Protein AF-A0A3M6TPP3-F1 (afdb_monomer_lite)

Organism: Pocillopora damicornis (NCBI:txid46731)

Sequence (1133 aa):
MTWYPLHDSYGNPEYRTCDVGHQQPNTWLRSNLISVPNKVKKVNITIEYRTVNCTTFRRTNFCREYFDFYVHQSTTLSAPDPLQSKATYEKIAEITLPTLGINAKRHFGFQVKGKFIVLAFHNRGSCSNIHSVTVSYLVCPEITVVSGLVSLPRSVAPVTNSVPVQGGCVTNAIYNKGILSLECKSDGVWNISSLKGRCTCREDTENSGGECKDCPSDKFNDQNGFNCTVIPSAPKIVQVIFINHSALELKWQPPATTGDQTQVFYDVECRKRCEGENDNKCEDISCGSDVIFIPKRDGLNMTCVTAGNLSPFVKYTVKIHARNRVSDLAKRKYGIEANFGEITVGTNGPAHWRDQHRLPLHGPSNRRRNAHHKKMTKLRDSRVVVNEDVAMSSVAERQKVDDFRLDRDQITTVKVLGSGNFSQVSKAVYKPLNSEVAVKSLKGNASKRDLEDMLTELDLMKILKPHPHVVELIGCCIEKDPLLIVLEYLPYGDLLGYLRKSRGIEDAYNTGERRPSSALTEKDLLSFAWMIADGMNYLSTMEIVHRDLAARNVLVGDSKVCKITDFGLARGLKGDIHIRKKQARLPAKWMPPESLFHGKSSTKSDIWSYGIVMWEVFTIGESPYPGVKPKEIAGLLRTGYRMPKPSYISQELYSIMSNCWEEQPEKRPSFQWLCSAVKRLLDDHKTYVNLEVYDGKDYINFDMMMDEEAGPMDHLWSNFLPILILVAGLASSDQEVLIEKPECDSCSWNWTILQTAEPGYTGWYEKGSPPEYLACINNFNVSTSRPNSWLRSDKITVNEAKRLDVTVRYFIADCSSMGKKGENKCVNAIDLYVKQSNQDIIDKSNYPNPLSHTTSYEKIAELGHPTKVKTSKTVPVVIKGKFLFLAFHNNGACSILYSVKVSYNFCPEKTLGNNLLVLPRTAAPANVLEISRVEGRCKENAVQLVSSLHAYCDSRGSWNKTSFEGRCICKEDMENTDGRCQACPNGKYNDEKGFNCTSLPSAPRNTTVAFVNQSVVEITWLLPAETGDHTLVSYDVECLIRKVCINSACLYEPCGDDVAYRPKKQGLEMTHVTLEGLSSKVNYTLRIYARNRVSEVAKRRYGVEGKFEAISVRMKESAAPSMKALKTEENVN

InterPro domains:
  IPR000719 Protein kinase domain [PS50011] (411-688)
  IPR001090 Ephrin, ligand binding domain [PF01404] (14-140)
  IPR001090 Ephrin, ligand binding domain [PF01404] (749-907)
  IPR001090 Ephrin, ligand binding domain [PS51550] (1-145)
  IPR001090 Ephrin, ligand binding domain [PS51550] (702-912)
  IPR001090 Ephrin, ligand binding domain [SM00615] (735-907)
  IPR001245 Serine-threonine/tyrosine-protein kinase, catalytic domain [PF07714] (412-675)
  IPR001245 Serine-threonine/tyrosine-protein kinase, catalytic domain [PR00109] (487-500)
  IPR001245 Serine-threonine/tyrosine-protein kinase, catalytic domain [PR00109] (538-556)
  IPR001245 Serine-threonine/tyrosine-protein kinase, catalytic domain [PR00109] (586-596)
  IPR001245 Serine-threonine/tyrosine-protein kinase, catalytic domain [PR00109] (605-627)
  IPR001245 Serine-threonine/tyrosine-protein kinase, catalytic domain [PR00109] (649-671)
  IPR002049 Laminin-type EGF domain [cd00055] (953-998)
  IPR003961 Fibronectin type III [PF00041] (233-327)
  IPR003961 Fibronectin type III [PF00041] (1002-1095)
  IPR003961 Fibronectin type III [PS50853] (234-350)
  IPR003961 Fibronectin type III [PS50853] (1003-1118)
  IPR003961 Fibronectin type III [SM00060] (232-329)
  IPR003961 Fibronectin type III [SM00060] (1001-1097)
  IPR003961 Fibronectin type III [cd00063] (232-325)

pLDDT: mean 75.78, std 18.48, range [21.31, 98.38]

Secondary structure (DSSP, 8-state):
---EEEE-TTS-EEEEEE--SSS---EEEEPPPEE--TT--EEEEEEEEEE--GGGSSS-TT--SEEEEEEEEESSS----TTT-GGGSEEEEEEEPPGGG--EEEEEEEE--SSEEEEEEEESS-EEEEEEEEEE--EEPPEEETTTTEEE--EEPPSSSEEEEE-EEPTTEEEEES--EEEEETTS-EEGGG---EEEEPTTEEEETTEEEEPPTT-B--SSSS--BPPP---EEEEEEEEETTEEEEEEEPPS---SS---EEEEEEEE----S-TTS-PPEEPPTTSEEES-SSSB-SSEEEEESPPTT-EEEEEEEEE-TTHHHIIIII-PPPPEEEEEEE---S------------PPP-----------------------------GGGGGGSSTTB--GGGEEEEEEEEE-SSEEEEEEEEGGGTEEEEEEEE-TT--HHHHHHHHHHHHHHTTPPPBTTB--EEEEE-SSSSPEEEEE--TTEEHHHHHHHTTT---SS-B-SSPPSSPPPHHHHHHHHHHHHHHHHHHHHTTEE-S---GGGEEE-GGG-EEE--GGG-EE-SSS-EE--S-----TTT--HHHHHH-EE-HHHHHHHHHHHHHHHHTTSPPSSTT--TTTHHHHHHTT--PPPPTTB-HHHHHHHHHTT-SSGGGS--HHHHHHHHHHHHHSSS-SB-TTS--TTSS--GGGG--S--------------------------EEEEEEE-S-TT----PEEEE---TTB--SEEETTTTEEEE-BS-TTT--S---EEEEPPPEE--S-SEEEEEEEEEE--GGGG-TTTTTT--SEEEEEEEEESS----GGGS--TTT-GGGSEEEEEEES--SS-EEEEEEEE--SSEEEEEEEESS--EEEEEEEEEEEEEPPEEEGGGTEEEPPEEPPSSTT--EEEE-EEPTTEEE-SS--EEEE-TTSPEESS-----EEEPTTEEEETTEEEEPPTTEE--SSSPPPEEPPPPPEEEEEEE-SSSEEEEEEE--S--SSSSPPEEEEEEEEEEEEETTEEEEEEPPTTSEEES-SSSBSSSEEEEE-PPTT-EEEEEEEEE-TTHHHHHHHH--PPPEEEEEEEPPPPPPP------------

Foldseek 3Di:
DAWDWDADPVRAIKIWDADQDPDWDWHKDKDAKAFDDPQFFKKKKKWKKFWDDPVVDDDGPFAFQWKWKWKAAAQDNDDDDCVVCVVRIHTQDIGGHDDPRDTDMDMGMDTHPYRIMMIMITDGHIGMMIRDMDMDFAWQDFDQPLLFQWTFHTGGADCAAWDKGATDHAPQWDWDDDGRIWTQHNRNHTPVVPGGGGIWGDWQWARPQSHTHGHDPQWTDPRPRDGTWHFFAAWAWDDWADPDLFKIKTFTHGGPGHIDQFQKFKAKWKWWWDDDDPVPDTDTHTDDPQWDKVPDRGGHSHRMIMTGRHDAFTKMKMKIFIGGPCQVVCCPPVVDHTHIDMDIDHRYDDDDDDDDDDDDDDDDDDDDDDDDDDDDDDDDDDDDDDDDDDDDDDPPVVVLPPQQADDPVQKAFDAWQDDDPFKTWTWIARNVVRAIKIKIWTDPPHDPVLVVLVVQLVVVQSPDDDDQAAKHFNHWHDPDPGTITITHDAQQAFQLCQLCLLVVHDADARGGPDHDPDRDDPLLLLQQLLSNLVQLLSCVVQQKFQQDDARSQWGAHPVRRIHGHDSSVMDHDPDFKDFDDDDDDHPQLLFAQCCVPGVIDGSLRVLSSSLQRSVCSLLRNADRPAPDDSVCSNVCVVVVDDDDDDPQFAPLSVVLSVLSRDNDSVSRDHSVVSSVSSVVVSPDPDDRGDVVPDPNVVGDRPVRPDDDDDDDDDDDDDDDDDDDDDDDDDPAQDKFWQDWDAQAQPDDQPWDKDWDDFPQWDAWDWDDGVTKTWTAGRDLPGGPFFTKIKTKHDKGFDDQAQKKKKKWKKAFADQVVVDDSSVVHADQKKWKKKAADADDDPDPVPPDDCVVPVVRIHTQDIGGDHDPDTDMDITMDGHPYRIMMMMMIDRHIGMMTRIMIMIFGWADWDQDLLQQKTWHIGGAHSDQPDKDKGAIDHHPQWDKDPWGQIWIAGRSNDIDPVPGGTGIAGDWQWHRDRRDTDGHDPQWTGDNPRDGTWHDFAAWADKDWDDPDLFKIKIFTHGTPGHRDPDQKFKAKWKWWFDDDDPNDTDTDTDDPQWDKPPDRTRHSHRMIMIGRHDAQIKIKMWMFIGDSCQVVCCVPVVDHGHTDIDIDHGHDDDDDDDDDDDDDDDDD

Structure (mmCIF, N/CA/C/O backbone):
data_AF-A0A3M6TPP3-F1
#
_entry.id   AF-A0A3M6TPP3-F1
#
loop_
_atom_site.group_PDB
_atom_site.id
_atom_site.type_symbol
_atom_site.label_atom_id
_atom_site.label_alt_id
_atom_site.label_comp_id
_atom_site.label_asym_id
_atom_site.label_entity_id
_atom_site.label_seq_id
_atom_site.pdbx_PDB_ins_code
_atom_site.Cartn_x
_atom_site.Cartn_y
_atom_site.Cartn_z
_atom_site.occupancy
_atom_site.B_iso_or_equiv
_atom_site.auth_seq_id
_atom_site.auth_comp_id
_atom_site.auth_asym_id
_atom_site.auth_atom_id
_atom_site.pdbx_PDB_model_num
ATOM 1 N N . MET A 1 1 ? 51.187 8.480 -22.368 1.00 49.66 1 MET A N 1
ATOM 2 C CA . MET A 1 1 ? 51.161 8.013 -20.964 1.00 49.66 1 MET A CA 1
ATOM 3 C C . MET A 1 1 ? 50.130 6.906 -20.813 1.00 49.66 1 MET A C 1
ATOM 5 O O . MET A 1 1 ? 49.006 7.058 -21.279 1.00 49.66 1 MET A O 1
ATOM 9 N N . THR A 1 2 ? 50.497 5.795 -20.174 1.00 71.62 2 THR A N 1
ATOM 10 C CA . THR A 1 2 ? 49.553 4.735 -19.776 1.00 71.62 2 THR A CA 1
ATOM 11 C C . THR A 1 2 ? 48.584 5.230 -18.699 1.00 71.62 2 THR A C 1
ATOM 13 O O . THR A 1 2 ? 48.719 6.345 -18.198 1.00 71.62 2 THR A O 1
ATOM 16 N N . TRP A 1 3 ? 47.605 4.406 -18.323 1.00 82.00 3 TRP A N 1
ATOM 17 C CA . TRP A 1 3 ? 46.917 4.596 -17.045 1.00 82.00 3 TRP A CA 1
ATOM 18 C C . TRP A 1 3 ? 47.933 4.515 -15.901 1.00 82.00 3 TRP A C 1
ATOM 20 O O . TRP A 1 3 ? 48.828 3.667 -15.939 1.00 82.00 3 TRP A O 1
ATOM 30 N N . TYR A 1 4 ? 47.798 5.384 -14.902 1.00 83.44 4 TYR A N 1
ATOM 31 C CA . TYR A 1 4 ? 48.661 5.404 -13.724 1.00 83.44 4 TYR A CA 1
ATOM 32 C C . TYR A 1 4 ? 47.833 5.608 -12.446 1.00 83.44 4 TYR A C 1
ATOM 34 O O . TYR A 1 4 ? 46.821 6.317 -12.484 1.00 83.44 4 TYR A O 1
ATOM 42 N N . PRO A 1 5 ? 48.221 4.964 -11.330 1.00 85.56 5 PRO A N 1
ATOM 43 C CA . PRO A 1 5 ? 47.557 5.154 -10.052 1.00 85.56 5 PRO A CA 1
ATOM 44 C C . PRO A 1 5 ? 47.925 6.516 -9.453 1.00 85.56 5 PRO A C 1
ATOM 46 O O . PRO A 1 5 ? 49.063 6.977 -9.553 1.00 85.56 5 PRO A O 1
ATOM 49 N N . LEU A 1 6 ? 46.954 7.133 -8.796 1.00 84.69 6 LEU A N 1
ATOM 50 C CA . LEU A 1 6 ? 47.089 8.320 -7.960 1.00 84.69 6 LEU A CA 1
ATOM 51 C C . LEU A 1 6 ? 46.306 8.103 -6.663 1.00 84.69 6 LEU A C 1
ATOM 53 O O . LEU A 1 6 ? 45.594 7.111 -6.519 1.00 84.69 6 LEU A O 1
ATOM 57 N N . HIS A 1 7 ? 46.425 9.047 -5.735 1.00 81.88 7 HIS A N 1
ATOM 58 C CA . HIS A 1 7 ? 45.514 9.158 -4.603 1.00 81.88 7 HIS A CA 1
ATOM 59 C C . HIS A 1 7 ? 44.794 10.507 -4.670 1.00 81.88 7 HIS A C 1
ATOM 61 O O . HIS A 1 7 ? 45.389 11.503 -5.092 1.00 81.88 7 HIS A O 1
ATOM 67 N N . ASP A 1 8 ? 43.520 10.531 -4.283 1.00 73.69 8 ASP A N 1
ATOM 68 C CA . ASP A 1 8 ? 42.758 11.771 -4.137 1.00 73.69 8 ASP A CA 1
ATOM 69 C C . ASP A 1 8 ? 43.202 12.573 -2.892 1.00 73.69 8 ASP A C 1
ATOM 71 O O . ASP A 1 8 ? 44.081 12.165 -2.129 1.00 73.69 8 ASP A O 1
ATOM 75 N N . SER A 1 9 ? 42.574 13.729 -2.658 1.00 69.69 9 SER A N 1
ATOM 76 C CA . SER A 1 9 ? 42.847 14.593 -1.497 1.00 69.69 9 SER A CA 1
ATOM 77 C C . SER A 1 9 ? 42.539 13.962 -0.131 1.00 69.69 9 SER A C 1
ATOM 79 O O . SER A 1 9 ? 42.870 14.555 0.892 1.00 69.69 9 SER A O 1
ATOM 81 N N . TYR A 1 10 ? 41.898 12.792 -0.104 1.00 70.00 10 TYR A N 1
ATOM 82 C CA . TYR A 1 10 ? 41.531 12.038 1.094 1.00 70.00 10 TYR A CA 1
ATOM 83 C C . TYR A 1 10 ? 42.320 10.723 1.224 1.00 70.00 10 TYR A C 1
ATOM 85 O O . TYR A 1 10 ? 42.099 9.970 2.171 1.00 70.00 10 TYR A O 1
ATOM 93 N N . GLY A 1 11 ? 43.253 10.446 0.305 1.00 73.00 11 GLY A N 1
ATOM 94 C CA . GLY A 1 11 ? 44.069 9.233 0.301 1.00 73.00 11 GLY A CA 1
ATOM 95 C C . GLY A 1 11 ? 43.408 8.011 -0.349 1.00 73.00 11 GLY A C 1
ATOM 96 O O . GLY A 1 11 ? 43.928 6.907 -0.198 1.00 73.00 11 GLY A O 1
ATOM 97 N N . ASN A 1 12 ? 42.297 8.164 -1.078 1.00 75.06 12 ASN A N 1
ATOM 98 C CA . ASN A 1 12 ? 41.676 7.054 -1.809 1.00 75.06 12 ASN A CA 1
ATOM 99 C C . ASN A 1 12 ? 42.408 6.801 -3.138 1.00 75.06 12 ASN A C 1
ATOM 101 O O . ASN A 1 12 ? 42.694 7.765 -3.850 1.00 75.06 12 ASN A O 1
ATOM 105 N N . PRO A 1 13 ? 42.682 5.540 -3.520 1.00 80.06 13 PRO A N 1
ATOM 106 C CA . PRO A 1 13 ? 43.352 5.226 -4.777 1.00 80.06 13 PRO A CA 1
ATOM 107 C C . PRO A 1 13 ? 42.430 5.443 -5.987 1.00 80.06 13 PRO A C 1
ATOM 109 O O . PRO A 1 13 ? 41.339 4.880 -6.058 1.00 80.06 13 PRO A O 1
ATOM 112 N N . GLU A 1 14 ? 42.904 6.195 -6.977 1.00 86.50 14 GLU A N 1
ATOM 113 C CA . GLU A 1 14 ? 42.225 6.450 -8.253 1.00 86.50 14 GLU A CA 1
ATOM 114 C C . GLU A 1 14 ? 43.137 6.114 -9.446 1.00 86.50 14 GLU A C 1
ATOM 116 O O . GLU A 1 14 ? 44.362 6.081 -9.320 1.00 86.50 14 GLU A O 1
ATOM 121 N N . TYR A 1 15 ? 42.557 5.869 -10.623 1.00 89.81 15 TYR A N 1
ATOM 122 C CA . TYR A 1 15 ? 43.312 5.616 -11.856 1.00 89.81 15 TYR A CA 1
ATOM 123 C C . TYR A 1 15 ? 43.081 6.718 -12.879 1.00 89.81 15 TYR A C 1
ATOM 125 O O . TYR A 1 15 ? 41.963 6.896 -13.368 1.00 89.81 15 TYR A O 1
ATOM 133 N N . ARG A 1 16 ? 44.159 7.398 -13.275 1.00 87.62 16 ARG A N 1
ATOM 134 C CA . ARG A 1 16 ? 44.111 8.511 -14.225 1.00 87.62 16 ARG A CA 1
ATOM 135 C C . ARG A 1 16 ? 44.793 8.165 -15.543 1.00 87.62 16 ARG A C 1
ATOM 137 O O . ARG A 1 16 ? 45.776 7.428 -15.594 1.00 87.62 16 ARG A O 1
ATOM 144 N N . THR A 1 17 ? 44.278 8.731 -16.624 1.00 87.25 17 THR A N 1
ATOM 145 C CA . THR A 1 17 ? 44.910 8.757 -17.944 1.00 87.25 17 THR A CA 1
ATOM 146 C C . THR A 1 17 ? 44.613 10.103 -18.600 1.00 87.25 17 THR A C 1
ATOM 148 O O . THR A 1 17 ? 43.524 10.647 -18.434 1.00 87.25 17 THR A O 1
ATOM 151 N N . CYS A 1 18 ? 45.590 10.686 -19.289 1.00 81.81 18 CYS A N 1
ATOM 152 C CA . CYS A 1 18 ? 45.431 11.956 -19.997 1.00 81.81 18 CYS A CA 1
ATOM 153 C C . CYS A 1 18 ? 46.464 12.029 -21.122 1.00 81.81 18 CYS A C 1
ATOM 155 O O . CYS A 1 18 ? 47.473 12.723 -21.030 1.00 81.81 18 CYS A O 1
ATOM 157 N N . ASP A 1 19 ? 46.244 11.221 -22.158 1.00 74.44 19 ASP A N 1
ATOM 158 C CA . ASP A 1 19 ? 47.082 11.202 -23.353 1.00 74.44 19 ASP A CA 1
ATOM 159 C C . ASP A 1 19 ? 46.279 11.770 -24.524 1.00 74.44 19 ASP A C 1
ATOM 161 O O . ASP A 1 19 ? 45.335 11.146 -24.999 1.00 74.44 19 ASP A O 1
ATOM 165 N N . VAL A 1 20 ? 46.615 12.992 -24.933 1.00 71.19 20 VAL A N 1
ATOM 166 C CA . VAL A 1 20 ? 45.932 13.748 -26.000 1.00 71.19 20 VAL A CA 1
ATOM 167 C C . VAL A 1 20 ? 46.926 14.222 -27.074 1.00 71.19 20 VAL A C 1
ATOM 169 O O . VAL A 1 20 ? 46.686 15.213 -27.757 1.00 71.19 20 VAL A O 1
ATOM 172 N N . GLY A 1 21 ? 48.075 13.546 -27.193 1.00 66.75 21 GLY A N 1
ATOM 173 C CA . GLY A 1 21 ? 49.220 13.984 -27.999 1.00 66.75 21 GLY A CA 1
ATOM 174 C C . GLY A 1 21 ? 49.069 13.875 -29.527 1.00 66.75 21 GLY A C 1
ATOM 175 O O . GLY A 1 21 ? 47.978 13.780 -30.086 1.00 66.75 21 GLY A O 1
ATOM 176 N N . HIS A 1 22 ? 50.211 13.895 -30.224 1.00 63.53 22 HIS A N 1
ATOM 177 C CA . HIS A 1 22 ? 50.300 13.900 -31.695 1.00 63.53 22 HIS A CA 1
ATOM 178 C C . HIS A 1 22 ? 50.110 12.531 -32.377 1.00 63.53 22 HIS A C 1
ATOM 180 O O . HIS A 1 22 ? 50.109 12.467 -33.604 1.00 63.53 22 HIS A O 1
ATOM 186 N N . GLN A 1 23 ? 49.958 11.446 -31.619 1.00 73.12 23 GLN A N 1
ATOM 187 C CA . GLN A 1 23 ? 49.694 10.097 -32.130 1.00 73.12 23 GLN A CA 1
ATOM 188 C C . GLN A 1 23 ? 48.478 9.511 -31.413 1.00 73.12 23 GLN A C 1
ATOM 190 O O . GLN A 1 23 ? 48.198 9.891 -30.279 1.00 73.12 23 GLN A O 1
ATOM 195 N N . GLN A 1 24 ? 47.763 8.585 -32.057 1.00 79.69 24 GLN A N 1
ATOM 196 C CA . GLN A 1 24 ? 46.584 7.955 -31.464 1.00 79.69 24 GLN A CA 1
ATOM 197 C C . GLN A 1 24 ? 46.975 7.059 -30.271 1.00 79.69 24 GLN A C 1
ATOM 199 O O . GLN A 1 24 ? 47.663 6.056 -30.477 1.00 79.69 24 GLN A O 1
ATOM 204 N N . PRO A 1 25 ? 46.508 7.346 -29.041 1.00 80.50 25 PRO A N 1
ATOM 205 C CA . PRO A 1 25 ? 46.792 6.497 -27.890 1.00 80.50 25 PRO A CA 1
ATOM 206 C C . PRO A 1 25 ? 46.117 5.125 -28.005 1.00 80.50 25 PRO A C 1
ATOM 208 O O . PRO A 1 25 ? 45.036 4.979 -28.578 1.00 80.50 25 PRO A O 1
ATOM 211 N N . ASN A 1 26 ? 46.746 4.112 -27.413 1.00 86.00 26 ASN A N 1
ATOM 212 C CA . ASN A 1 26 ? 46.220 2.751 -27.317 1.00 86.00 26 ASN A CA 1
ATOM 213 C C . ASN A 1 26 ? 46.565 2.168 -25.939 1.00 86.00 26 ASN A C 1
ATOM 215 O O . ASN A 1 26 ? 47.403 1.275 -25.824 1.00 86.00 26 ASN A O 1
ATOM 219 N N . THR A 1 27 ? 45.979 2.722 -24.875 1.00 87.12 27 THR A N 1
ATOM 220 C CA . THR A 1 27 ? 46.357 2.378 -23.495 1.00 87.12 27 THR A CA 1
ATOM 221 C C . THR A 1 27 ? 45.242 1.621 -22.785 1.00 87.12 27 THR A C 1
ATOM 223 O O . THR A 1 27 ? 44.068 1.985 -22.850 1.00 87.12 27 THR A O 1
ATOM 226 N N . TRP A 1 28 ? 45.612 0.536 -22.108 1.00 89.94 28 TRP A N 1
ATOM 227 C CA . TRP A 1 28 ? 44.679 -0.361 -21.433 1.00 89.94 28 TRP A CA 1
ATOM 228 C C . TRP A 1 28 ? 44.942 -0.383 -19.929 1.00 89.94 28 TRP A C 1
ATOM 230 O O . TRP A 1 28 ? 46.092 -0.428 -19.497 1.00 89.94 28 TRP A O 1
ATOM 240 N N . LEU A 1 29 ? 43.871 -0.379 -19.141 1.00 91.06 29 LEU A N 1
ATOM 241 C CA . LEU A 1 29 ? 43.870 -0.713 -17.717 1.00 91.06 29 LEU A CA 1
ATOM 242 C C . LEU A 1 29 ? 43.047 -1.986 -17.554 1.00 91.06 29 LEU A C 1
ATOM 244 O O . LEU A 1 29 ? 41.942 -2.051 -18.084 1.00 91.06 29 LEU A O 1
ATOM 248 N N . ARG A 1 30 ? 43.551 -2.990 -16.834 1.00 91.06 30 ARG A N 1
ATOM 249 C CA . ARG A 1 30 ? 42.807 -4.229 -16.561 1.00 91.06 30 ARG A CA 1
ATOM 250 C C . ARG A 1 30 ? 42.801 -4.567 -15.079 1.00 91.06 30 ARG A C 1
ATOM 252 O O . ARG A 1 30 ? 43.765 -4.274 -14.378 1.00 91.06 30 ARG A O 1
ATOM 259 N N . SER A 1 31 ? 41.739 -5.221 -14.621 1.00 90.75 31 SER A N 1
ATOM 260 C CA . SER A 1 31 ? 41.686 -5.786 -13.277 1.00 90.75 31 SER A CA 1
ATOM 261 C C . SER A 1 31 ? 42.575 -7.030 -13.148 1.00 90.75 31 SER A C 1
ATOM 263 O O . SER A 1 31 ? 43.032 -7.634 -14.128 1.00 90.75 31 SER A O 1
ATOM 265 N N . ASN A 1 32 ? 42.764 -7.457 -11.903 1.00 89.00 32 ASN A N 1
ATOM 266 C CA . ASN A 1 32 ? 43.058 -8.846 -11.580 1.00 89.00 32 ASN A CA 1
ATOM 267 C C . ASN A 1 32 ? 41.874 -9.765 -11.956 1.00 89.00 32 ASN A C 1
ATOM 269 O O . ASN A 1 32 ? 40.794 -9.311 -12.345 1.00 89.00 32 ASN A O 1
ATOM 273 N N . LEU A 1 33 ? 42.091 -11.075 -11.848 1.00 89.69 33 LEU A N 1
ATOM 274 C CA . LEU A 1 33 ? 41.071 -12.090 -12.095 1.00 89.69 33 LEU A CA 1
ATOM 275 C C . LEU A 1 33 ? 40.014 -12.063 -10.974 1.00 89.69 33 LEU A C 1
ATOM 277 O O . LEU A 1 33 ? 40.344 -12.278 -9.808 1.00 89.69 33 LEU A O 1
ATOM 281 N N . ILE A 1 34 ? 38.748 -11.820 -11.314 1.00 91.44 34 ILE A N 1
ATOM 282 C CA . ILE A 1 34 ? 37.637 -11.753 -10.354 1.00 91.44 34 ILE A CA 1
ATOM 283 C C . ILE A 1 34 ? 36.844 -13.062 -10.421 1.00 91.44 34 ILE A C 1
ATOM 285 O O . ILE A 1 34 ? 36.319 -13.428 -11.471 1.00 91.44 34 ILE A O 1
ATOM 289 N N . SER A 1 35 ? 36.753 -13.770 -9.295 1.00 90.69 35 SER A N 1
ATOM 290 C CA . SER A 1 35 ? 35.990 -15.020 -9.171 1.00 90.69 35 SER A CA 1
ATOM 291 C C . SER A 1 35 ? 34.496 -14.739 -9.004 1.00 90.69 35 SER A C 1
ATOM 293 O O . SER A 1 35 ? 34.105 -13.981 -8.115 1.00 90.69 35 SER A O 1
ATOM 295 N N . VAL A 1 36 ? 33.656 -15.368 -9.828 1.00 89.12 36 VAL A N 1
ATOM 296 C CA . VAL A 1 36 ? 32.193 -15.262 -9.756 1.00 89.12 36 VAL A CA 1
ATOM 297 C C . VAL A 1 36 ? 31.611 -16.580 -9.217 1.00 89.12 36 VAL A C 1
ATOM 299 O O . VAL A 1 36 ? 31.935 -17.647 -9.742 1.00 89.12 36 VAL A O 1
ATOM 302 N N . PRO A 1 37 ? 30.749 -16.564 -8.178 1.00 87.19 37 PRO A N 1
ATOM 303 C CA . PRO A 1 37 ? 30.164 -17.793 -7.639 1.00 87.19 37 PRO A CA 1
ATOM 304 C C . PRO A 1 37 ? 29.304 -18.529 -8.677 1.00 87.19 37 PRO A C 1
ATOM 306 O O . PRO A 1 37 ? 28.481 -17.908 -9.339 1.00 87.19 37 PRO A O 1
ATOM 309 N N . ASN A 1 38 ? 29.394 -19.863 -8.755 1.00 82.75 38 ASN A N 1
ATOM 310 C CA . ASN A 1 38 ? 28.720 -20.685 -9.784 1.00 82.75 38 ASN A CA 1
ATOM 311 C C . ASN A 1 38 ? 27.193 -20.454 -9.928 1.00 82.75 38 ASN A C 1
ATOM 313 O O . ASN A 1 38 ? 26.628 -20.690 -11.002 1.00 82.75 38 ASN A O 1
ATOM 317 N N . LYS A 1 39 ? 26.522 -20.031 -8.843 1.00 81.56 39 LYS A N 1
ATOM 318 C CA . LYS A 1 39 ? 25.080 -19.715 -8.802 1.00 81.56 39 LYS A CA 1
ATOM 319 C C . LYS A 1 39 ? 24.741 -18.334 -9.392 1.00 81.56 39 LYS A C 1
ATOM 321 O O . LYS A 1 39 ? 23.590 -18.097 -9.736 1.00 81.56 39 LYS A O 1
ATOM 326 N N . VAL A 1 40 ? 25.716 -17.433 -9.519 1.00 85.38 40 VAL A N 1
ATOM 327 C CA . VAL A 1 40 ? 25.549 -16.085 -10.077 1.00 85.38 40 VAL A CA 1
ATOM 328 C C . VAL A 1 40 ? 25.615 -16.153 -11.597 1.00 85.38 40 VAL A C 1
ATOM 330 O O . VAL A 1 40 ? 26.614 -16.568 -12.177 1.00 85.38 40 VAL A O 1
ATOM 333 N N . LYS A 1 41 ? 24.525 -15.739 -12.246 1.00 85.50 41 LYS A N 1
ATOM 334 C CA . LYS A 1 41 ? 24.378 -15.735 -13.712 1.00 85.50 41 LYS A CA 1
ATOM 335 C C . LYS A 1 41 ? 24.339 -14.330 -14.323 1.00 85.50 41 LYS A C 1
ATOM 337 O O . LYS A 1 41 ? 24.381 -14.192 -15.542 1.00 85.50 41 LYS A O 1
ATOM 342 N N . LYS A 1 42 ? 24.291 -13.290 -13.488 1.00 86.88 42 LYS A N 1
ATOM 343 C CA . LYS A 1 42 ? 24.308 -11.877 -13.877 1.00 86.88 42 LYS A CA 1
ATOM 344 C C . LYS A 1 42 ? 25.145 -11.089 -12.874 1.00 86.88 42 LYS A C 1
ATOM 346 O O . LYS A 1 42 ? 24.972 -11.262 -11.669 1.00 86.88 42 LYS A O 1
ATOM 351 N N . VAL A 1 43 ? 26.032 -10.236 -13.375 1.00 89.06 43 VAL A N 1
ATOM 352 C CA . VAL A 1 43 ? 26.875 -9.340 -12.572 1.00 89.06 43 VAL A CA 1
ATOM 353 C C . VAL A 1 43 ? 26.623 -7.906 -13.016 1.00 89.06 43 VAL A C 1
ATOM 355 O O . VAL A 1 43 ? 26.492 -7.629 -14.209 1.00 89.06 43 VAL A O 1
ATOM 358 N N . ASN A 1 44 ? 26.560 -7.009 -12.037 1.00 89.75 44 ASN A N 1
ATOM 359 C CA . ASN A 1 44 ? 26.443 -5.574 -12.217 1.00 89.75 44 ASN A CA 1
ATOM 360 C C . ASN A 1 44 ? 27.798 -4.919 -11.911 1.00 89.75 44 ASN A C 1
ATOM 362 O O . ASN A 1 44 ? 28.444 -5.229 -10.910 1.00 89.75 44 ASN A O 1
ATOM 366 N N . ILE A 1 45 ? 28.214 -3.992 -12.766 1.00 91.44 45 ILE A N 1
ATOM 367 C CA . ILE A 1 45 ? 29.426 -3.189 -12.621 1.00 91.44 45 ILE A CA 1
ATOM 368 C C . ILE A 1 45 ? 29.004 -1.736 -12.468 1.00 91.44 45 ILE A C 1
ATOM 370 O O . ILE A 1 45 ? 28.242 -1.216 -13.280 1.00 91.44 45 ILE A O 1
ATOM 374 N N . THR A 1 46 ? 29.503 -1.075 -11.433 1.00 90.38 46 THR A N 1
ATOM 375 C CA . THR A 1 46 ? 29.315 0.360 -11.220 1.00 90.38 46 THR A CA 1
ATOM 376 C C . THR A 1 46 ? 30.659 1.048 -11.354 1.00 90.38 46 THR A C 1
ATOM 378 O O . THR A 1 46 ? 31.599 0.654 -10.674 1.00 90.38 46 THR A O 1
ATOM 381 N N . ILE A 1 47 ? 30.753 2.046 -12.228 1.00 90.75 47 ILE A N 1
ATOM 382 C CA . ILE A 1 47 ? 31.978 2.814 -12.470 1.00 90.75 47 ILE A CA 1
ATOM 383 C C . ILE A 1 47 ? 31.704 4.270 -12.117 1.00 90.75 47 ILE A C 1
ATOM 385 O O . ILE A 1 47 ? 30.773 4.880 -12.648 1.00 90.75 47 ILE A O 1
ATOM 389 N N . GLU A 1 48 ? 32.522 4.809 -11.224 1.00 90.50 48 GLU A N 1
ATOM 390 C CA . GLU A 1 48 ? 32.551 6.217 -10.858 1.00 90.50 48 GLU A CA 1
ATOM 391 C C . GLU A 1 48 ? 33.779 6.873 -11.482 1.00 90.50 48 GLU A C 1
ATOM 393 O O . GLU A 1 48 ? 34.910 6.428 -11.273 1.00 90.50 48 GLU A O 1
ATOM 398 N N . TYR A 1 49 ? 33.560 7.909 -12.284 1.00 90.19 49 TYR A N 1
ATOM 399 C CA . TYR A 1 49 ? 34.603 8.516 -13.100 1.00 90.19 49 TYR A CA 1
ATOM 400 C C . TYR A 1 49 ? 34.353 10.004 -13.346 1.00 90.19 49 TYR A C 1
ATOM 402 O O . TYR A 1 49 ? 33.235 10.505 -13.244 1.00 90.19 49 TYR A O 1
ATOM 410 N N . ARG A 1 50 ? 35.409 10.707 -13.746 1.00 86.31 50 ARG A N 1
ATOM 411 C CA . ARG A 1 50 ? 35.366 12.049 -14.334 1.00 86.31 50 ARG A CA 1
ATOM 412 C C . ARG A 1 50 ? 36.076 12.001 -15.684 1.00 86.31 50 ARG A C 1
ATOM 414 O O . ARG A 1 50 ? 37.035 11.255 -15.859 1.00 86.31 50 ARG A O 1
ATOM 421 N N . THR A 1 51 ? 35.617 12.770 -16.664 1.00 86.00 51 THR A N 1
ATOM 422 C CA . THR A 1 51 ? 36.317 12.961 -17.947 1.00 86.00 51 THR A CA 1
ATOM 423 C C . THR A 1 51 ? 36.308 14.443 -18.296 1.00 86.00 51 THR A C 1
ATOM 425 O O . THR A 1 51 ? 35.336 15.134 -17.995 1.00 86.00 51 THR A O 1
ATOM 428 N N . VAL A 1 52 ? 37.409 14.934 -18.860 1.00 83.12 52 VAL A N 1
ATOM 429 C CA . VAL A 1 52 ? 37.589 16.338 -19.256 1.00 83.12 52 VAL A CA 1
ATOM 430 C C . VAL A 1 52 ? 37.125 16.526 -20.702 1.00 83.12 52 VAL A C 1
ATOM 432 O O . VAL A 1 52 ? 37.343 15.658 -21.546 1.00 83.12 52 VAL A O 1
ATOM 435 N N . ASN A 1 53 ? 36.482 17.659 -20.979 1.00 81.75 53 ASN A N 1
ATOM 436 C CA . ASN A 1 53 ? 36.010 18.025 -22.312 1.00 81.75 53 ASN A CA 1
ATOM 437 C C . ASN A 1 53 ? 37.195 18.359 -23.246 1.00 81.75 53 ASN A C 1
ATOM 439 O O . ASN A 1 53 ? 38.180 18.968 -22.828 1.00 81.75 53 ASN A O 1
ATOM 443 N N . CYS A 1 54 ? 37.110 17.997 -24.524 1.00 80.69 54 CYS A N 1
ATOM 444 C CA . CYS A 1 54 ? 38.204 18.194 -25.473 1.00 80.69 54 CYS A CA 1
ATOM 445 C C . CYS A 1 54 ? 38.457 19.669 -25.828 1.00 80.69 54 CYS A C 1
ATOM 447 O O . CYS A 1 54 ? 39.575 20.012 -26.207 1.00 80.69 54 CYS A O 1
ATOM 449 N N . THR A 1 55 ? 37.474 20.560 -25.647 1.00 80.00 55 THR A N 1
ATOM 450 C CA . THR A 1 55 ? 37.646 22.016 -25.846 1.00 80.00 55 THR A CA 1
ATOM 451 C C . THR A 1 55 ? 38.660 22.645 -24.885 1.00 80.00 55 THR A C 1
ATOM 453 O O . THR A 1 55 ? 39.170 23.729 -25.158 1.00 80.00 55 THR A O 1
ATOM 456 N N . THR A 1 56 ? 39.002 21.966 -23.782 1.00 76.31 56 THR A N 1
ATOM 457 C CA . THR A 1 56 ? 40.007 22.431 -22.814 1.00 76.31 56 THR A CA 1
ATOM 458 C C . THR A 1 56 ? 41.444 22.352 -23.362 1.00 76.31 56 THR A C 1
ATOM 460 O O . THR A 1 56 ? 42.341 22.996 -22.818 1.00 76.31 56 THR A O 1
ATOM 463 N N . PHE A 1 57 ? 41.687 21.612 -24.453 1.00 77.06 57 PHE A N 1
ATOM 464 C CA . PHE A 1 57 ? 43.023 21.398 -25.022 1.00 77.06 57 PHE A CA 1
ATOM 465 C C . PHE A 1 57 ? 43.237 22.188 -26.324 1.00 77.06 57 PHE A C 1
ATOM 467 O O . PHE A 1 57 ? 42.424 22.153 -27.248 1.00 77.06 57 PHE A O 1
ATOM 474 N N . ARG A 1 58 ? 44.377 22.884 -26.445 1.00 64.81 58 ARG A N 1
ATOM 475 C CA . ARG A 1 58 ? 44.760 23.591 -27.681 1.00 64.81 58 ARG A CA 1
ATOM 476 C C . ARG A 1 58 ? 45.502 22.640 -28.633 1.00 64.81 58 ARG A C 1
ATOM 478 O O . ARG A 1 58 ? 46.605 22.212 -28.319 1.00 64.81 58 ARG A O 1
ATOM 485 N N . ARG A 1 59 ? 44.924 22.391 -29.820 1.00 59.03 59 ARG A N 1
ATOM 486 C CA . ARG A 1 59 ? 45.470 21.578 -30.940 1.00 59.03 59 ARG A CA 1
ATOM 487 C C . ARG A 1 59 ? 45.815 20.116 -30.595 1.00 59.03 59 ARG A C 1
ATOM 489 O O . ARG A 1 59 ? 46.980 19.736 -30.555 1.00 59.03 59 ARG A O 1
ATOM 496 N N . THR A 1 60 ? 44.794 19.268 -30.473 1.00 62.06 60 THR A N 1
ATOM 497 C CA . THR A 1 60 ? 44.958 17.819 -30.233 1.00 62.06 60 THR A CA 1
ATOM 498 C C . THR A 1 60 ? 44.050 16.985 -31.149 1.00 62.06 60 THR A C 1
ATOM 500 O O . THR A 1 60 ? 42.875 16.777 -30.843 1.00 62.06 60 THR A O 1
ATOM 503 N N . ASN A 1 61 ? 44.583 16.473 -32.267 1.00 69.25 61 ASN A N 1
ATOM 504 C CA . ASN A 1 61 ? 43.808 15.719 -33.277 1.00 69.25 61 ASN A CA 1
ATOM 505 C C . ASN A 1 61 ? 43.219 14.391 -32.756 1.00 69.25 61 ASN A C 1
ATOM 507 O O . ASN A 1 61 ? 42.288 13.845 -33.350 1.00 69.25 61 ASN A O 1
ATOM 511 N N . PHE A 1 62 ? 43.761 13.870 -31.654 1.00 78.25 62 PHE A N 1
ATOM 512 C CA . PHE A 1 62 ? 43.405 12.567 -31.094 1.00 78.25 62 PHE A CA 1
ATOM 513 C C . PHE A 1 62 ? 42.613 12.646 -29.785 1.00 78.25 62 PHE A C 1
ATOM 515 O O . PHE A 1 62 ? 42.341 11.603 -29.204 1.00 78.25 62 PHE A O 1
ATOM 522 N N . CYS A 1 63 ? 42.185 13.834 -29.338 1.00 84.12 63 CYS A N 1
ATOM 523 C CA . CYS A 1 63 ? 41.347 13.935 -28.141 1.00 84.12 63 CYS A CA 1
ATOM 524 C C . CYS A 1 63 ? 39.996 13.215 -28.331 1.00 84.12 63 CYS A C 1
ATOM 526 O O . CYS A 1 63 ? 39.391 13.248 -29.412 1.00 84.12 63 CYS A O 1
ATOM 528 N N . ARG A 1 64 ? 39.532 12.537 -27.277 1.00 86.25 64 ARG A N 1
ATOM 529 C CA . ARG A 1 64 ? 38.249 11.830 -27.203 1.00 86.25 64 ARG A CA 1
ATOM 530 C C . ARG A 1 64 ? 37.573 12.109 -25.870 1.00 86.25 64 ARG A C 1
ATOM 532 O O . ARG A 1 64 ? 38.193 12.025 -24.821 1.00 86.25 64 ARG A O 1
ATOM 539 N N . GLU A 1 65 ? 36.272 12.354 -25.896 1.00 86.56 65 GLU A N 1
ATOM 540 C CA . GLU A 1 65 ? 35.480 12.580 -24.679 1.00 86.56 65 GLU A CA 1
ATOM 541 C C . GLU A 1 65 ? 34.889 11.275 -24.118 1.00 86.56 65 GLU A C 1
ATOM 543 O O . GLU A 1 65 ? 33.854 11.281 -23.456 1.00 86.56 65 GLU A O 1
ATOM 548 N N . TYR A 1 66 ? 35.517 10.137 -24.430 1.00 87.00 66 TYR A N 1
ATOM 549 C CA . TYR A 1 66 ? 35.065 8.811 -24.030 1.00 87.00 66 TYR A CA 1
ATOM 550 C C . TYR A 1 66 ? 36.216 7.805 -23.921 1.00 87.00 66 TYR A C 1
ATOM 552 O O . TYR A 1 66 ? 37.238 7.936 -24.598 1.00 87.00 66 TYR A O 1
ATOM 560 N N . PHE A 1 67 ? 36.001 6.753 -23.133 1.00 90.50 67 PHE A N 1
ATOM 561 C CA . PHE A 1 67 ? 36.833 5.545 -23.107 1.00 90.50 67 PHE A CA 1
ATOM 562 C C . PHE A 1 67 ? 35.956 4.291 -23.216 1.00 90.50 67 PHE A C 1
ATOM 564 O O . PHE A 1 67 ? 34.791 4.296 -22.821 1.00 90.50 67 PHE A O 1
ATOM 571 N N . ASP A 1 68 ? 36.493 3.206 -23.770 1.00 92.12 68 ASP A N 1
ATOM 572 C CA . ASP A 1 68 ? 35.743 1.957 -23.929 1.00 92.12 68 ASP A CA 1
ATOM 573 C C . ASP A 1 68 ? 35.848 1.097 -22.658 1.00 92.12 68 ASP A C 1
ATOM 575 O O . ASP A 1 68 ? 36.924 0.979 -22.064 1.00 92.12 68 ASP A O 1
ATOM 579 N N . PHE A 1 69 ? 34.761 0.416 -22.293 1.00 94.00 69 PHE A N 1
ATOM 580 C CA . PHE A 1 69 ? 34.732 -0.599 -21.238 1.00 94.00 69 PHE A CA 1
ATOM 581 C C . PHE A 1 69 ? 34.488 -1.994 -21.831 1.00 94.00 69 PHE A C 1
ATOM 583 O O . PHE A 1 69 ? 33.543 -2.210 -22.595 1.00 94.00 69 PHE A O 1
ATOM 590 N N . TYR A 1 70 ? 35.346 -2.939 -21.456 1.00 93.69 70 TYR A N 1
ATOM 591 C CA . TYR A 1 70 ? 35.411 -4.311 -21.943 1.00 93.69 70 TYR A CA 1
ATOM 592 C C . TYR A 1 70 ? 35.389 -5.321 -20.788 1.00 93.69 70 TYR A C 1
ATOM 594 O O . TYR A 1 70 ? 35.867 -5.042 -19.686 1.00 93.69 70 TYR A O 1
ATOM 602 N N . VAL A 1 71 ? 34.911 -6.535 -21.068 1.00 93.50 71 VAL A N 1
ATOM 603 C CA . VAL A 1 71 ? 34.972 -7.679 -20.148 1.00 93.50 71 VAL A CA 1
ATOM 604 C C . VAL A 1 71 ? 35.479 -8.919 -20.880 1.00 93.50 71 VAL A C 1
ATOM 606 O O . VAL A 1 71 ? 34.972 -9.276 -21.940 1.00 93.50 71 VAL A O 1
ATOM 609 N N . HIS A 1 72 ? 36.448 -9.613 -20.287 1.00 91.62 72 HIS A N 1
ATOM 610 C CA . HIS A 1 72 ? 36.801 -10.985 -20.653 1.00 91.62 72 HIS A CA 1
ATOM 611 C C . HIS A 1 72 ? 36.182 -11.962 -19.646 1.00 91.62 72 HIS A C 1
ATOM 613 O O . HIS A 1 72 ? 36.120 -11.665 -18.451 1.00 91.62 72 HIS A O 1
ATOM 619 N N . GLN A 1 73 ? 35.727 -13.124 -20.119 1.00 91.31 73 GLN A N 1
ATOM 620 C CA . GLN A 1 73 ? 35.138 -14.179 -19.291 1.00 91.31 73 GLN A CA 1
ATOM 621 C C . GLN A 1 73 ? 35.834 -15.514 -19.573 1.00 91.31 73 GLN A C 1
ATOM 623 O O . GLN A 1 73 ? 35.976 -15.895 -20.733 1.00 91.31 73 GLN A O 1
ATOM 628 N N . SER A 1 74 ? 36.226 -16.240 -18.523 1.00 85.75 74 SER A N 1
ATOM 629 C CA . SER A 1 74 ? 36.940 -17.518 -18.637 1.00 85.75 74 SER A CA 1
ATOM 630 C C . SER A 1 74 ? 36.446 -18.555 -17.626 1.00 85.75 74 SER A C 1
ATOM 632 O O . SER A 1 74 ? 35.935 -18.227 -16.554 1.00 85.75 74 SER A O 1
ATOM 634 N N . THR A 1 75 ? 36.599 -19.836 -17.954 1.00 83.31 75 THR A N 1
ATOM 635 C CA . THR A 1 75 ? 36.430 -20.967 -17.024 1.00 83.31 75 THR A CA 1
ATOM 636 C C . THR A 1 75 ? 37.741 -21.361 -16.334 1.00 83.31 75 THR A C 1
ATOM 638 O O . THR A 1 75 ? 37.708 -22.019 -15.295 1.00 83.31 75 THR A O 1
ATOM 641 N N . THR A 1 76 ? 38.886 -20.924 -16.869 1.00 80.75 76 THR A N 1
ATOM 642 C CA . THR A 1 76 ? 40.240 -21.171 -16.350 1.00 80.75 76 THR A CA 1
ATOM 643 C C . THR A 1 76 ? 40.807 -19.921 -15.670 1.00 80.75 76 THR A C 1
ATOM 645 O O . THR A 1 76 ? 40.287 -18.820 -15.838 1.00 80.75 76 THR A O 1
ATOM 648 N N . LEU A 1 77 ? 41.919 -20.063 -14.939 1.00 80.56 77 LEU A N 1
ATOM 649 C CA . LEU A 1 77 ? 42.629 -18.952 -14.280 1.00 80.56 77 LEU A CA 1
ATOM 650 C C . LEU A 1 77 ? 43.383 -18.010 -15.255 1.00 80.56 77 LEU A C 1
ATOM 652 O O . LEU A 1 77 ? 44.253 -17.252 -14.836 1.00 80.56 77 LEU A O 1
ATOM 656 N N . SER A 1 78 ? 43.077 -18.061 -16.555 1.00 78.06 78 SER A N 1
ATOM 657 C CA . SER A 1 78 ? 43.729 -17.238 -17.578 1.00 78.06 78 SER A CA 1
ATOM 658 C C . SER A 1 78 ? 43.189 -15.804 -17.589 1.00 78.06 78 SER A C 1
ATOM 660 O O . SER A 1 78 ? 41.978 -15.588 -17.640 1.00 78.06 78 SER A O 1
ATOM 662 N N . ALA A 1 79 ? 44.100 -14.829 -17.585 1.00 80.44 79 ALA A N 1
ATOM 663 C CA . ALA A 1 79 ? 43.823 -13.402 -17.748 1.00 80.44 79 ALA A CA 1
ATOM 664 C C . ALA A 1 79 ? 44.667 -12.857 -18.922 1.00 80.44 79 ALA A C 1
ATOM 666 O O . ALA A 1 79 ? 45.753 -12.320 -18.687 1.00 80.44 79 ALA A O 1
ATOM 667 N N . PRO A 1 80 ? 44.225 -13.043 -20.181 1.00 84.06 80 PRO A N 1
ATOM 668 C CA . PRO A 1 80 ? 45.014 -12.704 -21.364 1.00 84.06 80 PRO A CA 1
ATOM 669 C C . PRO A 1 80 ? 45.266 -11.195 -21.479 1.00 84.06 80 PRO A C 1
ATOM 671 O O . PRO A 1 80 ? 44.408 -10.385 -21.126 1.00 84.06 80 PRO A O 1
ATOM 674 N N . ASP A 1 81 ? 46.427 -10.807 -22.008 1.00 84.19 81 ASP A N 1
ATOM 675 C CA . ASP A 1 81 ? 46.767 -9.399 -22.241 1.00 84.19 81 ASP A CA 1
ATOM 676 C C . ASP A 1 81 ? 45.879 -8.803 -23.358 1.00 84.19 81 ASP A C 1
ATOM 678 O O . ASP A 1 81 ? 45.901 -9.319 -24.482 1.00 84.19 81 ASP A O 1
ATOM 682 N N . PRO A 1 82 ? 45.101 -7.730 -23.105 1.00 84.75 82 PRO A N 1
ATOM 683 C CA . PRO A 1 82 ? 44.263 -7.104 -24.126 1.00 84.75 82 PRO A CA 1
ATOM 684 C C . PRO A 1 82 ? 45.048 -6.478 -25.293 1.00 84.75 82 PRO A C 1
ATOM 686 O O . PRO A 1 82 ? 44.458 -6.276 -26.355 1.00 84.75 82 PRO A O 1
ATOM 689 N N . LEU A 1 83 ? 46.351 -6.198 -25.150 1.00 83.25 83 LEU A N 1
ATOM 690 C CA . LEU A 1 83 ? 47.197 -5.735 -26.260 1.00 83.25 83 LEU A CA 1
ATOM 691 C C . LEU A 1 83 ? 47.521 -6.854 -27.260 1.00 83.25 83 LEU A C 1
ATOM 693 O O . LEU A 1 83 ? 47.624 -6.584 -28.453 1.00 83.25 83 LEU A O 1
ATOM 697 N N . GLN A 1 84 ? 47.655 -8.098 -26.788 1.00 82.12 84 GLN A N 1
ATOM 698 C CA . GLN A 1 84 ? 47.998 -9.261 -27.620 1.00 82.12 84 GLN A CA 1
ATOM 699 C C . GLN A 1 84 ? 46.756 -10.048 -28.068 1.00 82.12 84 GLN A C 1
ATOM 701 O O . GLN A 1 84 ? 46.723 -10.597 -29.164 1.00 82.12 84 GLN A O 1
ATOM 706 N N . SER A 1 85 ? 45.712 -10.068 -27.235 1.00 81.81 85 SER A N 1
ATOM 707 C CA . SER A 1 85 ? 44.554 -10.964 -27.361 1.00 81.81 85 SER A CA 1
ATOM 708 C C . SER A 1 85 ? 43.219 -10.214 -27.350 1.00 81.81 85 SER A C 1
ATOM 710 O O . SER A 1 85 ? 42.230 -10.703 -26.809 1.00 81.81 85 SER A O 1
ATOM 712 N N . LYS A 1 86 ? 43.154 -9.022 -27.958 1.00 74.88 86 LYS A N 1
ATOM 713 C CA . LYS A 1 86 ? 41.965 -8.142 -27.949 1.00 74.88 86 LYS A CA 1
ATOM 714 C C . LYS A 1 86 ? 40.644 -8.841 -28.314 1.00 74.88 86 LYS A C 1
ATOM 716 O O . LYS A 1 86 ? 39.606 -8.495 -27.760 1.00 74.88 86 LYS A O 1
ATOM 721 N N . ALA A 1 87 ? 40.672 -9.825 -29.216 1.00 76.81 87 ALA A N 1
ATOM 722 C CA . ALA A 1 87 ? 39.485 -10.571 -29.647 1.00 76.81 87 ALA A CA 1
ATOM 723 C C . ALA A 1 87 ? 38.797 -11.379 -28.524 1.00 76.81 87 ALA A C 1
ATOM 725 O O . ALA A 1 87 ? 37.643 -11.766 -28.680 1.00 76.81 87 ALA A O 1
ATOM 726 N N . THR A 1 88 ? 39.468 -11.623 -27.391 1.00 84.88 88 THR A N 1
ATOM 727 C CA . THR A 1 88 ? 38.886 -12.339 -26.243 1.00 84.88 88 THR A CA 1
ATOM 728 C C . THR A 1 88 ? 38.095 -11.431 -25.291 1.00 84.88 88 THR A C 1
ATOM 730 O O . THR A 1 88 ? 37.468 -11.937 -24.358 1.00 84.88 88 THR A O 1
ATOM 733 N N . TYR A 1 89 ? 38.105 -10.111 -25.511 1.00 88.12 89 TYR A N 1
ATOM 734 C CA . TYR A 1 89 ? 37.424 -9.109 -24.689 1.00 88.12 89 TYR A CA 1
ATOM 735 C C . TYR A 1 89 ? 36.153 -8.580 -25.387 1.00 88.12 89 TYR A C 1
ATOM 737 O O . TYR A 1 89 ? 36.213 -7.985 -26.463 1.00 88.12 89 TYR A O 1
ATOM 745 N N . GLU A 1 90 ? 34.994 -8.744 -24.747 1.00 89.94 90 GLU A N 1
ATOM 746 C CA . GLU A 1 90 ? 33.680 -8.270 -25.211 1.00 89.94 90 GLU A CA 1
ATOM 747 C C . GLU A 1 90 ? 33.517 -6.774 -24.856 1.00 89.94 90 GLU A C 1
ATOM 749 O O . GLU A 1 90 ? 33.653 -6.414 -23.685 1.00 89.94 90 GLU A O 1
ATOM 754 N N . LYS A 1 91 ? 33.264 -5.877 -25.832 1.00 91.25 91 LYS A N 1
ATOM 755 C CA . LYS A 1 91 ? 32.991 -4.446 -25.545 1.00 91.25 91 LYS A CA 1
ATOM 756 C C . LYS A 1 91 ? 31.602 -4.335 -24.920 1.00 91.25 91 LYS A C 1
ATOM 758 O O . LYS A 1 91 ? 30.613 -4.616 -25.587 1.00 91.25 91 LYS A O 1
ATOM 763 N N . ILE A 1 92 ? 31.537 -3.895 -23.667 1.00 91.62 92 ILE A N 1
ATOM 764 C CA . ILE A 1 92 ? 30.283 -3.716 -22.927 1.00 91.62 92 ILE A CA 1
ATOM 765 C C . ILE A 1 92 ? 29.696 -2.325 -23.168 1.00 91.62 92 ILE A C 1
ATOM 767 O O . ILE A 1 92 ? 28.487 -2.190 -23.330 1.00 91.62 92 ILE A O 1
ATOM 771 N N . ALA A 1 93 ? 30.534 -1.284 -23.178 1.00 90.06 93 ALA A N 1
ATOM 772 C CA . ALA A 1 93 ? 30.069 0.092 -23.324 1.00 90.06 93 ALA A CA 1
ATOM 773 C C . ALA A 1 93 ? 31.139 1.035 -23.884 1.00 90.06 93 ALA A C 1
ATOM 775 O O . ALA A 1 93 ? 32.339 0.761 -23.839 1.00 90.06 93 ALA A O 1
ATOM 776 N N . GLU A 1 94 ? 30.677 2.183 -24.367 1.00 90.06 94 GLU A N 1
ATOM 777 C CA . GLU A 1 94 ? 31.481 3.381 -24.589 1.00 90.06 94 GLU A CA 1
ATOM 778 C C . GLU A 1 94 ? 31.089 4.398 -23.512 1.00 90.06 94 GLU A C 1
ATOM 780 O O . GLU A 1 94 ? 29.923 4.778 -23.401 1.00 90.06 94 GLU A O 1
ATOM 785 N N . ILE A 1 95 ? 32.033 4.763 -22.646 1.00 86.75 95 ILE A N 1
ATOM 786 C CA . ILE A 1 95 ? 31.787 5.599 -21.470 1.00 86.75 95 ILE A CA 1
ATOM 787 C C . ILE A 1 95 ? 32.103 7.045 -21.839 1.00 86.75 95 ILE A C 1
ATOM 789 O O . ILE A 1 95 ? 33.262 7.451 -21.851 1.00 86.75 95 ILE A O 1
ATOM 793 N N . THR A 1 96 ? 31.057 7.797 -22.178 1.00 84.38 96 THR A N 1
ATOM 794 C CA . THR A 1 96 ? 31.125 9.185 -22.656 1.00 84.38 96 THR A CA 1
ATOM 795 C C . THR A 1 96 ? 31.200 10.219 -21.529 1.00 84.38 96 THR A C 1
ATOM 797 O O . THR A 1 96 ? 30.992 9.909 -20.349 1.00 84.38 96 THR A O 1
ATOM 800 N N . LEU A 1 97 ? 31.485 11.469 -21.904 1.00 74.81 97 LEU A N 1
ATOM 801 C CA . LEU A 1 97 ? 31.539 12.630 -21.021 1.00 74.81 97 LEU A CA 1
ATOM 802 C C . LEU A 1 97 ? 30.284 12.747 -20.132 1.00 74.81 97 LEU A C 1
ATOM 804 O O . LEU A 1 97 ? 29.158 12.620 -20.623 1.00 74.81 97 LEU A O 1
ATOM 808 N N . PRO A 1 98 ? 30.446 13.051 -18.834 1.00 62.94 98 PRO A N 1
ATOM 809 C CA . PRO A 1 98 ? 29.350 13.523 -18.000 1.00 62.94 98 PRO A CA 1
ATOM 810 C C . PRO A 1 98 ? 28.778 14.838 -18.532 1.00 62.94 98 PRO A C 1
ATOM 812 O O . PRO A 1 98 ? 29.531 15.771 -18.824 1.00 62.94 98 PRO A O 1
ATOM 815 N N . THR A 1 99 ? 27.453 14.979 -18.556 1.00 54.28 99 THR A N 1
ATOM 816 C CA . THR A 1 99 ? 26.835 16.307 -18.632 1.00 54.28 99 THR A CA 1
ATOM 817 C C . THR A 1 99 ? 27.385 17.167 -17.486 1.00 54.28 99 THR A C 1
ATOM 819 O O . THR A 1 99 ? 27.365 16.744 -16.332 1.00 54.28 99 THR A O 1
ATOM 822 N N . LEU A 1 100 ? 27.898 18.359 -17.817 1.00 51.03 100 LEU A N 1
ATOM 823 C CA . LEU A 1 100 ? 28.493 19.350 -16.898 1.00 51.03 100 LEU A CA 1
ATOM 824 C C . LEU A 1 100 ? 29.873 19.011 -16.281 1.00 51.03 100 LEU A C 1
ATOM 826 O O . LEU A 1 100 ? 30.346 19.767 -15.439 1.00 51.03 100 LEU A O 1
ATOM 830 N N . GLY A 1 101 ? 30.568 17.939 -16.692 1.00 54.12 101 GLY A N 1
ATOM 831 C CA . GLY A 1 101 ? 31.969 17.690 -16.275 1.00 54.12 101 GLY A CA 1
ATOM 832 C C . GLY A 1 101 ? 32.183 17.341 -14.788 1.00 54.12 101 GLY A C 1
ATOM 833 O O . GLY A 1 101 ? 33.313 17.356 -14.295 1.00 54.12 101 GLY A O 1
ATOM 834 N N . ILE A 1 102 ? 31.101 17.018 -14.077 1.00 69.81 102 ILE A N 1
ATOM 835 C CA . ILE A 1 102 ? 31.084 16.578 -12.673 1.00 69.81 102 ILE A CA 1
ATOM 836 C C . ILE A 1 102 ? 31.466 15.082 -12.594 1.00 69.81 102 ILE A C 1
ATOM 838 O O . ILE A 1 102 ? 31.467 14.375 -13.604 1.00 69.81 102 ILE A O 1
ATOM 842 N N . ASN A 1 103 ? 31.802 14.579 -11.401 1.00 77.75 103 ASN A N 1
ATOM 843 C CA . ASN A 1 103 ? 31.945 13.139 -11.159 1.00 77.75 103 ASN A CA 1
ATOM 844 C C . ASN A 1 103 ? 30.634 12.418 -11.522 1.00 77.75 103 ASN A C 1
ATOM 846 O O . ASN A 1 103 ? 29.561 12.802 -11.059 1.00 77.75 103 ASN A O 1
ATOM 850 N N . ALA A 1 104 ? 30.720 11.369 -12.334 1.00 79.25 104 ALA A N 1
ATOM 851 C CA . ALA A 1 104 ? 29.579 10.607 -12.817 1.00 79.25 104 ALA A CA 1
ATOM 852 C C . ALA A 1 104 ? 29.658 9.145 -12.401 1.00 79.25 104 ALA A C 1
ATOM 854 O O . ALA A 1 104 ? 30.731 8.547 -12.341 1.00 79.25 104 ALA A O 1
ATOM 855 N N . LYS A 1 105 ? 28.482 8.553 -12.197 1.00 87.31 105 LYS A N 1
ATOM 856 C CA . LYS A 1 105 ? 28.304 7.144 -11.862 1.00 87.31 105 LYS A CA 1
ATOM 857 C C . LYS A 1 105 ? 27.519 6.464 -12.978 1.00 87.31 105 LYS A C 1
ATOM 859 O O . LYS A 1 105 ? 26.452 6.936 -13.371 1.00 87.31 105 LYS A O 1
ATOM 864 N N . ARG A 1 106 ? 28.056 5.374 -13.525 1.00 85.44 106 ARG A N 1
ATOM 865 C CA . ARG A 1 106 ? 27.404 4.561 -14.563 1.00 85.44 106 ARG A CA 1
ATOM 866 C C . ARG A 1 106 ? 27.284 3.121 -14.093 1.00 85.44 106 ARG A C 1
ATOM 868 O O . ARG A 1 106 ? 28.191 2.597 -13.450 1.00 85.44 106 ARG A O 1
ATOM 875 N N . HIS A 1 107 ? 26.163 2.498 -14.435 1.00 87.31 107 HIS A N 1
ATOM 876 C CA . HIS A 1 107 ? 25.848 1.120 -14.086 1.00 87.31 107 HIS A CA 1
ATOM 877 C C . HIS A 1 107 ? 25.717 0.287 -15.360 1.00 87.31 107 HIS A C 1
ATOM 879 O O . HIS A 1 107 ? 25.017 0.676 -16.293 1.00 87.31 107 HIS A O 1
ATOM 885 N N . PHE A 1 108 ? 26.368 -0.868 -15.373 1.00 88.81 108 PHE A N 1
ATOM 886 C CA . PHE A 1 108 ? 26.353 -1.840 -16.459 1.00 88.81 108 PHE A CA 1
ATOM 887 C C . PHE A 1 108 ? 25.981 -3.203 -15.882 1.00 88.81 108 PHE A C 1
ATOM 889 O O . PHE A 1 108 ? 26.317 -3.495 -14.737 1.00 88.81 108 PHE A O 1
ATOM 896 N N . GLY A 1 109 ? 25.310 -4.054 -16.652 1.00 85.88 109 GLY A N 1
ATOM 897 C CA . GLY A 1 109 ? 24.974 -5.408 -16.221 1.00 85.88 109 GLY A CA 1
ATOM 898 C C . GLY A 1 109 ? 25.097 -6.382 -17.380 1.00 85.88 109 GLY A C 1
ATOM 899 O O . GLY A 1 109 ? 24.602 -6.096 -18.467 1.00 85.88 109 GLY A O 1
ATOM 900 N N . PHE A 1 110 ? 25.746 -7.522 -17.157 1.00 87.25 110 PHE A N 1
ATOM 901 C CA . PHE A 1 110 ? 25.957 -8.537 -18.192 1.00 87.25 110 PHE A CA 1
ATOM 902 C C . PHE A 1 110 ? 25.765 -9.957 -17.647 1.00 87.25 110 PHE A C 1
ATOM 904 O O . PHE A 1 110 ? 25.814 -10.201 -16.437 1.00 87.25 110 PHE A O 1
ATOM 911 N N . GLN A 1 111 ? 25.510 -10.900 -18.557 1.00 87.94 111 GLN A N 1
ATOM 912 C CA . GLN A 1 111 ? 25.347 -12.315 -18.228 1.00 87.94 111 GLN A CA 1
ATOM 913 C C . GLN A 1 111 ? 26.701 -13.019 -18.103 1.00 87.94 111 GLN A C 1
ATOM 915 O O . GLN A 1 111 ? 27.607 -12.828 -18.920 1.00 87.94 111 GLN A O 1
ATOM 920 N N . VAL A 1 112 ? 26.813 -13.860 -17.079 1.00 87.69 112 VAL A N 1
ATOM 921 C CA . VAL A 1 112 ? 28.041 -14.573 -16.726 1.00 87.69 112 VAL A CA 1
ATOM 922 C C . VAL A 1 112 ? 28.083 -15.920 -17.450 1.00 87.69 112 VAL A C 1
ATOM 924 O O . VAL A 1 112 ? 27.293 -16.820 -17.161 1.00 87.69 112 VAL A O 1
ATOM 927 N N . LYS A 1 113 ? 29.024 -16.038 -18.390 1.00 84.75 113 LYS A N 1
ATOM 928 C CA . LYS A 1 113 ? 29.315 -17.221 -19.217 1.00 84.75 113 LYS A CA 1
ATOM 929 C C . LYS A 1 113 ? 30.460 -18.070 -18.628 1.00 84.75 113 LYS A C 1
ATOM 931 O O . LYS A 1 113 ? 30.505 -19.273 -18.864 1.00 84.75 113 LYS A O 1
ATOM 936 N N . GLY A 1 114 ? 31.378 -17.454 -17.872 1.00 81.00 114 GLY A N 1
ATOM 937 C CA . GLY A 1 114 ? 32.555 -18.097 -17.258 1.00 81.00 114 GLY A CA 1
ATOM 938 C C . GLY A 1 114 ? 32.512 -18.169 -15.723 1.00 81.00 114 GLY A C 1
ATOM 939 O O . GLY A 1 114 ? 31.571 -17.700 -15.093 1.00 81.00 114 GLY A O 1
ATOM 940 N N . LYS A 1 115 ? 33.553 -18.740 -15.105 1.00 86.19 115 LYS A N 1
ATOM 941 C CA . LYS A 1 115 ? 33.762 -18.729 -13.639 1.00 86.19 115 LYS A CA 1
ATOM 942 C C . LYS A 1 115 ? 34.528 -17.485 -13.174 1.00 86.19 115 LYS A C 1
ATOM 944 O O . LYS A 1 115 ? 34.398 -17.055 -12.031 1.00 86.19 115 LYS A O 1
ATOM 949 N N . PHE A 1 116 ? 35.328 -16.915 -14.065 1.00 90.50 116 PHE A N 1
ATOM 950 C CA . PHE A 1 116 ? 36.192 -15.777 -13.811 1.00 90.50 116 PHE A CA 1
ATOM 951 C C . PHE A 1 116 ? 35.905 -14.664 -14.814 1.00 90.50 116 PHE A C 1
ATOM 953 O O . PHE A 1 116 ? 35.657 -14.937 -15.991 1.00 90.50 116 PHE A O 1
ATOM 960 N N . ILE A 1 117 ? 35.967 -13.416 -14.353 1.00 92.69 117 ILE A N 1
ATOM 961 C CA . ILE A 1 117 ? 35.860 -12.223 -15.196 1.00 92.69 117 ILE A CA 1
ATOM 962 C C . ILE A 1 117 ? 37.095 -11.333 -15.024 1.00 92.69 117 ILE A C 1
ATOM 964 O O . ILE A 1 117 ? 37.686 -11.270 -13.945 1.00 92.69 117 ILE A O 1
ATOM 968 N N . VAL A 1 118 ? 37.470 -10.629 -16.089 1.00 92.81 118 VAL A N 1
ATOM 969 C CA . VAL A 1 118 ? 38.488 -9.570 -16.073 1.00 92.81 118 VAL A CA 1
ATOM 970 C C . VAL A 1 118 ? 37.862 -8.323 -16.678 1.00 92.81 118 VAL A C 1
ATOM 972 O O . VAL A 1 118 ? 37.338 -8.368 -17.791 1.00 92.81 118 VAL A O 1
ATOM 975 N N . LEU A 1 119 ? 37.905 -7.217 -15.941 1.00 93.94 119 LEU A N 1
ATOM 976 C CA . LEU A 1 119 ? 37.454 -5.909 -16.410 1.00 93.94 119 LEU A CA 1
ATOM 977 C C . LEU A 1 119 ? 38.606 -5.225 -17.141 1.00 93.94 119 LEU A C 1
ATOM 979 O O . LEU A 1 119 ? 39.738 -5.273 -16.659 1.00 93.94 119 LEU A O 1
ATOM 983 N N . ALA A 1 120 ? 38.335 -4.568 -18.266 1.00 93.06 120 ALA A N 1
ATOM 984 C CA . ALA A 1 120 ? 39.342 -3.811 -18.997 1.00 93.06 120 ALA A CA 1
ATOM 985 C C . ALA A 1 120 ? 38.794 -2.482 -19.536 1.00 93.06 120 ALA A C 1
ATOM 987 O O . ALA A 1 120 ? 37.663 -2.399 -20.007 1.00 93.06 120 ALA A O 1
ATOM 988 N N . PHE A 1 121 ? 39.617 -1.439 -19.483 1.00 93.06 121 PHE A N 1
ATOM 989 C CA . PHE A 1 121 ? 39.302 -0.083 -19.924 1.00 93.06 121 PHE A CA 1
ATOM 990 C C . PHE A 1 121 ? 40.297 0.326 -21.006 1.00 93.06 121 PHE A C 1
ATOM 992 O O . PHE A 1 121 ? 41.502 0.361 -20.750 1.00 93.06 121 PHE A O 1
ATOM 999 N N . HIS A 1 122 ? 39.809 0.627 -22.209 1.00 91.56 122 HIS A N 1
ATOM 1000 C CA . HIS A 1 122 ? 40.644 1.035 -23.340 1.00 91.56 122 HIS A CA 1
ATOM 1001 C C . HIS A 1 122 ? 40.502 2.534 -23.573 1.00 91.56 122 HIS A C 1
ATOM 1003 O O . HIS A 1 122 ? 39.430 3.020 -23.936 1.00 91.56 122 HIS A O 1
ATOM 1009 N N . ASN A 1 123 ? 41.598 3.263 -23.383 1.00 88.44 123 ASN A N 1
ATOM 1010 C CA . ASN A 1 123 ? 41.683 4.674 -23.710 1.00 88.44 123 ASN A CA 1
ATOM 1011 C C . ASN A 1 123 ? 42.319 4.870 -25.101 1.00 88.44 123 ASN A C 1
ATOM 1013 O O . ASN A 1 123 ? 43.363 4.291 -25.417 1.00 88.44 123 ASN A O 1
ATOM 1017 N N . ARG A 1 124 ? 41.677 5.715 -25.919 1.00 87.19 124 ARG A N 1
ATOM 1018 C CA . ARG A 1 124 ? 42.118 6.114 -27.267 1.00 87.19 124 ARG A CA 1
ATOM 1019 C C . ARG A 1 124 ? 42.302 7.625 -27.440 1.00 87.19 124 ARG A C 1
ATOM 1021 O O . ARG A 1 124 ? 42.318 8.089 -28.579 1.00 87.19 124 ARG A O 1
ATOM 1028 N N . GLY A 1 125 ? 42.377 8.383 -26.343 1.00 85.44 125 GLY A N 1
ATOM 1029 C CA . GLY A 1 125 ? 42.519 9.841 -26.393 1.00 85.44 125 GLY A CA 1
ATOM 1030 C C . GLY A 1 125 ? 41.758 10.645 -25.340 1.00 85.44 125 GLY A C 1
ATOM 1031 O O . GLY A 1 125 ? 41.636 11.856 -25.496 1.00 85.44 125 GLY A O 1
ATOM 1032 N N . SER A 1 126 ? 41.184 10.017 -24.316 1.00 87.19 126 SER A N 1
ATOM 1033 C CA . SER A 1 126 ? 40.498 10.717 -23.236 1.00 87.19 126 SER A CA 1
ATOM 1034 C C . SER A 1 126 ? 41.431 11.127 -22.109 1.00 87.19 126 SER A C 1
ATOM 1036 O O . SER A 1 126 ? 42.421 10.459 -21.788 1.00 87.19 126 SER A O 1
ATOM 1038 N N . CYS A 1 127 ? 41.067 12.247 -21.490 1.00 87.56 127 CYS A N 1
ATOM 1039 C CA . CYS A 1 127 ? 41.586 12.668 -20.204 1.00 87.56 127 CYS A CA 1
ATOM 1040 C C . CYS A 1 127 ? 40.545 12.300 -19.140 1.00 87.56 127 CYS A C 1
ATOM 1042 O O . CYS A 1 127 ? 39.575 13.028 -18.918 1.00 87.56 127 CYS A O 1
ATOM 1044 N N . SER A 1 128 ? 40.708 11.115 -18.554 1.00 88.31 128 SER A N 1
ATOM 1045 C CA . SER A 1 128 ? 39.725 10.459 -17.690 1.00 88.31 128 SER A CA 1
ATOM 1046 C C . SER A 1 128 ? 40.354 9.995 -16.381 1.00 88.31 128 SER A C 1
ATOM 1048 O O . SER A 1 128 ? 41.526 9.623 -16.318 1.00 88.31 128 SER A O 1
ATOM 1050 N N . ASN A 1 129 ? 39.541 9.998 -15.334 1.00 89.06 129 ASN A N 1
ATOM 1051 C CA . ASN A 1 129 ? 39.899 9.570 -13.994 1.00 89.06 129 ASN A CA 1
ATOM 1052 C C . ASN A 1 129 ? 38.823 8.610 -13.484 1.00 89.06 129 ASN A C 1
ATOM 1054 O O . ASN A 1 129 ? 37.646 8.963 -13.523 1.00 89.06 129 ASN A O 1
ATOM 1058 N N . ILE A 1 130 ? 39.203 7.414 -13.044 1.00 91.06 130 ILE A N 1
ATOM 1059 C CA . ILE A 1 130 ? 38.300 6.413 -12.467 1.00 91.06 130 ILE A CA 1
ATOM 1060 C C . ILE A 1 130 ? 38.534 6.405 -10.956 1.00 91.06 130 ILE A C 1
ATOM 1062 O O . ILE A 1 130 ? 39.611 6.025 -10.499 1.00 91.06 130 ILE A O 1
ATOM 1066 N N . HIS A 1 131 ? 37.518 6.825 -10.204 1.00 88.62 131 HIS A N 1
ATOM 1067 C CA . HIS A 1 131 ? 37.552 6.925 -8.744 1.00 88.62 131 HIS A CA 1
ATOM 1068 C C . HIS A 1 131 ? 37.168 5.605 -8.071 1.00 88.62 131 HIS A C 1
ATOM 1070 O O . HIS A 1 131 ? 37.781 5.209 -7.087 1.00 88.62 131 HIS A O 1
ATOM 1076 N N . SER A 1 132 ? 36.158 4.899 -8.593 1.00 89.00 132 SER A N 1
ATOM 1077 C CA . SER A 1 132 ? 35.741 3.610 -8.034 1.00 89.00 132 SER A CA 1
ATOM 1078 C C . SER A 1 132 ? 35.163 2.672 -9.098 1.00 89.00 132 SER A C 1
ATOM 1080 O O . SER A 1 132 ? 34.522 3.099 -10.061 1.00 89.00 132 SER A O 1
ATOM 1082 N N . VAL A 1 133 ? 35.402 1.367 -8.928 1.00 90.19 133 VAL A N 1
ATOM 1083 C CA . VAL A 1 133 ? 34.779 0.300 -9.726 1.00 90.19 133 VAL A CA 1
ATOM 1084 C C . VAL A 1 133 ? 34.227 -0.749 -8.767 1.00 90.19 133 VAL A C 1
ATOM 1086 O O . VAL A 1 133 ? 34.981 -1.466 -8.115 1.00 90.19 133 VAL A O 1
ATOM 1089 N N . THR A 1 134 ? 32.904 -0.842 -8.662 1.00 90.19 134 THR A N 1
ATOM 1090 C CA . THR A 1 134 ? 32.218 -1.821 -7.808 1.00 90.19 134 THR A CA 1
ATOM 1091 C C . THR A 1 134 ? 31.663 -2.961 -8.650 1.00 90.19 134 THR A C 1
ATOM 1093 O O . THR A 1 134 ? 30.884 -2.728 -9.574 1.00 90.19 134 THR A O 1
ATOM 1096 N N . VAL A 1 135 ? 32.010 -4.196 -8.290 1.00 90.38 135 VAL A N 1
ATOM 1097 C CA . VAL A 1 135 ? 31.426 -5.420 -8.854 1.00 90.38 135 VAL A CA 1
ATOM 1098 C C . VAL A 1 135 ? 30.417 -5.975 -7.857 1.00 90.38 135 VAL A C 1
ATOM 1100 O O . VAL A 1 135 ? 30.768 -6.238 -6.709 1.00 90.38 135 VAL A O 1
ATOM 1103 N N . SER A 1 136 ? 29.167 -6.154 -8.273 1.00 89.19 136 SER A N 1
ATOM 1104 C CA . SER A 1 136 ? 28.100 -6.675 -7.418 1.00 89.19 136 SER A CA 1
ATOM 1105 C C . SER A 1 136 ? 27.179 -7.636 -8.168 1.00 89.19 136 SER A C 1
ATOM 1107 O O . SER A 1 136 ? 27.164 -7.706 -9.395 1.00 89.19 136 SER A O 1
ATOM 1109 N N . TYR A 1 137 ? 26.400 -8.411 -7.423 1.00 89.62 137 TYR A N 1
ATOM 1110 C CA . TYR A 1 137 ? 25.317 -9.233 -7.952 1.00 89.62 137 TYR A CA 1
ATOM 1111 C C . TYR A 1 137 ? 24.126 -9.139 -7.002 1.00 89.62 137 TYR A C 1
ATOM 1113 O O . TYR A 1 137 ? 24.294 -8.899 -5.805 1.00 89.62 137 TYR A O 1
ATOM 1121 N N . LEU A 1 138 ? 22.922 -9.297 -7.545 1.00 85.81 138 LEU A N 1
ATOM 1122 C CA . LEU A 1 138 ? 21.696 -9.192 -6.764 1.00 85.81 138 LEU A CA 1
ATOM 1123 C C . LEU A 1 138 ? 21.401 -10.518 -6.058 1.00 85.81 138 LEU A C 1
ATOM 1125 O O . LEU A 1 138 ? 21.599 -11.609 -6.601 1.00 85.81 138 LEU A O 1
ATOM 1129 N N . VAL A 1 139 ? 20.928 -10.401 -4.825 1.00 87.56 139 VAL A N 1
ATOM 1130 C CA . VAL A 1 139 ? 20.467 -11.507 -3.991 1.00 87.56 139 VAL A CA 1
ATOM 1131 C C . VAL A 1 139 ? 19.140 -11.102 -3.380 1.00 87.56 139 VAL A C 1
ATOM 1133 O O . VAL A 1 139 ? 18.995 -9.962 -2.946 1.00 87.56 139 VAL A O 1
ATOM 1136 N N . CYS A 1 140 ? 18.208 -12.041 -3.295 1.00 84.12 140 CYS A N 1
ATOM 1137 C CA . CYS A 1 140 ? 17.122 -11.918 -2.345 1.00 84.12 140 CYS A CA 1
ATOM 1138 C C . CYS A 1 140 ? 17.711 -12.158 -0.941 1.00 84.12 140 CYS A C 1
ATOM 1140 O O . CYS A 1 140 ? 18.382 -13.180 -0.733 1.00 84.12 140 CYS A O 1
ATOM 1142 N N . PRO A 1 141 ? 17.570 -11.202 -0.002 1.00 84.50 141 PRO A N 1
ATOM 1143 C CA . PRO A 1 141 ? 18.197 -11.286 1.315 1.00 84.50 141 PRO A CA 1
ATOM 1144 C C . PRO A 1 141 ? 17.648 -12.470 2.114 1.00 84.50 141 PRO A C 1
ATOM 1146 O O . PRO A 1 141 ? 16.567 -12.974 1.823 1.00 84.50 141 PRO A O 1
ATOM 1149 N N . GLU A 1 142 ? 18.374 -12.912 3.137 1.00 86.94 142 GLU A N 1
ATOM 1150 C CA . GLU A 1 142 ? 17.772 -13.791 4.142 1.00 86.94 142 GLU A CA 1
ATOM 1151 C C . GLU A 1 142 ? 16.683 -13.004 4.873 1.00 86.94 142 GLU A C 1
ATOM 1153 O O . GLU A 1 142 ? 16.936 -11.887 5.331 1.00 86.94 142 GLU A O 1
ATOM 1158 N N . ILE A 1 143 ? 15.465 -13.544 4.917 1.00 82.12 143 ILE A N 1
ATOM 1159 C CA . ILE A 1 143 ? 14.332 -12.894 5.581 1.00 82.12 143 ILE A CA 1
ATOM 1160 C C . ILE A 1 143 ? 13.545 -13.891 6.413 1.00 82.12 143 ILE A C 1
ATOM 1162 O O . ILE A 1 143 ? 13.370 -15.047 6.031 1.00 82.12 143 ILE A O 1
ATOM 1166 N N . THR A 1 144 ? 12.975 -13.383 7.498 1.00 81.00 144 THR A N 1
ATOM 1167 C CA . THR A 1 144 ? 11.917 -14.059 8.239 1.00 81.00 144 THR A CA 1
ATOM 1168 C C . THR A 1 144 ? 10.609 -13.322 7.988 1.00 81.00 144 THR A C 1
ATOM 1170 O O . THR A 1 144 ? 10.475 -12.145 8.325 1.00 81.00 144 THR A O 1
ATOM 1173 N N . VAL A 1 145 ? 9.625 -13.999 7.397 1.00 76.06 145 VAL A N 1
ATOM 1174 C CA . VAL A 1 145 ? 8.283 -13.440 7.200 1.00 76.06 145 VAL A CA 1
ATOM 1175 C C . VAL A 1 145 ? 7.555 -13.469 8.541 1.00 76.06 145 VAL A C 1
ATOM 1177 O O . VAL A 1 145 ? 6.988 -14.490 8.926 1.00 76.06 145 VAL A O 1
ATOM 1180 N N . VAL A 1 146 ? 7.586 -12.345 9.260 1.00 72.19 146 VAL A N 1
ATOM 1181 C CA . VAL A 1 146 ? 7.127 -12.216 10.657 1.00 72.19 146 VAL A CA 1
ATOM 1182 C C . VAL A 1 146 ? 5.714 -12.766 10.884 1.00 72.19 146 VAL A C 1
ATOM 1184 O O . VAL A 1 146 ? 5.498 -13.515 11.830 1.00 72.19 146 VAL A O 1
ATOM 1187 N N . SER A 1 147 ? 4.756 -12.461 10.005 1.00 64.75 147 SER A N 1
ATOM 1188 C CA . SER A 1 147 ? 3.355 -12.915 10.105 1.00 64.75 147 SER A CA 1
ATOM 1189 C C . SER A 1 147 ? 3.138 -14.403 9.779 1.00 64.75 147 SER A C 1
ATOM 1191 O O . SER A 1 147 ? 2.099 -14.978 10.131 1.00 64.75 147 SER A O 1
ATOM 1193 N N . GLY A 1 148 ? 4.109 -15.017 9.095 1.00 70.00 148 GLY A N 1
ATOM 1194 C CA . GLY A 1 148 ? 4.104 -16.418 8.679 1.00 70.00 148 GLY A CA 1
ATOM 1195 C C . GLY A 1 148 ? 5.037 -17.322 9.488 1.00 70.00 148 GLY A C 1
ATOM 1196 O O . GLY A 1 148 ? 4.906 -18.536 9.370 1.00 70.00 148 GLY A O 1
ATOM 1197 N N . LEU A 1 149 ? 5.960 -16.764 10.285 1.00 81.62 149 LEU A N 1
ATOM 1198 C CA . LEU A 1 149 ? 7.015 -17.495 11.008 1.00 81.62 149 LEU A CA 1
ATOM 1199 C C . LEU A 1 149 ? 7.873 -18.395 10.088 1.00 81.62 149 LEU A C 1
ATOM 1201 O O . LEU A 1 149 ? 8.332 -19.468 10.484 1.00 81.62 149 LEU A O 1
ATOM 1205 N N . VAL A 1 150 ? 8.088 -17.939 8.847 1.00 86.12 150 VAL A N 1
ATOM 1206 C CA . VAL A 1 150 ? 8.869 -18.635 7.811 1.00 86.12 150 VAL A CA 1
ATOM 1207 C C . VAL A 1 150 ? 10.205 -17.930 7.614 1.00 86.12 150 VAL A C 1
ATOM 1209 O O . VAL A 1 150 ? 10.216 -16.758 7.243 1.00 86.12 150 VAL A O 1
ATOM 1212 N N . SER A 1 151 ? 11.313 -18.641 7.814 1.00 89.06 151 SER A N 1
ATOM 1213 C CA . SER A 1 151 ? 12.650 -18.199 7.407 1.00 89.06 151 SER A CA 1
ATOM 1214 C C . SER A 1 151 ? 12.948 -18.657 5.980 1.00 89.06 151 SER A C 1
ATOM 1216 O O . SER A 1 151 ? 12.672 -19.805 5.615 1.00 89.06 151 SER A O 1
ATOM 1218 N N . LEU A 1 152 ? 13.512 -17.761 5.169 1.00 88.44 152 LEU A N 1
ATOM 1219 C CA . LEU A 1 152 ? 13.981 -18.040 3.816 1.00 88.44 152 LEU A CA 1
ATOM 1220 C C . LEU A 1 152 ? 15.472 -17.719 3.676 1.00 88.44 152 LEU A C 1
ATOM 1222 O O . LEU A 1 152 ? 15.886 -16.606 4.009 1.00 88.44 152 LEU A O 1
ATOM 1226 N N . PRO A 1 153 ? 16.273 -18.642 3.114 1.00 88.56 153 PRO A N 1
ATOM 1227 C CA . PRO A 1 153 ? 17.711 -18.459 2.989 1.00 88.56 153 PRO A CA 1
ATOM 1228 C C . PRO A 1 153 ? 18.061 -17.394 1.945 1.00 88.56 153 PRO A C 1
ATOM 1230 O O . PRO A 1 153 ? 17.422 -17.286 0.890 1.00 88.56 153 PRO A O 1
ATOM 1233 N N . ARG A 1 154 ? 19.160 -16.668 2.191 1.00 87.06 154 ARG A N 1
ATOM 1234 C CA . ARG A 1 154 ? 19.760 -15.742 1.219 1.00 87.06 154 ARG A CA 1
ATOM 1235 C C . ARG A 1 154 ? 19.984 -16.442 -0.123 1.00 87.06 154 ARG A C 1
ATOM 1237 O O . ARG A 1 154 ? 20.755 -17.398 -0.219 1.00 87.06 154 ARG A O 1
ATOM 1244 N N . SER A 1 155 ? 19.345 -15.931 -1.169 1.00 88.62 155 SER A N 1
ATOM 1245 C CA . SER A 1 155 ? 19.244 -16.600 -2.469 1.00 88.62 155 SER A CA 1
ATOM 1246 C C . SER A 1 155 ? 19.708 -15.695 -3.603 1.00 88.62 155 SER A C 1
ATOM 1248 O O . SER A 1 155 ? 19.488 -14.490 -3.577 1.00 88.62 155 SER A O 1
ATOM 1250 N N . VAL A 1 156 ? 20.384 -16.253 -4.608 1.00 88.69 156 VAL A N 1
ATOM 1251 C CA . VAL A 1 156 ? 20.880 -15.470 -5.753 1.00 88.69 156 VAL A CA 1
ATOM 1252 C C . VAL A 1 156 ? 19.721 -15.133 -6.690 1.00 88.69 156 VAL A C 1
ATOM 1254 O O . VAL A 1 156 ? 18.942 -16.019 -7.033 1.00 88.69 156 VAL A O 1
ATOM 1257 N N . ALA A 1 157 ? 19.619 -13.869 -7.109 1.00 85.12 157 ALA A N 1
ATOM 1258 C CA . ALA A 1 157 ? 18.550 -13.428 -7.999 1.00 85.12 157 ALA A CA 1
ATOM 1259 C C . ALA A 1 157 ? 18.676 -14.075 -9.400 1.00 85.12 157 ALA A C 1
ATOM 1261 O O . ALA A 1 157 ? 19.789 -14.158 -9.937 1.00 85.12 157 ALA A O 1
ATOM 1262 N N . PRO A 1 158 ? 17.567 -14.530 -10.016 1.00 82.31 158 PRO A N 1
ATOM 1263 C CA . PRO A 1 158 ? 17.580 -15.102 -11.362 1.00 82.31 158 PRO A CA 1
ATOM 1264 C C . PRO A 1 158 ? 17.889 -14.055 -12.446 1.00 82.31 158 PRO A C 1
ATOM 1266 O O . PRO A 1 158 ? 17.790 -12.850 -12.231 1.00 82.31 158 PRO A O 1
ATOM 1269 N N . VAL A 1 159 ? 18.256 -14.513 -13.649 1.00 76.06 159 VAL A N 1
ATOM 1270 C CA . VAL A 1 159 ? 18.594 -13.622 -14.782 1.00 76.06 159 VAL A CA 1
ATOM 1271 C C . VAL A 1 159 ? 17.362 -12.892 -15.326 1.00 76.06 159 VAL A C 1
ATOM 1273 O O . VAL A 1 159 ? 17.451 -11.721 -15.694 1.00 76.06 159 VAL A O 1
ATOM 1276 N N . THR A 1 160 ? 16.229 -13.593 -15.361 1.00 69.88 160 THR A N 1
ATOM 1277 C CA . THR A 1 160 ? 14.914 -13.148 -15.840 1.00 69.88 160 THR A CA 1
ATOM 1278 C C . THR A 1 160 ? 13.824 -13.834 -15.015 1.00 69.88 160 THR A C 1
ATOM 1280 O O . THR A 1 160 ? 14.032 -14.957 -14.553 1.00 69.88 160 THR A O 1
ATOM 1283 N N . ASN A 1 161 ? 12.656 -13.197 -14.894 1.00 74.12 161 ASN A N 1
ATOM 1284 C CA . ASN A 1 161 ? 11.487 -13.673 -14.138 1.00 74.12 161 ASN A CA 1
ATOM 1285 C C . ASN A 1 161 ? 11.759 -13.826 -12.624 1.00 74.12 161 ASN A C 1
ATOM 1287 O O . ASN A 1 161 ? 12.636 -13.165 -12.060 1.00 74.12 161 ASN A O 1
ATOM 1291 N N . SER A 1 162 ? 10.963 -14.658 -11.953 1.00 77.56 162 SER A N 1
ATOM 1292 C CA . SER A 1 162 ? 11.103 -15.024 -10.546 1.00 77.56 162 SER A CA 1
ATOM 1293 C C . SER A 1 162 ? 11.300 -16.541 -10.405 1.00 77.56 162 SER A C 1
ATOM 1295 O O . SER A 1 162 ? 10.919 -17.310 -11.289 1.00 77.56 162 SER A O 1
ATOM 1297 N N . VAL A 1 163 ? 11.949 -16.980 -9.323 1.00 83.12 163 VAL A N 1
ATOM 1298 C CA . VAL A 1 163 ? 12.201 -18.402 -9.026 1.00 83.12 163 VAL A CA 1
ATOM 1299 C C . VAL A 1 163 ? 11.712 -18.718 -7.612 1.00 83.12 163 VAL A C 1
ATOM 1301 O O . VAL A 1 163 ? 12.106 -18.005 -6.685 1.00 83.12 163 VAL A O 1
ATOM 1304 N N . PRO A 1 164 ? 10.886 -19.761 -7.404 1.00 87.50 164 PRO A N 1
ATOM 1305 C CA . PRO A 1 164 ? 10.458 -20.163 -6.071 1.00 87.50 164 PRO A CA 1
ATOM 1306 C C . PRO A 1 164 ? 11.643 -20.700 -5.262 1.00 87.50 164 PRO A C 1
ATOM 1308 O O . PRO A 1 164 ? 12.359 -21.602 -5.695 1.00 87.50 164 PRO A O 1
ATOM 1311 N N . VAL A 1 165 ? 11.826 -20.158 -4.063 1.00 86.62 165 VAL A N 1
ATOM 1312 C CA . VAL A 1 165 ? 12.770 -20.638 -3.054 1.00 86.62 165 VAL A CA 1
ATOM 1313 C C . VAL A 1 165 ? 11.971 -21.185 -1.883 1.00 86.62 165 VAL A C 1
ATOM 1315 O O . VAL A 1 165 ? 11.072 -20.524 -1.361 1.00 86.62 165 VAL A O 1
ATOM 1318 N N . GLN A 1 166 ? 12.311 -22.400 -1.468 1.00 89.50 166 GLN A N 1
ATOM 1319 C CA . GLN A 1 166 ? 11.726 -23.043 -0.303 1.00 89.50 166 GLN A CA 1
ATOM 1320 C C . GLN A 1 166 ? 12.361 -22.496 0.984 1.00 89.50 166 GLN A C 1
ATOM 1322 O O . GLN A 1 166 ? 13.585 -22.448 1.115 1.00 89.50 166 GLN A O 1
ATOM 1327 N N . GLY A 1 167 ? 11.512 -22.081 1.918 1.00 87.38 167 GLY A N 1
ATOM 1328 C CA . GLY A 1 167 ? 11.860 -21.741 3.291 1.00 87.38 167 GLY A CA 1
ATOM 1329 C C . GLY A 1 167 ? 11.455 -22.840 4.274 1.00 87.38 167 GLY A C 1
ATOM 1330 O O . GLY A 1 167 ? 10.943 -23.895 3.894 1.00 87.38 167 GLY A O 1
ATOM 1331 N N . GLY A 1 168 ? 11.663 -22.568 5.558 1.00 87.81 168 GLY A N 1
ATOM 1332 C CA . GLY A 1 168 ? 11.266 -23.437 6.664 1.00 87.81 168 GLY A CA 1
ATOM 1333 C C . GLY A 1 168 ? 10.670 -22.640 7.820 1.00 87.81 168 GLY A C 1
ATOM 1334 O O . GLY A 1 168 ? 10.765 -21.414 7.856 1.00 87.81 168 GLY A O 1
ATOM 1335 N N . CYS A 1 169 ? 10.050 -23.328 8.776 1.00 88.94 169 CYS A N 1
ATOM 1336 C CA . CYS A 1 169 ? 9.626 -22.686 10.017 1.00 88.94 169 CYS A CA 1
ATOM 1337 C C . CYS A 1 169 ? 10.843 -22.214 10.823 1.00 88.94 169 CYS A C 1
ATOM 1339 O O . CYS A 1 169 ? 11.871 -22.892 10.851 1.00 88.94 169 CYS A O 1
ATOM 1341 N N . VAL A 1 170 ? 10.719 -21.069 11.494 1.00 86.94 170 VAL A N 1
ATOM 1342 C CA . VAL A 1 170 ? 11.735 -20.610 12.454 1.00 86.94 170 VAL A CA 1
ATOM 1343 C C . VAL A 1 170 ? 11.858 -21.561 13.648 1.00 86.94 170 VAL A C 1
ATOM 1345 O O . VAL A 1 170 ? 10.953 -22.348 13.935 1.00 86.94 170 VAL A O 1
ATOM 1348 N N . THR A 1 171 ? 12.970 -21.476 14.378 1.00 84.19 171 THR A N 1
ATOM 1349 C CA . THR A 1 171 ? 13.177 -22.232 15.622 1.00 84.19 171 THR A CA 1
ATOM 1350 C C . THR A 1 171 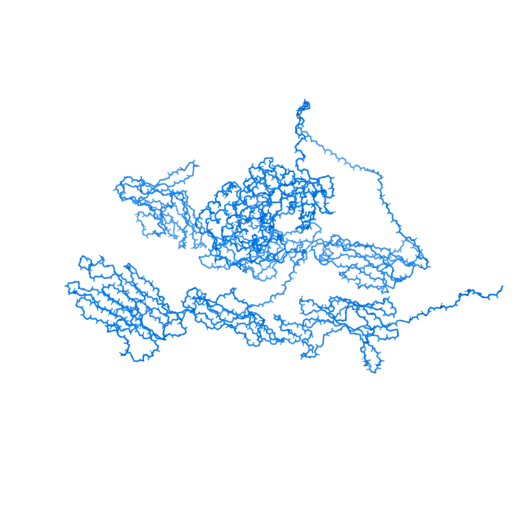? 12.009 -22.019 16.590 1.00 84.19 171 THR A C 1
ATOM 1352 O O . THR A 1 171 ? 11.494 -20.909 16.716 1.00 84.19 171 THR A O 1
ATOM 1355 N N . ASN A 1 172 ? 11.579 -23.094 17.256 1.00 84.00 172 ASN A N 1
ATOM 1356 C CA . ASN A 1 172 ? 10.399 -23.149 18.132 1.00 84.00 172 ASN A CA 1
ATOM 1357 C C . ASN A 1 172 ? 9.043 -22.837 17.465 1.00 84.00 172 ASN A C 1
ATOM 1359 O O . ASN A 1 172 ? 8.025 -22.827 18.156 1.00 84.00 172 ASN A O 1
ATOM 1363 N N . ALA A 1 173 ? 8.985 -22.693 16.137 1.00 85.31 173 ALA A N 1
ATOM 1364 C CA . ALA A 1 173 ? 7.741 -22.795 15.382 1.00 85.31 173 ALA A CA 1
ATOM 1365 C C . ALA A 1 173 ? 7.513 -24.226 14.861 1.00 85.31 173 ALA A C 1
ATOM 1367 O O . ALA A 1 173 ? 8.446 -24.995 14.617 1.00 85.31 173 ALA A O 1
ATOM 1368 N N . ILE A 1 174 ? 6.246 -24.580 14.681 1.00 85.88 174 ILE A N 1
ATOM 1369 C CA . ILE A 1 174 ? 5.773 -25.799 14.026 1.00 85.88 174 ILE A CA 1
ATOM 1370 C C . ILE A 1 174 ? 5.025 -25.439 12.744 1.00 85.88 174 ILE A C 1
ATOM 1372 O O . ILE A 1 174 ? 4.429 -24.367 12.626 1.00 85.88 174 ILE A O 1
ATOM 1376 N N . TYR A 1 175 ? 5.069 -26.339 11.765 1.00 86.12 175 TYR A N 1
ATOM 1377 C CA . TYR A 1 175 ? 4.300 -26.193 10.535 1.00 86.12 175 TYR A CA 1
ATOM 1378 C C . TYR A 1 175 ? 2.800 -26.247 10.842 1.00 86.12 175 TYR A C 1
ATOM 1380 O O . TYR A 1 175 ? 2.348 -27.159 11.530 1.00 86.12 175 TYR A O 1
ATOM 1388 N N . ASN A 1 176 ? 2.040 -25.284 10.314 1.00 79.06 176 ASN A N 1
ATOM 1389 C CA . ASN A 1 176 ? 0.588 -25.233 10.470 1.00 79.06 176 ASN A CA 1
ATOM 1390 C C . ASN A 1 176 ? -0.104 -25.636 9.157 1.00 79.06 176 ASN A C 1
ATOM 1392 O O . ASN A 1 176 ? -0.790 -26.654 9.111 1.00 79.06 176 ASN A O 1
ATOM 1396 N N . LYS A 1 177 ? 0.105 -24.877 8.069 1.00 76.38 177 LYS A N 1
ATOM 1397 C CA . LYS A 1 177 ? -0.521 -25.161 6.764 1.00 76.38 177 LYS A CA 1
ATOM 1398 C C . LYS A 1 177 ? 0.169 -24.468 5.586 1.00 76.38 177 LYS A C 1
ATOM 1400 O O . LYS A 1 177 ? 0.761 -23.405 5.759 1.00 76.38 177 LYS A O 1
ATOM 1405 N N . GLY A 1 178 ? -0.038 -25.002 4.379 1.00 78.25 178 GLY A N 1
ATOM 1406 C CA . GLY A 1 178 ? 0.304 -24.380 3.094 1.00 78.25 178 GLY A CA 1
ATOM 1407 C C . GLY A 1 178 ? 1.756 -24.564 2.629 1.00 78.25 178 GLY A C 1
ATOM 1408 O O . GLY A 1 178 ? 2.531 -25.282 3.241 1.00 78.25 178 GLY A O 1
ATOM 1409 N N . ILE A 1 179 ? 2.149 -23.925 1.523 1.00 79.56 179 ILE A N 1
ATOM 1410 C CA . ILE A 1 179 ? 3.512 -24.071 0.971 1.00 79.56 179 ILE A CA 1
ATOM 1411 C C . ILE A 1 179 ? 4.417 -22.951 1.498 1.00 79.56 179 ILE A C 1
ATOM 1413 O O . ILE A 1 179 ? 4.147 -21.769 1.274 1.00 79.56 179 ILE A O 1
ATOM 1417 N N . LEU A 1 180 ? 5.508 -23.326 2.173 1.00 84.81 180 LEU A N 1
ATOM 1418 C CA . LEU A 1 180 ? 6.510 -22.407 2.727 1.00 84.81 180 LEU A CA 1
ATOM 1419 C C . LEU A 1 180 ? 7.537 -21.978 1.661 1.00 84.81 180 LEU A C 1
ATOM 1421 O O . LEU A 1 180 ? 8.723 -22.273 1.776 1.00 84.81 180 LEU A O 1
ATOM 1425 N N . SER A 1 181 ? 7.100 -21.316 0.591 1.00 85.25 181 SER A N 1
ATOM 1426 C CA . SER A 1 181 ? 7.996 -20.820 -0.465 1.00 85.25 181 SER A CA 1
ATOM 1427 C C . SER A 1 181 ? 7.657 -19.395 -0.882 1.00 85.25 181 SER A C 1
ATOM 1429 O O . SER A 1 181 ? 6.479 -19.054 -0.969 1.00 85.25 181 SER A O 1
ATOM 1431 N N . LEU A 1 182 ? 8.679 -18.605 -1.215 1.00 85.25 182 LEU A N 1
ATOM 1432 C CA . LEU A 1 182 ? 8.534 -17.304 -1.874 1.00 85.25 182 LEU A CA 1
ATOM 1433 C C . LEU A 1 182 ? 9.254 -17.299 -3.212 1.00 85.25 182 LEU A C 1
ATOM 1435 O O . LEU A 1 182 ? 10.303 -17.920 -3.365 1.00 85.25 182 LEU A O 1
ATOM 1439 N N . GLU A 1 183 ? 8.760 -16.512 -4.157 1.00 86.94 183 GLU A N 1
ATOM 1440 C CA . GLU A 1 183 ? 9.507 -16.242 -5.379 1.00 86.94 183 GLU A CA 1
ATOM 1441 C C . GLU A 1 183 ? 10.571 -15.153 -5.159 1.00 86.94 183 GLU A C 1
ATOM 1443 O O . GLU A 1 183 ? 10.259 -14.025 -4.771 1.00 86.94 183 GLU A O 1
ATOM 1448 N N . CYS A 1 184 ? 11.829 -15.472 -5.456 1.00 84.38 184 CYS A N 1
ATOM 1449 C CA . CYS A 1 184 ? 12.917 -14.506 -5.575 1.00 84.38 184 CYS A CA 1
ATOM 1450 C C . CYS A 1 184 ? 12.926 -13.925 -6.998 1.00 84.38 184 CYS A C 1
ATOM 1452 O O . CYS A 1 184 ? 13.084 -14.670 -7.968 1.00 84.38 184 CYS A O 1
ATOM 1454 N N . LYS A 1 185 ? 12.730 -12.610 -7.142 1.00 83.94 185 LYS A N 1
ATOM 1455 C CA . LYS A 1 185 ? 12.698 -11.910 -8.438 1.00 83.94 185 LYS A CA 1
ATOM 1456 C C . LYS A 1 185 ? 14.103 -11.543 -8.933 1.00 83.94 185 LYS A C 1
ATOM 1458 O O . LYS A 1 185 ? 15.043 -11.410 -8.151 1.00 83.94 185 LYS A O 1
ATOM 1463 N N . SER A 1 186 ? 14.247 -11.321 -10.242 1.00 80.19 186 SER A N 1
ATOM 1464 C CA . SER A 1 186 ? 15.516 -10.938 -10.893 1.00 80.19 186 SER A CA 1
ATOM 1465 C C . SER A 1 186 ? 16.104 -9.578 -10.470 1.00 80.19 186 SER A C 1
ATOM 1467 O O . SER A 1 186 ? 17.241 -9.261 -10.822 1.00 80.19 186 SER A O 1
ATOM 1469 N N . ASP A 1 187 ? 15.343 -8.764 -9.737 1.00 79.88 187 ASP A N 1
ATOM 1470 C CA . ASP A 1 187 ? 15.771 -7.504 -9.111 1.00 79.88 187 ASP A CA 1
ATOM 1471 C C . ASP A 1 187 ? 16.312 -7.691 -7.674 1.00 79.88 187 ASP A C 1
ATOM 1473 O O . ASP A 1 187 ? 16.790 -6.733 -7.070 1.00 79.88 187 ASP A O 1
ATOM 1477 N N . GLY A 1 188 ? 16.294 -8.918 -7.134 1.00 78.38 188 GLY A N 1
ATOM 1478 C CA . GLY A 1 188 ? 16.692 -9.214 -5.755 1.00 78.38 188 GLY A CA 1
ATOM 1479 C C . GLY A 1 188 ? 15.584 -8.998 -4.719 1.00 78.38 188 GLY A C 1
ATOM 1480 O O . GLY A 1 188 ? 15.865 -9.017 -3.522 1.00 78.38 188 GLY A O 1
ATOM 1481 N N . VAL A 1 189 ? 14.330 -8.803 -5.139 1.00 81.75 189 VAL A N 1
ATOM 1482 C CA . VAL A 1 189 ? 13.193 -8.596 -4.233 1.00 81.75 189 VAL A CA 1
ATOM 1483 C C . VAL A 1 189 ? 12.377 -9.883 -4.072 1.00 81.75 189 VAL A C 1
ATOM 1485 O O . VAL A 1 189 ? 12.078 -10.593 -5.033 1.00 81.75 189 VAL A O 1
ATOM 1488 N N . TRP A 1 190 ? 11.967 -10.183 -2.839 1.00 78.62 190 TRP A N 1
ATOM 1489 C CA . TRP A 1 190 ? 11.025 -11.266 -2.561 1.00 78.62 190 TRP A CA 1
ATOM 1490 C C . TRP A 1 190 ? 9.597 -10.884 -2.956 1.00 78.62 190 TRP A C 1
ATOM 1492 O O . TRP A 1 190 ? 9.084 -9.836 -2.562 1.00 78.62 190 TRP A O 1
ATOM 1502 N N . ASN A 1 191 ? 8.906 -11.764 -3.677 1.00 81.06 191 ASN A N 1
ATOM 1503 C CA . ASN A 1 191 ? 7.483 -11.624 -3.959 1.00 81.06 191 ASN A CA 1
ATOM 1504 C C . ASN A 1 191 ? 6.642 -12.054 -2.742 1.00 81.06 191 ASN A C 1
ATOM 1506 O O . ASN A 1 191 ? 6.088 -13.148 -2.745 1.00 81.06 191 ASN A O 1
ATOM 1510 N N . ILE A 1 192 ? 6.570 -11.243 -1.680 1.00 67.75 192 ILE A N 1
ATOM 1511 C CA . ILE A 1 192 ? 5.964 -11.644 -0.388 1.00 67.75 192 ILE A CA 1
ATOM 1512 C C . ILE A 1 192 ? 4.515 -12.162 -0.538 1.00 67.75 192 ILE A C 1
ATOM 1514 O O . ILE A 1 192 ? 4.131 -13.104 0.153 1.00 67.75 192 ILE A O 1
ATOM 1518 N N . SER A 1 193 ? 3.740 -11.642 -1.498 1.00 68.88 193 SER A N 1
ATOM 1519 C CA . SER A 1 193 ? 2.371 -12.107 -1.797 1.00 68.88 193 SER A CA 1
ATOM 1520 C C . SER A 1 193 ? 2.281 -13.543 -2.341 1.00 68.88 193 SER A C 1
ATOM 1522 O O . SER A 1 193 ? 1.186 -14.099 -2.415 1.00 68.88 193 SER A O 1
ATOM 1524 N N . SER A 1 194 ? 3.408 -14.166 -2.701 1.00 72.06 194 SER A N 1
ATOM 1525 C CA . SER A 1 194 ? 3.472 -15.575 -3.114 1.00 72.06 194 SER A CA 1
ATOM 1526 C C . SER A 1 194 ? 3.479 -16.573 -1.947 1.00 72.06 194 SER A C 1
ATOM 1528 O O . SER A 1 194 ? 3.286 -17.765 -2.194 1.00 72.06 194 SER A O 1
ATOM 1530 N N . LEU A 1 195 ? 3.648 -16.129 -0.689 1.00 72.56 195 LEU A N 1
ATOM 1531 C CA . LEU A 1 195 ? 3.653 -17.041 0.460 1.00 72.56 195 LEU A CA 1
ATOM 1532 C C . LEU A 1 195 ? 2.251 -17.604 0.710 1.00 72.56 195 LEU A C 1
ATOM 1534 O O . LEU A 1 195 ? 1.356 -16.902 1.177 1.00 72.56 195 LEU A O 1
ATOM 1538 N N . LYS A 1 196 ? 2.077 -18.902 0.454 1.00 75.94 196 LYS A N 1
ATOM 1539 C CA . LYS A 1 196 ? 0.802 -19.611 0.646 1.00 75.94 196 LYS A CA 1
ATOM 1540 C C . LYS A 1 196 ? 0.774 -20.494 1.895 1.00 75.94 196 LYS A C 1
ATOM 1542 O O . LYS A 1 196 ? -0.123 -21.324 2.011 1.00 75.94 196 LYS A O 1
ATOM 1547 N N . GLY A 1 197 ? 1.731 -20.348 2.813 1.00 73.38 197 GLY A N 1
ATOM 1548 C CA . GLY A 1 197 ? 1.811 -21.147 4.037 1.00 73.38 197 GLY A CA 1
ATOM 1549 C C . GLY A 1 197 ? 2.279 -20.376 5.270 1.00 73.38 197 GLY A C 1
ATOM 1550 O O . GLY A 1 197 ? 2.870 -19.305 5.159 1.00 73.38 197 GLY A O 1
ATOM 1551 N N . ARG A 1 198 ? 1.987 -20.924 6.455 1.00 82.25 198 ARG A N 1
ATOM 1552 C CA . ARG A 1 198 ? 2.370 -20.358 7.757 1.00 82.25 198 ARG A CA 1
ATOM 1553 C C . ARG A 1 198 ? 2.821 -21.440 8.738 1.00 82.25 198 ARG A C 1
ATOM 1555 O O . ARG A 1 198 ? 2.354 -22.580 8.687 1.00 82.25 198 ARG A O 1
ATOM 1562 N N . CYS A 1 199 ? 3.653 -21.026 9.678 1.00 84.44 199 CYS A N 1
ATOM 1563 C CA . CYS A 1 199 ? 4.018 -21.748 10.886 1.00 84.44 199 CYS A CA 1
ATOM 1564 C C . CYS A 1 199 ? 3.387 -21.061 12.113 1.00 84.44 199 CYS A C 1
ATOM 1566 O O . CYS A 1 199 ? 2.966 -19.903 12.039 1.00 84.44 199 CYS A O 1
ATOM 1568 N N . THR A 1 200 ? 3.312 -21.763 13.240 1.00 84.94 200 THR A N 1
ATOM 1569 C CA . THR A 1 200 ? 2.840 -21.240 14.536 1.00 84.94 200 THR A CA 1
ATOM 1570 C C . THR A 1 200 ? 3.846 -21.558 15.631 1.00 84.94 200 THR A C 1
ATOM 1572 O O . THR A 1 200 ? 4.513 -22.586 15.572 1.00 84.94 200 THR A O 1
ATOM 1575 N N . CYS A 1 201 ? 3.980 -20.681 16.624 1.00 84.62 201 CYS A N 1
ATOM 1576 C CA . CYS A 1 201 ? 4.836 -20.940 17.779 1.00 84.62 201 CYS A CA 1
ATOM 1577 C C . CYS A 1 201 ? 4.305 -22.113 18.622 1.00 84.62 201 CYS A C 1
ATOM 1579 O O . CYS A 1 201 ? 3.099 -22.368 18.655 1.00 84.62 201 CYS A O 1
ATOM 1581 N N . ARG A 1 202 ? 5.221 -22.842 19.269 1.00 86.50 202 ARG A N 1
ATOM 1582 C CA . ARG A 1 202 ? 4.911 -23.932 20.207 1.00 86.50 202 ARG A CA 1
ATOM 1583 C C . ARG A 1 202 ? 4.262 -23.407 21.491 1.00 86.50 202 ARG A C 1
ATOM 1585 O O . ARG A 1 202 ? 4.196 -22.203 21.734 1.00 86.50 202 ARG A O 1
ATOM 1592 N N . GLU A 1 203 ? 3.790 -24.340 22.310 1.00 86.25 203 GLU A N 1
ATOM 1593 C CA . GLU A 1 203 ? 3.184 -24.068 23.613 1.00 86.25 203 GLU A CA 1
ATOM 1594 C C . GLU A 1 203 ? 4.100 -23.196 24.467 1.00 86.25 203 GLU A C 1
ATOM 1596 O O . GLU A 1 203 ? 5.310 -23.418 24.492 1.00 86.25 203 GLU A O 1
ATOM 1601 N N . ASP A 1 204 ? 3.513 -22.206 25.133 1.00 85.50 204 ASP A N 1
ATOM 1602 C CA . ASP A 1 204 ? 4.220 -21.225 25.959 1.00 85.50 204 ASP A CA 1
ATOM 1603 C C . ASP A 1 204 ? 5.369 -20.491 25.241 1.00 85.50 204 ASP A C 1
ATOM 1605 O O . ASP A 1 204 ? 6.309 -20.024 25.878 1.00 85.50 204 ASP A O 1
ATOM 1609 N N . THR A 1 205 ? 5.267 -20.327 23.914 1.00 84.12 205 THR A N 1
ATOM 1610 C CA . THR A 1 205 ? 6.130 -19.432 23.128 1.00 84.12 205 THR A CA 1
ATOM 1611 C C . THR A 1 205 ? 5.303 -18.458 22.275 1.00 84.12 205 THR A C 1
ATOM 1613 O O . THR A 1 205 ? 4.257 -18.826 21.738 1.00 84.12 205 THR A O 1
ATOM 1616 N N . GLU A 1 206 ? 5.746 -17.206 22.126 1.00 82.94 206 GLU A N 1
ATOM 1617 C CA . GLU A 1 206 ? 5.107 -16.175 21.289 1.00 82.94 206 GLU A CA 1
ATOM 1618 C C . GLU A 1 206 ? 6.000 -15.653 20.164 1.00 82.94 206 GLU A C 1
ATOM 1620 O O . GLU A 1 206 ? 7.229 -15.682 20.237 1.00 82.94 206 GLU A O 1
ATOM 1625 N N . ASN A 1 207 ? 5.352 -15.120 19.124 1.00 79.25 207 ASN A N 1
ATOM 1626 C CA . ASN A 1 207 ? 6.007 -14.463 18.001 1.00 79.25 207 ASN A CA 1
ATOM 1627 C C . ASN A 1 207 ? 6.553 -13.088 18.415 1.00 79.25 207 ASN A C 1
ATOM 1629 O O . ASN A 1 207 ? 5.849 -12.076 18.405 1.00 79.25 207 ASN A O 1
ATOM 1633 N N . SER A 1 208 ? 7.841 -13.048 18.733 1.00 76.69 208 SER A N 1
ATOM 1634 C CA . SER A 1 208 ? 8.575 -11.847 19.112 1.00 76.69 208 SER A CA 1
ATOM 1635 C C . SER A 1 208 ? 9.369 -11.307 17.917 1.00 76.69 208 SER A C 1
ATOM 1637 O O . SER A 1 208 ? 10.591 -11.435 17.836 1.00 76.69 208 SER A O 1
ATOM 1639 N N . GLY A 1 209 ? 8.655 -10.719 16.950 1.00 66.88 209 GLY A N 1
ATOM 1640 C CA . GLY A 1 209 ? 9.259 -10.077 15.775 1.00 66.88 209 GLY A CA 1
ATOM 1641 C C . GLY A 1 209 ? 9.802 -11.049 14.721 1.00 66.88 209 GLY A C 1
ATOM 1642 O O . GLY A 1 209 ? 10.755 -10.715 14.024 1.00 66.88 209 GLY A O 1
ATOM 1643 N N . GLY A 1 210 ? 9.200 -12.235 14.602 1.00 68.81 210 GLY A N 1
ATOM 1644 C CA . GLY A 1 210 ? 9.591 -13.295 13.670 1.00 68.81 210 GLY A CA 1
ATOM 1645 C C . GLY A 1 210 ? 10.273 -14.491 14.335 1.00 68.81 210 GLY A C 1
ATOM 1646 O O . GLY A 1 210 ? 10.457 -15.509 13.682 1.00 68.81 210 GLY A O 1
ATOM 1647 N N . GLU A 1 211 ? 10.604 -14.411 15.622 1.00 81.44 211 GLU A N 1
ATOM 1648 C CA . GLU A 1 211 ? 11.188 -15.508 16.403 1.00 81.44 211 GLU A CA 1
ATOM 1649 C C . GLU A 1 211 ? 10.176 -16.015 17.437 1.00 81.44 211 GLU A C 1
ATOM 1651 O O . GLU A 1 211 ? 9.516 -15.203 18.084 1.00 81.44 211 GLU A O 1
ATOM 1656 N N . CYS A 1 212 ? 10.073 -17.333 17.638 1.00 84.12 212 CYS A N 1
ATOM 1657 C CA . CYS A 1 212 ? 9.272 -17.896 18.728 1.00 84.12 212 CYS A CA 1
ATOM 1658 C C . CYS A 1 212 ? 10.098 -17.941 20.018 1.00 84.12 212 CYS A C 1
ATOM 1660 O O . CYS A 1 212 ? 11.064 -18.703 20.115 1.00 84.12 212 CYS A O 1
ATOM 1662 N N . LYS A 1 213 ? 9.725 -17.110 20.995 1.00 86.56 213 LYS A N 1
ATOM 1663 C CA . LYS A 1 213 ? 10.399 -16.977 22.299 1.00 86.56 213 LYS A CA 1
ATOM 1664 C C . LYS A 1 213 ? 9.473 -17.391 23.425 1.00 86.56 213 LYS A C 1
ATOM 1666 O O . LYS A 1 213 ? 8.271 -17.177 23.311 1.00 86.56 213 LYS A O 1
ATOM 1671 N N . ASP A 1 214 ? 10.037 -17.943 24.491 1.00 86.62 214 ASP A N 1
ATOM 1672 C CA . ASP A 1 214 ? 9.282 -18.374 25.669 1.00 86.62 214 ASP A CA 1
ATOM 1673 C C . ASP A 1 214 ? 8.447 -17.225 26.255 1.00 86.62 214 ASP A C 1
ATOM 1675 O O . ASP A 1 214 ? 8.866 -16.061 26.244 1.00 86.62 214 ASP A O 1
ATOM 1679 N N . CYS A 1 215 ? 7.253 -17.550 26.751 1.00 84.25 215 CYS A N 1
ATOM 1680 C CA . CYS A 1 215 ? 6.363 -16.576 27.360 1.00 84.25 215 CYS A CA 1
ATOM 1681 C C . CYS A 1 215 ? 7.042 -15.875 28.550 1.00 84.25 215 CYS A C 1
ATOM 1683 O O . CYS A 1 215 ? 7.687 -16.530 29.373 1.00 84.25 215 CYS A O 1
ATOM 1685 N N . PRO A 1 216 ? 6.856 -14.549 28.705 1.00 82.12 216 PRO A N 1
ATOM 1686 C CA . PRO A 1 216 ? 7.201 -13.862 29.945 1.00 82.12 216 PRO A CA 1
ATOM 1687 C C . PRO A 1 216 ? 6.488 -14.489 31.151 1.00 82.12 216 PRO A C 1
ATOM 1689 O O . PRO A 1 216 ? 5.389 -15.023 31.002 1.00 82.12 216 PRO A O 1
ATOM 1692 N N . SER A 1 217 ? 7.076 -14.362 32.345 1.00 79.62 217 SER A N 1
ATOM 1693 C CA . SER A 1 217 ? 6.490 -14.851 33.600 1.00 79.62 217 SER A CA 1
ATOM 1694 C C . SER A 1 217 ? 5.011 -14.474 33.752 1.00 79.62 217 SER A C 1
ATOM 1696 O O . SER A 1 217 ? 4.603 -13.365 33.398 1.00 79.62 217 SER A O 1
ATOM 1698 N N . ASP A 1 218 ? 4.228 -15.416 34.284 1.00 79.00 218 ASP A N 1
ATOM 1699 C CA . ASP A 1 218 ? 2.776 -15.329 34.497 1.00 79.00 218 ASP A CA 1
ATOM 1700 C C . ASP A 1 218 ? 1.930 -15.152 33.217 1.00 79.00 218 ASP A C 1
ATOM 1702 O O . ASP A 1 218 ? 0.748 -14.800 33.282 1.00 79.00 218 ASP A O 1
ATOM 1706 N N . LYS A 1 219 ? 2.512 -15.442 32.044 1.00 85.69 219 LYS A N 1
ATOM 1707 C CA . LYS A 1 219 ? 1.806 -15.547 30.762 1.00 85.69 219 LYS A CA 1
ATOM 1708 C C . LYS A 1 219 ? 1.944 -16.934 30.145 1.00 85.69 219 LYS A C 1
ATOM 1710 O O . LYS A 1 219 ? 2.944 -17.616 30.333 1.00 85.69 219 LYS A O 1
ATOM 1715 N N . PHE A 1 220 ? 0.955 -17.289 29.334 1.00 83.94 220 PHE A N 1
ATOM 1716 C CA . PHE A 1 220 ? 0.786 -18.623 28.760 1.00 83.94 220 PHE A CA 1
ATOM 1717 C C . PHE A 1 220 ? 0.432 -18.529 27.272 1.00 83.94 220 PHE A C 1
ATOM 1719 O O . PHE A 1 220 ? -0.121 -17.511 26.834 1.00 83.94 220 PHE A O 1
ATOM 1726 N N . ASN A 1 221 ? 0.702 -19.586 26.497 1.00 85.12 221 ASN A N 1
ATOM 1727 C CA . ASN A 1 221 ? 0.230 -19.673 25.110 1.00 85.12 221 ASN A CA 1
ATOM 1728 C C . ASN A 1 221 ? -0.191 -21.091 24.697 1.00 85.12 221 ASN A C 1
ATOM 1730 O O . ASN A 1 221 ? 0.588 -22.038 24.761 1.00 85.12 221 ASN A O 1
ATOM 1734 N N . ASP A 1 222 ? -1.415 -21.204 24.189 1.00 78.62 222 ASP A N 1
ATOM 1735 C CA . ASP A 1 222 ? -2.146 -22.435 23.860 1.00 78.62 222 ASP A CA 1
ATOM 1736 C C . ASP A 1 222 ? -1.955 -22.910 22.405 1.00 78.62 222 ASP A C 1
ATOM 1738 O O . ASP A 1 222 ? -2.817 -23.584 21.850 1.00 78.62 222 ASP A O 1
ATOM 1742 N N . GLN A 1 223 ? -0.831 -22.553 21.771 1.00 72.69 223 GLN A N 1
ATOM 1743 C CA . GLN A 1 223 ? -0.479 -22.867 20.370 1.00 72.69 223 GLN A CA 1
ATOM 1744 C C . GLN A 1 223 ? -1.422 -22.314 19.286 1.00 72.69 223 GLN A C 1
ATOM 1746 O O . GLN A 1 223 ? -1.139 -22.477 18.097 1.00 72.69 223 GLN A O 1
ATOM 1751 N N . ASN A 1 224 ? -2.476 -21.572 19.639 1.00 67.31 224 ASN A N 1
ATOM 1752 C CA . ASN A 1 224 ? -3.486 -21.093 18.686 1.00 67.31 224 ASN A CA 1
ATOM 1753 C C . ASN A 1 224 ? -3.014 -19.950 17.753 1.00 67.31 224 ASN A C 1
ATOM 1755 O O . ASN A 1 224 ? -3.812 -19.360 17.030 1.00 67.31 224 ASN A O 1
ATOM 1759 N N . GLY A 1 225 ? -1.714 -19.630 17.733 1.00 63.06 225 GLY A N 1
ATOM 1760 C CA . GLY A 1 225 ? -1.121 -18.607 16.859 1.00 63.06 225 GLY A CA 1
ATOM 1761 C C . GLY A 1 225 ? -1.251 -17.162 17.361 1.00 63.06 225 GLY A C 1
ATOM 1762 O O . GLY A 1 225 ? -0.847 -16.241 16.652 1.00 63.06 225 GLY A O 1
ATOM 1763 N N . PHE A 1 226 ? -1.778 -16.972 18.572 1.00 67.62 226 PHE A N 1
ATOM 1764 C CA . PHE A 1 226 ? -1.835 -15.693 19.284 1.00 67.62 226 PHE A CA 1
ATOM 1765 C C . PHE A 1 226 ? -0.564 -15.460 20.128 1.00 67.62 226 PHE A C 1
ATOM 1767 O O . PHE A 1 226 ? 0.308 -16.327 20.217 1.00 67.62 226 PHE A O 1
ATOM 1774 N N . ASN A 1 227 ? -0.448 -14.280 20.742 1.00 78.75 227 ASN A N 1
ATOM 1775 C CA . ASN A 1 227 ? 0.659 -13.931 21.644 1.00 78.75 227 ASN A CA 1
ATOM 1776 C C . ASN A 1 227 ? 0.455 -14.528 23.052 1.00 78.75 227 ASN A C 1
ATOM 1778 O O . ASN A 1 227 ? -0.619 -15.042 23.363 1.00 78.75 227 ASN A O 1
ATOM 1782 N N . CYS A 1 228 ? 1.455 -14.435 23.929 1.00 83.38 228 CYS A N 1
ATOM 1783 C CA . CYS A 1 228 ? 1.324 -14.878 25.314 1.00 83.38 228 CYS A CA 1
ATOM 1784 C C . CYS A 1 228 ? 0.406 -13.934 26.105 1.00 83.38 228 CYS A C 1
ATOM 1786 O O . CYS A 1 228 ? 0.575 -12.708 26.094 1.00 83.38 228 CYS A O 1
ATOM 1788 N N . THR A 1 229 ? -0.541 -14.509 26.845 1.00 84.94 229 THR A N 1
ATOM 1789 C CA . THR A 1 229 ? -1.559 -13.766 27.601 1.00 84.94 229 THR A CA 1
ATOM 1790 C C . THR A 1 229 ? -1.630 -14.229 29.054 1.00 84.94 229 THR A C 1
ATOM 1792 O O . THR A 1 229 ? -1.175 -15.321 29.388 1.00 84.94 229 THR A O 1
ATOM 1795 N N . VAL A 1 230 ? -2.160 -13.375 29.929 1.00 87.75 230 VAL A N 1
ATOM 1796 C CA . VAL A 1 230 ? -2.348 -13.677 31.358 1.00 87.75 230 VAL A CA 1
ATOM 1797 C C . VAL A 1 230 ? -3.702 -14.352 31.587 1.00 87.75 230 VAL A C 1
ATOM 1799 O O . VAL A 1 230 ? -4.633 -14.172 30.798 1.00 87.75 230 VAL A O 1
ATOM 1802 N N . ILE A 1 231 ? -3.847 -15.085 32.691 1.00 87.56 231 ILE A N 1
ATOM 1803 C CA . ILE A 1 231 ? -5.178 -15.468 33.190 1.00 87.56 231 ILE A CA 1
ATOM 1804 C C . ILE A 1 231 ? -5.952 -14.218 33.663 1.00 87.56 231 ILE A C 1
ATOM 1806 O O . ILE A 1 231 ? -5.319 -13.243 34.086 1.00 87.56 231 ILE A O 1
ATOM 1810 N N . PRO A 1 232 ? -7.298 -14.198 33.615 1.00 89.31 232 PRO A N 1
ATOM 1811 C CA . PRO A 1 232 ? -8.062 -13.029 34.041 1.00 89.31 232 PRO A CA 1
ATOM 1812 C C . PRO A 1 232 ? -7.908 -12.768 35.544 1.00 89.31 232 PRO A C 1
ATOM 1814 O O . PRO A 1 232 ? -7.740 -13.703 36.329 1.00 89.31 232 PRO A O 1
ATOM 1817 N N . SER A 1 233 ? -7.998 -11.506 35.969 1.00 89.44 233 SER A N 1
ATOM 1818 C CA . SER A 1 233 ? -8.111 -11.164 37.394 1.00 89.44 233 SER A CA 1
ATOM 1819 C C . SER A 1 233 ? -9.485 -11.567 37.947 1.00 89.44 233 SER A C 1
ATOM 1821 O O . SER A 1 233 ? -10.378 -11.951 37.197 1.00 89.44 233 SER A O 1
ATOM 1823 N N . ALA A 1 234 ? -9.704 -11.425 39.255 1.00 86.69 234 ALA A N 1
ATOM 1824 C CA . ALA A 1 234 ? -11.043 -11.592 39.820 1.00 86.69 234 ALA A CA 1
ATOM 1825 C C . ALA A 1 234 ? -12.035 -10.555 39.232 1.00 86.69 234 ALA A C 1
ATOM 1827 O O . ALA A 1 234 ? -11.645 -9.393 39.032 1.00 86.69 234 ALA A O 1
ATOM 1828 N N . PRO A 1 235 ? -13.301 -10.934 38.959 1.00 87.12 235 PRO A N 1
ATOM 1829 C CA . PRO A 1 235 ? -14.371 -9.987 38.659 1.00 87.12 235 PRO A CA 1
ATOM 1830 C C . PRO A 1 235 ? -14.726 -9.160 39.900 1.00 87.12 235 PRO A C 1
ATOM 1832 O O . PRO A 1 235 ? -14.637 -9.633 41.035 1.00 87.12 235 PRO A O 1
ATOM 1835 N N . LYS A 1 236 ? -15.161 -7.913 39.694 1.00 81.94 236 LYS A N 1
ATOM 1836 C CA . LYS A 1 236 ? -15.592 -7.034 40.790 1.00 81.94 236 LYS A CA 1
ATOM 1837 C C . LYS A 1 236 ? -17.096 -7.161 40.979 1.00 81.94 236 LYS A C 1
ATOM 1839 O O . LYS A 1 236 ? -17.851 -6.678 40.142 1.00 81.94 236 LYS A O 1
ATOM 1844 N N . ILE A 1 237 ? -17.538 -7.789 42.062 1.00 72.12 237 ILE A N 1
ATOM 1845 C CA . ILE A 1 237 ? -18.964 -7.850 42.407 1.00 72.12 237 ILE A CA 1
ATOM 1846 C C . ILE A 1 237 ? -19.415 -6.441 42.809 1.00 72.12 237 ILE A C 1
ATOM 1848 O O . ILE A 1 237 ? -18.783 -5.811 43.654 1.00 72.12 237 ILE A O 1
ATOM 1852 N N . VAL A 1 238 ? -20.462 -5.929 42.157 1.00 61.38 238 VAL A N 1
ATOM 1853 C CA . VAL A 1 238 ? -20.928 -4.540 42.322 1.00 61.38 238 VAL A CA 1
ATOM 1854 C C . VAL A 1 238 ? -22.238 -4.482 43.091 1.00 61.38 238 VAL A C 1
ATOM 1856 O O . VAL A 1 238 ? -22.423 -3.581 43.905 1.00 61.38 238 VAL A O 1
ATOM 1859 N N . GLN A 1 239 ? -23.150 -5.422 42.840 1.00 74.00 239 GLN A N 1
ATOM 1860 C CA . GLN A 1 239 ? -24.497 -5.352 43.389 1.00 74.00 239 GLN A CA 1
ATOM 1861 C C . GLN A 1 239 ? -25.084 -6.740 43.646 1.00 74.00 239 GLN A C 1
ATOM 1863 O O . GLN A 1 239 ? -24.946 -7.655 42.833 1.00 74.00 239 GLN A O 1
ATOM 1868 N N . VAL A 1 240 ? -25.787 -6.854 44.771 1.00 77.69 240 VAL A N 1
ATOM 1869 C CA . VAL A 1 240 ? -26.732 -7.933 45.062 1.00 77.69 240 VAL A CA 1
ATOM 1870 C C . VAL A 1 240 ? -28.104 -7.289 45.172 1.00 77.69 240 VAL A C 1
ATOM 1872 O O . VAL A 1 240 ? -28.283 -6.373 45.974 1.00 77.69 240 VAL A O 1
ATOM 1875 N N . ILE A 1 241 ? -29.060 -7.742 44.368 1.00 71.19 241 ILE A N 1
ATOM 1876 C CA . ILE A 1 241 ? -30.442 -7.261 44.403 1.00 71.19 241 ILE A CA 1
ATOM 1877 C C . ILE A 1 241 ? -31.319 -8.427 44.848 1.00 71.19 241 ILE A C 1
ATOM 1879 O O . ILE A 1 241 ? -31.447 -9.418 44.135 1.00 71.19 241 ILE A O 1
ATOM 1883 N N . PHE A 1 242 ? -31.929 -8.331 46.027 1.00 67.69 242 PHE A N 1
ATOM 1884 C CA . PHE A 1 242 ? -32.930 -9.311 46.446 1.00 67.69 242 PHE A CA 1
ATOM 1885 C C . PHE A 1 242 ? -34.203 -9.107 45.620 1.00 67.69 242 PHE A C 1
ATOM 1887 O O . PHE A 1 242 ? -34.853 -8.070 45.728 1.00 67.69 242 PHE A O 1
ATOM 1894 N N . ILE A 1 243 ? -34.550 -10.099 44.800 1.00 64.12 243 ILE A N 1
ATOM 1895 C CA . ILE A 1 243 ? -35.793 -10.114 44.018 1.00 64.12 243 ILE A CA 1
ATOM 1896 C C . ILE A 1 243 ? -36.957 -10.485 44.946 1.00 64.12 243 ILE A C 1
ATOM 1898 O O . ILE A 1 243 ? -38.038 -9.908 44.866 1.00 64.12 243 ILE A O 1
ATOM 1902 N N . ASN A 1 244 ? -36.734 -11.454 45.839 1.00 65.31 244 ASN A N 1
ATOM 1903 C CA . ASN A 1 244 ? -37.643 -11.841 46.918 1.00 65.31 244 ASN A CA 1
ATOM 1904 C C . ASN A 1 244 ? -36.879 -12.654 47.992 1.00 65.31 244 ASN A C 1
ATOM 1906 O O . ASN A 1 244 ? -35.662 -12.808 47.921 1.00 65.31 244 ASN A O 1
ATOM 1910 N N . HIS A 1 245 ? -37.585 -13.200 48.988 1.00 64.25 245 HIS A N 1
ATOM 1911 C CA . HIS A 1 245 ? -36.984 -13.969 50.092 1.00 64.25 245 HIS A CA 1
ATOM 1912 C C . HIS A 1 245 ? -36.290 -15.288 49.682 1.00 64.25 245 HIS A C 1
ATOM 1914 O O . HIS A 1 245 ? -35.586 -15.869 50.505 1.00 64.25 245 HIS A O 1
ATOM 1920 N N . SER A 1 246 ? -36.473 -15.762 48.444 1.00 69.75 246 SER A N 1
ATOM 1921 C CA . SER A 1 246 ? -35.873 -16.991 47.901 1.00 69.75 246 SER A CA 1
ATOM 1922 C C . SER A 1 246 ? -35.135 -16.792 46.568 1.00 69.75 246 SER A C 1
ATOM 1924 O O . SER A 1 246 ? -34.735 -17.774 45.939 1.00 69.75 246 SER A O 1
ATOM 1926 N N . ALA A 1 247 ? -34.932 -15.549 46.117 1.00 71.19 247 ALA A N 1
ATOM 1927 C CA . ALA A 1 247 ? -34.222 -15.248 44.876 1.00 71.19 247 ALA A CA 1
ATOM 1928 C C . ALA A 1 247 ? -33.483 -13.904 44.927 1.00 71.19 247 ALA A C 1
ATOM 1930 O O . ALA A 1 247 ? -34.022 -12.893 45.385 1.00 71.19 247 ALA A O 1
ATOM 1931 N N . LEU A 1 248 ? -32.262 -13.886 44.397 1.00 76.88 248 LEU A N 1
ATOM 1932 C CA . LEU A 1 248 ? -31.404 -12.708 44.305 1.00 76.88 248 LEU A CA 1
ATOM 1933 C C . LEU A 1 248 ? -30.687 -12.647 42.955 1.00 76.88 248 LEU A C 1
ATOM 1935 O O . LEU A 1 248 ? -30.330 -13.667 42.373 1.00 76.88 248 LEU A O 1
ATOM 1939 N N . GLU A 1 249 ? -30.464 -11.435 42.473 1.00 78.31 249 GLU A N 1
ATOM 1940 C CA . GLU A 1 249 ? -29.674 -11.131 41.288 1.00 78.31 249 GLU A CA 1
ATOM 1941 C C . GLU A 1 249 ? -28.272 -10.685 41.719 1.00 78.31 249 GLU A C 1
ATOM 1943 O O . GLU A 1 249 ? -28.117 -9.789 42.555 1.00 78.31 249 GLU A O 1
ATOM 1948 N N . LEU A 1 250 ? -27.245 -11.312 41.152 1.00 82.00 250 LEU A N 1
ATOM 1949 C CA . LEU A 1 250 ? -25.844 -10.946 41.317 1.00 82.00 250 LEU A CA 1
ATOM 1950 C C . LEU A 1 250 ? -25.384 -10.201 40.068 1.00 82.00 250 LEU A C 1
ATOM 1952 O O . LEU A 1 250 ? -25.420 -10.762 38.974 1.00 82.00 250 LEU A O 1
ATOM 1956 N N . LYS A 1 251 ? -24.898 -8.969 40.235 1.00 76.19 251 LYS A N 1
ATOM 1957 C CA . LYS A 1 251 ? -24.305 -8.156 39.165 1.00 76.19 251 LYS A CA 1
ATOM 1958 C C . LYS A 1 251 ? -22.852 -7.827 39.489 1.00 76.19 251 LYS A C 1
ATOM 1960 O O . LYS A 1 251 ? -22.529 -7.304 40.561 1.00 76.19 251 LYS A O 1
ATOM 1965 N N . TRP A 1 252 ? -21.967 -8.119 38.544 1.00 86.50 252 TRP A N 1
ATOM 1966 C CA . TRP A 1 252 ? -20.541 -7.813 38.621 1.00 86.50 252 TRP A CA 1
ATOM 1967 C C . TRP A 1 252 ? -20.082 -6.969 37.431 1.00 86.50 252 TRP A C 1
ATOM 1969 O O . TRP A 1 252 ? -20.783 -6.803 36.434 1.00 86.50 252 TRP A O 1
ATOM 1979 N N . GLN A 1 253 ? -18.886 -6.409 37.557 1.00 81.50 253 GLN A N 1
ATOM 1980 C CA . GLN A 1 253 ? -18.121 -5.841 36.459 1.00 81.50 253 GLN A CA 1
ATOM 1981 C C . GLN A 1 253 ? -17.101 -6.865 35.950 1.00 81.50 253 GLN A C 1
ATOM 1983 O O . GLN A 1 253 ? -16.615 -7.690 36.739 1.00 81.50 253 GLN A O 1
ATOM 1988 N N . PRO A 1 254 ? -16.725 -6.788 34.659 1.00 81.31 254 PRO A N 1
ATOM 1989 C CA . PRO A 1 254 ? -15.613 -7.556 34.121 1.00 81.31 254 PRO A CA 1
ATOM 1990 C C . PRO A 1 254 ? -14.324 -7.374 34.939 1.00 81.31 254 PRO A C 1
ATOM 1992 O O . PRO A 1 254 ? -14.129 -6.335 35.582 1.00 81.31 254 PRO A O 1
ATOM 1995 N N . PRO A 1 255 ? -13.424 -8.369 34.930 1.00 83.75 255 PRO A N 1
ATOM 1996 C CA . PRO A 1 255 ? -12.161 -8.278 35.641 1.00 83.75 255 PRO A CA 1
ATOM 1997 C C . PRO A 1 255 ? -11.286 -7.167 35.051 1.00 83.75 255 PRO A C 1
ATOM 1999 O O . PRO A 1 255 ? -11.245 -6.965 33.839 1.00 83.75 255 PRO A O 1
ATOM 2002 N N . ALA A 1 256 ? -10.562 -6.453 35.918 1.00 81.06 256 ALA A N 1
ATOM 2003 C CA . ALA A 1 256 ? -9.713 -5.327 35.516 1.00 81.06 256 ALA A CA 1
ATOM 2004 C C . ALA A 1 256 ? -8.585 -5.740 34.552 1.00 81.06 256 ALA A C 1
ATOM 2006 O O . ALA A 1 256 ? -8.139 -4.928 33.743 1.00 81.06 256 ALA A O 1
ATOM 2007 N N . THR A 1 257 ? -8.161 -7.003 34.620 1.00 79.00 257 THR A N 1
ATOM 2008 C CA . THR A 1 257 ? -7.256 -7.627 33.655 1.00 79.00 257 THR A CA 1
ATOM 2009 C C . THR A 1 257 ? -7.972 -8.817 33.022 1.00 79.00 257 THR A C 1
ATOM 2011 O O . THR A 1 257 ? -8.255 -9.794 33.709 1.00 79.00 257 THR A O 1
ATOM 2014 N N . THR A 1 258 ? -8.264 -8.753 31.723 1.00 74.81 258 THR A N 1
ATOM 2015 C CA . THR A 1 258 ? -8.909 -9.842 30.957 1.00 74.81 258 THR A CA 1
ATOM 2016 C C . THR A 1 258 ? -7.904 -10.732 30.215 1.00 74.81 258 THR A C 1
ATOM 2018 O O . THR A 1 258 ? -8.193 -11.893 29.925 1.00 74.81 258 THR A O 1
ATOM 2021 N N . GLY A 1 259 ? -6.723 -10.185 29.909 1.00 72.44 259 GLY A N 1
ATOM 2022 C CA . GLY A 1 259 ? -5.754 -10.765 28.984 1.00 72.44 259 GLY A CA 1
ATOM 2023 C C . GLY A 1 259 ? -5.646 -9.933 27.705 1.00 72.44 259 GLY A C 1
ATOM 2024 O O . GLY A 1 259 ? -5.448 -8.720 27.752 1.00 72.44 259 GLY A O 1
ATOM 2025 N N . ASP A 1 260 ? -5.765 -10.594 26.560 1.00 54.59 260 ASP A N 1
ATOM 2026 C CA . ASP A 1 260 ? -5.442 -10.111 25.213 1.00 54.59 260 ASP A CA 1
ATOM 2027 C C . ASP A 1 260 ? -6.689 -9.944 24.330 1.00 54.59 260 ASP A C 1
ATOM 2029 O O . ASP A 1 260 ? -6.697 -10.324 23.164 1.00 54.59 260 ASP A O 1
ATOM 2033 N N . GLN A 1 261 ? -7.746 -9.353 24.895 1.00 50.22 261 GLN A N 1
ATOM 2034 C CA . GLN A 1 261 ? -9.040 -9.107 24.228 1.00 50.22 261 GLN A CA 1
ATOM 2035 C C . GLN A 1 261 ? -9.851 -10.372 23.884 1.00 50.22 261 GLN A C 1
ATOM 2037 O O . GLN A 1 261 ? -10.850 -10.296 23.173 1.00 50.22 261 GLN A O 1
ATOM 2042 N N . THR A 1 262 ? -9.469 -11.530 24.425 1.00 51.22 262 THR A N 1
ATOM 2043 C CA . THR A 1 262 ? -10.285 -12.749 24.371 1.00 51.22 262 THR A CA 1
ATOM 2044 C C . THR A 1 262 ? -11.557 -12.603 25.209 1.00 51.22 262 THR A C 1
ATOM 2046 O O . THR A 1 262 ? -11.558 -11.945 26.253 1.00 51.22 262 THR A O 1
ATOM 2049 N N . GLN A 1 263 ? -12.654 -13.221 24.759 1.00 60.31 263 GLN A N 1
ATOM 2050 C CA . GLN A 1 263 ? -13.921 -13.224 25.491 1.00 60.31 263 GLN A CA 1
ATOM 2051 C C . GLN A 1 263 ? -13.729 -13.913 26.850 1.00 60.31 263 GLN A C 1
ATOM 2053 O O . GLN A 1 263 ? -13.418 -15.103 26.911 1.00 60.31 263 GLN A O 1
ATOM 2058 N N . VAL A 1 264 ? -13.895 -13.154 27.936 1.00 76.12 264 VAL A N 1
ATOM 2059 C CA . VAL A 1 264 ? -13.870 -13.699 29.297 1.00 76.12 264 VAL A CA 1
ATOM 2060 C C . VAL A 1 264 ? -15.208 -14.364 29.576 1.00 76.12 264 VAL A C 1
ATOM 2062 O O . VAL A 1 264 ? -16.256 -13.738 29.415 1.00 76.12 264 VAL A O 1
ATOM 2065 N N . PHE A 1 265 ? -15.155 -15.617 30.011 1.00 86.56 265 PHE A N 1
ATOM 2066 C CA . PHE A 1 265 ? -16.312 -16.389 30.447 1.00 86.56 265 PHE A CA 1
ATOM 2067 C C . PHE A 1 265 ? -16.278 -16.589 31.964 1.00 86.56 265 PHE A C 1
ATOM 2069 O O . PHE A 1 265 ? -15.199 -16.665 32.560 1.00 86.56 265 PHE A O 1
ATOM 2076 N N . TYR A 1 266 ? -17.455 -16.643 32.589 1.00 85.62 266 TYR A N 1
ATOM 2077 C CA . TYR A 1 266 ? -17.593 -16.780 34.038 1.00 85.62 266 TYR A CA 1
ATOM 2078 C C . TYR A 1 266 ? -18.220 -18.115 34.432 1.00 85.62 266 TYR A C 1
ATOM 2080 O O . TYR A 1 266 ? -19.245 -18.510 33.876 1.00 85.62 266 TYR A O 1
ATOM 2088 N N . ASP A 1 267 ? -17.631 -18.752 35.443 1.00 87.44 267 ASP A N 1
ATOM 2089 C CA . ASP A 1 267 ? -18.185 -19.935 36.101 1.00 87.44 267 ASP A CA 1
ATOM 2090 C C . ASP A 1 267 ? -18.543 -19.585 37.549 1.00 87.44 267 ASP A C 1
ATOM 2092 O O . ASP A 1 267 ? -17.725 -19.020 38.279 1.00 87.44 267 ASP A O 1
ATOM 2096 N N . VAL A 1 268 ? -19.761 -19.919 37.971 1.00 86.81 268 VAL A N 1
ATOM 2097 C CA . VAL A 1 268 ? -20.327 -19.541 39.269 1.00 86.81 268 VAL A CA 1
ATOM 2098 C C . VAL A 1 268 ? -20.453 -20.772 40.165 1.00 86.81 268 VAL A C 1
ATOM 2100 O O . VAL A 1 268 ? -21.314 -21.632 39.973 1.00 86.81 268 VAL A O 1
ATOM 2103 N N . GLU A 1 269 ? -19.589 -20.848 41.174 1.00 88.12 269 GLU A N 1
ATOM 2104 C CA . GLU A 1 269 ? -19.651 -21.830 42.254 1.00 88.12 269 GLU A CA 1
ATOM 2105 C C . GLU A 1 269 ? -20.544 -21.296 43.387 1.00 88.12 269 GLU A C 1
ATOM 2107 O O . GLU A 1 269 ? -20.488 -20.123 43.747 1.00 88.12 269 GLU A O 1
ATOM 2112 N N . CYS A 1 270 ? -21.363 -22.166 43.978 1.00 86.00 270 CYS A N 1
ATOM 2113 C CA . CYS A 1 270 ? -22.247 -21.838 45.094 1.00 86.00 270 CYS A CA 1
ATOM 2114 C C . CYS A 1 270 ? -22.041 -22.853 46.217 1.00 86.00 270 CYS A C 1
ATOM 2116 O O . CYS A 1 270 ? -22.061 -24.064 45.969 1.00 86.00 270 CYS A O 1
ATOM 2118 N N . ARG A 1 271 ? -21.894 -22.363 47.449 1.00 83.75 271 ARG A N 1
ATOM 2119 C CA . ARG A 1 271 ? -21.842 -23.158 48.679 1.00 83.75 271 ARG A CA 1
ATOM 2120 C C . ARG A 1 271 ? -22.817 -22.621 49.728 1.00 83.75 271 ARG A C 1
ATOM 2122 O O . ARG A 1 271 ? -23.156 -21.440 49.722 1.00 83.75 271 ARG A O 1
ATOM 2129 N N . LYS A 1 272 ? -23.246 -23.485 50.643 1.00 81.81 272 LYS A N 1
ATOM 2130 C CA . LYS A 1 272 ? -24.028 -23.159 51.840 1.00 81.81 272 LYS A CA 1
ATOM 2131 C C . LYS A 1 272 ? -23.311 -23.690 53.080 1.00 81.81 272 LYS A C 1
ATOM 2133 O O . LYS A 1 272 ? -22.720 -24.771 53.044 1.00 81.81 272 LYS A O 1
ATOM 2138 N N . ARG A 1 273 ? -23.376 -22.939 54.179 1.00 70.69 273 ARG A N 1
ATOM 2139 C CA . ARG A 1 273 ? -22.810 -23.376 55.462 1.00 70.69 273 ARG A CA 1
ATOM 2140 C C . ARG A 1 273 ? -23.610 -24.565 56.009 1.00 70.69 273 ARG A C 1
ATOM 2142 O O . ARG A 1 273 ? -24.820 -24.636 55.799 1.00 70.69 273 ARG A O 1
ATOM 2149 N N . CYS A 1 274 ? -22.945 -25.494 56.691 1.00 63.06 274 CYS A N 1
ATOM 2150 C CA . CYS A 1 274 ? -23.612 -26.613 57.357 1.00 63.06 274 CYS A CA 1
ATOM 2151 C C . CYS A 1 274 ? -24.609 -26.166 58.435 1.00 63.06 274 CYS A C 1
ATOM 2153 O O . CYS A 1 274 ? -24.369 -25.183 59.135 1.00 63.06 274 CYS A O 1
ATOM 2155 N N . GLU A 1 275 ? -25.620 -27.000 58.674 1.00 56.09 275 GLU A N 1
ATOM 2156 C CA . GLU A 1 275 ? -26.424 -26.998 59.899 1.00 56.09 275 GLU A CA 1
ATOM 2157 C C . GLU A 1 275 ? -26.027 -28.226 60.739 1.00 56.09 275 GLU A C 1
ATOM 2159 O O . GLU A 1 275 ? -26.234 -29.363 60.317 1.00 56.09 275 GLU A O 1
ATOM 2164 N N . GLY A 1 276 ? -25.402 -28.011 61.902 1.00 53.72 276 GLY A N 1
ATOM 2165 C CA . GLY A 1 276 ? -24.988 -29.083 62.817 1.00 53.72 276 GLY A CA 1
ATOM 2166 C C . GLY A 1 276 ? -24.200 -28.565 64.027 1.00 53.72 276 GLY A C 1
ATOM 2167 O O . GLY A 1 276 ? -23.311 -27.733 63.878 1.00 53.72 276 GLY A O 1
ATOM 2168 N N . GLU A 1 277 ? -24.508 -29.065 65.227 1.00 48.41 277 GLU A N 1
ATOM 2169 C CA . GLU A 1 277 ? -24.076 -28.502 66.527 1.00 48.41 277 GLU A CA 1
ATOM 2170 C C . GLU A 1 277 ? -22.589 -28.715 66.915 1.00 48.41 277 GLU A C 1
ATOM 2172 O O . GLU A 1 277 ? -22.229 -28.567 68.079 1.00 48.41 277 GLU A O 1
ATOM 2177 N N . ASN A 1 278 ? -21.694 -29.048 65.977 1.00 49.97 278 ASN A N 1
ATOM 2178 C CA . ASN A 1 278 ? -20.265 -29.264 66.257 1.00 49.97 278 ASN A CA 1
ATOM 2179 C C . ASN A 1 278 ? -19.370 -28.360 65.390 1.00 49.97 278 ASN A C 1
ATOM 2181 O O . ASN A 1 278 ? -18.823 -28.776 64.367 1.00 49.97 278 ASN A O 1
ATOM 2185 N N . ASP A 1 279 ? -19.177 -27.122 65.853 1.00 49.91 279 ASP A N 1
ATOM 2186 C CA . ASP A 1 279 ? -18.583 -25.973 65.133 1.00 49.91 279 ASP A CA 1
ATOM 2187 C C . ASP A 1 279 ? -17.063 -26.085 64.822 1.00 49.91 279 ASP A C 1
ATOM 2189 O O . ASP A 1 279 ? -16.415 -25.102 64.481 1.00 49.91 279 ASP A O 1
ATOM 2193 N N . ASN A 1 280 ? -16.471 -27.286 64.926 1.00 53.44 280 ASN A N 1
ATOM 2194 C CA . ASN A 1 280 ? -15.039 -27.555 64.690 1.00 53.44 280 ASN A CA 1
ATOM 2195 C C . ASN A 1 280 ? -14.745 -28.539 63.535 1.00 53.44 280 ASN A C 1
ATOM 2197 O O . ASN A 1 280 ? -13.578 -28.828 63.265 1.00 53.44 280 ASN A O 1
ATOM 2201 N N . LYS A 1 281 ? -15.765 -29.065 62.841 1.00 49.56 281 LYS A N 1
ATOM 2202 C CA . LYS A 1 281 ? -15.601 -29.869 61.611 1.00 49.56 281 LYS A CA 1
ATOM 2203 C C . LYS A 1 281 ? -16.764 -29.658 60.639 1.00 49.56 281 LYS A C 1
ATOM 2205 O O . LYS A 1 281 ? -17.547 -30.574 60.402 1.00 49.56 281 LYS A O 1
ATOM 2210 N N . CYS A 1 282 ? -16.857 -28.469 60.045 1.00 53.47 282 CYS A N 1
ATOM 2211 C CA . CYS A 1 282 ? -17.720 -28.293 58.883 1.00 53.47 282 CYS A CA 1
ATOM 2212 C C . CYS A 1 282 ? -17.052 -27.537 57.739 1.00 53.47 282 CYS A C 1
ATOM 2214 O O . CYS A 1 282 ? -16.641 -26.389 57.879 1.00 53.47 282 CYS A O 1
ATOM 2216 N N . GLU A 1 283 ? -16.965 -28.225 56.604 1.00 56.66 283 GLU A N 1
ATOM 2217 C CA . GLU A 1 283 ? -16.609 -27.665 55.307 1.00 56.66 283 GLU A CA 1
ATOM 2218 C C . GLU A 1 283 ? -17.895 -27.199 54.613 1.00 56.66 283 GLU A C 1
ATOM 2220 O O . GLU A 1 283 ? -18.915 -27.888 54.667 1.00 56.66 283 GLU A O 1
ATOM 2225 N N . ASP A 1 284 ? -17.866 -26.032 53.964 1.00 63.81 284 ASP A N 1
ATOM 2226 C CA . ASP A 1 284 ? -19.047 -25.495 53.283 1.00 63.81 284 ASP A CA 1
ATOM 2227 C C . ASP A 1 284 ? -19.505 -26.428 52.149 1.00 63.81 284 ASP A C 1
ATOM 2229 O O . ASP A 1 284 ? -18.765 -26.690 51.193 1.00 63.81 284 ASP A O 1
ATOM 2233 N N . ILE A 1 285 ? -20.752 -26.893 52.245 1.00 72.88 285 ILE A N 1
ATOM 2234 C CA . ILE A 1 285 ? -21.360 -27.858 51.326 1.00 72.88 285 ILE A CA 1
ATOM 2235 C C . ILE A 1 285 ? -21.730 -27.128 50.032 1.00 72.88 285 ILE A C 1
ATOM 2237 O O . ILE A 1 285 ? -22.274 -26.024 50.073 1.00 72.88 285 ILE A O 1
ATOM 2241 N N . SER A 1 286 ? -21.489 -27.731 48.867 1.00 73.25 286 SER A N 1
ATOM 2242 C CA . SER A 1 286 ? -21.978 -27.178 47.600 1.00 73.25 286 SER A CA 1
ATOM 2243 C C . SER A 1 286 ? -23.503 -26.991 47.626 1.00 73.25 286 SER A C 1
ATOM 2245 O O . SER A 1 286 ? -24.245 -27.776 48.221 1.00 73.25 286 SER A O 1
ATOM 2247 N N . CYS A 1 287 ? -23.995 -25.926 46.991 1.00 77.69 287 CYS A N 1
ATOM 2248 C CA . CYS A 1 287 ? -25.433 -25.717 46.854 1.00 77.69 287 CYS A CA 1
ATOM 2249 C C . CYS A 1 287 ? -26.058 -26.911 46.123 1.00 77.69 287 CYS A C 1
ATOM 2251 O O . CYS A 1 287 ? -25.553 -27.335 45.079 1.00 77.69 287 CYS A O 1
ATOM 2253 N N . GLY A 1 288 ? -27.147 -27.445 46.683 1.00 62.78 288 GLY A N 1
ATOM 2254 C CA . GLY A 1 288 ? -27.879 -28.552 46.074 1.00 62.78 288 GLY A CA 1
ATOM 2255 C C . GLY A 1 288 ? -28.446 -28.169 44.706 1.00 62.78 288 GLY A C 1
ATOM 2256 O O . GLY A 1 288 ? -28.547 -26.987 44.369 1.00 62.78 288 GLY A O 1
ATOM 2257 N N . SER A 1 289 ? -28.867 -29.182 43.945 1.00 61.75 289 SER A N 1
ATOM 2258 C CA . SER A 1 289 ? -29.576 -29.041 42.659 1.00 61.75 289 SER A CA 1
ATOM 2259 C C . SER A 1 289 ? -30.810 -28.136 42.721 1.00 61.75 289 SER A C 1
ATOM 2261 O O . SER A 1 289 ? -31.281 -27.670 41.688 1.00 61.75 289 SER A O 1
ATOM 2263 N N . ASP A 1 290 ? -31.315 -27.896 43.928 1.00 62.09 290 ASP A N 1
ATOM 2264 C CA . ASP A 1 290 ? -32.482 -27.075 44.217 1.00 62.09 290 ASP A CA 1
ATOM 2265 C C . ASP A 1 290 ? -32.224 -25.590 43.931 1.00 62.09 290 ASP A C 1
ATOM 2267 O O . ASP A 1 290 ? -33.162 -24.887 43.571 1.00 62.09 290 ASP A O 1
ATOM 2271 N N . VAL A 1 291 ? -30.978 -25.106 44.044 1.00 72.94 291 VAL A N 1
ATOM 2272 C CA . VAL A 1 291 ? -30.627 -23.704 43.758 1.00 72.94 291 VAL A CA 1
ATOM 2273 C C . VAL A 1 291 ? -30.418 -23.510 42.255 1.00 72.94 291 VAL A C 1
ATOM 2275 O O . VAL A 1 291 ? -29.483 -24.048 41.659 1.00 72.94 291 VAL A O 1
ATOM 2278 N N . ILE A 1 292 ? -31.280 -22.698 41.643 1.00 70.31 292 ILE A N 1
ATOM 2279 C CA . ILE A 1 292 ? -31.344 -22.498 40.191 1.00 70.31 292 ILE A CA 1
ATOM 2280 C C . ILE A 1 292 ? -30.596 -21.218 39.809 1.00 70.31 292 ILE A C 1
ATOM 2282 O O . ILE A 1 292 ? -30.849 -20.162 40.380 1.00 70.31 292 ILE A O 1
ATOM 2286 N N . PHE A 1 293 ? -29.724 -21.299 38.802 1.00 72.50 293 PHE A N 1
ATOM 2287 C CA . PHE A 1 293 ? -29.009 -20.150 38.233 1.00 72.50 293 PHE A CA 1
ATOM 2288 C C . PHE A 1 293 ? -29.534 -19.819 36.833 1.00 72.50 293 PHE A C 1
ATOM 2290 O O . PHE A 1 293 ? -29.621 -20.708 35.982 1.00 72.50 293 PHE A O 1
ATOM 2297 N N . ILE A 1 294 ? -29.875 -18.547 36.603 1.00 56.91 294 ILE A N 1
ATOM 2298 C CA . ILE A 1 294 ? -30.379 -18.019 35.327 1.00 56.91 294 ILE A CA 1
ATOM 2299 C C . ILE A 1 294 ? -29.519 -16.804 34.917 1.00 56.91 294 ILE A C 1
ATOM 2301 O O . ILE A 1 294 ? -29.578 -15.787 35.610 1.00 56.91 294 ILE A O 1
ATOM 2305 N N . PRO A 1 295 ? -28.727 -16.867 33.827 1.00 58.22 295 PRO A N 1
ATOM 2306 C CA . PRO A 1 295 ? -28.489 -18.036 32.975 1.00 58.22 295 PRO A CA 1
ATOM 2307 C C . PRO A 1 295 ? -27.698 -19.140 33.700 1.00 58.22 295 PRO A C 1
ATOM 2309 O O . PRO A 1 295 ? -27.263 -18.971 34.839 1.00 58.22 295 PRO A O 1
ATOM 2312 N N . LYS A 1 296 ? -27.496 -20.286 33.032 1.00 68.56 296 LYS A N 1
ATOM 2313 C CA . LYS A 1 296 ? -26.746 -21.423 33.593 1.00 68.56 296 LYS A CA 1
ATOM 2314 C C . LYS A 1 296 ? -25.375 -20.972 34.121 1.00 68.56 296 LYS A C 1
ATOM 2316 O O . LYS A 1 296 ? -24.621 -20.329 33.406 1.00 68.56 296 LYS A O 1
ATOM 2321 N N . ARG A 1 297 ? -25.040 -21.410 35.337 1.00 74.44 297 ARG A N 1
ATOM 2322 C CA . ARG A 1 297 ? -23.855 -21.004 36.112 1.00 74.44 297 ARG A CA 1
ATOM 2323 C C . ARG A 1 297 ? -22.474 -21.178 35.453 1.00 74.44 297 ARG A C 1
ATOM 2325 O O . ARG A 1 297 ? -21.535 -20.580 35.954 1.00 74.44 297 ARG A O 1
ATOM 2332 N N . ASP A 1 298 ? -22.325 -21.990 34.405 1.00 80.19 298 ASP A N 1
ATOM 2333 C CA . ASP A 1 298 ? -21.027 -22.282 33.768 1.00 80.19 298 ASP A CA 1
ATOM 2334 C C . ASP A 1 298 ? -20.963 -21.653 32.363 1.00 80.19 298 ASP A C 1
ATOM 2336 O O . ASP A 1 298 ? -21.919 -21.783 31.591 1.00 80.19 298 ASP A O 1
ATOM 2340 N N . GLY A 1 299 ? -19.830 -21.049 31.997 1.00 71.31 299 GLY A N 1
ATOM 2341 C CA . GLY A 1 299 ? -19.582 -20.489 30.665 1.00 71.31 299 GLY A CA 1
ATOM 2342 C C . GLY A 1 299 ? -20.341 -19.192 30.355 1.00 71.31 299 GLY A C 1
ATOM 2343 O O . GLY A 1 299 ? -20.612 -18.907 29.188 1.00 71.31 299 GLY A O 1
ATOM 2344 N N . LEU A 1 300 ? -20.707 -18.408 31.374 1.00 74.44 300 LEU A N 1
ATOM 2345 C CA . LEU A 1 300 ? -21.448 -17.154 31.211 1.00 74.44 300 LEU A CA 1
ATOM 2346 C C . LEU A 1 300 ? -20.626 -16.123 30.427 1.00 74.44 300 LEU A C 1
ATOM 2348 O O . LEU A 1 300 ? -19.511 -15.788 30.816 1.00 74.44 300 LEU A O 1
ATOM 2352 N N . ASN A 1 301 ? -21.204 -15.550 29.373 1.00 75.69 301 ASN A N 1
ATOM 2353 C CA . ASN A 1 301 ? -20.616 -14.457 28.587 1.00 75.69 301 ASN A CA 1
ATOM 2354 C C . ASN A 1 301 ? -21.107 -13.057 29.018 1.00 75.69 301 ASN A C 1
ATOM 2356 O O . ASN A 1 301 ? -20.801 -12.063 28.361 1.00 75.69 301 ASN A O 1
ATOM 2360 N N . MET A 1 302 ? -21.875 -12.983 30.108 1.00 74.25 302 MET A N 1
ATOM 2361 C CA . MET A 1 302 ? -22.466 -11.768 30.672 1.00 74.25 302 MET A CA 1
ATOM 2362 C C . MET A 1 302 ? -22.108 -11.631 32.155 1.00 74.25 302 MET A C 1
ATOM 2364 O O . MET A 1 302 ? -21.729 -12.610 32.796 1.00 74.25 302 MET A O 1
ATOM 2368 N N . THR A 1 303 ? -22.240 -10.425 32.712 1.00 80.25 303 THR A N 1
ATOM 2369 C CA . THR A 1 303 ? -21.831 -10.124 34.096 1.00 80.25 303 THR A CA 1
ATOM 2370 C C . THR A 1 303 ? -22.997 -10.034 35.085 1.00 80.25 303 THR A C 1
ATOM 2372 O O . THR A 1 303 ? -22.993 -9.225 36.017 1.00 80.25 303 THR A O 1
ATOM 2375 N N . CYS A 1 304 ? -24.016 -10.863 34.858 1.00 77.31 304 CYS A N 1
ATOM 2376 C CA . CYS A 1 304 ? -25.200 -10.977 35.696 1.00 77.31 304 CYS A CA 1
ATOM 2377 C C . CYS A 1 304 ? -25.648 -12.441 35.798 1.00 77.31 304 CYS A C 1
ATOM 2379 O O . CYS A 1 304 ? -25.606 -13.166 34.803 1.00 77.31 304 CYS A O 1
ATOM 2381 N N . VAL A 1 305 ? -26.109 -12.866 36.977 1.00 80.50 305 VAL A N 1
ATOM 2382 C CA . VAL A 1 305 ? -26.837 -14.131 37.162 1.00 80.50 305 VAL A CA 1
ATOM 2383 C C . VAL A 1 305 ? -27.863 -13.998 38.284 1.00 80.50 305 VAL A C 1
ATOM 2385 O O . VAL A 1 305 ? -27.570 -13.453 39.347 1.00 80.50 305 VAL A O 1
ATOM 2388 N N . THR A 1 306 ? -29.057 -14.536 38.073 1.00 77.31 306 THR A N 1
ATOM 2389 C CA . THR A 1 306 ? -30.083 -14.686 39.106 1.00 77.31 306 THR A CA 1
ATOM 2390 C C . THR A 1 306 ? -29.955 -16.057 39.756 1.00 77.31 306 THR A C 1
ATOM 2392 O O . THR A 1 306 ? -30.042 -17.072 39.068 1.00 77.31 306 THR A O 1
ATOM 2395 N N . ALA A 1 307 ? -29.774 -16.089 41.075 1.00 80.00 307 ALA A N 1
ATOM 2396 C CA . ALA A 1 307 ? -29.827 -17.289 41.902 1.00 80.00 307 ALA A CA 1
ATOM 2397 C C . ALA A 1 307 ? -31.204 -17.375 42.582 1.00 80.00 307 ALA A C 1
ATOM 2399 O O . ALA A 1 307 ? -31.571 -16.495 43.362 1.00 80.00 307 ALA A O 1
ATOM 2400 N N . GLY A 1 308 ? -31.976 -18.416 42.276 1.00 74.75 308 GLY A N 1
ATOM 2401 C CA . GLY A 1 308 ? -33.334 -18.637 42.773 1.00 74.75 308 GLY A CA 1
ATOM 2402 C C . GLY A 1 308 ? -33.504 -19.957 43.525 1.00 74.75 308 GLY A C 1
ATOM 2403 O O . GLY A 1 308 ? -32.649 -20.840 43.463 1.00 74.75 308 GLY A O 1
ATOM 2404 N N . ASN A 1 309 ? -34.644 -20.085 44.209 1.00 76.50 309 ASN A N 1
ATOM 2405 C CA . ASN A 1 309 ? -34.984 -21.203 45.098 1.00 76.50 309 ASN A CA 1
ATOM 2406 C C . ASN A 1 309 ? -33.981 -21.381 46.261 1.00 76.50 309 ASN A C 1
ATOM 2408 O O . ASN A 1 309 ? -33.600 -22.485 46.643 1.00 76.50 309 ASN A O 1
ATOM 2412 N N . LEU A 1 310 ? -33.552 -20.251 46.824 1.00 78.69 310 LEU A N 1
ATOM 2413 C CA . LEU A 1 310 ? -32.734 -20.176 48.029 1.00 78.69 310 LEU A CA 1
ATOM 2414 C C . LEU A 1 310 ? -33.610 -20.390 49.269 1.00 78.69 310 LEU A C 1
ATOM 2416 O O . LEU A 1 310 ? -34.670 -19.776 49.407 1.00 78.69 310 LEU A O 1
ATOM 2420 N N . SER A 1 311 ? -33.156 -21.236 50.190 1.00 78.19 311 SER A N 1
ATOM 2421 C CA . SER A 1 311 ? -33.810 -21.468 51.476 1.00 78.19 311 SER A CA 1
ATOM 2422 C C . SER A 1 311 ? -33.773 -20.191 52.334 1.00 78.19 311 SER A C 1
ATOM 2424 O O . SER A 1 311 ? -32.710 -19.569 52.440 1.00 78.19 311 SER A O 1
ATOM 2426 N N . PRO A 1 312 ? -34.889 -19.784 52.967 1.00 70.25 312 PRO A N 1
ATOM 2427 C CA . PRO A 1 312 ? -34.899 -18.689 53.938 1.00 70.25 312 PRO A CA 1
ATOM 2428 C C . PRO A 1 312 ? -33.969 -18.960 55.129 1.00 70.25 312 PRO A C 1
ATOM 2430 O O . PRO A 1 312 ? -33.778 -20.108 55.515 1.00 70.25 312 PRO A O 1
ATOM 2433 N N . PHE A 1 313 ? -33.429 -17.898 55.727 1.00 72.06 313 PHE A N 1
ATOM 2434 C CA . PHE A 1 313 ? -32.508 -17.891 56.874 1.00 72.06 313 PHE A CA 1
ATOM 2435 C C . PHE A 1 313 ? -31.135 -18.561 56.661 1.00 72.06 313 PHE A C 1
ATOM 2437 O O . PHE A 1 313 ? -30.304 -18.552 57.570 1.00 72.06 313 PHE A O 1
ATOM 2444 N N . VAL A 1 314 ? -30.838 -19.062 55.458 1.00 76.38 314 VAL A N 1
ATOM 2445 C CA . VAL A 1 314 ? -29.556 -19.700 55.121 1.00 76.38 314 VAL A CA 1
ATOM 2446 C C . VAL A 1 314 ? -28.550 -18.674 54.584 1.00 76.38 314 VAL A C 1
ATOM 2448 O O . VAL A 1 314 ? -28.894 -17.733 53.864 1.00 76.38 314 VAL A O 1
ATOM 2451 N N . LYS A 1 315 ? -27.269 -18.864 54.930 1.00 79.12 315 LYS A N 1
ATOM 2452 C CA . LYS A 1 315 ? -26.142 -18.117 54.352 1.00 79.12 315 LYS A CA 1
ATOM 2453 C C . LYS A 1 315 ? -25.530 -18.896 53.190 1.00 79.12 315 LYS A C 1
ATOM 2455 O O . LYS A 1 315 ? -25.060 -20.021 53.371 1.00 79.12 315 LYS A O 1
ATOM 2460 N N . TYR A 1 316 ? -25.498 -18.257 52.028 1.00 82.62 316 TYR A N 1
ATOM 2461 C CA . TYR A 1 316 ? -24.902 -18.769 50.801 1.00 82.62 316 TYR A CA 1
ATOM 2462 C C . TYR A 1 316 ? -23.630 -17.994 50.477 1.00 82.62 316 TYR A C 1
ATOM 2464 O O . TYR A 1 316 ? -23.628 -16.766 50.527 1.00 82.62 316 TYR A O 1
ATOM 2472 N N . THR A 1 317 ? -22.569 -18.699 50.104 1.00 85.19 317 THR A N 1
ATOM 2473 C CA . THR A 1 317 ? -21.329 -18.118 49.586 1.00 85.19 317 THR A CA 1
ATOM 2474 C C . THR A 1 317 ? -21.233 -18.447 48.104 1.00 85.19 317 THR A C 1
ATOM 2476 O O . THR A 1 317 ? -21.276 -19.616 47.718 1.00 85.19 317 THR A O 1
ATOM 2479 N N . VAL A 1 318 ? -21.129 -17.418 47.268 1.00 86.56 318 VAL A N 1
ATOM 2480 C CA . VAL A 1 318 ? -21.061 -17.539 45.810 1.00 86.56 318 VAL A CA 1
ATOM 2481 C C . VAL A 1 318 ? -19.715 -17.012 45.329 1.00 86.56 318 VAL A C 1
ATOM 2483 O O . VAL A 1 318 ? -19.330 -15.890 45.662 1.00 86.56 318 VAL A O 1
ATOM 2486 N N . LYS A 1 319 ? -19.009 -17.821 44.536 1.00 88.56 319 LYS A N 1
ATOM 2487 C CA . LYS A 1 319 ? -17.741 -17.472 43.890 1.00 88.56 319 LYS A CA 1
ATOM 2488 C C . LYS A 1 319 ? -17.936 -17.412 42.385 1.00 88.56 319 LYS A C 1
ATOM 2490 O O . LYS A 1 319 ? -18.491 -18.329 41.793 1.00 88.56 319 LYS A O 1
ATOM 2495 N N . ILE A 1 320 ? -17.461 -16.343 41.762 1.00 88.94 320 ILE A N 1
ATOM 2496 C CA . ILE A 1 320 ? -17.568 -16.108 40.321 1.00 88.94 320 ILE A CA 1
ATOM 2497 C C . ILE A 1 320 ? -16.148 -16.113 39.759 1.00 88.94 320 ILE A C 1
ATOM 2499 O O . ILE A 1 320 ? -15.420 -15.133 39.917 1.00 88.94 320 ILE A O 1
ATOM 2503 N N . HIS A 1 321 ? -15.742 -17.220 39.140 1.00 90.12 321 HIS A N 1
ATOM 2504 C CA . HIS A 1 321 ? -14.437 -17.378 38.498 1.00 90.12 321 HIS A CA 1
ATOM 2505 C C . HIS A 1 321 ? -14.441 -16.714 37.123 1.00 90.12 321 HIS A C 1
ATOM 2507 O O . HIS A 1 321 ? -15.366 -16.940 36.351 1.00 90.12 321 HIS A O 1
ATOM 2513 N N . ALA A 1 322 ? -13.398 -15.957 36.784 1.00 88.69 322 ALA A N 1
ATOM 2514 C CA . ALA A 1 322 ? -13.194 -15.423 35.438 1.00 88.69 322 ALA A CA 1
ATOM 2515 C C . ALA A 1 322 ? -12.157 -16.258 34.671 1.00 88.69 322 ALA A C 1
ATOM 2517 O O . ALA A 1 322 ? -11.056 -16.500 35.168 1.00 88.69 322 ALA A O 1
ATOM 2518 N N . ARG A 1 323 ? -12.498 -16.687 33.452 1.00 87.31 323 ARG A N 1
ATOM 2519 C CA . ARG A 1 323 ? -11.681 -17.570 32.604 1.00 87.31 323 ARG A CA 1
ATOM 2520 C C . ARG A 1 323 ? -11.524 -17.033 31.181 1.00 87.31 323 ARG A C 1
ATOM 2522 O O . ARG A 1 323 ? -12.335 -16.249 30.702 1.00 87.31 323 ARG A O 1
ATOM 2529 N N . ASN A 1 324 ? -10.454 -17.460 30.517 1.00 86.75 324 ASN A N 1
ATOM 2530 C CA . ASN A 1 324 ? -10.121 -17.160 29.121 1.00 86.75 324 ASN A CA 1
ATOM 2531 C C . ASN A 1 324 ? -9.414 -18.364 28.458 1.00 86.75 324 ASN A C 1
ATOM 2533 O O . ASN A 1 324 ? -9.200 -19.390 29.107 1.00 86.75 324 ASN A O 1
ATOM 2537 N N . ARG A 1 325 ? -9.003 -18.234 27.184 1.00 84.69 325 ARG A N 1
ATOM 2538 C CA . ARG A 1 325 ? -8.415 -19.334 26.381 1.00 84.69 325 ARG A CA 1
ATOM 2539 C C . ARG A 1 325 ? -7.239 -20.071 27.046 1.00 84.69 325 ARG A C 1
ATOM 2541 O O . ARG A 1 325 ? -7.110 -21.279 26.888 1.00 84.69 325 ARG A O 1
ATOM 2548 N N . VAL A 1 326 ? -6.409 -19.375 27.832 1.00 85.62 326 VAL A N 1
ATOM 2549 C CA . VAL A 1 326 ? -5.237 -19.985 28.489 1.00 85.62 326 VAL A CA 1
ATOM 2550 C C . VAL A 1 326 ? -5.518 -20.527 29.886 1.00 85.62 326 VAL A C 1
ATOM 2552 O O . VAL A 1 326 ? -4.651 -21.178 30.463 1.00 85.62 326 VAL A O 1
ATOM 2555 N N . SER A 1 327 ? -6.712 -20.309 30.441 1.00 87.50 327 SER A N 1
ATOM 2556 C CA . SER A 1 327 ? -7.044 -20.751 31.803 1.00 87.50 327 SER A CA 1
ATOM 2557 C C . SER A 1 327 ? -6.966 -22.281 31.952 1.00 87.50 327 SER A C 1
ATOM 2559 O O . SER A 1 327 ? -6.454 -22.777 32.954 1.00 87.50 327 SER A O 1
ATOM 2561 N N . ASP A 1 328 ? -7.358 -23.040 30.922 1.00 85.56 328 ASP A N 1
ATOM 2562 C CA . ASP A 1 328 ? -7.255 -24.509 30.917 1.00 85.56 328 ASP A CA 1
ATOM 2563 C C . ASP A 1 328 ? -5.828 -25.025 30.659 1.00 85.56 328 ASP A C 1
ATOM 2565 O O . ASP A 1 328 ? -5.498 -26.157 31.026 1.00 85.56 328 ASP A O 1
ATOM 2569 N N . LEU A 1 329 ? -4.960 -24.224 30.030 1.00 86.06 329 LEU A N 1
ATOM 2570 C CA . LEU A 1 329 ? -3.529 -24.525 29.910 1.00 86.06 329 LEU A CA 1
ATOM 2571 C C . LEU A 1 329 ? -2.822 -24.270 31.247 1.00 86.06 329 LEU A C 1
ATOM 2573 O O . LEU A 1 329 ? -2.137 -25.157 31.752 1.00 86.06 329 LEU A O 1
ATOM 2577 N N . ALA A 1 330 ? -3.059 -23.103 31.852 1.00 85.75 330 ALA A N 1
ATOM 2578 C CA . ALA A 1 330 ? -2.538 -22.725 33.163 1.00 85.75 330 ALA A CA 1
ATOM 2579 C C . ALA A 1 330 ? -2.920 -23.760 34.238 1.00 85.75 330 ALA A C 1
ATOM 2581 O O . ALA A 1 330 ? -2.054 -24.225 34.983 1.00 85.75 330 ALA A O 1
ATOM 2582 N N . LYS A 1 331 ? -4.179 -24.225 34.240 1.00 86.94 331 LYS A N 1
ATOM 2583 C CA . LYS A 1 331 ? -4.638 -25.284 35.147 1.00 86.94 331 LYS A CA 1
ATOM 2584 C C . LYS A 1 331 ? -3.972 -26.637 34.880 1.00 86.94 331 LYS A C 1
ATOM 2586 O O . LYS A 1 331 ? -3.504 -27.266 35.823 1.00 86.94 331 LYS A O 1
ATOM 2591 N N . ARG A 1 332 ? -3.904 -27.101 33.624 1.00 88.94 332 ARG A N 1
ATOM 2592 C CA . ARG A 1 332 ? -3.365 -28.442 33.302 1.00 88.94 332 ARG A CA 1
ATOM 2593 C C . ARG A 1 332 ? -1.844 -28.552 33.409 1.00 88.94 332 ARG A C 1
ATOM 2595 O O . ARG A 1 332 ? -1.357 -29.614 33.779 1.00 88.94 332 ARG A O 1
ATOM 2602 N N . LYS A 1 333 ? -1.104 -27.497 33.058 1.00 83.75 333 LYS A N 1
ATOM 2603 C CA . LYS A 1 333 ? 0.364 -27.523 32.936 1.00 83.75 333 LYS A CA 1
ATOM 2604 C C . LYS A 1 333 ? 1.088 -26.931 34.145 1.00 83.75 333 LYS A C 1
ATOM 2606 O O . LYS A 1 333 ? 2.174 -27.392 34.479 1.00 83.75 333 LYS A O 1
ATOM 2611 N N . TYR A 1 334 ? 0.474 -25.952 34.810 1.00 84.38 334 TYR A N 1
ATOM 2612 C CA . TYR A 1 334 ? 1.070 -25.219 35.933 1.00 84.38 334 TYR A CA 1
ATOM 2613 C C . TYR A 1 334 ? 0.270 -25.339 37.243 1.00 84.38 334 TYR A C 1
ATOM 2615 O O . TYR A 1 334 ? 0.727 -24.858 38.275 1.00 84.38 334 TYR A O 1
ATOM 2623 N N . GLY A 1 335 ? -0.909 -25.976 37.229 1.00 84.00 335 GLY A N 1
ATOM 2624 C CA . GLY A 1 335 ? -1.769 -26.124 38.410 1.00 84.00 335 GLY A CA 1
ATOM 2625 C C . GLY A 1 335 ? -2.453 -24.829 38.867 1.00 84.00 335 GLY A C 1
ATOM 2626 O O . GLY A 1 335 ? -2.982 -24.780 39.974 1.00 84.00 335 GLY A O 1
ATOM 2627 N N . ILE A 1 336 ? -2.438 -23.775 38.045 1.00 86.44 336 ILE A N 1
ATOM 2628 C CA . ILE A 1 336 ? -2.939 -22.446 38.417 1.00 86.44 336 ILE A CA 1
ATOM 2629 C C . ILE A 1 336 ? -4.445 -22.368 38.140 1.00 86.44 336 ILE A C 1
ATOM 2631 O O . ILE A 1 336 ? -4.889 -22.581 37.011 1.00 86.44 336 ILE A O 1
ATOM 2635 N N . GLU A 1 337 ? -5.238 -22.057 39.166 1.00 86.56 337 GLU A N 1
ATOM 2636 C CA . GLU A 1 337 ? -6.692 -21.920 39.048 1.00 86.56 337 GLU A CA 1
ATOM 2637 C C . GLU A 1 337 ? -7.147 -20.510 38.637 1.00 86.56 337 GLU A C 1
ATOM 2639 O O . GLU A 1 337 ? -6.411 -19.527 38.716 1.00 86.56 337 GLU A O 1
ATOM 2644 N N . ALA A 1 338 ? -8.400 -20.416 38.189 1.00 86.12 338 ALA A N 1
ATOM 2645 C CA . ALA A 1 338 ? -9.021 -19.172 37.754 1.00 86.12 338 ALA A CA 1
ATOM 2646 C C . ALA A 1 338 ? -9.396 -18.268 38.941 1.00 86.12 338 ALA A C 1
ATOM 2648 O O . ALA A 1 338 ? -10.107 -18.701 39.855 1.00 86.12 338 ALA A O 1
ATOM 2649 N N . ASN A 1 339 ? -8.981 -16.999 38.889 1.00 89.31 339 ASN A N 1
ATOM 2650 C CA . ASN A 1 339 ? -9.301 -15.999 39.908 1.00 89.31 339 ASN A CA 1
ATOM 2651 C C . ASN A 1 339 ? -10.816 -15.785 40.033 1.00 89.31 339 ASN A C 1
ATOM 2653 O O . ASN A 1 339 ? -11.522 -15.715 39.025 1.00 89.31 339 ASN A O 1
ATOM 2657 N N . PHE A 1 340 ? -11.303 -15.614 41.264 1.00 90.44 340 PHE A N 1
ATOM 2658 C CA . PHE A 1 340 ? -12.726 -15.439 41.551 1.00 90.44 340 PHE A CA 1
ATOM 2659 C C . PHE A 1 340 ? -13.022 -14.220 42.424 1.00 90.44 340 PHE A C 1
ATOM 2661 O O . PHE A 1 340 ? -12.219 -13.828 43.268 1.00 90.44 340 PHE A O 1
ATOM 2668 N N . GLY A 1 341 ? -14.200 -13.632 42.217 1.00 84.94 341 GLY A N 1
ATOM 2669 C CA . GLY A 1 341 ? -14.833 -12.730 43.177 1.00 84.94 341 GLY A CA 1
ATOM 2670 C C . GLY A 1 341 ? -15.751 -13.545 44.082 1.00 84.94 341 GLY A C 1
ATOM 2671 O O . GLY A 1 341 ? -16.459 -14.417 43.586 1.00 84.94 341 GLY A O 1
ATOM 2672 N N . GLU A 1 342 ? -15.739 -13.287 45.387 1.00 87.62 342 GLU A N 1
ATOM 2673 C CA . GLU A 1 342 ? -16.548 -14.007 46.378 1.00 87.62 342 GLU A CA 1
ATOM 2674 C C . GLU A 1 342 ? -17.531 -13.060 47.070 1.00 87.62 342 GLU A C 1
ATOM 2676 O O . GLU A 1 342 ? -17.194 -11.914 47.374 1.00 87.62 342 GLU A O 1
ATOM 2681 N N . ILE A 1 343 ? -18.745 -13.545 47.334 1.00 82.75 343 ILE A N 1
ATOM 2682 C CA . ILE A 1 343 ? -19.728 -12.847 48.160 1.00 82.75 343 ILE A CA 1
ATOM 2683 C C . ILE A 1 343 ? -20.519 -13.829 49.022 1.00 82.75 343 ILE A C 1
ATOM 2685 O O . ILE A 1 343 ? -20.909 -14.900 48.559 1.00 82.75 343 ILE A O 1
ATOM 2689 N N . THR A 1 344 ? -20.798 -13.443 50.266 1.00 82.38 344 THR A N 1
ATOM 2690 C CA . THR A 1 344 ? -21.689 -14.188 51.162 1.00 82.38 344 THR A CA 1
ATOM 2691 C C . THR A 1 344 ? -22.980 -13.404 51.370 1.00 82.38 344 THR A C 1
ATOM 2693 O O . THR A 1 344 ? -22.955 -12.240 51.765 1.00 82.38 344 THR A O 1
ATOM 2696 N N . VAL A 1 345 ? -24.115 -14.052 51.115 1.00 78.81 345 VAL A N 1
ATOM 2697 C CA . VAL A 1 345 ? -25.466 -13.480 51.160 1.00 78.81 345 VAL A CA 1
ATOM 2698 C C . VAL A 1 345 ? -26.348 -14.287 52.112 1.00 78.81 345 VAL A C 1
ATOM 2700 O O . VAL A 1 345 ? -26.312 -15.515 52.112 1.00 78.81 345 VAL A O 1
ATOM 2703 N N . GLY A 1 346 ? -27.122 -13.600 52.954 1.00 74.38 346 GLY A N 1
ATOM 2704 C CA . GLY A 1 346 ? -28.077 -14.216 53.881 1.00 74.38 346 GLY A CA 1
ATOM 2705 C C . GLY A 1 346 ? -29.514 -13.865 53.508 1.00 74.38 346 GLY A C 1
ATOM 2706 O O . GLY A 1 346 ? -29.816 -12.700 53.251 1.00 74.38 346 GLY A O 1
ATOM 2707 N N . THR A 1 347 ? -30.399 -14.858 53.474 1.00 70.56 347 THR A N 1
ATOM 2708 C CA . THR A 1 347 ? -31.827 -14.686 53.167 1.00 70.56 347 THR A CA 1
ATOM 2709 C C . THR A 1 347 ? -32.612 -14.314 54.433 1.00 70.56 347 THR A C 1
ATOM 2711 O O . THR A 1 347 ? -33.083 -15.174 55.172 1.00 70.56 347 THR A O 1
ATOM 2714 N N . ASN A 1 348 ? -32.765 -13.020 54.723 1.00 56.97 348 ASN A N 1
ATOM 2715 C CA . ASN A 1 348 ? -33.449 -12.571 55.945 1.00 56.97 348 ASN A CA 1
ATOM 2716 C C . ASN A 1 348 ? -34.992 -12.658 55.846 1.00 56.97 348 ASN A C 1
ATOM 2718 O O . ASN A 1 348 ? -35.595 -12.374 54.805 1.00 56.97 348 ASN A O 1
ATOM 2722 N N . GLY A 1 349 ? -35.626 -13.037 56.963 1.00 47.97 349 GLY A N 1
ATOM 2723 C CA . GLY A 1 349 ? -37.084 -13.105 57.127 1.00 47.97 349 GLY A CA 1
ATOM 2724 C C . GLY A 1 349 ? -37.782 -11.737 57.249 1.00 47.97 349 GLY A C 1
ATOM 2725 O O . GLY A 1 349 ? -37.125 -10.696 57.235 1.00 47.97 349 GLY A O 1
ATOM 2726 N N . PRO A 1 350 ? -39.125 -11.715 57.345 1.00 40.59 350 PRO A N 1
ATOM 2727 C CA . PRO A 1 350 ? -39.913 -10.505 57.121 1.00 40.59 350 PRO A CA 1
ATOM 2728 C C . PRO A 1 350 ? -39.965 -9.560 58.335 1.00 40.59 350 PRO A C 1
ATOM 2730 O O . PRO A 1 350 ? -40.703 -9.803 59.287 1.00 40.59 350 PRO A O 1
ATOM 2733 N N . ALA A 1 351 ? -39.267 -8.424 58.251 1.00 31.12 351 ALA A N 1
ATOM 2734 C CA . ALA A 1 351 ? -39.548 -7.232 59.056 1.00 31.12 351 ALA A CA 1
ATOM 2735 C C . ALA A 1 351 ? -39.102 -5.942 58.333 1.00 31.12 351 ALA A C 1
ATOM 2737 O O . ALA A 1 351 ? -37.951 -5.821 57.935 1.00 31.12 351 ALA A O 1
ATOM 2738 N N . HIS A 1 352 ? -40.036 -4.994 58.185 1.00 31.12 352 HIS A N 1
ATOM 2739 C CA . HIS A 1 352 ? -39.859 -3.559 57.891 1.00 31.12 352 HIS A CA 1
ATOM 2740 C C . HIS A 1 352 ? -38.650 -3.083 57.051 1.00 31.12 352 HIS A C 1
ATOM 2742 O O . HIS A 1 352 ? -37.584 -2.778 57.579 1.00 31.12 352 HIS A O 1
ATOM 2748 N N . TRP A 1 353 ? -38.901 -2.776 55.773 1.00 29.06 353 TRP A N 1
ATOM 2749 C CA . TRP A 1 353 ? -38.027 -1.907 54.975 1.00 29.06 353 TRP A CA 1
ATOM 2750 C C . TRP A 1 353 ? -38.435 -0.428 55.104 1.00 29.06 353 TRP A C 1
ATOM 2752 O O . TRP A 1 353 ? -39.228 0.088 54.317 1.00 29.06 353 TRP A O 1
ATOM 2762 N N . ARG A 1 354 ? -37.858 0.270 56.088 1.00 31.33 354 ARG A N 1
ATOM 2763 C CA . ARG A 1 354 ? -37.601 1.719 56.014 1.00 31.33 354 ARG A CA 1
ATOM 2764 C C . ARG A 1 354 ? -36.151 1.988 56.400 1.00 31.33 354 ARG A C 1
ATOM 2766 O O . ARG A 1 354 ? -35.675 1.453 57.392 1.00 31.33 354 ARG A O 1
ATOM 2773 N N . ASP A 1 355 ? -35.508 2.834 55.605 1.00 35.81 355 ASP A N 1
ATOM 2774 C CA . ASP A 1 355 ? -34.294 3.595 55.906 1.00 35.81 355 ASP A CA 1
ATOM 2775 C C . ASP A 1 355 ? -33.172 2.898 56.690 1.00 35.81 355 ASP A C 1
ATOM 2777 O O . ASP A 1 355 ? -33.023 3.084 57.899 1.00 35.81 355 ASP A O 1
ATOM 2781 N N . GLN A 1 356 ? -32.260 2.262 55.948 1.00 30.25 356 GLN A N 1
ATOM 2782 C CA . GLN A 1 356 ? -30.819 2.498 56.104 1.00 30.25 356 GLN A CA 1
ATOM 2783 C C . GLN A 1 356 ? -30.024 1.868 54.954 1.00 30.25 356 GLN A C 1
ATOM 2785 O O . GLN A 1 356 ? -30.204 0.701 54.638 1.00 30.25 356 GLN A O 1
ATOM 2790 N N . HIS A 1 357 ? -29.133 2.649 54.335 1.00 29.81 357 HIS A N 1
ATOM 2791 C CA . HIS A 1 357 ? -27.683 2.421 54.417 1.00 29.81 357 HIS A CA 1
ATOM 2792 C C . HIS A 1 357 ? -26.908 3.534 53.685 1.00 29.81 357 HIS A C 1
ATOM 2794 O O . HIS A 1 357 ? -26.483 3.410 52.540 1.00 29.81 357 HIS A O 1
ATOM 2800 N N . ARG A 1 358 ? -26.620 4.607 54.435 1.00 29.38 358 ARG A N 1
ATOM 2801 C CA . ARG A 1 358 ? -25.214 5.022 54.575 1.00 29.38 358 ARG A CA 1
ATOM 2802 C C . ARG A 1 358 ? -24.444 3.893 55.269 1.00 29.38 358 ARG A C 1
ATOM 2804 O O . ARG A 1 358 ? -25.048 3.203 56.086 1.00 29.38 358 ARG A O 1
ATOM 2811 N N . LEU A 1 359 ? -23.139 3.803 55.004 1.00 26.66 359 LEU A N 1
ATOM 2812 C CA . LEU A 1 359 ? -22.002 3.396 55.865 1.00 26.66 359 LEU A CA 1
ATOM 2813 C C . LEU A 1 359 ? -20.812 3.044 54.918 1.00 26.66 359 LEU A C 1
ATOM 2815 O O . LEU A 1 359 ? -21.011 2.991 53.706 1.00 26.66 359 LEU A O 1
ATOM 2819 N N . PRO A 1 360 ? -19.563 2.885 55.393 1.00 33.97 360 PRO A N 1
ATOM 2820 C CA . PRO A 1 360 ? -18.774 3.954 56.005 1.00 33.97 360 PRO A CA 1
ATOM 2821 C C . PRO A 1 360 ? -17.361 4.094 55.395 1.00 33.97 360 PRO A C 1
ATOM 2823 O O . PRO A 1 360 ? -16.811 3.173 54.796 1.00 33.97 360 PRO A O 1
ATOM 2826 N N . LEU A 1 361 ? -16.707 5.230 55.649 1.00 27.47 361 LEU A N 1
ATOM 2827 C CA . LEU A 1 361 ? -15.259 5.362 55.464 1.00 27.47 361 LEU A CA 1
ATOM 2828 C C . LEU A 1 361 ? -14.520 4.727 56.653 1.00 27.47 361 LEU A C 1
ATOM 2830 O O . LEU A 1 361 ? -14.552 5.273 57.753 1.00 27.47 361 LEU A O 1
ATOM 2834 N N . HIS A 1 362 ? -13.787 3.638 56.417 1.00 30.03 362 HIS A N 1
ATOM 2835 C CA . HIS A 1 362 ? -12.742 3.164 57.328 1.00 30.03 362 HIS A CA 1
ATOM 2836 C C . HIS A 1 362 ? -11.439 2.915 56.567 1.00 30.03 362 HIS A C 1
ATOM 2838 O O . HIS A 1 362 ? -11.292 1.928 55.852 1.00 30.03 362 HIS A O 1
ATOM 2844 N N . GLY A 1 363 ? -10.469 3.811 56.756 1.00 28.62 363 GLY A N 1
ATOM 2845 C CA . GLY A 1 363 ? -9.063 3.513 56.496 1.00 28.62 363 GLY A CA 1
ATOM 2846 C C . GLY A 1 363 ? -8.395 2.941 57.756 1.00 28.62 363 GLY A C 1
ATOM 2847 O O . GLY A 1 363 ? -8.797 3.305 58.864 1.00 28.62 363 GLY A O 1
ATOM 2848 N N . PRO A 1 364 ? -7.359 2.095 57.630 1.00 30.44 364 PRO A N 1
ATOM 2849 C CA . PRO A 1 364 ? -6.523 1.698 58.754 1.00 30.44 364 PRO A CA 1
ATOM 2850 C C . PRO A 1 364 ? -5.301 2.619 58.880 1.00 30.44 364 PRO A C 1
ATOM 2852 O O . PRO A 1 364 ? -4.566 2.852 57.920 1.00 30.44 364 PRO A O 1
ATOM 2855 N N . SER A 1 365 ? -5.051 3.119 60.090 1.00 24.25 365 SER A N 1
ATOM 2856 C CA . SER A 1 365 ? -3.804 3.806 60.429 1.00 24.25 365 SER A CA 1
ATOM 2857 C C . SER A 1 365 ? -2.774 2.828 61.012 1.00 24.25 365 SER A C 1
ATOM 2859 O O . SER A 1 365 ? -3.105 1.812 61.617 1.00 24.25 365 SER A O 1
ATOM 2861 N N . ASN A 1 366 ? -1.495 3.140 60.791 1.00 26.56 366 ASN A N 1
ATOM 2862 C CA . ASN A 1 366 ? -0.327 2.385 61.256 1.00 26.56 366 ASN A CA 1
ATOM 2863 C C . ASN A 1 366 ? -0.401 1.913 62.723 1.00 26.56 366 ASN A C 1
ATOM 2865 O O . ASN A 1 366 ? -0.750 2.716 63.588 1.00 26.56 366 ASN A O 1
ATOM 2869 N N . ARG A 1 367 ? 0.238 0.765 63.032 1.00 26.02 367 ARG A N 1
ATOM 2870 C CA . ARG A 1 367 ? 1.457 0.764 63.883 1.00 26.02 367 ARG A CA 1
ATOM 2871 C C . ARG A 1 367 ? 2.221 -0.577 63.983 1.00 26.02 367 ARG A C 1
ATOM 2873 O O . ARG A 1 367 ? 1.719 -1.559 64.503 1.00 26.02 367 ARG A O 1
ATOM 2880 N N . ARG A 1 368 ? 3.535 -0.441 63.740 1.00 24.83 368 ARG A N 1
ATOM 2881 C CA . ARG A 1 368 ? 4.687 -1.007 64.491 1.00 24.83 368 ARG A CA 1
ATOM 2882 C C . ARG A 1 368 ? 5.231 -2.423 64.192 1.00 24.83 368 ARG A C 1
ATOM 2884 O O . ARG A 1 368 ? 4.826 -3.402 64.794 1.00 24.83 368 ARG A O 1
ATOM 2891 N N . ARG A 1 369 ? 6.427 -2.348 63.582 1.00 24.58 369 ARG A N 1
ATOM 2892 C CA . ARG A 1 369 ? 7.752 -2.772 64.107 1.00 24.58 369 ARG A CA 1
ATOM 2893 C C . ARG A 1 369 ? 8.310 -4.138 63.680 1.00 24.58 369 ARG A C 1
ATOM 2895 O O . ARG A 1 369 ? 8.011 -5.159 64.269 1.00 24.58 369 ARG A O 1
ATOM 2902 N N . ASN A 1 370 ? 9.311 -4.019 62.801 1.00 24.12 370 ASN A N 1
ATOM 2903 C CA . ASN A 1 370 ? 10.701 -4.464 62.988 1.00 24.12 370 ASN A CA 1
ATOM 2904 C C . ASN A 1 370 ? 10.955 -5.914 63.445 1.00 24.12 370 ASN A C 1
ATOM 2906 O O . ASN A 1 370 ? 10.729 -6.225 64.608 1.00 24.12 370 ASN A O 1
ATOM 2910 N N . ALA A 1 371 ? 11.800 -6.626 62.690 1.00 25.39 371 ALA A N 1
ATOM 2911 C CA . ALA A 1 371 ? 13.249 -6.529 62.923 1.00 25.39 371 ALA A CA 1
ATOM 2912 C C . ALA A 1 371 ? 14.114 -7.172 61.817 1.00 25.39 371 ALA A C 1
ATOM 2914 O O . ALA A 1 371 ? 13.851 -8.292 61.415 1.00 25.39 371 ALA A O 1
ATOM 2915 N N . HIS A 1 372 ? 15.226 -6.491 61.490 1.00 25.33 372 HIS A N 1
ATOM 2916 C CA . HIS A 1 372 ? 16.529 -7.068 61.100 1.00 25.33 372 HIS A CA 1
ATOM 2917 C C . HIS A 1 372 ? 16.649 -7.905 59.790 1.00 25.33 372 HIS A C 1
ATOM 2919 O O . HIS A 1 372 ? 15.705 -8.515 59.332 1.00 25.33 372 HIS A O 1
ATOM 2925 N N . HIS A 1 373 ? 17.800 -7.948 59.098 1.00 26.28 373 HIS A N 1
ATOM 2926 C CA . HIS A 1 373 ? 19.179 -7.627 59.505 1.00 26.28 373 HIS A CA 1
ATOM 2927 C C . HIS A 1 373 ? 20.051 -7.136 58.312 1.00 26.28 373 HIS A C 1
ATOM 2929 O O . HIS A 1 373 ? 19.894 -7.645 57.217 1.00 26.28 373 HIS A O 1
ATOM 2935 N N . LYS A 1 374 ? 20.978 -6.190 58.583 1.00 24.06 374 LYS A N 1
ATOM 2936 C CA . LYS A 1 374 ? 22.365 -5.989 58.049 1.00 24.06 374 LYS A CA 1
ATOM 2937 C C . LYS A 1 374 ? 22.742 -6.268 56.560 1.00 24.06 374 LYS A C 1
ATOM 2939 O O . LYS A 1 374 ? 22.313 -7.249 55.989 1.00 24.06 374 LYS A O 1
ATOM 2944 N N . LYS A 1 375 ? 23.734 -5.594 55.937 1.00 22.42 375 LYS A N 1
ATOM 2945 C CA . LYS A 1 375 ? 24.488 -4.323 56.168 1.00 22.42 375 LYS A CA 1
ATOM 2946 C C . LYS A 1 375 ? 25.475 -4.108 54.984 1.00 22.42 375 LYS A C 1
ATOM 2948 O O . LYS A 1 375 ? 25.836 -5.071 54.327 1.00 22.42 375 LYS A O 1
ATOM 2953 N N . MET A 1 376 ? 26.029 -2.890 54.891 1.00 22.42 376 MET A N 1
ATOM 2954 C CA . MET A 1 376 ? 27.210 -2.429 54.113 1.00 22.42 376 MET A CA 1
ATOM 2955 C C . MET A 1 376 ? 26.904 -1.941 52.678 1.00 22.42 376 MET A C 1
ATOM 2957 O O . MET A 1 376 ? 26.278 -2.667 51.926 1.00 22.42 376 MET A O 1
ATOM 2961 N N . THR A 1 377 ? 27.146 -0.684 52.250 1.00 23.00 377 THR A N 1
ATOM 2962 C CA . THR A 1 377 ? 28.289 0.277 52.385 1.00 23.00 377 THR A CA 1
ATOM 2963 C C . THR A 1 377 ? 29.538 -0.186 51.621 1.00 23.00 377 THR A C 1
ATOM 2965 O O . THR A 1 377 ? 29.864 -1.356 51.734 1.00 23.00 377 THR A O 1
ATOM 2968 N N . LYS A 1 378 ? 30.340 0.633 50.915 1.00 23.09 378 LYS A N 1
ATOM 2969 C CA . LYS A 1 378 ? 30.573 2.107 50.849 1.00 23.09 378 LYS A CA 1
ATOM 2970 C C . LYS A 1 378 ? 31.483 2.350 49.590 1.00 23.09 378 LYS A C 1
ATOM 2972 O O . LYS A 1 378 ? 32.038 1.368 49.122 1.00 23.09 378 LYS A O 1
ATOM 2977 N N . LEU A 1 379 ? 31.702 3.512 48.946 1.00 22.72 379 LEU A N 1
ATOM 2978 C CA . LEU A 1 379 ? 32.369 4.767 49.371 1.00 22.72 379 LEU A CA 1
ATOM 2979 C C . LEU A 1 379 ? 32.524 5.714 48.132 1.00 22.72 379 LEU A C 1
ATOM 2981 O O . LEU A 1 379 ? 32.861 5.199 47.077 1.00 22.72 379 LEU A O 1
ATOM 2985 N N . ARG A 1 380 ? 32.332 7.042 48.321 1.00 23.33 380 ARG A N 1
ATOM 2986 C CA . ARG A 1 380 ? 33.183 8.226 47.941 1.00 23.33 380 ARG A CA 1
ATOM 2987 C C . ARG A 1 380 ? 33.850 8.369 46.550 1.00 23.33 380 ARG A C 1
ATOM 2989 O O . ARG A 1 380 ? 34.159 7.382 45.910 1.00 23.33 380 ARG A O 1
ATOM 2996 N N . ASP A 1 381 ? 34.232 9.564 46.071 1.00 24.14 381 ASP A N 1
ATOM 2997 C CA . ASP A 1 381 ? 34.029 11.000 46.434 1.00 24.14 381 ASP A CA 1
ATOM 2998 C C . ASP A 1 381 ? 34.217 11.812 45.116 1.00 24.14 381 ASP A C 1
ATOM 3000 O O . ASP A 1 381 ? 34.865 11.318 44.196 1.00 24.14 381 ASP A O 1
ATOM 3004 N N . SER A 1 382 ? 33.740 13.046 44.918 1.00 22.64 382 SER A N 1
ATOM 3005 C CA . SER A 1 382 ? 34.396 14.271 45.429 1.00 22.64 382 SER A CA 1
ATOM 3006 C C . SER A 1 382 ? 33.542 15.532 45.180 1.00 22.64 382 SER A C 1
ATOM 3008 O O . SER A 1 382 ? 32.720 15.562 44.267 1.00 22.64 382 SER A O 1
ATOM 3010 N N . ARG A 1 383 ? 33.758 16.590 45.977 1.00 21.52 383 ARG A N 1
ATOM 3011 C CA . ARG A 1 383 ? 33.027 17.882 45.966 1.00 21.52 383 ARG A CA 1
ATOM 3012 C C . ARG A 1 383 ? 33.846 19.011 45.323 1.00 21.52 383 ARG A C 1
ATOM 3014 O O . ARG A 1 383 ? 35.052 19.003 45.538 1.00 21.52 383 ARG A O 1
ATOM 3021 N N . VAL A 1 384 ? 33.195 20.062 44.789 1.00 21.72 384 VAL A N 1
ATOM 3022 C CA . VAL A 1 384 ? 33.684 21.469 44.852 1.00 21.72 384 VAL A CA 1
ATOM 3023 C C . VAL A 1 384 ? 32.505 22.482 44.893 1.00 21.72 384 VAL A C 1
ATOM 3025 O O . VAL A 1 384 ? 31.791 22.642 43.912 1.00 21.72 384 VAL A O 1
ATOM 3028 N N . VAL A 1 385 ? 32.242 23.056 46.080 1.00 21.66 385 VAL A N 1
ATOM 3029 C CA . VAL A 1 385 ? 32.249 24.506 46.459 1.00 21.66 385 VAL A CA 1
ATOM 3030 C C . VAL A 1 385 ? 32.166 25.570 45.326 1.00 21.66 385 VAL A C 1
ATOM 3032 O O . VAL A 1 385 ? 32.851 25.415 44.329 1.00 21.66 385 VAL A O 1
ATOM 3035 N N . VAL A 1 386 ? 31.533 26.757 45.434 1.00 21.31 386 VAL A N 1
ATOM 3036 C CA . VAL A 1 386 ? 30.388 27.339 46.202 1.00 21.31 386 VAL A CA 1
ATOM 3037 C C . VAL A 1 386 ? 30.202 28.811 45.721 1.00 21.31 386 VAL A C 1
ATOM 3039 O O . VAL A 1 386 ? 31.208 29.384 45.310 1.00 21.31 386 VAL A O 1
ATOM 3042 N N . ASN A 1 387 ? 28.990 29.411 45.754 1.00 21.62 387 ASN A N 1
ATOM 3043 C CA . ASN A 1 387 ? 28.720 30.846 46.087 1.00 21.62 387 ASN A CA 1
ATOM 3044 C C . ASN A 1 387 ? 27.290 31.342 45.742 1.00 21.62 387 ASN A C 1
ATOM 3046 O O . ASN A 1 387 ? 26.932 31.493 44.575 1.00 21.62 387 ASN A O 1
ATOM 3050 N N . GLU A 1 388 ? 26.541 31.702 46.786 1.00 23.39 388 GLU A N 1
ATOM 3051 C CA . GLU A 1 388 ? 25.761 32.956 46.884 1.00 23.39 388 GLU A CA 1
ATOM 3052 C C . GLU A 1 388 ? 26.790 34.076 47.244 1.00 23.39 388 GLU A C 1
ATOM 3054 O O . GLU A 1 388 ? 27.859 33.743 47.753 1.00 23.39 388 GLU A O 1
ATOM 3059 N N . ASP A 1 389 ? 26.684 35.382 46.968 1.00 24.05 389 ASP A N 1
ATOM 3060 C CA . ASP A 1 389 ? 25.588 36.298 46.617 1.00 24.05 389 ASP A CA 1
ATOM 3061 C C . ASP A 1 389 ? 26.073 37.406 45.649 1.00 24.05 389 ASP A C 1
ATOM 3063 O O . ASP A 1 389 ? 27.201 37.875 45.786 1.00 24.05 389 ASP A O 1
ATOM 3067 N N . VAL A 1 390 ? 25.185 37.948 44.796 1.00 26.03 390 VAL A N 1
ATOM 3068 C CA . VAL A 1 390 ? 25.097 39.403 44.504 1.00 26.03 390 VAL A CA 1
ATOM 3069 C C . VAL A 1 390 ? 23.629 39.751 44.228 1.00 26.03 390 VAL A C 1
ATOM 3071 O O . VAL A 1 390 ? 22.988 39.131 43.380 1.00 26.03 390 VAL A O 1
ATOM 3074 N N . ALA A 1 391 ? 23.089 40.757 44.919 1.00 28.20 391 ALA A N 1
ATOM 3075 C CA . ALA A 1 391 ? 21.695 41.175 44.782 1.00 28.20 391 ALA A CA 1
ATOM 3076 C C . ALA A 1 391 ? 21.477 42.307 43.752 1.00 28.20 391 ALA A C 1
ATOM 3078 O O . ALA A 1 391 ? 22.281 43.223 43.626 1.00 28.20 391 ALA A O 1
ATOM 3079 N N . MET A 1 392 ? 20.303 42.272 43.112 1.00 31.38 392 MET A N 1
ATOM 3080 C CA . MET A 1 392 ? 19.561 43.406 42.529 1.00 31.38 392 MET A CA 1
ATOM 3081 C C . MET A 1 392 ? 20.246 44.332 41.498 1.00 31.38 392 MET A C 1
ATOM 3083 O O . MET A 1 392 ? 20.583 45.478 41.778 1.00 31.38 392 MET A O 1
ATOM 3087 N N . SER A 1 393 ? 20.168 43.932 40.227 1.00 24.02 393 SER A N 1
ATOM 3088 C CA . SER A 1 393 ? 19.649 44.795 39.146 1.00 24.02 393 SER A CA 1
ATOM 3089 C C . SER A 1 393 ? 19.024 43.887 38.069 1.00 24.02 393 SER A C 1
ATOM 3091 O O . SER A 1 393 ? 19.510 42.781 37.879 1.00 24.02 393 SER A O 1
ATOM 3093 N N . SER A 1 394 ? 17.930 44.205 37.373 1.00 28.05 394 SER A N 1
ATOM 3094 C CA . SER A 1 394 ? 17.001 45.341 37.460 1.00 28.05 394 SER A CA 1
ATOM 3095 C C . SER A 1 394 ? 15.563 44.861 37.161 1.00 28.05 394 SER A C 1
ATOM 3097 O O . SER A 1 394 ? 15.351 43.731 36.730 1.00 28.05 394 SER A O 1
ATOM 3099 N N . VAL A 1 395 ? 14.556 45.707 37.398 1.00 31.66 395 VAL A N 1
ATOM 3100 C CA . VAL A 1 395 ? 13.117 45.343 37.387 1.00 31.66 395 VAL A CA 1
ATOM 3101 C C . VAL A 1 395 ? 12.569 44.916 36.001 1.00 31.66 395 VAL A C 1
ATOM 3103 O O . VAL A 1 395 ? 11.468 44.375 35.918 1.00 31.66 395 VAL A O 1
ATOM 3106 N N . ALA A 1 396 ? 13.347 45.063 34.924 1.00 28.36 396 ALA A N 1
ATOM 3107 C CA . ALA A 1 396 ? 12.914 44.829 33.543 1.00 28.36 396 ALA A CA 1
ATOM 3108 C C . ALA A 1 396 ? 12.567 43.364 33.188 1.00 28.36 396 ALA A C 1
ATOM 3110 O O . ALA A 1 396 ? 11.706 43.131 32.341 1.00 28.36 396 ALA A O 1
ATOM 3111 N N . GLU A 1 397 ? 13.188 42.356 33.814 1.00 30.09 397 GLU A N 1
ATOM 3112 C CA . GLU A 1 397 ? 12.967 40.950 33.414 1.00 30.09 397 GLU A CA 1
ATOM 3113 C C . GLU A 1 397 ? 11.640 40.355 33.908 1.00 30.09 397 GLU A C 1
ATOM 3115 O O . GLU A 1 397 ? 11.143 39.392 33.326 1.00 30.09 397 GLU A O 1
ATOM 3120 N N . ARG A 1 398 ? 10.999 40.953 34.923 1.00 28.95 398 ARG A N 1
ATOM 3121 C CA . ARG A 1 398 ? 9.647 40.538 35.352 1.00 28.95 398 ARG A CA 1
ATOM 3122 C C . ARG A 1 398 ? 8.535 41.065 34.442 1.00 28.95 398 ARG A C 1
ATOM 3124 O O . ARG A 1 398 ? 7.396 40.641 34.590 1.00 28.95 398 ARG A O 1
ATOM 3131 N N . GLN A 1 399 ? 8.858 41.951 33.501 1.00 29.62 399 GLN A N 1
ATOM 3132 C CA . GLN A 1 399 ? 7.880 42.691 32.701 1.00 29.62 399 GLN A CA 1
ATOM 3133 C C . GLN A 1 399 ? 7.558 42.036 31.343 1.00 29.62 399 GLN A C 1
ATOM 3135 O O . GLN A 1 399 ? 6.727 42.544 30.604 1.00 29.62 399 GLN A O 1
ATOM 3140 N N . LYS A 1 400 ? 8.179 40.890 31.017 1.00 34.03 400 LYS A N 1
ATOM 3141 C CA . LYS A 1 400 ? 7.981 40.142 29.754 1.00 34.03 400 LYS A CA 1
ATOM 3142 C C . LYS A 1 400 ? 7.010 38.954 29.831 1.00 34.03 400 LYS A C 1
ATOM 3144 O O . LYS A 1 400 ? 6.909 38.184 28.881 1.00 34.03 400 LYS A O 1
ATOM 3149 N N . VAL A 1 401 ? 6.324 38.768 30.960 1.00 40.44 401 VAL A N 1
ATOM 3150 C CA . VAL A 1 401 ? 5.409 37.627 31.181 1.00 40.44 401 VAL A CA 1
ATOM 3151 C C . VAL A 1 401 ? 3.935 37.995 30.921 1.00 40.44 401 VAL A C 1
ATOM 3153 O O . VAL A 1 401 ? 3.103 37.096 30.808 1.00 40.44 401 VAL A O 1
ATOM 3156 N N . ASP A 1 402 ? 3.611 39.286 30.772 1.00 49.12 402 ASP A N 1
ATOM 3157 C CA . ASP A 1 402 ? 2.230 39.769 30.593 1.00 49.12 402 ASP A CA 1
ATOM 3158 C C . ASP A 1 402 ? 1.738 39.825 29.132 1.00 49.12 402 ASP A C 1
ATOM 3160 O O . ASP A 1 402 ? 0.543 39.647 28.917 1.00 49.12 402 ASP A O 1
ATOM 3164 N N . ASP A 1 403 ? 2.611 39.989 28.126 1.00 65.88 403 ASP A N 1
ATOM 3165 C CA . ASP A 1 403 ? 2.202 40.260 26.724 1.00 65.88 403 ASP A CA 1
ATOM 3166 C C . ASP A 1 403 ? 1.276 39.196 26.095 1.00 65.88 403 ASP A C 1
ATOM 3168 O O . ASP A 1 403 ? 0.493 39.507 25.202 1.00 65.88 403 ASP A O 1
ATOM 3172 N N . PHE A 1 404 ? 1.341 37.940 26.554 1.00 81.38 404 PHE A N 1
ATOM 3173 C CA . PHE A 1 404 ? 0.529 36.830 26.034 1.00 81.38 404 PHE A CA 1
ATOM 3174 C C . PHE A 1 404 ? -0.671 36.464 26.924 1.00 81.38 404 PHE A C 1
ATOM 3176 O O . PHE A 1 404 ? -1.308 35.432 26.689 1.00 81.38 404 PHE A O 1
ATOM 3183 N N . ARG A 1 405 ? -0.976 37.234 27.977 1.00 84.31 405 ARG A N 1
ATOM 3184 C CA . ARG A 1 405 ? -2.127 36.959 28.851 1.00 84.31 405 ARG A CA 1
ATOM 3185 C C . ARG A 1 405 ? -3.407 37.520 28.247 1.00 84.31 405 ARG A C 1
ATOM 3187 O O . ARG A 1 405 ? -3.498 38.706 27.951 1.00 84.31 405 ARG A O 1
ATOM 3194 N N . LEU A 1 406 ? -4.415 36.663 28.114 1.00 87.00 406 LEU A N 1
ATOM 3195 C CA . LEU A 1 406 ? -5.746 37.038 27.643 1.00 87.00 406 LEU A CA 1
ATOM 3196 C C . LEU A 1 406 ? -6.760 36.877 28.775 1.00 87.00 406 LEU A C 1
ATOM 3198 O O . LEU A 1 406 ? -6.740 35.873 29.494 1.00 87.00 406 LEU A O 1
ATOM 3202 N N . ASP A 1 407 ? -7.684 37.827 28.902 1.00 85.75 407 ASP A N 1
ATOM 3203 C CA . ASP A 1 407 ? -8.840 37.651 29.776 1.00 85.75 407 ASP A CA 1
ATOM 3204 C C . ASP A 1 407 ? -9.778 36.602 29.163 1.00 85.75 407 ASP A C 1
ATOM 3206 O O . ASP A 1 407 ? -10.196 36.685 28.007 1.00 85.75 407 ASP A O 1
ATOM 3210 N N . ARG A 1 408 ? -10.120 35.590 29.957 1.00 85.00 408 ARG A N 1
ATOM 3211 C CA . ARG A 1 408 ? -10.968 34.479 29.529 1.00 85.00 408 ARG A CA 1
ATOM 3212 C C . ARG A 1 408 ? -12.364 34.936 29.111 1.00 85.00 408 ARG A C 1
ATOM 3214 O O . ARG A 1 408 ? -12.942 34.331 28.211 1.00 85.00 408 ARG A O 1
ATOM 3221 N N . ASP A 1 409 ? -12.879 36.015 29.697 1.00 85.81 409 ASP A N 1
ATOM 3222 C CA . ASP A 1 409 ? -14.221 36.521 29.393 1.00 85.81 409 ASP A CA 1
ATOM 3223 C C . ASP A 1 409 ? -14.267 37.248 28.022 1.00 85.81 409 ASP A C 1
ATOM 3225 O O . ASP A 1 409 ? -15.343 37.497 27.460 1.00 85.81 409 ASP A O 1
ATOM 3229 N N . GLN A 1 410 ? -13.099 37.496 27.411 1.00 87.62 410 GLN A N 1
ATOM 3230 C CA . GLN A 1 410 ? -12.934 37.984 26.035 1.00 87.62 410 GLN A CA 1
ATOM 3231 C C . GLN A 1 410 ? -12.984 36.871 24.973 1.00 87.62 410 GLN A C 1
ATOM 3233 O O . GLN A 1 410 ? -13.104 37.175 23.785 1.00 87.62 410 GLN A O 1
ATOM 3238 N N . ILE A 1 411 ? -12.922 35.596 25.369 1.00 90.06 411 ILE A N 1
ATOM 3239 C CA . ILE A 1 411 ? -12.951 34.441 24.463 1.00 90.06 411 ILE A CA 1
ATOM 3240 C C . ILE A 1 411 ? -14.346 33.818 24.495 1.00 90.06 411 ILE A C 1
ATOM 3242 O O . ILE A 1 411 ? -14.899 33.533 25.554 1.00 90.06 411 ILE A O 1
ATOM 3246 N N . THR A 1 412 ? -14.948 33.587 23.331 1.00 89.62 412 THR A N 1
ATOM 3247 C CA . THR A 1 412 ? -16.252 32.914 23.230 1.00 89.62 412 THR A CA 1
ATOM 3248 C C . THR A 1 412 ? -16.148 31.711 22.309 1.00 89.62 412 THR A C 1
ATOM 3250 O O . THR A 1 412 ? -16.017 31.854 21.096 1.00 89.62 412 THR A O 1
ATOM 3253 N N . THR A 1 413 ? -16.176 30.516 22.899 1.00 86.81 413 THR A N 1
ATOM 3254 C CA . THR A 1 413 ? -16.137 29.244 22.170 1.00 86.81 413 THR A CA 1
ATOM 3255 C C . THR A 1 413 ? -17.365 29.100 21.276 1.00 86.81 413 THR A C 1
ATOM 3257 O O . THR A 1 413 ? -18.492 29.218 21.746 1.00 86.81 413 THR A O 1
ATOM 3260 N N . VAL A 1 414 ? -17.134 28.812 19.996 1.00 86.94 414 VAL A N 1
ATOM 3261 C CA . VAL A 1 414 ? -18.169 28.618 18.972 1.00 86.94 414 VAL A CA 1
ATOM 3262 C C . VAL A 1 414 ? -18.482 27.133 18.805 1.00 86.94 414 VAL A C 1
ATOM 3264 O O . VAL A 1 414 ? -19.640 26.734 18.881 1.00 86.94 414 VAL A O 1
ATOM 3267 N N . LYS A 1 415 ? -17.457 26.300 18.579 1.00 83.25 415 LYS A N 1
ATOM 3268 C CA . LYS A 1 415 ? -17.618 24.850 18.380 1.00 83.25 415 LYS A CA 1
ATOM 3269 C C . LYS A 1 415 ? -16.323 24.085 18.633 1.00 83.25 415 LYS A C 1
ATOM 3271 O O . LYS A 1 415 ? -15.240 24.649 18.520 1.00 83.25 415 LYS A O 1
ATOM 3276 N N . VAL A 1 416 ? -16.424 22.783 18.874 1.00 83.50 416 VAL A N 1
ATOM 3277 C CA . VAL A 1 416 ? -15.263 21.879 18.883 1.00 83.50 416 VAL A CA 1
ATOM 3278 C C . VAL A 1 416 ? -14.782 21.647 17.443 1.00 83.50 416 VAL A C 1
ATOM 3280 O O . VAL A 1 416 ? -15.596 21.458 16.542 1.00 83.50 416 VAL A O 1
ATOM 3283 N N . LEU A 1 417 ? -13.465 21.681 17.229 1.00 76.75 417 LEU A N 1
ATOM 3284 C CA . LEU A 1 417 ? -12.797 21.355 15.960 1.00 76.75 417 LEU A CA 1
ATOM 3285 C C . LEU A 1 417 ? -12.166 19.958 15.998 1.00 76.75 417 LEU A C 1
ATOM 3287 O O . LEU A 1 417 ? -12.265 19.212 15.034 1.00 76.75 417 LEU A O 1
ATOM 3291 N N . GLY A 1 418 ? -11.535 19.593 17.116 1.00 69.50 418 GLY A N 1
ATOM 3292 C CA . GLY A 1 418 ? -10.845 18.313 17.273 1.00 69.50 418 GLY A CA 1
ATOM 3293 C C . GLY A 1 418 ? -10.772 17.868 18.731 1.00 69.50 418 GLY A C 1
ATOM 3294 O O . GLY A 1 418 ? -10.830 18.680 19.654 1.00 69.50 418 GLY A O 1
ATOM 3295 N N . SER A 1 419 ? -10.665 16.559 18.953 1.00 67.81 419 SER A N 1
ATOM 3296 C CA . SER A 1 419 ? -10.820 15.937 20.273 1.00 67.81 419 SER A CA 1
ATOM 3297 C C . SER A 1 419 ? -9.746 14.862 20.475 1.00 67.81 419 SER A C 1
ATOM 3299 O O . SER A 1 419 ? -9.951 13.700 20.145 1.00 67.81 419 SER A O 1
ATOM 3301 N N . GLY A 1 420 ? -8.583 15.248 21.003 1.00 63.84 420 GLY A N 1
ATOM 3302 C CA . GLY A 1 420 ? -7.466 14.337 21.279 1.00 63.84 420 GLY A CA 1
ATOM 3303 C C . GLY A 1 420 ? -7.677 13.486 22.538 1.00 63.84 420 GLY A C 1
ATOM 3304 O O . GLY A 1 420 ? -8.686 13.597 23.230 1.00 63.84 420 GLY A O 1
ATOM 3305 N N . ASN A 1 421 ? -6.708 12.636 22.889 1.00 62.25 421 ASN A N 1
ATOM 3306 C CA . ASN A 1 421 ? -6.869 11.685 24.001 1.00 62.25 421 ASN A CA 1
ATOM 3307 C C . ASN A 1 421 ? -7.035 12.371 25.381 1.00 62.25 421 ASN A C 1
ATOM 3309 O O . ASN A 1 421 ? -7.753 11.856 26.233 1.00 62.25 421 ASN A O 1
ATOM 3313 N N . PHE A 1 422 ? -6.408 13.540 25.580 1.00 66.00 422 PHE A N 1
ATOM 3314 C CA . PHE A 1 422 ? -6.437 14.314 26.839 1.00 66.00 422 PHE A CA 1
ATOM 3315 C C . PHE A 1 422 ? -6.707 15.820 26.645 1.00 66.00 422 PHE A C 1
ATOM 3317 O O . PHE A 1 422 ? -6.952 16.538 27.612 1.00 66.00 422 PHE A O 1
ATOM 3324 N N . SER A 1 423 ? -6.695 16.300 25.401 1.00 73.56 423 SER A N 1
ATOM 3325 C CA . SER A 1 423 ? -6.910 17.700 25.025 1.00 73.56 423 SER A CA 1
ATOM 3326 C C . SER A 1 423 ? -8.040 17.837 24.003 1.00 73.56 423 SER A C 1
ATOM 3328 O O . SER A 1 423 ? -8.431 16.874 23.339 1.00 73.56 423 SER A O 1
ATOM 3330 N N . GLN A 1 424 ? -8.586 19.039 23.883 1.00 83.00 424 GLN A N 1
ATOM 3331 C CA . GLN A 1 424 ? -9.608 19.414 22.915 1.00 83.00 424 GLN A CA 1
ATOM 3332 C C . GLN A 1 424 ? -9.187 20.718 22.234 1.00 83.00 424 GLN A C 1
ATOM 3334 O O . GLN A 1 424 ? -8.586 21.581 22.869 1.00 83.00 424 GLN A O 1
ATOM 3339 N N . VAL A 1 425 ? -9.491 20.854 20.944 1.00 86.88 425 VAL A N 1
ATOM 3340 C CA . VAL A 1 425 ? -9.306 22.092 20.182 1.00 86.88 425 VAL A CA 1
ATOM 3341 C C . VAL A 1 425 ? -10.675 22.578 19.734 1.00 86.88 425 VAL A C 1
ATOM 3343 O O . VAL A 1 425 ? -11.443 21.810 19.153 1.00 86.88 425 VAL A O 1
ATOM 3346 N N . SER A 1 426 ? -10.973 23.850 19.978 1.00 87.19 426 SER A N 1
ATOM 3347 C CA . SER A 1 426 ? -12.257 24.475 19.665 1.00 87.19 426 SER A CA 1
ATOM 3348 C C . SER A 1 426 ? -12.065 25.777 18.893 1.00 87.19 426 SER A C 1
ATOM 3350 O O . SER A 1 426 ? -11.146 26.537 19.175 1.00 87.19 426 SER A O 1
ATOM 3352 N N . LYS A 1 427 ? -12.953 26.062 17.940 1.00 89.81 427 LYS A N 1
ATOM 3353 C CA . LYS A 1 427 ? -13.074 27.379 17.310 1.00 89.81 427 LYS A CA 1
ATOM 3354 C C . LYS A 1 427 ? -13.683 28.333 18.331 1.00 89.81 427 LYS A C 1
ATOM 3356 O O . LYS A 1 427 ? -14.684 27.987 18.962 1.00 89.81 427 LYS A O 1
ATOM 3361 N N . ALA A 1 428 ? -13.121 29.522 18.475 1.00 91.12 428 ALA A N 1
ATOM 3362 C CA . ALA A 1 428 ? -13.662 30.591 19.302 1.00 91.12 428 ALA A CA 1
ATOM 3363 C C . ALA A 1 428 ? -13.561 31.939 18.576 1.00 91.12 428 ALA A C 1
ATOM 3365 O O . ALA A 1 428 ? -12.856 32.061 17.577 1.00 91.12 428 ALA A O 1
ATOM 3366 N N . VAL A 1 429 ? -14.255 32.947 19.099 1.00 92.62 429 VAL A N 1
ATOM 3367 C CA . VAL A 1 429 ? -14.060 34.353 18.729 1.00 92.62 429 VAL A CA 1
ATOM 3368 C C . VAL A 1 429 ? -13.333 35.058 19.866 1.00 92.62 429 VAL A C 1
ATOM 3370 O O . VAL A 1 429 ? -13.752 34.959 21.024 1.00 92.62 429 VAL A O 1
ATOM 3373 N N . TYR A 1 430 ? -12.261 35.779 19.540 1.00 91.38 430 TYR A N 1
ATOM 3374 C CA . TYR A 1 430 ? -11.585 36.686 20.464 1.00 91.38 430 TYR A CA 1
ATOM 3375 C C . TYR A 1 430 ? -12.148 38.103 20.281 1.00 91.38 430 TYR A C 1
ATOM 3377 O O . TYR A 1 430 ? -11.875 38.775 19.284 1.00 91.38 430 TYR A O 1
ATOM 3385 N N . LYS A 1 431 ? -12.982 38.546 21.232 1.00 86.94 431 LYS A N 1
ATOM 3386 C CA . LYS A 1 431 ? -13.804 39.768 21.117 1.00 86.94 431 LYS A CA 1
ATOM 3387 C C . LYS A 1 431 ? -13.015 41.048 20.777 1.00 86.94 431 LYS A C 1
ATOM 3389 O O . LYS A 1 431 ? -13.495 41.775 19.913 1.00 86.94 431 LYS A O 1
ATOM 3394 N N . PRO A 1 432 ? -11.839 41.348 21.372 1.00 85.19 432 PRO A N 1
ATOM 3395 C CA . PRO A 1 432 ? -11.130 42.611 21.133 1.00 85.19 432 PRO A CA 1
ATOM 3396 C C . PRO A 1 432 ? -10.638 42.803 19.695 1.00 85.19 432 PRO A C 1
ATOM 3398 O O . PRO A 1 432 ? -10.547 43.936 19.236 1.00 85.19 432 PRO A O 1
ATOM 3401 N N . LEU A 1 433 ? -10.345 41.711 18.981 1.00 79.06 433 LEU A N 1
ATOM 3402 C CA . LEU A 1 433 ? -9.975 41.737 17.558 1.00 79.06 433 LEU A CA 1
ATOM 3403 C C . LEU A 1 433 ? -11.131 41.322 16.633 1.00 79.06 433 LEU A C 1
ATOM 3405 O O . LEU A 1 433 ? -10.976 41.351 15.415 1.00 79.06 433 LEU A O 1
ATOM 3409 N N . ASN A 1 434 ? -12.266 40.898 17.204 1.00 85.06 434 ASN A N 1
ATOM 3410 C CA . ASN A 1 434 ? -13.372 40.229 16.514 1.00 85.06 434 ASN A CA 1
ATOM 3411 C C . ASN A 1 434 ? -12.898 39.113 15.554 1.00 85.06 434 ASN A C 1
ATOM 3413 O O . ASN A 1 434 ? -13.445 38.934 14.465 1.00 85.06 434 ASN A O 1
ATOM 3417 N N . SER A 1 435 ? -11.841 38.392 15.941 1.00 87.06 435 SER A N 1
ATOM 3418 C CA . SER A 1 435 ? -11.152 37.415 15.096 1.00 87.06 435 SER A CA 1
ATOM 3419 C C . SER A 1 435 ? -11.498 35.977 15.478 1.00 87.06 435 SER A C 1
ATOM 3421 O O . SER A 1 435 ? -11.734 35.658 16.647 1.00 87.06 435 SER A O 1
ATOM 3423 N N . GLU A 1 436 ? -11.518 35.094 14.479 1.00 91.94 436 GLU A N 1
ATOM 3424 C CA . GLU A 1 436 ? -11.649 33.654 14.694 1.00 91.94 436 GLU A CA 1
ATOM 3425 C C . GLU A 1 436 ? -10.306 33.072 15.155 1.00 91.94 436 GLU A C 1
ATOM 3427 O O . GLU A 1 436 ? -9.266 33.313 14.540 1.00 91.94 436 GLU A O 1
ATOM 3432 N N . VAL A 1 437 ? -10.329 32.297 16.239 1.00 92.81 437 VAL A N 1
ATOM 3433 C CA . VAL A 1 437 ? -9.140 31.719 16.880 1.00 92.81 437 VAL A CA 1
ATOM 3434 C C . VAL A 1 437 ? -9.354 30.239 17.204 1.00 92.81 437 VAL A C 1
ATOM 3436 O O . VAL A 1 437 ? -10.486 29.782 17.390 1.00 92.81 437 VAL A O 1
ATOM 3439 N N . ALA A 1 438 ? -8.267 29.474 17.281 1.00 92.00 438 ALA A N 1
ATOM 3440 C CA . ALA A 1 438 ? -8.271 28.081 17.712 1.00 92.00 438 ALA A CA 1
ATOM 3441 C C . ALA A 1 438 ? -7.817 27.986 19.176 1.00 92.00 438 ALA A C 1
ATOM 3443 O O . ALA A 1 438 ? -6.728 28.422 19.531 1.00 92.00 438 ALA A O 1
ATOM 3444 N N . VAL A 1 439 ? -8.648 27.405 20.039 1.00 90.56 439 VAL A N 1
ATOM 3445 C CA . VAL A 1 439 ? -8.406 27.303 21.483 1.00 90.56 439 VAL A CA 1
ATOM 3446 C C . VAL A 1 439 ? -8.137 25.850 21.860 1.00 90.56 439 VAL A C 1
ATOM 3448 O O . VAL A 1 439 ? -9.035 25.015 21.750 1.00 90.56 439 VAL A O 1
ATOM 3451 N N . LYS A 1 440 ? -6.915 25.548 22.313 1.00 89.12 440 LYS A N 1
ATOM 3452 C CA . LYS A 1 440 ? -6.501 24.241 22.853 1.00 89.12 440 LYS A CA 1
ATOM 3453 C C . LYS A 1 440 ? -6.700 24.246 24.373 1.00 89.12 440 LYS A C 1
ATOM 3455 O O . LYS A 1 440 ? -6.215 25.149 25.052 1.00 89.12 440 LYS A O 1
ATOM 3460 N N . SER A 1 441 ? -7.406 23.252 24.905 1.00 87.25 441 SER A N 1
ATOM 3461 C CA . SER A 1 441 ? -7.683 23.085 26.340 1.00 87.25 441 SER A CA 1
ATOM 3462 C C . SER A 1 441 ? -7.596 21.616 26.767 1.00 87.25 441 SER A C 1
ATOM 3464 O O . SER A 1 441 ? -7.556 20.711 25.928 1.00 87.25 441 SER A O 1
ATOM 3466 N N . LEU A 1 442 ? -7.526 21.353 28.075 1.00 81.06 442 LEU A N 1
ATOM 3467 C CA . LEU A 1 442 ? -7.552 19.991 28.623 1.00 81.06 442 LEU A CA 1
ATOM 3468 C C . LEU A 1 442 ? -8.982 19.474 28.813 1.00 81.06 442 LEU A C 1
ATOM 3470 O O . LEU A 1 442 ? -9.897 20.223 29.155 1.00 81.06 442 LEU A O 1
ATOM 3474 N N . LYS A 1 443 ? -9.157 18.161 28.641 1.00 77.81 443 LYS A N 1
ATOM 3475 C CA . LYS A 1 443 ? -10.394 17.448 28.988 1.00 77.81 443 LYS A CA 1
ATOM 3476 C C . LYS A 1 443 ? -10.481 17.227 30.502 1.00 77.81 443 LYS A C 1
ATOM 3478 O O . LYS A 1 443 ? -9.464 17.100 31.175 1.00 77.81 443 LYS A O 1
ATOM 3483 N N . GLY A 1 444 ? -11.697 17.089 31.037 1.00 72.31 444 GLY A N 1
ATOM 3484 C CA . GLY A 1 444 ? -11.937 16.918 32.482 1.00 72.31 444 GLY A CA 1
ATOM 3485 C C . GLY A 1 444 ? -11.354 15.644 33.121 1.00 72.31 444 GLY A C 1
ATOM 3486 O O . GLY A 1 444 ? -11.392 15.508 34.338 1.00 72.31 444 GLY A O 1
ATOM 3487 N N . ASN A 1 445 ? -10.815 14.717 32.323 1.00 72.75 445 ASN A N 1
ATOM 3488 C CA . ASN A 1 445 ? -10.109 13.510 32.763 1.00 72.75 445 ASN A CA 1
ATOM 3489 C C . ASN A 1 445 ? -8.575 13.591 32.593 1.00 72.75 445 ASN A C 1
ATOM 3491 O O . ASN A 1 445 ? -7.898 12.575 32.756 1.00 72.75 445 ASN A O 1
ATOM 3495 N N . ALA A 1 446 ? -8.026 14.755 32.227 1.00 70.06 446 ALA A N 1
ATOM 3496 C CA . ALA A 1 446 ? -6.592 14.946 32.035 1.00 70.06 446 ALA A CA 1
ATOM 3497 C C . ALA A 1 446 ? -5.807 14.762 33.344 1.00 70.06 446 ALA A C 1
ATOM 3499 O O . ALA A 1 446 ? -6.242 15.161 34.426 1.00 70.06 446 ALA A O 1
ATOM 3500 N N . SER A 1 447 ? -4.621 14.164 33.250 1.00 76.69 447 SER A N 1
ATOM 3501 C CA . SER A 1 447 ? -3.728 13.997 34.392 1.00 76.69 447 SER A CA 1
ATOM 3502 C C . SER A 1 447 ? -2.884 15.251 34.631 1.00 76.69 447 SER A C 1
ATOM 3504 O O . SER A 1 447 ? -2.650 16.057 33.729 1.00 76.69 447 SER A O 1
ATOM 3506 N N . LYS A 1 448 ? -2.304 15.368 35.834 1.00 75.44 448 LYS A N 1
ATOM 3507 C CA . LYS A 1 448 ? -1.312 16.414 36.145 1.00 75.44 448 LYS A CA 1
ATOM 3508 C C . LYS A 1 448 ? -0.137 16.441 35.150 1.00 75.44 448 LYS A C 1
ATOM 3510 O O . LYS A 1 448 ? 0.455 17.489 34.927 1.00 75.44 448 LYS A O 1
ATOM 3515 N N . ARG A 1 449 ? 0.187 15.305 34.528 1.00 73.50 449 ARG A N 1
ATOM 3516 C CA . ARG A 1 449 ? 1.258 15.219 33.534 1.00 73.50 449 ARG A CA 1
ATOM 3517 C C . ARG A 1 449 ? 0.858 15.806 32.179 1.00 73.50 449 ARG A C 1
ATOM 3519 O O . ARG A 1 449 ? 1.689 16.432 31.539 1.00 73.50 449 ARG A O 1
ATOM 3526 N N . ASP A 1 450 ? -0.399 15.647 31.771 1.00 74.62 450 ASP A N 1
ATOM 3527 C CA . ASP A 1 450 ? -0.908 16.245 30.528 1.00 74.62 450 ASP A CA 1
ATOM 3528 C C . ASP A 1 450 ? -0.934 17.782 30.635 1.00 74.62 450 ASP A C 1
ATOM 3530 O O . ASP A 1 450 ? -0.674 18.486 29.663 1.00 74.62 450 ASP A O 1
ATOM 3534 N N . LEU A 1 451 ? -1.153 18.298 31.851 1.00 79.69 451 LEU A N 1
ATOM 3535 C CA . LEU A 1 451 ? -0.979 19.707 32.207 1.00 79.69 451 LEU A CA 1
ATOM 3536 C C . LEU A 1 451 ? 0.489 20.169 32.129 1.00 79.69 451 LEU A C 1
ATOM 3538 O O . LEU A 1 451 ? 0.763 21.216 31.550 1.00 79.69 451 LEU A O 1
ATOM 3542 N N . GLU A 1 452 ? 1.439 19.393 32.659 1.00 79.19 452 GLU A N 1
ATOM 3543 C CA . GLU A 1 452 ? 2.881 19.690 32.551 1.00 79.19 452 GLU A CA 1
ATOM 3544 C C . GLU A 1 452 ? 3.368 19.695 31.085 1.00 79.19 452 GLU A C 1
ATOM 3546 O O . GLU A 1 452 ? 4.129 20.582 30.687 1.00 79.19 452 GLU A O 1
ATOM 3551 N N . ASP A 1 453 ? 2.904 18.750 30.260 1.00 74.12 453 ASP A N 1
ATOM 3552 C CA . ASP A 1 453 ? 3.223 18.705 28.827 1.00 74.12 453 ASP A CA 1
ATOM 3553 C C . ASP A 1 453 ? 2.562 19.876 28.054 1.00 74.12 453 ASP A C 1
ATOM 3555 O O . ASP A 1 453 ? 3.226 20.486 27.215 1.00 74.12 453 ASP A O 1
ATOM 3559 N N . MET A 1 454 ? 1.324 20.279 28.387 1.00 80.50 454 MET A N 1
ATOM 3560 C CA . MET A 1 454 ? 0.661 21.459 27.796 1.00 80.50 454 MET A CA 1
ATOM 3561 C C . MET A 1 454 ? 1.343 22.788 28.165 1.00 80.50 454 MET A C 1
ATOM 3563 O O . MET A 1 454 ? 1.483 23.667 27.316 1.00 80.50 454 MET A O 1
ATOM 3567 N N . LEU A 1 455 ? 1.799 22.951 29.411 1.00 83.06 455 LEU A N 1
ATOM 3568 C CA . LEU A 1 455 ? 2.562 24.140 29.813 1.00 83.06 455 LEU A CA 1
ATOM 3569 C C . LEU A 1 455 ? 3.933 24.188 29.120 1.00 83.06 455 LEU A C 1
ATOM 3571 O O . LEU A 1 455 ? 4.360 25.254 28.685 1.00 83.06 455 LEU A O 1
ATOM 3575 N N . THR A 1 456 ? 4.577 23.031 28.932 1.00 80.50 456 THR A N 1
ATOM 3576 C CA . THR A 1 456 ? 5.826 22.930 28.154 1.00 80.50 456 THR A CA 1
ATOM 3577 C C . THR A 1 456 ? 5.618 23.343 26.692 1.00 80.50 456 THR A C 1
ATOM 3579 O O . THR A 1 456 ? 6.479 24.004 26.115 1.00 80.50 456 THR A O 1
ATOM 3582 N N . GLU A 1 457 ? 4.483 22.975 26.091 1.00 84.25 457 GLU A N 1
ATOM 3583 C CA . GLU A 1 457 ? 4.099 23.408 24.744 1.00 84.25 457 GLU A CA 1
ATOM 3584 C C . GLU A 1 457 ? 3.914 24.932 24.675 1.00 84.25 457 GLU A C 1
ATOM 3586 O O . GLU A 1 457 ? 4.515 25.588 23.825 1.00 84.25 457 GLU A O 1
ATOM 3591 N N . LEU A 1 458 ? 3.156 25.510 25.613 1.00 86.19 458 LEU A N 1
ATOM 3592 C CA . LEU A 1 458 ? 2.931 26.955 25.702 1.00 86.19 458 LEU A CA 1
ATOM 3593 C C . LEU A 1 458 ? 4.244 27.745 25.844 1.00 86.19 458 LEU A C 1
ATOM 3595 O O . LEU A 1 458 ? 4.434 28.751 25.161 1.00 86.19 458 LEU A O 1
ATOM 3599 N N . ASP A 1 459 ? 5.158 27.300 26.707 1.00 85.31 459 ASP A N 1
ATOM 3600 C CA . ASP A 1 459 ? 6.433 27.990 26.929 1.00 85.31 459 ASP A CA 1
ATOM 3601 C C . ASP A 1 459 ? 7.384 27.888 25.725 1.00 85.31 459 ASP A C 1
ATOM 3603 O O . ASP A 1 459 ? 8.149 28.821 25.474 1.00 85.31 459 ASP A O 1
ATOM 3607 N N . LEU A 1 460 ? 7.295 26.817 24.924 1.00 84.44 460 LEU A N 1
ATOM 3608 C CA . LEU A 1 460 ? 7.969 26.743 23.622 1.00 84.44 460 LEU A CA 1
ATOM 3609 C C . LEU A 1 460 ? 7.348 27.700 22.598 1.00 84.44 460 LEU A C 1
ATOM 3611 O O . LEU A 1 460 ? 8.081 28.316 21.831 1.00 84.44 460 LEU A O 1
ATOM 3615 N N . MET A 1 461 ? 6.025 27.871 22.585 1.00 86.06 461 MET A N 1
ATOM 3616 C CA . MET A 1 461 ? 5.386 28.795 21.642 1.00 86.06 461 MET A CA 1
ATOM 3617 C C . MET A 1 461 ? 5.675 30.269 21.967 1.00 86.06 461 MET A C 1
ATOM 3619 O O . MET A 1 461 ? 5.866 31.055 21.045 1.00 86.06 461 MET A O 1
ATOM 3623 N N . LYS A 1 462 ? 5.819 30.642 23.249 1.00 86.62 462 LYS A N 1
ATOM 3624 C CA . LYS A 1 462 ? 6.203 32.010 23.672 1.00 86.62 462 LYS A CA 1
ATOM 3625 C C . LYS A 1 462 ? 7.588 32.465 23.189 1.00 86.62 462 LYS A C 1
ATOM 3627 O O . LYS A 1 462 ? 7.838 33.666 23.146 1.00 86.62 462 LYS A O 1
ATOM 3632 N N . ILE A 1 463 ? 8.506 31.539 22.883 1.00 86.25 463 ILE A N 1
ATOM 3633 C CA . ILE A 1 463 ? 9.854 31.879 22.380 1.00 86.25 463 ILE A CA 1
ATOM 3634 C C . ILE A 1 463 ? 9.938 31.922 20.847 1.00 86.25 463 ILE A C 1
ATOM 3636 O O . ILE A 1 463 ? 10.947 32.382 20.305 1.00 86.25 463 ILE A O 1
ATOM 3640 N N . LEU A 1 464 ? 8.902 31.454 20.143 1.00 87.06 464 LEU A N 1
ATOM 3641 C CA . LEU A 1 464 ? 8.817 31.558 18.691 1.00 87.06 464 LEU A CA 1
ATOM 3642 C C . LEU A 1 464 ? 8.441 32.988 18.292 1.00 87.06 464 LEU A C 1
ATOM 3644 O O . LEU A 1 464 ? 7.574 33.621 18.888 1.00 87.06 464 LEU A O 1
ATOM 3648 N N . LYS A 1 465 ? 9.094 33.492 17.246 1.00 87.69 465 LYS A N 1
ATOM 3649 C CA . LYS A 1 465 ? 8.680 34.716 16.556 1.00 87.69 465 LYS A CA 1
ATOM 3650 C C . LYS A 1 465 ? 7.656 34.348 15.474 1.00 87.69 465 LYS A C 1
ATOM 3652 O O . LYS A 1 465 ? 7.754 33.245 14.931 1.00 87.69 465 LYS A O 1
ATOM 3657 N N . PRO A 1 466 ? 6.732 35.255 15.110 1.00 90.00 466 PRO A N 1
ATOM 3658 C CA . PRO A 1 466 ? 5.809 35.027 14.002 1.00 90.00 466 PRO A CA 1
ATOM 3659 C C . PRO A 1 466 ? 6.553 34.647 12.715 1.00 90.00 466 PRO A C 1
ATOM 3661 O O . PRO A 1 466 ? 7.536 35.289 12.338 1.00 90.00 466 PRO A O 1
ATOM 3664 N N . HIS A 1 467 ? 6.085 33.593 12.046 1.00 95.19 467 HIS A N 1
ATOM 3665 C CA . HIS A 1 467 ? 6.678 33.059 10.821 1.00 95.19 467 HIS A CA 1
ATOM 3666 C C . HIS A 1 467 ? 5.563 32.618 9.858 1.00 95.19 467 HIS A C 1
ATOM 3668 O O . HIS A 1 467 ? 4.622 31.959 10.301 1.00 95.19 467 HIS A O 1
ATOM 3674 N N . PRO A 1 468 ? 5.635 32.911 8.544 1.00 95.25 468 PRO A N 1
ATOM 3675 C CA . PRO A 1 468 ? 4.539 32.640 7.602 1.00 95.25 468 PRO A CA 1
ATOM 3676 C C . PRO A 1 468 ? 4.127 31.163 7.508 1.00 95.25 468 PRO A C 1
ATOM 3678 O O . PRO A 1 468 ? 2.991 30.880 7.137 1.00 95.25 468 PRO A O 1
ATOM 3681 N N . HIS A 1 469 ? 5.020 30.237 7.871 1.00 97.50 469 HIS A N 1
ATOM 3682 C CA . HIS A 1 469 ? 4.814 28.786 7.764 1.00 97.50 469 HIS A CA 1
ATOM 3683 C C . HIS A 1 469 ? 4.823 28.038 9.115 1.00 97.50 469 HIS A C 1
ATOM 3685 O O . HIS A 1 469 ? 4.990 26.818 9.157 1.00 97.50 469 HIS A O 1
ATOM 3691 N N . VAL A 1 470 ? 4.635 28.745 10.235 1.00 95.81 470 VAL A N 1
ATOM 3692 C CA . VAL A 1 470 ? 4.478 28.154 11.579 1.00 95.81 470 VAL A CA 1
ATOM 3693 C C . VAL A 1 470 ? 3.279 28.798 12.277 1.00 95.81 470 VAL A C 1
ATOM 3695 O O . VAL A 1 470 ? 3.066 29.996 12.120 1.00 95.81 470 VAL A O 1
ATOM 3698 N N . VAL A 1 471 ? 2.481 28.009 13.005 1.00 94.06 471 VAL A N 1
ATOM 3699 C CA . VAL A 1 471 ? 1.281 28.506 13.699 1.00 94.06 471 VAL A CA 1
ATOM 3700 C C . VAL A 1 471 ? 1.647 29.456 14.841 1.00 94.06 471 VAL A C 1
ATOM 3702 O O . VAL A 1 471 ? 2.436 29.119 15.724 1.00 94.06 471 VAL A O 1
ATOM 3705 N N . GLU A 1 472 ? 1.034 30.635 14.824 1.00 92.12 472 GLU A N 1
ATOM 3706 C CA . GLU A 1 472 ? 1.244 31.724 15.772 1.00 92.12 472 GLU A CA 1
ATOM 3707 C C . GLU A 1 472 ? 0.422 31.562 17.064 1.00 92.12 472 GLU A C 1
ATOM 3709 O O . GLU A 1 472 ? -0.754 31.180 17.050 1.00 92.12 472 GLU A O 1
ATOM 3714 N N . LEU A 1 473 ? 1.056 31.886 18.197 1.00 92.50 473 LEU A N 1
ATOM 3715 C CA . LEU A 1 473 ? 0.419 32.013 19.506 1.00 92.50 473 LEU A CA 1
ATOM 3716 C C . LEU A 1 473 ? -0.177 33.418 19.645 1.00 92.50 473 LEU A C 1
ATOM 3718 O O . LEU A 1 473 ? 0.562 34.391 19.747 1.00 92.50 473 LEU A O 1
ATOM 3722 N N . ILE A 1 474 ? -1.504 33.511 19.719 1.00 90.88 474 ILE A N 1
ATOM 3723 C CA . ILE A 1 474 ? -2.215 34.770 19.992 1.00 90.88 474 ILE A CA 1
ATOM 3724 C C . ILE A 1 474 ? -2.183 35.084 21.494 1.00 90.88 474 ILE A C 1
ATOM 3726 O O . ILE A 1 474 ? -2.087 36.242 21.888 1.00 90.88 474 ILE A O 1
ATOM 3730 N N . GLY A 1 475 ? -2.248 34.060 22.349 1.00 90.31 475 GLY A N 1
ATOM 3731 C CA . GLY A 1 475 ? -2.107 34.225 23.795 1.00 90.31 475 GLY A CA 1
ATOM 3732 C C . GLY A 1 475 ? -2.593 33.022 24.598 1.00 90.31 475 GLY A C 1
ATOM 3733 O O . GLY A 1 475 ? -2.765 31.922 24.073 1.00 90.31 475 GLY A O 1
ATOM 3734 N N . CYS A 1 476 ? -2.796 33.208 25.898 1.00 90.50 476 CYS A N 1
ATOM 3735 C CA . CYS A 1 476 ? -3.174 32.143 26.821 1.00 90.50 476 CYS A CA 1
ATOM 3736 C C . CYS A 1 476 ? -3.983 32.652 28.023 1.00 90.50 476 CYS A C 1
ATOM 3738 O O . CYS A 1 476 ? -3.796 33.775 28.495 1.00 90.50 476 CYS A O 1
ATOM 3740 N N . CYS A 1 477 ? -4.848 31.788 28.556 1.00 88.56 477 CYS A N 1
ATOM 3741 C CA . CYS A 1 477 ? -5.559 32.000 29.817 1.00 88.56 477 CYS A CA 1
ATOM 3742 C C . CYS A 1 477 ? -5.090 30.940 30.816 1.00 88.56 477 CYS A C 1
ATOM 3744 O O . CYS A 1 477 ? -5.492 29.778 30.721 1.00 88.56 477 CYS A O 1
ATOM 3746 N N . ILE A 1 478 ? -4.229 31.339 31.755 1.00 81.62 478 ILE A N 1
ATOM 3747 C CA . ILE A 1 478 ? -3.553 30.418 32.688 1.00 81.62 478 ILE A CA 1
ATOM 3748 C C . ILE A 1 478 ? -4.072 30.489 34.134 1.00 81.62 478 ILE A C 1
ATOM 3750 O O . ILE A 1 478 ? -3.630 29.720 34.980 1.00 81.62 478 ILE A O 1
ATOM 3754 N N . GLU A 1 479 ? -4.995 31.409 34.426 1.00 74.69 479 GLU A N 1
ATOM 3755 C CA . GLU A 1 479 ? -5.409 31.762 35.798 1.00 74.69 479 GLU A CA 1
ATOM 3756 C C . GLU A 1 479 ? -6.702 31.073 36.273 1.00 74.69 479 GLU A C 1
ATOM 3758 O O . GLU A 1 479 ? -6.985 31.046 37.468 1.00 74.69 479 GLU A O 1
ATOM 3763 N N . LYS A 1 480 ? -7.505 30.525 35.350 1.00 70.25 480 LYS A N 1
ATOM 3764 C CA . LYS A 1 480 ? -8.803 29.882 35.627 1.00 70.25 480 LYS A CA 1
ATOM 3765 C C . LYS A 1 480 ? -8.897 28.559 34.862 1.00 70.25 480 LYS A C 1
ATOM 3767 O O . LYS A 1 480 ? -8.783 28.576 33.638 1.00 70.25 480 LYS A O 1
ATOM 3772 N N . ASP A 1 481 ? -9.207 27.451 35.536 1.00 67.94 481 ASP A N 1
ATOM 3773 C CA . ASP A 1 481 ? -9.353 26.129 34.901 1.00 67.94 481 ASP A CA 1
ATOM 3774 C C . ASP A 1 481 ? -10.638 25.973 34.052 1.00 67.94 481 ASP A C 1
ATOM 3776 O O . ASP A 1 481 ? -11.691 26.513 34.414 1.00 67.94 481 ASP A O 1
ATOM 3780 N N . PRO A 1 482 ? -10.610 25.232 32.925 1.00 77.56 482 PRO A N 1
ATOM 3781 C CA . PRO A 1 482 ? -9.419 24.697 32.270 1.00 77.56 482 PRO A CA 1
ATOM 3782 C C . PRO A 1 482 ? -8.561 25.794 31.626 1.00 77.56 482 PRO A C 1
ATOM 3784 O O . PRO A 1 482 ? -9.077 26.756 31.054 1.00 77.56 482 PRO A O 1
ATOM 3787 N N . LEU A 1 483 ? -7.248 25.574 31.677 1.00 82.94 483 LEU A N 1
ATOM 3788 C CA . LEU A 1 483 ? -6.222 26.303 30.932 1.00 82.94 483 LEU A CA 1
ATOM 3789 C C . LEU A 1 483 ? -6.525 26.364 29.425 1.00 82.94 483 LEU A C 1
ATOM 3791 O O . LEU A 1 483 ? -6.917 25.357 28.826 1.00 82.94 483 LEU A O 1
ATOM 3795 N N . LEU A 1 484 ? -6.307 27.538 28.820 1.00 88.19 484 LEU A N 1
ATOM 3796 C CA . LEU A 1 484 ? -6.530 27.796 27.393 1.00 88.19 484 LEU A CA 1
ATOM 3797 C C . LEU A 1 484 ? -5.241 28.287 26.717 1.00 88.19 484 LEU A C 1
ATOM 3799 O O . LEU A 1 484 ? -4.645 29.268 27.166 1.00 88.19 484 LEU A O 1
ATOM 3803 N N . ILE A 1 485 ? -4.857 27.664 25.602 1.00 89.81 485 ILE A N 1
ATOM 3804 C CA . ILE A 1 485 ? -3.860 28.183 24.650 1.00 89.81 485 ILE A CA 1
ATOM 3805 C C . ILE A 1 485 ? -4.620 28.661 23.411 1.00 89.81 485 ILE A C 1
ATOM 3807 O O . ILE A 1 485 ? -5.405 27.898 22.848 1.00 89.81 485 ILE A O 1
ATOM 3811 N N . VAL A 1 486 ? -4.406 29.909 22.997 1.00 91.31 486 VAL A N 1
ATOM 3812 C CA . VAL A 1 486 ? -5.125 30.565 21.896 1.00 91.31 486 VAL A CA 1
ATOM 3813 C C . VAL A 1 486 ? -4.179 30.768 20.720 1.00 91.31 486 VAL A C 1
ATOM 3815 O O . VAL A 1 486 ? -3.185 31.484 20.821 1.00 91.31 486 VAL A O 1
ATOM 3818 N N . LEU A 1 487 ? -4.504 30.126 19.605 1.00 92.50 487 LEU A N 1
ATOM 3819 C CA . LEU A 1 487 ? -3.736 30.090 18.366 1.00 92.50 487 LEU A CA 1
ATOM 3820 C C . LEU A 1 487 ? -4.537 30.728 17.229 1.00 92.50 487 LEU A C 1
ATOM 3822 O O . LEU A 1 487 ? -5.766 30.831 17.299 1.00 92.50 487 LEU A O 1
ATOM 3826 N N . GLU A 1 488 ? -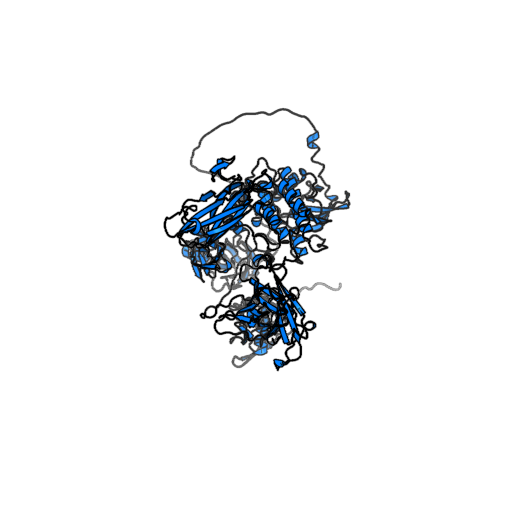3.862 31.107 16.149 1.00 92.81 488 GLU A N 1
ATOM 3827 C CA . GLU A 1 488 ? -4.549 31.475 14.906 1.00 92.81 488 GLU A CA 1
ATOM 3828 C C . GLU A 1 488 ? -5.420 30.327 14.354 1.00 92.81 488 GLU A C 1
ATOM 3830 O O . GLU A 1 488 ? -5.114 29.141 14.508 1.00 92.81 488 GLU A O 1
ATOM 3835 N N . TYR A 1 489 ? -6.536 30.678 13.710 1.00 91.88 489 TYR A N 1
ATOM 3836 C CA . TYR A 1 489 ? -7.444 29.714 13.091 1.00 91.88 489 TYR A CA 1
ATOM 3837 C C . TYR A 1 489 ? -7.163 29.565 11.590 1.00 91.88 489 TYR A C 1
ATOM 3839 O O . TYR A 1 489 ? -7.182 30.545 10.848 1.00 91.88 489 TYR A O 1
ATOM 3847 N N . LEU A 1 490 ? -6.955 28.327 11.128 1.00 92.19 490 LEU A N 1
ATOM 3848 C CA . LEU A 1 490 ? -6.749 28.005 9.713 1.00 92.19 490 LEU A CA 1
ATOM 3849 C C . LEU A 1 490 ? -7.974 27.243 9.154 1.00 92.19 490 LEU A C 1
ATOM 3851 O O . LEU A 1 490 ? -8.270 26.138 9.618 1.00 92.19 490 LEU A O 1
ATOM 3855 N N . PRO A 1 491 ? -8.716 27.806 8.174 1.00 88.50 491 PRO A N 1
ATOM 3856 C CA . PRO A 1 491 ? -10.083 27.370 7.866 1.00 88.50 491 PRO A CA 1
ATOM 3857 C C . PRO A 1 491 ? -10.222 26.066 7.064 1.00 88.50 491 PRO A C 1
ATOM 3859 O O . PRO A 1 491 ? -11.339 25.549 6.971 1.00 88.50 491 PRO A O 1
ATOM 3862 N N . TYR A 1 492 ? -9.146 25.516 6.488 1.00 87.56 492 TYR A N 1
ATOM 3863 C CA . TYR A 1 492 ? -9.207 24.254 5.730 1.00 87.56 492 TYR A CA 1
ATOM 3864 C C . TYR A 1 492 ? -8.849 23.008 6.559 1.00 87.56 492 TYR A C 1
ATOM 3866 O O . TYR A 1 492 ? -9.118 21.890 6.113 1.00 87.56 492 TYR A O 1
ATOM 3874 N N . GLY A 1 493 ? -8.364 23.188 7.794 1.00 89.00 493 GLY A N 1
ATOM 3875 C CA . GLY A 1 493 ? -7.988 22.091 8.689 1.00 89.00 493 GLY A CA 1
ATOM 3876 C C . GLY A 1 493 ? -6.575 21.583 8.418 1.00 89.00 493 GLY A C 1
ATOM 3877 O O . GLY A 1 493 ? -5.712 22.363 8.018 1.00 89.00 493 GLY A O 1
ATOM 3878 N N . ASP A 1 494 ? -6.327 20.296 8.660 1.00 90.19 494 ASP A N 1
ATOM 3879 C CA . ASP A 1 494 ? -5.012 19.691 8.429 1.00 90.19 494 ASP A CA 1
ATOM 3880 C C . ASP A 1 494 ? -4.757 19.316 6.954 1.00 90.19 494 ASP A C 1
ATOM 3882 O O . ASP A 1 494 ? -5.679 19.105 6.160 1.00 90.19 494 ASP A O 1
ATOM 3886 N N . LEU A 1 495 ? -3.479 19.262 6.570 1.00 93.00 495 LEU A N 1
ATOM 3887 C CA . LEU A 1 495 ? -3.039 19.028 5.197 1.00 93.00 495 LEU A CA 1
ATOM 3888 C C . LEU A 1 495 ? -3.341 17.598 4.730 1.00 93.00 495 LEU A C 1
ATOM 3890 O O . LEU A 1 495 ? -3.636 17.410 3.552 1.00 93.00 495 LEU A O 1
ATOM 3894 N N . LEU A 1 496 ? -3.329 16.600 5.620 1.00 90.69 496 LEU A N 1
ATOM 3895 C CA . LEU A 1 496 ? -3.709 15.229 5.263 1.00 90.69 496 LEU A CA 1
ATOM 3896 C C . LEU A 1 496 ? -5.183 15.178 4.826 1.00 90.69 496 LEU A C 1
ATOM 3898 O O . LEU A 1 496 ? -5.483 14.686 3.735 1.00 90.69 496 LEU A O 1
ATOM 3902 N N . GLY A 1 497 ? -6.078 15.772 5.620 1.00 86.50 497 GLY A N 1
ATOM 3903 C CA . GLY A 1 497 ? -7.489 15.942 5.278 1.00 86.50 497 GLY A CA 1
ATOM 3904 C C . GLY A 1 497 ? -7.696 16.802 4.024 1.00 86.50 497 GLY A C 1
ATOM 3905 O O . GLY A 1 497 ? -8.531 16.473 3.182 1.00 86.50 497 GLY A O 1
ATOM 3906 N N . TYR A 1 498 ? -6.911 17.869 3.829 1.00 88.56 498 TYR A N 1
ATOM 3907 C CA . TYR A 1 498 ? -6.970 18.696 2.614 1.00 88.56 498 TYR A CA 1
ATOM 3908 C C . TYR A 1 498 ? -6.616 17.909 1.341 1.00 88.56 498 TYR A C 1
ATOM 3910 O O . TYR A 1 498 ? -7.340 17.979 0.342 1.00 88.56 498 TYR A O 1
ATOM 3918 N N . LEU A 1 499 ? -5.531 17.127 1.377 1.00 89.38 499 LEU A N 1
ATOM 3919 C CA . LEU A 1 499 ? -5.092 16.278 0.266 1.00 89.38 499 LEU A CA 1
ATOM 3920 C C . LEU A 1 499 ? -6.136 15.192 -0.045 1.00 89.38 499 LEU A C 1
ATOM 3922 O O . LEU A 1 499 ? -6.535 15.035 -1.198 1.00 89.38 499 LEU A O 1
ATOM 3926 N N . ARG A 1 500 ? -6.647 14.494 0.977 1.00 86.06 500 ARG A N 1
ATOM 3927 C CA . ARG A 1 500 ? -7.656 13.431 0.813 1.00 86.06 500 ARG A CA 1
ATOM 3928 C C . ARG A 1 500 ? -8.994 13.953 0.286 1.00 86.06 500 ARG A C 1
ATOM 3930 O O . ARG A 1 500 ? -9.500 13.414 -0.699 1.00 86.06 500 ARG A O 1
ATOM 3937 N N . LYS A 1 501 ? -9.508 15.066 0.824 1.00 79.69 501 LYS A N 1
ATOM 3938 C CA . LYS A 1 501 ? -10.692 15.755 0.273 1.00 79.69 501 LYS A CA 1
ATOM 3939 C C . LYS A 1 501 ? -10.503 16.142 -1.195 1.00 79.69 501 LYS A C 1
ATOM 3941 O O . LYS A 1 501 ? -11.445 16.044 -1.975 1.00 79.69 501 LYS A O 1
ATOM 3946 N N . SER A 1 502 ? -9.291 16.536 -1.591 1.00 82.12 502 SER A N 1
ATOM 3947 C CA . SER A 1 502 ? -8.972 16.883 -2.985 1.00 82.12 502 SER A CA 1
ATOM 3948 C C . SER A 1 502 ? -9.002 15.680 -3.945 1.00 82.12 502 SER A C 1
ATOM 3950 O O . SER A 1 502 ? -9.059 15.879 -5.156 1.00 82.12 502 SER A O 1
ATOM 3952 N N . ARG A 1 503 ? -9.014 14.440 -3.427 1.00 74.50 503 ARG A N 1
ATOM 3953 C CA . ARG A 1 503 ? -9.273 13.191 -4.177 1.00 74.50 503 ARG A CA 1
ATOM 3954 C C . ARG A 1 503 ? -10.743 12.752 -4.148 1.00 74.50 503 ARG A C 1
ATOM 3956 O O . ARG A 1 503 ? -11.066 11.711 -4.710 1.00 74.50 503 ARG A O 1
ATOM 3963 N N . GLY A 1 504 ? -11.623 13.496 -3.474 1.00 67.62 504 GLY A N 1
ATOM 3964 C CA . GLY A 1 504 ? -13.010 13.088 -3.230 1.00 67.62 504 GLY A CA 1
ATOM 3965 C C . GLY A 1 504 ? -13.179 12.065 -2.100 1.00 67.62 504 GLY A C 1
ATOM 3966 O O . GLY A 1 504 ? -14.222 11.424 -2.021 1.00 67.62 504 GLY A O 1
ATOM 3967 N N . ILE A 1 505 ? -12.174 11.898 -1.231 1.00 66.38 505 ILE A N 1
ATOM 3968 C CA . ILE A 1 505 ? -12.262 11.039 -0.044 1.00 66.38 505 ILE A CA 1
ATOM 3969 C C . ILE A 1 505 ? -12.852 11.860 1.113 1.00 66.38 505 ILE A C 1
ATOM 3971 O O . ILE A 1 505 ? -12.306 12.906 1.468 1.00 66.38 505 ILE A O 1
ATOM 3975 N N . GLU A 1 506 ? -13.940 11.380 1.716 1.00 58.41 506 GLU A N 1
ATOM 3976 C CA . GLU A 1 506 ? -14.475 11.915 2.974 1.00 58.41 506 GLU A CA 1
ATOM 3977 C C . GLU A 1 506 ? -13.982 11.043 4.139 1.00 58.41 506 GLU A C 1
ATOM 3979 O O . GLU A 1 506 ? -14.405 9.897 4.281 1.00 58.41 506 GLU A O 1
ATOM 3984 N N . ASP A 1 507 ? -13.055 11.568 4.946 1.00 57.81 507 ASP A N 1
ATOM 3985 C CA . ASP A 1 507 ? -12.495 10.896 6.121 1.00 57.81 507 ASP A CA 1
ATOM 3986 C C . ASP A 1 507 ? -12.740 11.678 7.426 1.00 57.81 507 ASP A C 1
ATOM 3988 O O . ASP A 1 507 ? -13.277 12.786 7.426 1.00 57.81 507 ASP A O 1
ATOM 3992 N N . ALA A 1 508 ? -12.381 11.063 8.557 1.00 51.31 508 ALA A N 1
ATOM 3993 C CA . ALA A 1 508 ? -12.616 11.596 9.902 1.00 51.31 508 ALA A CA 1
ATOM 3994 C C . ALA A 1 508 ? -11.479 12.495 10.442 1.00 51.31 508 ALA A C 1
ATOM 3996 O O . ALA A 1 508 ? -11.485 12.845 11.624 1.00 51.31 508 ALA A O 1
ATOM 3997 N N . TYR A 1 509 ? -10.491 12.858 9.612 1.00 53.31 509 TYR A N 1
ATOM 3998 C CA . TYR A 1 509 ? -9.441 13.813 9.998 1.00 53.31 509 TYR A CA 1
ATOM 3999 C C . TYR A 1 509 ? -10.007 15.239 10.079 1.00 53.31 509 TYR A C 1
ATOM 4001 O O . TYR A 1 509 ? -11.177 15.454 9.773 1.00 53.31 509 TYR A O 1
ATOM 4009 N N . ASN A 1 510 ? -9.245 16.218 10.586 1.00 54.38 510 ASN A N 1
ATOM 4010 C CA . ASN A 1 510 ? -9.811 17.479 11.074 1.00 54.38 510 ASN A CA 1
ATOM 4011 C C . ASN A 1 510 ? -10.341 18.335 9.915 1.00 54.38 510 ASN A C 1
ATOM 4013 O O . ASN A 1 510 ? -9.637 19.156 9.319 1.00 54.38 510 ASN A O 1
ATOM 4017 N N . THR A 1 511 ? -11.613 18.120 9.577 1.00 51.59 511 THR A N 1
ATOM 4018 C CA . THR A 1 511 ? -12.252 18.731 8.427 1.00 51.59 511 THR A CA 1
ATOM 4019 C C . THR A 1 511 ? -12.517 20.204 8.710 1.00 51.59 511 THR A C 1
ATOM 4021 O O . THR A 1 511 ? -13.579 20.566 9.222 1.00 51.59 511 THR A O 1
ATOM 4024 N N . GLY A 1 512 ? -11.586 21.071 8.306 1.00 59.44 512 GLY A N 1
ATOM 4025 C CA . GLY A 1 512 ? -11.843 22.507 8.269 1.00 59.44 512 GLY A CA 1
ATOM 4026 C C . GLY A 1 512 ? -13.110 22.829 7.475 1.00 59.44 512 GLY A C 1
ATOM 4027 O O . GLY A 1 512 ? -13.508 22.079 6.574 1.00 59.44 512 GLY A O 1
ATOM 4028 N N . GLU A 1 513 ? -13.752 23.933 7.856 1.00 66.56 513 GLU A N 1
ATOM 4029 C CA . GLU A 1 513 ? -15.067 24.356 7.360 1.00 66.56 513 GLU A CA 1
ATOM 4030 C C . GLU A 1 513 ? -15.072 24.589 5.849 1.00 66.56 513 GLU A C 1
ATOM 4032 O O . GLU A 1 513 ? -16.091 24.378 5.191 1.00 66.56 513 GLU A O 1
ATOM 4037 N N . ARG A 1 514 ? -13.928 24.991 5.285 1.00 73.50 514 ARG A N 1
ATOM 4038 C CA . ARG A 1 514 ? -13.767 25.195 3.846 1.00 73.50 514 ARG A CA 1
ATOM 4039 C C . ARG A 1 514 ? -13.293 23.898 3.179 1.00 73.50 514 ARG A C 1
ATOM 4041 O O . ARG A 1 514 ? -12.330 23.263 3.611 1.00 73.50 514 ARG A O 1
ATOM 4048 N N . ARG A 1 515 ? -13.975 23.491 2.104 1.00 70.94 515 ARG A N 1
ATOM 4049 C CA . ARG A 1 515 ? -13.519 22.413 1.204 1.00 70.94 515 ARG A CA 1
ATOM 4050 C C . ARG A 1 515 ? -12.535 22.985 0.165 1.00 70.94 515 ARG A C 1
ATOM 4052 O O . ARG A 1 515 ? -12.652 24.167 -0.162 1.00 70.94 515 ARG A O 1
ATOM 4059 N N . PRO A 1 516 ? -11.586 22.187 -0.366 1.00 76.44 516 PRO A N 1
ATOM 4060 C CA . PRO A 1 516 ? -10.752 22.603 -1.494 1.00 76.44 516 PRO A CA 1
ATOM 4061 C C . PRO A 1 516 ? -11.623 23.081 -2.666 1.00 76.44 516 PRO A C 1
ATOM 4063 O O . PRO A 1 516 ? -12.548 22.382 -3.073 1.00 76.44 516 PRO A O 1
ATOM 4066 N N . SER A 1 517 ? -11.351 24.278 -3.187 1.00 65.50 517 SER A N 1
ATOM 4067 C CA . SER A 1 517 ? -12.152 24.918 -4.243 1.00 65.50 517 SER A CA 1
ATOM 4068 C C . SER A 1 517 ? -11.711 24.569 -5.669 1.00 65.50 517 SER A C 1
ATOM 4070 O O . SER A 1 517 ? -12.427 24.869 -6.621 1.00 65.50 517 SER A O 1
ATOM 4072 N N . SER A 1 518 ? -10.546 23.939 -5.831 1.00 69.44 518 SER A N 1
ATOM 4073 C CA . SER A 1 518 ? -10.020 23.473 -7.115 1.00 69.44 518 SER A CA 1
ATOM 4074 C C . SER A 1 518 ? -9.355 22.111 -6.954 1.00 69.44 518 SER A C 1
ATOM 4076 O O . SER A 1 518 ? -8.902 21.763 -5.862 1.00 69.44 518 SER A O 1
ATOM 4078 N N . ALA A 1 519 ? -9.202 21.386 -8.063 1.00 76.75 519 ALA A N 1
ATOM 4079 C CA . ALA A 1 519 ? -8.273 20.264 -8.118 1.00 76.75 519 ALA A CA 1
ATOM 4080 C C . ALA A 1 519 ? -6.849 20.722 -7.746 1.00 76.75 519 ALA A C 1
ATOM 4082 O O . ALA A 1 519 ? -6.484 21.889 -7.948 1.00 76.75 519 ALA A O 1
ATOM 4083 N N . LEU A 1 520 ? -6.062 19.802 -7.186 1.00 87.62 520 LEU A N 1
ATOM 4084 C CA . LEU A 1 520 ? -4.646 20.021 -6.907 1.00 87.62 520 LEU A CA 1
ATOM 4085 C C . LEU A 1 520 ? -3.841 20.006 -8.202 1.00 87.62 520 LEU A C 1
ATOM 4087 O O . LEU A 1 520 ? -4.014 19.136 -9.052 1.00 87.62 520 LEU A O 1
ATOM 4091 N N . THR A 1 521 ? -2.926 20.957 -8.315 1.00 90.06 521 THR A N 1
ATOM 4092 C CA . THR A 1 521 ? -1.926 21.026 -9.378 1.00 90.06 521 THR A CA 1
ATOM 4093 C C . THR A 1 521 ? -0.562 20.583 -8.856 1.00 90.06 521 THR A C 1
ATOM 4095 O O . THR A 1 521 ? -0.296 20.619 -7.654 1.00 90.06 521 THR A O 1
ATOM 4098 N N . GLU A 1 522 ? 0.352 20.238 -9.762 1.00 88.62 522 GLU A N 1
ATOM 4099 C CA . GLU A 1 522 ? 1.770 20.038 -9.433 1.00 88.62 522 GLU A CA 1
ATOM 4100 C C . GLU A 1 522 ? 2.342 21.209 -8.611 1.00 88.62 522 GLU A C 1
ATOM 4102 O O . GLU A 1 522 ? 3.047 21.001 -7.620 1.00 88.62 522 GLU A O 1
ATOM 4107 N N . LYS A 1 523 ? 1.995 22.442 -8.999 1.00 90.75 523 LYS A N 1
ATOM 4108 C CA . LYS A 1 523 ? 2.470 23.662 -8.345 1.00 90.75 523 LYS A CA 1
ATOM 4109 C C . LYS A 1 523 ? 1.978 23.773 -6.901 1.00 90.75 523 LYS A C 1
ATOM 4111 O O . LYS A 1 523 ? 2.738 24.225 -6.050 1.00 90.75 523 LYS A O 1
ATOM 4116 N N . ASP A 1 524 ? 0.755 23.327 -6.610 1.00 93.38 524 ASP A N 1
ATOM 4117 C CA . ASP A 1 524 ? 0.246 23.259 -5.235 1.00 93.38 524 ASP A CA 1
ATOM 4118 C C . ASP A 1 524 ? 1.081 22.282 -4.391 1.00 93.38 524 ASP A C 1
ATOM 4120 O O . ASP A 1 524 ? 1.541 22.644 -3.312 1.00 93.38 524 ASP A O 1
ATOM 4124 N N . LEU A 1 525 ? 1.351 21.075 -4.907 1.00 95.38 525 LEU A N 1
ATOM 4125 C CA . LEU A 1 525 ? 2.118 20.043 -4.195 1.00 95.38 525 LEU A CA 1
ATOM 4126 C C . LEU A 1 525 ? 3.573 20.470 -3.929 1.00 95.38 525 LEU A C 1
ATOM 4128 O O . LEU A 1 525 ? 4.079 20.304 -2.817 1.00 95.38 525 LEU A O 1
ATOM 4132 N N . LEU A 1 526 ? 4.238 21.066 -4.926 1.00 94.94 526 LEU A N 1
ATOM 4133 C CA . LEU A 1 526 ? 5.578 21.645 -4.765 1.00 94.94 526 LEU A CA 1
ATOM 4134 C C . LEU A 1 526 ? 5.572 22.818 -3.770 1.00 94.94 526 LEU A C 1
ATOM 4136 O O . LEU A 1 526 ? 6.497 22.936 -2.966 1.00 94.94 526 LEU A O 1
ATOM 4140 N N . SER A 1 527 ? 4.521 23.646 -3.773 1.00 96.31 527 SER A N 1
ATOM 4141 C CA . SER A 1 527 ? 4.359 24.745 -2.814 1.00 96.31 527 SER A CA 1
ATOM 4142 C C . SER A 1 527 ? 4.177 24.231 -1.381 1.00 96.31 527 SER A C 1
ATOM 4144 O O . SER A 1 527 ? 4.840 24.729 -0.474 1.00 96.31 527 SER A O 1
ATOM 4146 N N . PHE A 1 528 ? 3.369 23.186 -1.160 1.00 97.69 528 PHE A N 1
ATOM 4147 C CA . PHE A 1 528 ? 3.218 22.555 0.160 1.00 97.69 528 PHE A CA 1
ATOM 4148 C C . PHE A 1 528 ? 4.556 22.031 0.688 1.00 97.69 528 PHE A C 1
ATOM 4150 O O . PHE A 1 528 ? 4.958 22.363 1.803 1.00 97.69 528 PHE A O 1
ATOM 4157 N N . ALA A 1 529 ? 5.289 21.270 -0.132 1.00 97.69 529 ALA A N 1
ATOM 4158 C CA . ALA A 1 529 ? 6.603 20.753 0.239 1.00 97.69 529 ALA A CA 1
ATOM 4159 C C . ALA A 1 529 ? 7.612 21.876 0.555 1.00 97.69 529 ALA A C 1
ATOM 4161 O O . ALA A 1 529 ? 8.400 21.733 1.495 1.00 97.69 529 ALA A O 1
ATOM 4162 N N . TRP A 1 530 ? 7.576 22.988 -0.190 1.00 98.00 530 TRP A N 1
ATOM 4163 C CA . TRP A 1 530 ? 8.421 24.159 0.053 1.00 98.00 530 TRP A CA 1
ATOM 4164 C C . TRP A 1 530 ? 8.068 24.887 1.360 1.00 98.00 530 TRP A C 1
ATOM 4166 O O . TRP A 1 530 ? 8.954 25.090 2.186 1.00 98.00 530 TRP A O 1
ATOM 4176 N N . MET A 1 531 ? 6.793 25.218 1.593 1.00 98.06 531 MET A N 1
ATOM 4177 C CA . MET A 1 531 ? 6.351 25.928 2.806 1.00 98.06 531 MET A CA 1
ATOM 4178 C C . MET A 1 531 ? 6.681 25.143 4.084 1.00 98.06 531 MET A C 1
ATOM 4180 O O . MET A 1 531 ? 7.146 25.714 5.069 1.00 98.06 531 MET A O 1
ATOM 4184 N N . ILE A 1 532 ? 6.522 23.815 4.059 1.00 98.38 532 ILE A N 1
ATOM 4185 C CA . ILE A 1 532 ? 6.887 22.948 5.190 1.00 98.38 532 ILE A CA 1
ATOM 4186 C C . ILE A 1 532 ? 8.411 22.933 5.403 1.00 98.38 532 ILE A C 1
ATOM 4188 O O . ILE A 1 532 ? 8.868 22.981 6.545 1.00 98.38 532 ILE A O 1
ATOM 4192 N N . ALA A 1 533 ? 9.216 22.905 4.332 1.00 97.94 533 ALA A N 1
ATOM 4193 C CA . ALA A 1 533 ? 10.675 22.993 4.450 1.00 97.94 533 ALA A CA 1
ATOM 4194 C C . ALA A 1 533 ? 11.127 24.334 5.041 1.00 97.94 533 ALA A C 1
ATOM 4196 O O . ALA A 1 533 ? 12.064 24.366 5.835 1.00 97.94 533 ALA A O 1
ATOM 4197 N N . ASP A 1 534 ? 10.458 25.425 4.671 1.00 98.00 534 ASP A N 1
ATOM 4198 C CA . ASP A 1 534 ? 10.741 26.774 5.149 1.00 98.00 534 ASP A CA 1
ATOM 4199 C C . ASP A 1 534 ? 10.386 26.945 6.639 1.00 98.00 534 ASP A C 1
ATOM 4201 O O . ASP A 1 534 ? 11.223 27.371 7.436 1.00 98.00 534 ASP A O 1
ATOM 4205 N N . GLY A 1 535 ? 9.199 26.490 7.060 1.00 96.94 535 GLY A N 1
ATOM 4206 C CA . GLY A 1 535 ? 8.813 26.456 8.475 1.00 96.94 535 GLY A CA 1
ATOM 4207 C C . GLY A 1 535 ? 9.736 25.580 9.334 1.00 96.94 535 GLY A C 1
ATOM 4208 O O . GLY A 1 535 ? 10.147 25.989 10.420 1.00 96.94 535 GLY A O 1
ATOM 4209 N N . MET A 1 536 ? 10.140 24.406 8.837 1.00 97.69 536 MET A N 1
ATOM 4210 C CA . MET A 1 536 ? 11.108 23.550 9.535 1.00 97.69 536 MET A CA 1
ATOM 4211 C C . MET A 1 536 ? 12.532 24.116 9.533 1.00 97.69 536 MET A C 1
ATOM 4213 O O . MET A 1 536 ? 13.274 23.898 10.491 1.00 97.69 536 MET A O 1
ATOM 4217 N N . ASN A 1 537 ? 12.922 24.866 8.499 1.00 97.12 537 ASN A N 1
ATOM 4218 C CA . ASN A 1 537 ? 14.181 25.605 8.489 1.00 97.12 537 ASN A CA 1
ATOM 4219 C C . ASN A 1 537 ? 14.191 26.655 9.606 1.00 97.12 537 ASN A C 1
ATOM 4221 O O . ASN A 1 537 ? 15.143 26.695 10.382 1.00 97.12 537 ASN A O 1
ATOM 4225 N N . TYR A 1 538 ? 13.106 27.421 9.758 1.00 96.25 538 TYR A N 1
ATOM 4226 C CA . TYR A 1 538 ? 12.955 28.362 10.868 1.00 96.25 538 TYR A CA 1
ATOM 4227 C C . TYR A 1 538 ? 13.071 27.668 12.238 1.00 96.25 538 TYR A C 1
ATOM 4229 O O . TYR A 1 538 ? 13.930 28.047 13.038 1.00 96.25 538 TYR A O 1
ATOM 4237 N N . LEU A 1 539 ? 12.311 26.594 12.487 1.00 93.69 539 LEU A N 1
ATOM 4238 C CA . LEU A 1 539 ? 12.401 25.828 13.743 1.00 93.69 539 LEU A CA 1
ATOM 4239 C C . LEU A 1 539 ? 13.816 25.277 13.999 1.00 93.69 539 LEU A C 1
ATOM 4241 O O . LEU A 1 539 ? 14.315 25.358 15.122 1.00 93.69 539 LEU A O 1
ATOM 4245 N N . SER A 1 540 ? 14.502 24.805 12.954 1.00 92.75 540 SER A N 1
ATOM 4246 C CA . SER A 1 540 ? 15.893 24.350 13.044 1.00 92.75 540 SER A CA 1
ATOM 4247 C C . SER A 1 540 ? 16.873 25.480 13.379 1.00 92.75 540 SER A C 1
ATOM 4249 O O . SER A 1 540 ? 17.853 25.213 14.069 1.00 92.75 540 SER A O 1
ATOM 4251 N N . THR A 1 541 ? 16.644 26.717 12.917 1.00 91.31 541 THR A N 1
ATOM 4252 C CA . THR A 1 541 ? 17.465 27.886 13.307 1.00 91.31 541 THR A CA 1
ATOM 4253 C C . THR A 1 541 ? 17.185 28.375 14.727 1.00 91.31 541 THR A C 1
ATOM 4255 O O . THR A 1 541 ? 18.047 29.002 15.332 1.00 91.31 541 THR A O 1
ATOM 4258 N N . MET A 1 542 ? 16.013 28.047 15.277 1.00 88.31 542 MET A N 1
ATOM 4259 C CA . MET A 1 542 ? 15.649 28.276 16.680 1.00 88.31 542 MET A CA 1
ATOM 4260 C C . MET A 1 542 ? 16.084 27.120 17.607 1.00 88.31 542 MET A C 1
ATOM 4262 O O . MET A 1 542 ? 15.686 27.090 18.768 1.00 88.31 542 MET A O 1
ATOM 4266 N N . GLU A 1 543 ? 16.864 26.154 17.101 1.00 86.88 543 GLU A N 1
ATOM 4267 C CA . GLU A 1 543 ? 17.336 24.956 17.822 1.00 86.88 543 GLU A CA 1
ATOM 4268 C C . GLU A 1 543 ? 16.207 24.082 18.417 1.00 86.88 543 GLU A C 1
ATOM 4270 O O . GLU A 1 543 ? 16.379 23.387 19.425 1.00 86.88 543 GLU A O 1
ATOM 4275 N N . ILE A 1 544 ? 15.035 24.087 17.771 1.00 88.25 544 ILE A N 1
ATOM 4276 C CA . ILE A 1 544 ? 13.856 23.311 18.168 1.00 88.25 544 ILE A CA 1
ATOM 4277 C C . ILE A 1 544 ? 13.738 22.059 17.295 1.00 88.25 544 ILE A C 1
ATOM 4279 O O . ILE A 1 544 ? 13.781 22.127 16.068 1.00 88.25 544 ILE A O 1
ATOM 4283 N N . VAL A 1 545 ? 13.541 20.907 17.942 1.00 89.56 545 VAL A N 1
ATOM 4284 C CA . VAL A 1 545 ? 13.233 19.631 17.277 1.00 89.56 545 VAL A CA 1
ATOM 4285 C C . VAL A 1 545 ? 11.758 19.314 17.506 1.00 89.56 545 VAL A C 1
ATOM 4287 O O . VAL A 1 545 ? 11.321 19.228 18.656 1.00 89.56 545 VAL A O 1
ATOM 4290 N N . HIS A 1 546 ? 11.000 19.131 16.427 1.00 91.19 546 HIS A N 1
ATOM 4291 C CA . HIS A 1 546 ? 9.546 18.953 16.421 1.00 91.19 546 HIS A CA 1
ATOM 4292 C C . HIS A 1 546 ? 9.121 17.547 16.857 1.00 91.19 546 HIS A C 1
ATOM 4294 O O . HIS A 1 546 ? 8.194 17.406 17.656 1.00 91.19 546 HIS A O 1
ATOM 4300 N N . ARG A 1 547 ? 9.810 16.503 16.373 1.00 87.81 547 ARG A N 1
ATOM 4301 C CA . ARG A 1 547 ? 9.663 15.089 16.784 1.00 87.81 547 ARG A CA 1
ATOM 4302 C C . ARG A 1 547 ? 8.328 14.409 16.434 1.00 87.81 547 ARG A C 1
ATOM 4304 O O . ARG A 1 547 ? 8.200 13.212 16.692 1.00 87.81 547 ARG A O 1
ATOM 4311 N N . ASP A 1 548 ? 7.382 15.125 15.826 1.00 89.31 548 ASP A N 1
ATOM 4312 C CA . ASP A 1 548 ? 6.157 14.575 15.224 1.00 89.31 548 ASP A CA 1
ATOM 4313 C C . ASP A 1 548 ? 5.714 15.366 13.979 1.00 89.31 548 ASP A C 1
ATOM 4315 O O . ASP A 1 548 ? 4.557 15.754 13.829 1.00 89.31 548 ASP A O 1
ATOM 4319 N N . LEU A 1 549 ? 6.658 15.646 13.079 1.00 95.12 549 LEU A N 1
ATOM 4320 C CA . LEU A 1 549 ? 6.345 16.252 11.788 1.00 95.12 549 LEU A CA 1
ATOM 4321 C C . LEU A 1 549 ? 5.654 15.218 10.877 1.00 95.12 549 LEU A C 1
ATOM 4323 O O . LEU A 1 549 ? 6.272 14.237 10.461 1.00 95.12 549 LEU A O 1
ATOM 4327 N N . ALA A 1 550 ? 4.380 15.457 10.568 1.00 94.94 550 ALA A N 1
ATOM 4328 C CA . ALA A 1 550 ? 3.516 14.619 9.733 1.00 94.94 550 ALA A CA 1
ATOM 4329 C C . ALA A 1 550 ? 2.484 15.499 9.004 1.00 94.94 550 ALA A C 1
ATOM 4331 O O . ALA A 1 550 ? 2.166 16.579 9.502 1.00 94.94 550 ALA A O 1
ATOM 4332 N N . ALA A 1 551 ? 1.893 15.050 7.888 1.00 94.12 551 ALA A N 1
ATOM 4333 C CA . ALA A 1 551 ? 0.906 15.858 7.152 1.00 94.12 551 ALA A CA 1
ATOM 4334 C C . ALA A 1 551 ? -0.324 16.267 8.000 1.00 94.12 551 ALA A C 1
ATOM 4336 O O . ALA A 1 551 ? -0.849 17.365 7.841 1.00 94.12 551 ALA A O 1
ATOM 4337 N N . ARG A 1 552 ? -0.735 15.434 8.967 1.00 91.44 552 ARG A N 1
ATOM 4338 C CA . ARG A 1 552 ? -1.800 15.751 9.947 1.00 91.44 552 ARG A CA 1
ATOM 4339 C C . ARG A 1 552 ? -1.456 16.887 10.935 1.00 91.44 552 ARG A C 1
ATOM 4341 O O . ARG A 1 552 ? -2.355 17.436 11.557 1.00 91.44 552 ARG A O 1
ATOM 4348 N N . ASN A 1 553 ? -0.170 17.223 11.082 1.00 92.94 553 ASN A N 1
ATOM 4349 C CA . ASN A 1 553 ? 0.351 18.272 11.974 1.00 92.94 553 ASN A CA 1
ATOM 4350 C C . ASN A 1 553 ? 0.792 19.526 11.182 1.00 92.94 553 ASN A C 1
ATOM 4352 O O . ASN A 1 553 ? 1.542 20.370 11.672 1.00 92.94 553 ASN A O 1
ATOM 4356 N N . VAL A 1 554 ? 0.313 19.663 9.943 1.00 95.69 554 VAL A N 1
ATOM 4357 C CA . VAL A 1 554 ? 0.424 20.873 9.121 1.00 95.69 554 VAL A CA 1
ATOM 4358 C C . VAL A 1 554 ? -0.993 21.353 8.831 1.00 95.69 554 VAL A C 1
ATOM 4360 O O . VAL A 1 554 ? -1.813 20.573 8.361 1.00 95.69 554 VAL A O 1
ATOM 4363 N N . LEU A 1 555 ? -1.299 22.616 9.116 1.00 93.94 555 LEU A N 1
ATOM 4364 C CA . LEU A 1 555 ? -2.605 23.228 8.868 1.00 93.94 555 LEU A CA 1
ATOM 4365 C C . LEU A 1 555 ? -2.604 24.032 7.563 1.00 93.94 555 LEU A C 1
ATOM 4367 O O . LEU A 1 555 ? -1.585 24.617 7.194 1.00 93.94 555 LEU A O 1
ATOM 4371 N N . VAL A 1 556 ? -3.755 24.087 6.890 1.00 93.88 556 VAL A N 1
ATOM 4372 C CA . VAL A 1 556 ? -3.944 24.780 5.607 1.00 93.88 556 VAL A CA 1
ATOM 4373 C C . VAL A 1 556 ? -4.843 26.007 5.780 1.00 93.88 556 VAL A C 1
ATOM 4375 O O . VAL A 1 556 ? -5.989 25.929 6.233 1.00 93.88 556 VAL A O 1
ATOM 4378 N N . GLY A 1 557 ? -4.293 27.163 5.420 1.00 91.00 557 GLY A N 1
ATOM 4379 C CA . GLY A 1 557 ? -4.910 28.478 5.524 1.00 91.00 557 GLY A CA 1
ATOM 4380 C C . GLY A 1 557 ? -5.501 28.970 4.206 1.00 91.00 557 GLY A C 1
ATOM 4381 O O . GLY A 1 557 ? -5.518 28.265 3.193 1.00 91.00 557 GLY A O 1
ATOM 4382 N N . ASP A 1 558 ? -5.967 30.217 4.209 1.00 88.94 558 ASP A N 1
ATOM 4383 C CA . ASP A 1 558 ? -6.369 30.886 2.973 1.00 88.94 558 ASP A CA 1
ATOM 4384 C C . ASP A 1 558 ? -5.199 31.023 1.989 1.00 88.94 558 ASP A C 1
ATOM 4386 O O . ASP A 1 558 ? -4.025 30.976 2.358 1.00 88.94 558 ASP A O 1
ATOM 4390 N N . SER A 1 559 ? -5.529 31.071 0.695 1.00 88.19 559 SER A N 1
ATOM 4391 C CA . SER A 1 559 ? -4.562 30.944 -0.409 1.00 88.19 559 SER A CA 1
ATOM 4392 C C . SER A 1 559 ? -3.697 29.668 -0.356 1.00 88.19 559 SER A C 1
ATOM 4394 O O . SER A 1 559 ? -2.621 29.625 -0.947 1.00 88.19 559 SER A O 1
ATOM 4396 N N . LYS A 1 560 ? -4.185 28.614 0.319 1.00 91.25 560 LYS A N 1
ATOM 4397 C CA . LYS A 1 560 ? -3.523 27.311 0.522 1.00 91.25 560 LYS A CA 1
ATOM 4398 C C . LYS A 1 560 ? -2.201 27.370 1.316 1.00 91.25 560 LYS A C 1
ATOM 4400 O O . LYS A 1 560 ? -1.405 26.435 1.237 1.00 91.25 560 LYS A O 1
ATOM 4405 N N . VAL A 1 561 ? -1.956 28.437 2.084 1.00 94.62 561 VAL A N 1
ATOM 4406 C CA . VAL A 1 561 ? -0.732 28.589 2.899 1.00 94.62 561 VAL A CA 1
ATOM 4407 C C . VAL A 1 561 ? -0.643 27.473 3.945 1.00 94.62 561 VAL A C 1
ATOM 4409 O O . VAL A 1 561 ? -1.609 27.224 4.659 1.00 94.62 561 VAL A O 1
ATOM 4412 N N . CYS A 1 562 ? 0.507 26.804 4.052 1.00 96.69 562 CYS A N 1
ATOM 4413 C CA . CYS A 1 562 ? 0.729 25.728 5.023 1.00 96.69 562 CYS A CA 1
ATOM 4414 C C . CYS A 1 562 ? 1.469 26.239 6.267 1.00 96.69 562 CYS A C 1
ATOM 4416 O O . CYS A 1 562 ? 2.527 26.852 6.134 1.00 96.69 562 CYS A O 1
ATOM 4418 N N . LYS A 1 563 ? 0.958 25.932 7.467 1.00 96.69 563 LYS A N 1
ATOM 4419 C CA . LYS A 1 563 ? 1.597 26.259 8.754 1.00 96.69 563 LYS A CA 1
ATOM 4420 C C . LYS A 1 563 ? 1.768 25.031 9.648 1.00 96.69 563 LYS A C 1
ATOM 4422 O O . LYS A 1 563 ? 0.829 24.270 9.854 1.00 96.69 563 LYS A O 1
ATOM 4427 N N . ILE A 1 564 ? 2.965 24.846 10.197 1.00 96.50 564 ILE A N 1
ATOM 4428 C CA . ILE A 1 564 ? 3.319 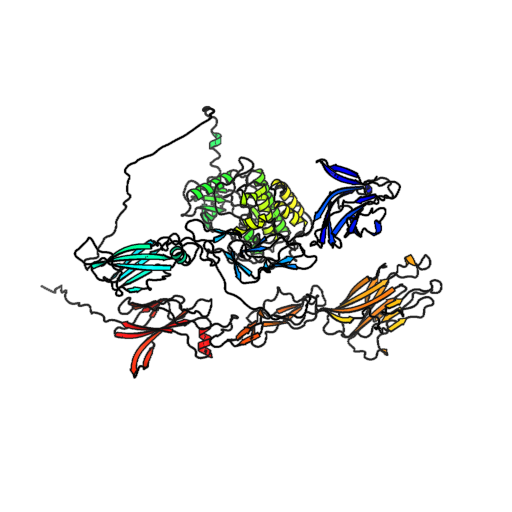23.720 11.082 1.00 96.50 564 ILE A CA 1
ATOM 4429 C C . ILE A 1 564 ? 2.733 23.929 12.490 1.00 96.50 564 ILE A C 1
ATOM 4431 O O . ILE A 1 564 ? 2.765 25.052 12.997 1.00 96.50 564 ILE A O 1
ATOM 4435 N N . THR A 1 565 ? 2.211 22.865 13.116 1.00 90.88 565 THR A N 1
ATOM 4436 C CA . THR A 1 565 ? 1.538 22.902 14.429 1.00 90.88 565 THR A CA 1
ATOM 4437 C C . THR A 1 565 ? 1.828 21.670 15.311 1.00 90.88 565 THR A C 1
ATOM 4439 O O . THR A 1 565 ? 2.563 20.770 14.924 1.00 90.88 565 THR A O 1
ATOM 4442 N N . ASP A 1 566 ? 1.207 21.630 16.495 1.00 82.56 566 ASP A N 1
ATOM 4443 C CA . ASP A 1 566 ? 1.292 20.594 17.542 1.00 82.56 566 ASP A CA 1
ATOM 4444 C C . ASP A 1 566 ? 2.703 20.376 18.122 1.00 82.56 566 ASP A C 1
ATOM 4446 O O . ASP A 1 566 ? 3.401 19.387 17.882 1.00 82.56 566 ASP A O 1
ATOM 4450 N N . PHE A 1 567 ? 3.114 21.323 18.968 1.00 79.88 567 PHE A N 1
ATOM 4451 C CA . PHE A 1 567 ? 4.429 21.342 19.611 1.00 79.88 567 PHE A CA 1
ATOM 4452 C C . PHE A 1 567 ? 4.503 20.486 20.889 1.00 79.88 567 PHE A C 1
ATOM 4454 O O . PHE A 1 567 ? 5.532 20.482 21.563 1.00 79.88 567 PHE A O 1
ATOM 4461 N N . GLY A 1 568 ? 3.465 19.708 21.226 1.00 67.81 568 GLY A N 1
ATOM 4462 C CA . GLY A 1 568 ? 3.404 18.920 22.469 1.00 67.81 568 GLY A CA 1
ATOM 4463 C C . GLY A 1 568 ? 4.576 17.941 22.665 1.00 67.81 568 GLY A C 1
ATOM 4464 O O . GLY A 1 568 ? 5.042 17.720 23.789 1.00 67.81 568 GLY A O 1
ATOM 4465 N N . LEU A 1 569 ? 5.128 17.399 21.570 1.00 63.22 569 LEU A N 1
ATOM 4466 C CA . LEU A 1 569 ? 6.338 16.565 21.587 1.00 63.22 569 LEU A CA 1
ATOM 4467 C C . LEU A 1 569 ? 7.635 17.330 21.283 1.00 63.22 569 LEU A C 1
ATOM 4469 O O . LEU A 1 569 ? 8.716 16.776 21.514 1.00 63.22 569 LEU A O 1
ATOM 4473 N N . ALA A 1 570 ? 7.555 18.579 20.823 1.00 72.06 570 ALA A N 1
ATOM 4474 C CA . ALA A 1 570 ? 8.716 19.388 20.481 1.00 72.06 570 ALA A CA 1
ATOM 4475 C C . ALA A 1 570 ? 9.526 19.754 21.731 1.00 72.06 570 ALA A C 1
ATOM 4477 O O . ALA A 1 570 ? 8.979 19.838 22.832 1.00 72.06 570 ALA A O 1
ATOM 4478 N N . ARG A 1 571 ? 10.842 19.936 21.593 1.00 71.75 571 ARG A N 1
ATOM 4479 C CA . ARG A 1 571 ? 11.736 20.381 22.679 1.00 71.75 571 ARG A CA 1
ATOM 4480 C C . ARG A 1 571 ? 12.907 21.180 22.091 1.00 71.75 571 ARG A C 1
ATOM 4482 O O . ARG A 1 571 ? 13.418 20.820 21.032 1.00 71.75 571 ARG A O 1
ATOM 4489 N N . GLY A 1 572 ? 13.348 22.223 22.797 1.00 65.12 572 GLY A N 1
ATOM 4490 C CA . GLY A 1 572 ? 14.588 22.941 22.480 1.00 65.12 572 GLY A CA 1
ATOM 4491 C C . GLY A 1 572 ? 15.831 22.130 22.865 1.00 65.12 572 GLY A C 1
ATOM 4492 O O . GLY A 1 572 ? 15.823 21.405 23.869 1.00 65.12 572 GLY A O 1
ATOM 4493 N N . LEU A 1 573 ? 16.895 22.240 22.072 1.00 57.28 573 LEU A N 1
ATOM 4494 C CA . LEU A 1 573 ? 18.166 21.565 22.321 1.00 57.28 573 LEU A CA 1
ATOM 4495 C C . LEU A 1 573 ? 18.979 22.301 23.399 1.00 57.28 573 LEU A C 1
ATOM 4497 O O . LEU A 1 573 ? 19.336 23.462 23.257 1.00 57.28 573 LEU A O 1
ATOM 4501 N N . LYS A 1 574 ? 19.336 21.594 24.476 1.00 49.84 574 LYS A N 1
ATOM 4502 C CA . LYS A 1 574 ? 20.478 21.953 25.333 1.00 49.84 574 LYS A CA 1
ATOM 4503 C C . LYS A 1 574 ? 21.598 20.954 25.038 1.00 49.84 574 LYS A C 1
ATOM 4505 O O . LYS A 1 574 ? 21.787 19.996 25.785 1.00 49.84 574 LYS A O 1
ATOM 4510 N N . GLY A 1 575 ? 22.266 21.165 23.901 1.00 49.00 575 GLY A N 1
ATOM 4511 C CA . GLY A 1 575 ? 23.214 20.235 23.272 1.00 49.00 575 GLY A CA 1
ATOM 4512 C C . GLY A 1 575 ? 22.577 19.351 22.188 1.00 49.00 575 GLY A C 1
ATOM 4513 O O . GLY A 1 575 ? 21.382 19.066 22.235 1.00 49.00 575 GLY A O 1
ATOM 4514 N N . ASP A 1 576 ? 23.394 18.900 21.231 1.00 44.81 576 ASP A N 1
ATOM 4515 C CA . ASP A 1 576 ? 22.991 18.395 19.899 1.00 44.81 576 ASP A CA 1
ATOM 4516 C C . ASP A 1 576 ? 22.033 17.186 19.857 1.00 44.81 576 ASP A C 1
ATOM 4518 O O . ASP A 1 576 ? 21.426 16.905 18.820 1.00 44.81 576 ASP A O 1
ATOM 4522 N N . ILE A 1 577 ? 21.918 16.413 20.944 1.00 53.31 577 ILE A N 1
ATOM 4523 C CA . ILE A 1 577 ? 21.185 15.137 20.959 1.00 53.31 577 ILE A CA 1
ATOM 4524 C C . ILE A 1 577 ? 20.327 15.010 22.220 1.00 53.31 577 ILE A C 1
ATOM 4526 O O . ILE A 1 577 ? 20.835 14.845 23.329 1.00 53.31 577 ILE A O 1
ATOM 4530 N N . HIS A 1 578 ? 19.006 14.944 22.042 1.00 54.78 578 HIS A N 1
ATOM 4531 C CA . HIS A 1 578 ? 18.088 14.564 23.114 1.00 54.78 578 HIS A CA 1
ATOM 4532 C C . HIS A 1 578 ? 17.946 13.033 23.209 1.00 54.78 578 HIS A C 1
ATOM 4534 O O . HIS A 1 578 ? 17.684 12.380 22.199 1.00 54.78 578 HIS A O 1
ATOM 4540 N N . ILE A 1 579 ? 18.059 12.462 24.418 1.00 55.72 579 ILE A N 1
ATOM 4541 C CA . ILE A 1 579 ? 17.886 11.019 24.691 1.00 55.72 579 ILE A CA 1
ATOM 4542 C C . ILE A 1 579 ? 16.646 10.787 25.566 1.00 55.72 579 ILE A C 1
ATOM 4544 O O . ILE A 1 579 ? 16.574 11.233 26.715 1.00 55.72 579 ILE A O 1
ATOM 4548 N N . ARG A 1 580 ? 15.673 10.038 25.040 1.00 55.06 580 ARG A N 1
ATOM 4549 C CA . ARG A 1 580 ? 14.398 9.749 25.713 1.00 55.06 580 ARG A CA 1
ATOM 4550 C C . ARG A 1 580 ? 14.525 8.684 26.816 1.00 55.06 580 ARG A C 1
ATOM 4552 O O . ARG A 1 580 ? 15.092 7.623 26.591 1.00 55.06 580 ARG A O 1
ATOM 4559 N N . LYS A 1 581 ? 13.898 8.919 27.981 1.00 43.53 581 LYS A N 1
ATOM 4560 C CA . LYS A 1 581 ? 13.973 8.023 29.164 1.00 43.53 581 LYS A CA 1
ATOM 4561 C C . LYS A 1 581 ? 12.745 7.129 29.458 1.00 43.53 581 LYS A C 1
ATOM 4563 O O . LYS A 1 581 ? 12.859 6.266 30.320 1.00 43.53 581 LYS A O 1
ATOM 4568 N N . LYS A 1 582 ? 11.575 7.310 28.815 1.00 44.66 582 LYS A N 1
ATOM 4569 C CA . LYS A 1 582 ? 10.345 6.499 29.056 1.00 44.66 582 LYS A CA 1
ATOM 4570 C C . LYS A 1 582 ? 9.433 6.364 27.824 1.00 44.66 582 LYS A C 1
ATOM 4572 O O . LYS A 1 582 ? 9.387 7.274 26.995 1.00 44.66 582 LYS A O 1
ATOM 4577 N N . GLN A 1 583 ? 8.667 5.269 27.755 1.00 41.69 583 GLN A N 1
ATOM 4578 C CA . GLN A 1 583 ? 7.651 4.984 26.726 1.00 41.69 583 GLN A CA 1
ATOM 4579 C C . GLN A 1 583 ? 6.452 5.956 26.773 1.00 41.69 583 GLN A C 1
ATOM 4581 O O . GLN A 1 583 ? 5.981 6.328 27.845 1.00 41.69 583 GLN A O 1
ATOM 4586 N N . ALA A 1 584 ? 5.949 6.327 25.595 1.00 48.19 584 ALA A N 1
ATOM 4587 C CA . ALA A 1 584 ? 4.583 6.800 25.333 1.00 48.19 584 ALA A CA 1
ATOM 4588 C C . ALA A 1 584 ? 4.235 6.427 23.876 1.00 48.19 584 ALA A C 1
ATOM 4590 O O . ALA A 1 584 ? 5.116 5.935 23.162 1.00 48.19 584 ALA A O 1
ATOM 4591 N N . ARG A 1 585 ? 2.995 6.673 23.423 1.00 56.66 585 ARG A N 1
ATOM 4592 C CA . ARG A 1 585 ? 2.623 6.527 22.001 1.00 56.66 585 ARG A CA 1
ATOM 4593 C C . ARG A 1 585 ? 3.585 7.340 21.112 1.00 56.66 585 ARG A C 1
ATOM 4595 O O . ARG A 1 585 ? 4.117 8.366 21.537 1.00 56.66 585 ARG A O 1
ATOM 4602 N N . LEU A 1 586 ? 3.875 6.813 19.924 1.00 70.50 586 LEU A N 1
ATOM 4603 C CA . LEU A 1 586 ? 4.925 7.296 19.024 1.00 70.50 586 LEU A CA 1
ATOM 4604 C C . LEU A 1 586 ? 4.444 7.260 17.565 1.00 70.50 586 LEU A C 1
ATOM 4606 O O . LEU A 1 586 ? 3.842 6.253 17.179 1.00 70.50 586 LEU A O 1
ATOM 4610 N N . PRO A 1 587 ? 4.765 8.274 16.740 1.00 85.81 587 PRO A N 1
ATOM 4611 C CA . PRO A 1 587 ? 4.459 8.306 15.309 1.00 85.81 587 PRO A CA 1
ATOM 4612 C C . PRO A 1 587 ? 5.413 7.395 14.516 1.00 85.81 587 PRO A C 1
ATOM 4614 O O . PRO A 1 587 ? 6.164 7.845 13.658 1.00 85.81 587 PRO A O 1
ATOM 4617 N N . ALA A 1 588 ? 5.419 6.093 14.813 1.00 86.62 588 ALA A N 1
ATOM 4618 C CA . ALA A 1 588 ? 6.486 5.176 14.395 1.00 86.62 588 ALA A CA 1
ATOM 4619 C C . ALA A 1 588 ? 6.740 5.121 12.873 1.00 86.62 588 ALA A C 1
ATOM 4621 O O . ALA A 1 588 ? 7.878 4.901 12.475 1.00 86.62 588 ALA A O 1
ATOM 4622 N N . LYS A 1 589 ? 5.720 5.372 12.034 1.00 92.38 589 LYS A N 1
ATOM 4623 C CA . LYS A 1 589 ? 5.847 5.472 10.565 1.00 92.38 589 LYS A CA 1
ATOM 4624 C C . LYS A 1 589 ? 6.671 6.685 10.091 1.00 92.38 589 LYS A C 1
ATOM 4626 O O . LYS A 1 589 ? 7.280 6.609 9.030 1.00 92.38 589 LYS A O 1
ATOM 4631 N N . TRP A 1 590 ? 6.720 7.773 10.860 1.00 94.88 590 TRP A N 1
ATOM 4632 C CA . TRP A 1 590 ? 7.467 8.996 10.527 1.00 94.88 590 TRP A CA 1
ATOM 4633 C C . TRP A 1 590 ? 8.865 9.036 11.155 1.00 94.88 590 TRP A C 1
ATOM 4635 O O . TRP A 1 590 ? 9.690 9.850 10.761 1.00 94.88 590 TRP A O 1
ATOM 4645 N N . MET A 1 591 ? 9.157 8.159 12.119 1.00 90.94 591 MET A N 1
ATOM 4646 C CA . MET A 1 591 ? 10.407 8.201 12.876 1.00 90.94 591 MET A CA 1
ATOM 4647 C C . MET A 1 591 ? 11.590 7.543 12.147 1.00 90.94 591 MET A C 1
ATOM 4649 O O . MET A 1 591 ? 11.423 6.487 11.531 1.00 90.94 591 MET A O 1
ATOM 4653 N N . PRO A 1 592 ? 12.811 8.085 12.300 1.00 92.69 592 PRO A N 1
ATOM 4654 C CA . PRO A 1 592 ? 14.028 7.459 11.801 1.00 92.69 592 PRO A CA 1
ATOM 4655 C C . PRO A 1 592 ? 14.549 6.329 12.714 1.00 92.69 592 PRO A C 1
ATOM 4657 O O . PRO A 1 592 ? 14.194 6.263 13.901 1.00 92.69 592 PRO A O 1
ATOM 4660 N N . PRO A 1 593 ? 15.466 5.480 12.202 1.00 87.88 593 PRO A N 1
ATOM 4661 C CA . PRO A 1 593 ? 16.133 4.415 12.952 1.00 87.88 593 PRO A CA 1
ATOM 4662 C C . PRO A 1 593 ? 16.697 4.849 14.312 1.00 87.88 593 PRO A C 1
ATOM 4664 O O . PRO A 1 593 ? 16.437 4.189 15.320 1.00 87.88 593 PRO A O 1
ATOM 4667 N N . GLU A 1 594 ? 17.418 5.974 14.396 1.00 88.81 594 GLU A N 1
ATOM 4668 C CA . GLU A 1 594 ? 18.045 6.401 15.654 1.00 88.81 594 GLU A CA 1
ATOM 4669 C C . GLU A 1 594 ? 17.029 6.806 16.737 1.00 88.81 594 GLU A C 1
ATOM 4671 O O . GLU A 1 594 ? 17.268 6.591 17.932 1.00 88.81 594 GLU A O 1
ATOM 4676 N N . SER A 1 595 ? 15.863 7.318 16.333 1.00 88.62 595 SER A N 1
ATOM 4677 C CA . SER A 1 595 ? 14.768 7.644 17.250 1.00 88.62 595 SER A CA 1
ATOM 4678 C C . SER A 1 595 ? 13.989 6.405 17.683 1.00 88.62 595 SER A C 1
ATOM 4680 O O . SER A 1 595 ? 13.585 6.327 18.844 1.00 88.62 595 SER A O 1
ATOM 4682 N N . LEU A 1 596 ? 13.806 5.426 16.788 1.00 84.31 596 LEU A N 1
ATOM 4683 C CA . LEU A 1 596 ? 13.114 4.166 17.082 1.00 84.31 596 LEU A CA 1
ATOM 4684 C C . LEU A 1 596 ? 13.938 3.233 17.981 1.00 84.31 596 LEU A C 1
ATOM 4686 O O . LEU A 1 596 ? 13.394 2.665 18.926 1.00 84.31 596 LEU A O 1
ATOM 4690 N N . PHE A 1 597 ? 15.237 3.069 17.709 1.00 80.00 597 PHE A N 1
ATOM 4691 C CA . PHE A 1 597 ? 16.085 2.098 18.415 1.00 80.00 597 PHE A CA 1
ATOM 4692 C C . PHE A 1 597 ? 16.812 2.668 19.634 1.00 80.00 597 PHE A C 1
ATOM 4694 O O . PHE A 1 597 ? 17.054 1.941 20.595 1.00 80.00 597 PHE A O 1
ATOM 4701 N N . HIS A 1 598 ? 17.187 3.950 19.601 1.00 76.31 598 HIS A N 1
ATOM 4702 C CA . HIS A 1 598 ? 18.042 4.558 20.628 1.00 76.31 598 HIS A CA 1
ATOM 4703 C C . HIS A 1 598 ? 17.381 5.737 21.348 1.00 76.31 598 HIS A C 1
ATOM 4705 O O . HIS A 1 598 ? 17.995 6.332 22.233 1.00 76.31 598 HIS A O 1
ATOM 4711 N N . GLY A 1 599 ? 16.146 6.096 20.978 1.00 77.31 599 GLY A N 1
ATOM 4712 C CA . GLY A 1 599 ? 15.431 7.229 21.563 1.00 77.31 599 GLY A CA 1
ATOM 4713 C C . GLY A 1 599 ? 16.133 8.575 21.352 1.00 77.31 599 GLY A C 1
ATOM 4714 O O . GLY A 1 599 ? 15.866 9.502 22.119 1.00 77.31 599 GLY A O 1
ATOM 4715 N N . LYS A 1 600 ? 17.035 8.662 20.361 1.00 82.94 600 LYS A N 1
ATOM 4716 C CA . LYS A 1 600 ? 17.781 9.872 19.998 1.00 82.94 600 LYS A CA 1
ATOM 4717 C C . LYS A 1 600 ? 16.963 10.718 19.028 1.00 82.94 600 LYS A C 1
ATOM 4719 O O . LYS A 1 600 ? 16.426 10.179 18.065 1.00 82.94 600 LYS A O 1
ATOM 4724 N N . SER A 1 601 ? 16.885 12.024 19.252 1.00 83.06 601 SER A N 1
ATOM 4725 C CA . SER A 1 601 ? 16.264 12.959 18.304 1.00 83.06 601 SER A CA 1
ATOM 4726 C C . SER A 1 601 ? 17.069 14.249 18.184 1.00 83.06 601 SER A C 1
ATOM 4728 O O . SER A 1 601 ? 17.430 14.833 19.209 1.00 83.06 601 SER A O 1
ATOM 4730 N N . SER A 1 602 ? 17.297 14.686 16.947 1.00 89.19 602 SER A N 1
ATOM 4731 C CA . SER A 1 602 ? 17.913 15.965 16.563 1.00 89.19 602 SER A CA 1
ATOM 4732 C C . SER A 1 602 ? 17.204 16.542 15.327 1.00 89.19 602 SER A C 1
ATOM 4734 O O . SER A 1 602 ? 16.292 15.915 14.785 1.00 89.19 602 SER A O 1
ATOM 4736 N N . THR A 1 603 ? 17.636 17.700 14.822 1.00 91.62 603 THR A N 1
ATOM 4737 C CA . THR A 1 603 ? 17.118 18.283 13.564 1.00 91.62 603 THR A CA 1
ATOM 4738 C C . THR A 1 603 ? 17.257 17.324 12.370 1.00 91.62 603 THR A C 1
ATOM 4740 O O . THR A 1 603 ? 16.378 17.262 11.511 1.00 91.62 603 THR A O 1
ATOM 4743 N N . LYS A 1 604 ? 18.301 16.477 12.350 1.00 94.75 604 LYS A N 1
ATOM 4744 C CA . LYS A 1 604 ? 18.477 15.391 11.364 1.00 94.75 604 LYS A CA 1
ATOM 4745 C C . LYS A 1 604 ? 17.405 14.303 11.456 1.00 94.75 604 LYS A C 1
ATOM 4747 O O . LYS A 1 604 ? 17.152 13.621 10.461 1.00 94.75 604 LYS A O 1
ATOM 4752 N N . SER A 1 605 ? 16.780 14.126 12.618 1.00 93.25 605 SER A N 1
ATOM 4753 C CA . SER A 1 605 ? 15.649 13.213 12.785 1.00 93.25 605 SER A CA 1
ATOM 4754 C C . SER A 1 605 ? 14.362 13.802 12.202 1.00 93.25 605 SER A C 1
ATOM 4756 O O . SER A 1 605 ? 13.624 13.080 11.542 1.00 93.25 605 SER A O 1
ATOM 4758 N N . ASP A 1 606 ? 14.136 15.113 12.336 1.00 95.25 606 ASP A N 1
ATOM 4759 C CA . ASP A 1 606 ? 13.001 15.780 11.678 1.00 95.25 606 ASP A CA 1
ATOM 4760 C C . ASP A 1 606 ? 13.159 15.851 10.150 1.00 95.25 606 ASP A C 1
ATOM 4762 O O . ASP A 1 606 ? 12.164 15.801 9.434 1.00 95.25 606 ASP A O 1
ATOM 4766 N N . ILE A 1 607 ? 14.390 15.905 9.624 1.00 97.88 607 ILE A N 1
ATOM 4767 C CA . ILE A 1 607 ? 14.652 15.815 8.174 1.00 97.88 607 ILE A CA 1
ATOM 4768 C C . ILE A 1 607 ? 14.155 14.483 7.594 1.00 97.88 607 ILE A C 1
ATOM 4770 O O . ILE A 1 607 ? 13.586 14.462 6.503 1.00 97.88 607 ILE A O 1
ATOM 4774 N N . TRP A 1 608 ? 14.303 13.376 8.329 1.00 97.44 608 TRP A N 1
ATOM 4775 C CA . TRP A 1 608 ? 13.719 12.094 7.927 1.00 97.44 608 TRP A CA 1
ATOM 4776 C C . TRP A 1 608 ? 12.190 12.174 7.882 1.00 97.44 608 TRP A C 1
ATOM 4778 O O . TRP A 1 608 ? 11.591 11.802 6.871 1.00 97.44 608 TRP A O 1
ATOM 4788 N N . SER A 1 609 ? 11.571 12.703 8.945 1.00 97.25 609 SER A N 1
ATOM 4789 C CA . SER A 1 609 ? 10.121 12.921 9.028 1.00 97.25 609 SER A CA 1
ATOM 4790 C C . SER A 1 609 ? 9.620 13.792 7.872 1.00 97.25 609 SER A C 1
ATOM 4792 O O . SER A 1 609 ? 8.627 13.457 7.236 1.00 97.25 609 SER A O 1
ATOM 4794 N N . TYR A 1 610 ? 10.355 14.849 7.513 1.00 98.25 610 TYR A N 1
ATOM 4795 C CA . TYR A 1 610 ? 10.059 15.699 6.360 1.00 98.25 610 TYR A CA 1
ATOM 4796 C C . TYR A 1 610 ? 10.095 14.925 5.035 1.00 98.25 610 TYR A C 1
ATOM 4798 O O . TYR A 1 610 ? 9.208 15.105 4.208 1.00 98.25 610 TYR A O 1
ATOM 4806 N N . GLY A 1 611 ? 11.049 14.006 4.845 1.00 97.50 611 GLY A N 1
ATOM 4807 C CA . GLY A 1 611 ? 11.044 13.100 3.690 1.00 97.50 611 GLY A CA 1
ATOM 4808 C C . GLY A 1 611 ? 9.775 12.239 3.618 1.00 97.50 611 GLY A C 1
ATOM 4809 O O . GLY A 1 611 ? 9.224 12.043 2.536 1.00 97.50 611 GLY A O 1
ATOM 4810 N N . ILE A 1 612 ? 9.265 11.775 4.767 1.00 97.38 612 ILE A N 1
ATOM 4811 C CA . ILE A 1 612 ? 7.975 11.069 4.846 1.00 97.38 612 ILE A CA 1
ATOM 4812 C C . ILE A 1 612 ? 6.809 12.007 4.494 1.00 97.38 612 ILE A C 1
ATOM 4814 O O . ILE A 1 612 ? 5.958 11.622 3.700 1.00 97.38 612 ILE A O 1
ATOM 4818 N N . VAL A 1 613 ? 6.803 13.250 4.987 1.00 97.56 613 VAL A N 1
ATOM 4819 C CA . VAL A 1 613 ? 5.770 14.249 4.646 1.00 97.56 613 VAL A CA 1
ATOM 4820 C C . VAL A 1 613 ? 5.795 14.627 3.164 1.00 97.56 613 VAL A C 1
ATOM 4822 O O . VAL A 1 613 ? 4.736 14.746 2.557 1.00 97.56 613 VAL A O 1
ATOM 4825 N N . MET A 1 614 ? 6.969 14.745 2.533 1.00 97.19 614 MET A N 1
ATOM 4826 C CA . MET A 1 614 ? 7.053 14.892 1.074 1.00 97.19 614 MET A CA 1
ATOM 4827 C C . MET A 1 614 ? 6.371 13.710 0.374 1.00 97.19 614 MET A C 1
ATOM 4829 O O . MET A 1 614 ? 5.648 13.913 -0.597 1.00 97.19 614 MET A O 1
ATOM 4833 N N . TRP A 1 615 ? 6.572 12.480 0.858 1.00 95.62 615 TRP A N 1
ATOM 4834 C CA . TRP A 1 615 ? 5.901 11.306 0.300 1.00 95.62 615 TRP A CA 1
ATOM 4835 C C . TRP A 1 615 ? 4.375 11.375 0.491 1.00 95.62 615 TRP A C 1
ATOM 4837 O O . TRP A 1 615 ? 3.654 11.146 -0.476 1.00 95.62 615 TRP A O 1
ATOM 4847 N N . GLU A 1 616 ? 3.868 11.775 1.665 1.00 95.44 616 GLU A N 1
ATOM 4848 C CA . GLU A 1 616 ? 2.427 12.016 1.903 1.00 95.44 616 GLU A CA 1
ATOM 4849 C C . GLU A 1 616 ? 1.853 13.080 0.947 1.00 95.44 616 GLU A C 1
ATOM 4851 O O . GLU A 1 616 ? 0.786 12.884 0.365 1.00 95.44 616 GLU A O 1
ATOM 4856 N N . VAL A 1 617 ? 2.572 14.189 0.735 1.00 95.62 617 VAL A N 1
ATOM 4857 C CA . VAL A 1 617 ? 2.169 15.273 -0.178 1.00 95.62 617 VAL A CA 1
ATOM 4858 C C . VAL A 1 617 ? 2.111 14.779 -1.622 1.00 95.62 617 VAL A C 1
ATOM 4860 O O . VAL A 1 617 ? 1.075 14.909 -2.270 1.00 95.62 617 VAL A O 1
ATOM 4863 N N . PHE A 1 618 ? 3.185 14.168 -2.130 1.00 93.94 618 PHE A N 1
ATOM 4864 C CA . PHE A 1 618 ? 3.239 13.733 -3.529 1.00 93.94 618 PHE A CA 1
ATOM 4865 C C . PHE A 1 618 ? 2.418 12.474 -3.821 1.00 93.94 618 PHE A C 1
ATOM 4867 O O . PHE A 1 618 ? 2.156 12.210 -4.986 1.00 93.94 618 PHE A O 1
ATOM 4874 N N . THR A 1 619 ? 1.956 11.736 -2.810 1.00 90.12 619 THR A N 1
ATOM 4875 C CA . THR A 1 619 ? 0.939 10.677 -2.974 1.00 90.12 619 THR A CA 1
ATOM 4876 C C . THR A 1 619 ? -0.495 11.161 -2.761 1.00 90.12 619 THR A C 1
ATOM 4878 O O . THR A 1 619 ? -1.442 10.406 -2.988 1.00 90.12 619 THR A O 1
ATOM 4881 N N . ILE A 1 620 ? -0.661 12.437 -2.398 1.00 89.25 620 ILE A N 1
ATOM 4882 C CA . ILE A 1 620 ? -1.944 13.088 -2.142 1.00 89.25 620 ILE A CA 1
ATOM 4883 C C . ILE A 1 620 ? -2.685 12.381 -0.986 1.00 89.25 620 ILE A C 1
ATOM 4885 O O . ILE A 1 620 ? -3.816 11.902 -1.102 1.00 89.25 620 ILE A O 1
ATOM 4889 N N . GLY A 1 621 ? -2.009 12.307 0.163 1.00 85.94 621 GLY A N 1
ATOM 4890 C CA . GLY A 1 621 ? -2.579 11.852 1.432 1.00 85.94 621 GLY A CA 1
ATOM 4891 C C . GLY A 1 621 ? -2.683 10.332 1.596 1.00 85.94 621 GLY A C 1
ATOM 4892 O O . GLY A 1 621 ? -3.624 9.845 2.231 1.00 85.94 621 GLY A O 1
ATOM 4893 N N . GLU A 1 622 ? -1.755 9.562 1.024 1.00 84.00 622 GLU A N 1
ATOM 4894 C CA . GLU A 1 622 ? -1.623 8.133 1.340 1.00 84.00 622 GLU A CA 1
ATOM 4895 C C . GLU A 1 622 ? -0.896 7.891 2.663 1.00 84.00 622 GLU A C 1
ATOM 4897 O O . GLU A 1 622 ? -0.038 8.665 3.083 1.00 84.00 622 GLU A O 1
ATOM 4902 N N . SER A 1 623 ? -1.227 6.774 3.308 1.00 84.75 623 SER A N 1
ATOM 4903 C CA . SER A 1 623 ? -0.577 6.337 4.543 1.00 84.75 623 SER A CA 1
ATOM 4904 C C . SER A 1 623 ? 0.874 5.894 4.284 1.00 84.75 623 SER A C 1
ATOM 4906 O O . SER A 1 623 ? 1.088 4.964 3.498 1.00 84.75 623 SER A O 1
ATOM 4908 N N . PRO A 1 624 ? 1.887 6.486 4.952 1.00 89.06 624 PRO A N 1
ATOM 4909 C CA . PRO A 1 624 ? 3.280 6.077 4.793 1.00 89.06 624 PRO A CA 1
ATOM 4910 C C . PRO A 1 624 ? 3.499 4.591 5.070 1.00 89.06 624 PRO A C 1
ATOM 4912 O O . PRO A 1 624 ? 2.889 4.015 5.973 1.00 89.06 624 PRO A O 1
ATOM 4915 N N . TYR A 1 625 ? 4.413 3.978 4.319 1.00 81.94 625 TYR A N 1
ATOM 4916 C CA . TYR A 1 625 ? 4.637 2.529 4.294 1.00 81.94 625 TYR A CA 1
ATOM 4917 C C . TYR A 1 625 ? 3.309 1.755 4.118 1.00 81.94 625 TYR A C 1
ATOM 4919 O O . TYR A 1 625 ? 2.851 1.102 5.064 1.00 81.94 625 TYR A O 1
ATOM 4927 N N . PRO A 1 626 ? 2.660 1.840 2.935 1.00 76.06 626 PRO A N 1
ATOM 4928 C CA . PRO A 1 626 ? 1.351 1.234 2.693 1.00 76.06 626 PRO A CA 1
ATOM 4929 C C . PRO A 1 626 ? 1.291 -0.245 3.090 1.00 76.06 626 PRO A C 1
ATOM 4931 O O . PRO A 1 626 ? 2.169 -1.033 2.738 1.00 76.06 626 PRO A O 1
ATOM 4934 N N . GLY A 1 627 ? 0.255 -0.617 3.846 1.00 71.06 627 GLY A N 1
ATOM 4935 C CA . GLY A 1 627 ? 0.046 -1.982 4.342 1.00 71.06 627 GLY A CA 1
ATOM 4936 C C . GLY A 1 627 ? 0.941 -2.420 5.513 1.00 71.06 627 GLY A C 1
ATOM 4937 O O . GLY A 1 627 ? 0.767 -3.534 6.002 1.00 71.06 627 GLY A O 1
ATOM 4938 N N . VAL A 1 628 ? 1.869 -1.582 5.994 1.00 75.19 628 VAL A N 1
ATOM 4939 C CA . VAL A 1 628 ? 2.765 -1.909 7.120 1.00 75.19 628 VAL A CA 1
ATOM 4940 C C . VAL A 1 628 ? 2.229 -1.316 8.422 1.00 75.19 628 VAL A C 1
ATOM 4942 O O . VAL A 1 628 ? 1.970 -0.112 8.513 1.00 75.19 628 VAL A O 1
ATOM 4945 N N . LYS A 1 629 ? 2.095 -2.138 9.471 1.00 75.38 629 LYS A N 1
ATOM 4946 C CA . LYS A 1 629 ? 1.582 -1.664 10.769 1.00 75.38 629 LYS A CA 1
ATOM 4947 C C . LYS A 1 629 ? 2.659 -0.870 11.526 1.00 75.38 629 LYS A C 1
ATOM 4949 O O . LYS A 1 629 ? 3.832 -1.238 11.466 1.00 75.38 629 LYS A O 1
ATOM 4954 N N . PRO A 1 630 ? 2.314 0.155 12.335 1.00 75.94 630 PRO A N 1
ATOM 4955 C CA . PRO A 1 630 ? 3.304 0.981 13.046 1.00 75.94 630 PRO A CA 1
ATOM 4956 C C . PRO A 1 630 ? 4.322 0.202 13.901 1.00 75.94 630 PRO A C 1
ATOM 4958 O O . PRO A 1 630 ? 5.462 0.634 14.045 1.00 75.94 630 PRO A O 1
ATOM 4961 N N . LYS A 1 631 ? 3.936 -0.963 14.443 1.00 76.75 631 LYS A N 1
ATOM 4962 C CA . LYS A 1 631 ? 4.819 -1.849 15.228 1.00 76.75 631 LYS A CA 1
ATOM 4963 C C . LYS A 1 631 ? 5.885 -2.568 14.381 1.00 76.75 631 LYS A C 1
ATOM 4965 O O . LYS A 1 631 ? 6.908 -2.972 14.921 1.00 76.75 631 LYS A O 1
ATOM 4970 N N . GLU A 1 632 ? 5.658 -2.726 13.079 1.00 81.81 632 GLU A N 1
ATOM 4971 C CA . GLU A 1 632 ? 6.517 -3.481 12.152 1.00 81.81 632 GLU A CA 1
ATOM 4972 C C . GLU A 1 632 ? 7.588 -2.597 11.489 1.00 81.81 632 GLU A C 1
ATOM 4974 O O . GLU A 1 632 ? 8.630 -3.103 11.070 1.00 81.81 632 GLU A O 1
ATOM 4979 N N . ILE A 1 633 ? 7.382 -1.272 11.460 1.00 83.06 633 ILE A N 1
ATOM 4980 C CA . ILE A 1 633 ? 8.277 -0.283 10.825 1.00 83.06 633 ILE A CA 1
ATOM 4981 C C . ILE A 1 633 ? 9.724 -0.416 11.316 1.00 83.06 633 ILE A C 1
ATOM 4983 O O . ILE A 1 633 ? 10.657 -0.428 10.516 1.00 83.06 633 ILE A O 1
ATOM 4987 N N . ALA A 1 634 ? 9.920 -0.592 12.624 1.00 78.19 634 ALA A N 1
ATOM 4988 C CA . ALA A 1 634 ? 11.244 -0.764 13.219 1.00 78.19 634 ALA A CA 1
ATOM 4989 C C . ALA A 1 634 ? 11.973 -2.030 12.711 1.00 78.19 634 ALA A C 1
ATOM 4991 O O . ALA A 1 634 ? 13.195 -2.028 12.584 1.00 78.19 634 ALA A O 1
ATOM 4992 N N . GLY A 1 635 ? 11.246 -3.105 12.392 1.00 75.88 635 GLY A N 1
ATOM 4993 C CA . GLY A 1 635 ? 11.819 -4.289 11.746 1.00 75.88 635 GLY A CA 1
ATOM 4994 C C . GLY A 1 635 ? 12.127 -4.037 10.270 1.00 75.88 635 GLY A C 1
ATOM 4995 O O . GLY A 1 635 ? 13.225 -4.338 9.805 1.00 75.88 635 GLY A O 1
ATOM 4996 N N . LEU A 1 636 ? 11.186 -3.416 9.553 1.00 77.69 636 LEU A N 1
ATOM 4997 C CA . LEU A 1 636 ? 11.302 -3.124 8.126 1.00 77.69 636 LEU A CA 1
ATOM 4998 C C . LEU A 1 636 ? 12.497 -2.209 7.812 1.00 77.69 636 LEU A C 1
ATOM 5000 O O . LEU A 1 636 ? 13.312 -2.548 6.955 1.00 77.69 636 LEU A O 1
ATOM 5004 N N . LEU A 1 637 ? 12.662 -1.099 8.538 1.00 81.88 637 LEU A N 1
ATOM 5005 C CA . LEU A 1 637 ? 13.766 -0.154 8.317 1.00 81.88 637 LEU A CA 1
ATOM 5006 C C . LEU A 1 637 ? 15.146 -0.788 8.538 1.00 81.88 637 LEU A C 1
ATOM 5008 O O . LEU A 1 637 ? 16.080 -0.482 7.798 1.00 81.88 637 LEU A O 1
ATOM 5012 N N . ARG A 1 638 ? 15.260 -1.733 9.485 1.00 79.81 638 ARG A N 1
ATOM 5013 C CA . ARG A 1 638 ? 16.503 -2.475 9.761 1.00 79.81 638 ARG A CA 1
ATOM 5014 C C . ARG A 1 638 ? 16.955 -3.350 8.585 1.00 79.81 638 ARG A C 1
ATOM 5016 O O . ARG A 1 638 ? 18.137 -3.656 8.485 1.00 79.81 638 ARG A O 1
ATOM 5023 N N . THR A 1 639 ? 16.050 -3.725 7.678 1.00 75.44 639 THR A N 1
ATOM 5024 C CA . THR A 1 639 ? 16.409 -4.451 6.443 1.00 75.44 639 THR A CA 1
ATOM 5025 C C . THR A 1 639 ? 17.058 -3.563 5.373 1.00 75.44 639 THR A C 1
ATOM 5027 O O . THR A 1 639 ? 17.489 -4.068 4.339 1.00 75.44 639 THR A O 1
ATOM 5030 N N . GLY A 1 640 ? 17.114 -2.243 5.593 1.00 78.81 640 GLY A N 1
ATOM 5031 C CA . GLY A 1 640 ? 17.515 -1.254 4.589 1.00 78.81 640 GLY A CA 1
ATOM 5032 C C . GLY A 1 640 ? 16.376 -0.814 3.661 1.00 78.81 640 GLY A C 1
ATOM 5033 O O . GLY A 1 640 ? 16.608 -0.007 2.764 1.00 78.81 640 GLY A O 1
ATOM 5034 N N . TYR A 1 641 ? 15.146 -1.302 3.868 1.00 80.12 641 TYR A N 1
ATOM 5035 C CA . TYR A 1 641 ? 13.982 -0.880 3.086 1.00 80.12 641 TYR A CA 1
ATOM 5036 C C . TYR A 1 641 ? 13.736 0.632 3.196 1.00 80.12 641 TYR A C 1
ATOM 5038 O O . TYR A 1 641 ? 13.846 1.216 4.279 1.00 80.12 641 TYR A O 1
ATOM 5046 N N . ARG A 1 642 ? 13.344 1.237 2.070 1.00 86.12 642 ARG A N 1
ATOM 5047 C CA . ARG A 1 642 ? 12.843 2.611 1.917 1.00 86.12 642 ARG A CA 1
ATOM 5048 C C . ARG A 1 642 ? 11.675 2.599 0.931 1.00 86.12 642 ARG A C 1
ATOM 5050 O O . ARG A 1 642 ? 11.619 1.721 0.069 1.00 86.12 642 ARG A O 1
ATOM 5057 N N . MET A 1 643 ? 10.747 3.548 1.057 1.00 87.62 643 MET A N 1
ATOM 5058 C CA . MET A 1 643 ? 9.576 3.607 0.173 1.00 87.62 643 MET A CA 1
ATOM 5059 C C . MET A 1 643 ? 10.009 3.869 -1.279 1.00 87.62 643 MET A C 1
ATOM 5061 O O . MET A 1 643 ? 10.803 4.782 -1.499 1.00 87.62 643 MET A O 1
ATOM 5065 N N . PRO A 1 644 ? 9.522 3.095 -2.267 1.00 77.81 644 PRO A N 1
ATOM 5066 C CA . PRO A 1 644 ? 9.921 3.243 -3.663 1.00 77.81 644 PRO A CA 1
ATOM 5067 C C . PRO A 1 644 ? 9.360 4.526 -4.287 1.00 77.81 644 PRO A C 1
ATOM 5069 O O . PRO A 1 644 ? 8.358 5.077 -3.828 1.00 77.81 644 PRO A O 1
ATOM 5072 N N . LYS A 1 645 ? 9.974 4.958 -5.394 1.00 86.88 645 LYS A N 1
ATOM 5073 C CA . LYS A 1 645 ? 9.521 6.106 -6.186 1.00 86.88 645 LYS A CA 1
ATOM 5074 C C . LYS A 1 645 ? 8.138 5.846 -6.815 1.00 86.88 645 LYS A C 1
ATOM 5076 O O . LYS A 1 645 ? 8.043 4.920 -7.624 1.00 86.88 645 LYS A O 1
ATOM 5081 N N . PRO A 1 646 ? 7.115 6.686 -6.564 1.00 81.88 646 PRO A N 1
ATOM 5082 C CA . PRO A 1 646 ? 5.879 6.682 -7.347 1.00 81.88 646 PRO A CA 1
ATOM 5083 C C . PRO A 1 646 ? 6.133 6.824 -8.857 1.00 81.88 646 PRO A C 1
ATOM 5085 O O . PRO A 1 646 ? 7.072 7.500 -9.290 1.00 81.88 646 PRO A O 1
ATOM 5088 N N . SER A 1 647 ? 5.309 6.180 -9.681 1.00 79.94 647 SER A N 1
ATOM 5089 C CA . SER A 1 647 ? 5.466 6.137 -11.146 1.00 79.94 647 SER A CA 1
ATOM 5090 C C . SER A 1 647 ? 5.499 7.538 -11.774 1.00 79.94 647 SER A C 1
ATOM 5092 O O . SER A 1 647 ? 6.407 7.842 -12.550 1.00 79.94 647 SER A O 1
ATOM 5094 N N . TYR A 1 648 ? 4.568 8.392 -11.351 1.00 82.44 648 TYR A N 1
ATOM 5095 C CA . TYR A 1 648 ? 4.284 9.730 -11.871 1.00 82.44 648 TYR A CA 1
ATOM 5096 C C . TYR A 1 648 ? 5.185 10.862 -11.336 1.00 82.44 648 TYR A C 1
ATOM 5098 O O . TYR A 1 648 ? 5.067 11.989 -11.818 1.00 82.44 648 TYR A O 1
ATOM 5106 N N . ILE A 1 649 ? 6.095 10.608 -10.381 1.00 88.12 649 ILE A N 1
ATOM 5107 C CA . ILE A 1 649 ? 7.082 11.621 -9.949 1.00 88.12 649 ILE A CA 1
ATOM 5108 C C . ILE A 1 649 ? 8.433 11.450 -10.649 1.00 88.12 649 ILE A C 1
ATOM 5110 O O . ILE A 1 649 ? 8.897 10.336 -10.909 1.00 88.12 649 ILE A O 1
ATOM 5114 N N . SER A 1 650 ? 9.105 12.562 -10.922 1.00 84.62 650 SER A N 1
ATOM 5115 C CA . SER A 1 650 ? 10.443 12.590 -11.513 1.00 84.62 650 SER A CA 1
ATOM 5116 C C . SER A 1 650 ? 11.515 11.996 -10.588 1.00 84.62 650 SER A C 1
ATOM 5118 O O . SER A 1 650 ? 11.399 11.989 -9.360 1.00 84.62 650 SER A O 1
ATOM 5120 N N . GLN A 1 651 ? 12.613 11.526 -11.186 1.00 82.31 651 GLN A N 1
ATOM 5121 C CA . GLN A 1 651 ? 13.775 11.053 -10.429 1.00 82.31 651 GLN A CA 1
ATOM 5122 C C . GLN A 1 651 ? 14.488 12.188 -9.675 1.00 82.31 651 GLN A C 1
ATOM 5124 O O . GLN A 1 651 ? 15.074 11.930 -8.628 1.00 82.31 651 GLN A O 1
ATOM 5129 N N . GLU A 1 652 ? 14.440 13.429 -10.166 1.00 84.25 652 GLU A N 1
ATOM 5130 C CA . GLU A 1 652 ? 15.040 14.581 -9.481 1.00 84.25 652 GLU A CA 1
ATOM 5131 C C . GLU A 1 652 ? 14.319 14.878 -8.157 1.00 84.25 652 GLU A C 1
ATOM 5133 O O . GLU A 1 652 ? 14.958 14.876 -7.103 1.00 84.25 652 GLU A O 1
ATOM 5138 N N . LEU A 1 653 ? 12.987 15.012 -8.188 1.00 86.56 653 LEU A N 1
ATOM 5139 C CA . LEU A 1 653 ? 12.167 15.225 -6.991 1.00 86.56 653 LEU A CA 1
ATOM 5140 C C . LEU A 1 653 ? 12.301 14.066 -5.991 1.00 86.56 653 LEU A C 1
ATOM 5142 O O . LEU A 1 653 ? 12.482 14.286 -4.793 1.00 86.56 653 LEU A O 1
ATOM 5146 N N . TYR A 1 654 ? 12.278 12.823 -6.479 1.00 92.12 654 TYR A N 1
ATOM 5147 C CA . TYR A 1 654 ? 12.469 11.656 -5.619 1.00 92.12 654 TYR A CA 1
ATOM 5148 C C . TYR A 1 654 ? 13.866 11.592 -4.996 1.00 92.12 654 TYR A C 1
ATOM 5150 O O . TYR A 1 654 ? 13.992 11.136 -3.868 1.00 92.12 654 TYR A O 1
ATOM 5158 N N . SER A 1 655 ? 14.907 12.077 -5.680 1.00 85.12 655 SER A N 1
ATOM 5159 C CA . SER A 1 655 ? 16.265 12.072 -5.119 1.00 85.12 655 SER A CA 1
ATOM 5160 C C . SER A 1 655 ? 16.375 13.008 -3.907 1.00 85.12 655 SER A C 1
ATOM 5162 O O . SER A 1 655 ? 17.046 12.668 -2.937 1.00 85.12 655 SER A O 1
ATOM 5164 N N . ILE A 1 656 ? 15.667 14.147 -3.910 1.00 90.38 656 ILE A N 1
ATOM 5165 C CA . ILE A 1 656 ? 15.548 15.029 -2.732 1.00 90.38 656 ILE A CA 1
ATOM 5166 C C . ILE A 1 656 ? 14.900 14.266 -1.567 1.00 90.38 656 ILE A C 1
ATOM 5168 O O . ILE A 1 656 ? 15.446 14.247 -0.466 1.00 90.38 656 ILE A O 1
ATOM 5172 N N . MET A 1 657 ? 13.781 13.586 -1.832 1.00 94.81 657 MET A N 1
ATOM 5173 C CA . MET A 1 657 ? 13.037 12.793 -0.847 1.00 94.81 657 MET A CA 1
ATOM 5174 C C . MET A 1 657 ? 13.863 11.620 -0.287 1.00 94.81 657 MET A C 1
ATOM 5176 O O . MET A 1 657 ? 13.919 11.432 0.926 1.00 94.81 657 MET A O 1
ATOM 5180 N N . SER A 1 658 ? 14.555 10.853 -1.136 1.00 92.75 658 SER A N 1
ATOM 5181 C CA . SER A 1 658 ? 15.343 9.693 -0.703 1.00 92.75 658 SER A CA 1
ATOM 5182 C C . SER A 1 658 ? 16.577 10.078 0.114 1.00 92.75 658 SER A C 1
ATOM 5184 O O . SER A 1 658 ? 16.940 9.348 1.035 1.00 92.75 658 SER A O 1
ATOM 5186 N N . ASN A 1 659 ? 17.188 11.236 -0.164 1.00 92.19 659 ASN A N 1
ATOM 5187 C CA . ASN A 1 659 ? 18.335 11.744 0.598 1.00 92.19 659 ASN A CA 1
ATOM 5188 C C . ASN A 1 659 ? 17.966 12.101 2.053 1.00 92.19 659 ASN A C 1
ATOM 5190 O O . ASN A 1 659 ? 18.827 12.080 2.933 1.00 92.19 659 ASN A O 1
ATOM 5194 N N . CYS A 1 660 ? 16.690 12.381 2.339 1.00 95.69 660 CYS A N 1
ATOM 5195 C CA . CYS A 1 660 ? 16.196 12.537 3.709 1.00 95.69 660 CYS A CA 1
ATOM 5196 C C . CYS A 1 660 ? 16.222 11.221 4.509 1.00 95.69 660 CYS A C 1
ATOM 5198 O O . CYS A 1 660 ? 16.262 11.258 5.738 1.00 95.69 660 CYS A O 1
ATOM 5200 N N . TRP A 1 661 ? 16.228 10.064 3.836 1.00 96.50 661 TRP A N 1
ATOM 5201 C CA . TRP A 1 661 ? 16.170 8.737 4.461 1.00 96.50 661 TRP A CA 1
ATOM 5202 C C . TRP A 1 661 ? 17.519 8.004 4.528 1.00 96.50 661 TRP A C 1
ATOM 5204 O O . TRP A 1 661 ? 17.563 6.782 4.723 1.00 96.50 661 TRP A O 1
ATOM 5214 N N . GLU A 1 662 ? 18.629 8.731 4.396 1.00 92.69 662 GLU A N 1
ATOM 5215 C CA . GLU A 1 662 ? 19.966 8.200 4.669 1.00 92.69 662 GLU A CA 1
ATOM 5216 C C . GLU A 1 662 ? 20.050 7.612 6.090 1.00 92.69 662 GLU A C 1
ATOM 5218 O O . GLU A 1 662 ? 19.584 8.206 7.069 1.00 92.69 662 GLU A O 1
ATOM 5223 N N . GLU A 1 663 ? 20.641 6.419 6.206 1.00 88.12 663 GLU A N 1
ATOM 5224 C CA . GLU A 1 663 ? 20.737 5.682 7.477 1.00 88.12 663 GLU A CA 1
ATOM 5225 C C . GLU A 1 663 ? 21.564 6.462 8.510 1.00 88.12 663 GLU A C 1
ATOM 5227 O O . GLU A 1 663 ? 21.198 6.541 9.679 1.00 88.12 663 GLU A O 1
ATOM 5232 N N . GLN A 1 664 ? 22.655 7.095 8.067 1.00 86.94 664 GLN A N 1
ATOM 5233 C CA . GLN A 1 664 ? 23.504 7.936 8.909 1.00 86.94 664 GLN A CA 1
ATOM 5234 C C . GLN A 1 664 ? 22.948 9.372 8.947 1.00 86.94 664 GLN A C 1
ATOM 5236 O O . GLN A 1 664 ? 22.916 10.013 7.893 1.00 86.94 664 GLN A O 1
ATOM 5241 N N . PRO A 1 665 ? 22.565 9.917 10.122 1.00 92.06 665 PRO A N 1
ATOM 5242 C CA . PRO A 1 665 ? 21.962 11.250 10.230 1.00 92.06 665 PRO A CA 1
ATOM 5243 C C . PRO A 1 665 ? 22.780 12.371 9.576 1.00 92.06 665 PRO A C 1
ATOM 5245 O O . PRO A 1 665 ? 22.210 13.254 8.939 1.00 92.06 665 PRO A O 1
ATOM 5248 N N . GLU A 1 666 ? 24.111 12.295 9.648 1.00 90.75 666 GLU A N 1
ATOM 5249 C CA . GLU A 1 666 ? 25.011 13.320 9.099 1.00 90.75 666 GLU A CA 1
ATOM 5250 C C . GLU A 1 666 ? 24.990 13.416 7.567 1.00 90.75 666 GLU A C 1
ATOM 5252 O O . GLU A 1 666 ? 25.290 14.473 7.017 1.00 90.75 666 GLU A O 1
ATOM 5257 N N . LYS A 1 667 ? 24.596 12.341 6.868 1.00 92.69 667 LYS A N 1
ATOM 5258 C CA . LYS A 1 667 ? 24.472 12.323 5.400 1.00 92.69 667 LYS A CA 1
ATOM 5259 C C . LYS A 1 667 ? 23.177 12.952 4.893 1.00 92.69 667 LYS A C 1
ATOM 5261 O O . LYS A 1 667 ? 23.098 13.303 3.718 1.00 92.69 667 LYS A O 1
ATOM 5266 N N . ARG A 1 668 ? 22.170 13.104 5.758 1.00 96.12 668 ARG A N 1
ATOM 5267 C CA . ARG A 1 668 ? 20.909 13.769 5.408 1.00 96.12 668 ARG A CA 1
ATOM 5268 C C . ARG A 1 668 ? 21.187 15.262 5.145 1.00 96.12 668 ARG A C 1
ATOM 5270 O O . ARG A 1 668 ? 22.038 15.833 5.836 1.00 96.12 668 ARG A O 1
ATOM 5277 N N . PRO A 1 669 ? 20.494 15.920 4.197 1.00 94.88 669 PRO A N 1
ATOM 5278 C CA . PRO A 1 669 ? 20.688 17.345 3.893 1.00 94.88 669 PRO A CA 1
ATOM 5279 C C . PRO A 1 669 ? 20.347 18.263 5.087 1.00 94.88 669 PRO A C 1
ATOM 5281 O O . PRO A 1 669 ? 19.963 17.796 6.156 1.00 94.88 669 PRO A O 1
ATOM 5284 N N . SER A 1 670 ? 20.516 19.581 4.949 1.00 94.62 670 SER A N 1
ATOM 5285 C CA . SER A 1 670 ? 19.973 20.567 5.903 1.00 94.62 670 SER A CA 1
ATOM 5286 C C . SER A 1 670 ? 18.600 21.070 5.445 1.00 94.62 670 SER A C 1
ATOM 5288 O O . SER A 1 670 ? 18.314 21.064 4.247 1.00 94.62 670 SER A O 1
ATOM 5290 N N . PHE A 1 671 ? 17.762 21.563 6.366 1.00 96.50 671 PHE A N 1
ATOM 5291 C CA . PHE A 1 671 ? 16.491 22.200 5.989 1.00 96.50 671 PHE A CA 1
ATOM 5292 C C . PHE A 1 671 ? 16.690 23.428 5.088 1.00 96.50 671 PHE A C 1
ATOM 5294 O O . PHE A 1 671 ? 15.939 23.603 4.133 1.00 96.50 671 PHE A O 1
ATOM 5301 N N . GLN A 1 672 ? 17.760 24.202 5.294 1.00 94.44 672 GLN A N 1
ATOM 5302 C CA . GLN A 1 672 ? 18.152 25.300 4.405 1.00 94.44 672 GLN A CA 1
ATOM 5303 C C . GLN A 1 672 ? 18.391 24.819 2.963 1.00 94.44 672 GLN A C 1
ATOM 5305 O O . GLN A 1 672 ? 17.926 25.443 2.007 1.00 94.44 672 GLN A O 1
ATOM 5310 N N . TRP A 1 673 ? 19.101 23.696 2.791 1.00 96.25 673 TRP A N 1
ATOM 5311 C CA . TRP A 1 673 ? 19.326 23.104 1.472 1.00 96.25 673 TRP A CA 1
ATOM 5312 C C . TRP A 1 673 ? 18.025 22.565 0.871 1.00 96.25 673 TRP A C 1
ATOM 5314 O O . TRP A 1 673 ? 17.765 22.803 -0.304 1.00 96.25 673 TRP A O 1
ATOM 5324 N N . LEU A 1 674 ? 17.189 21.892 1.670 1.00 96.38 674 LEU A N 1
ATOM 5325 C CA . LEU A 1 674 ? 15.894 21.359 1.234 1.00 96.38 674 LEU A CA 1
ATOM 5326 C C . LEU A 1 674 ? 14.941 22.466 0.764 1.00 96.38 674 LEU A C 1
ATOM 5328 O O . LEU A 1 674 ? 14.367 22.343 -0.315 1.00 96.38 674 LEU A O 1
ATOM 5332 N N . CYS A 1 675 ? 14.829 23.565 1.518 1.00 93.44 675 CYS A N 1
ATOM 5333 C CA . CYS A 1 675 ? 14.020 24.726 1.146 1.00 93.44 675 CYS A CA 1
ATOM 5334 C C . CYS A 1 675 ? 14.473 25.291 -0.212 1.00 93.44 675 CYS A C 1
ATOM 5336 O O . CYS A 1 675 ? 13.670 25.359 -1.143 1.00 93.44 675 CYS A O 1
ATOM 5338 N N . SER A 1 676 ? 15.771 25.574 -0.380 1.00 91.75 676 SER A N 1
ATOM 5339 C CA . SER A 1 676 ? 16.336 26.038 -1.659 1.00 91.75 676 SER A CA 1
ATOM 5340 C C . SER A 1 676 ? 16.148 25.032 -2.803 1.00 91.75 676 SER A C 1
ATOM 5342 O O . SER A 1 676 ? 15.858 25.422 -3.935 1.00 91.75 676 SER A O 1
ATOM 5344 N N . ALA A 1 677 ? 16.299 23.732 -2.532 1.00 91.94 677 ALA A N 1
ATOM 5345 C CA . ALA A 1 677 ? 16.178 22.682 -3.537 1.00 91.94 677 ALA A CA 1
ATOM 5346 C C . ALA A 1 677 ? 14.739 22.543 -4.053 1.00 91.94 677 ALA A C 1
ATOM 5348 O O . ALA A 1 677 ? 14.556 22.482 -5.267 1.00 91.94 677 ALA A O 1
ATOM 5349 N N . VAL A 1 678 ? 13.734 22.540 -3.168 1.00 91.50 678 VAL A N 1
ATOM 5350 C CA . VAL A 1 678 ? 12.316 22.468 -3.562 1.00 91.50 678 VAL A CA 1
ATOM 5351 C C . VAL A 1 678 ? 11.844 23.792 -4.168 1.00 91.50 678 VAL A C 1
ATOM 5353 O O . VAL A 1 678 ? 11.132 23.770 -5.169 1.00 91.50 678 VAL A O 1
ATOM 5356 N N . LYS A 1 679 ? 12.308 24.943 -3.657 1.00 91.81 679 LYS A N 1
ATOM 5357 C CA . LYS A 1 679 ? 12.014 26.259 -4.246 1.00 91.81 679 LYS A CA 1
ATOM 5358 C C . LYS A 1 679 ? 12.468 26.345 -5.705 1.00 91.81 679 LYS A C 1
ATOM 5360 O O . LYS A 1 679 ? 11.702 26.772 -6.560 1.00 91.81 679 LYS A O 1
ATOM 5365 N N . ARG A 1 680 ? 13.665 25.835 -6.013 1.00 92.38 680 ARG A N 1
ATOM 5366 C CA . ARG A 1 680 ? 14.161 25.721 -7.393 1.00 92.38 680 ARG A CA 1
ATOM 5367 C C . ARG A 1 680 ? 13.258 24.855 -8.281 1.00 92.38 680 ARG A C 1
ATOM 5369 O O . ARG A 1 680 ? 13.092 25.206 -9.438 1.00 92.38 680 ARG A O 1
ATOM 5376 N N . LEU A 1 681 ? 12.683 23.757 -7.775 1.00 91.12 681 LEU A N 1
ATOM 5377 C CA . LEU A 1 681 ? 11.732 22.948 -8.557 1.00 91.12 681 LEU A CA 1
ATOM 5378 C C . LEU A 1 681 ? 10.408 23.692 -8.802 1.00 91.12 681 LEU A C 1
ATOM 5380 O O . LEU A 1 681 ? 9.823 23.554 -9.867 1.00 91.12 681 LEU A O 1
ATOM 5384 N N . LEU A 1 682 ? 9.949 24.487 -7.829 1.00 89.31 682 LEU A N 1
ATOM 5385 C CA . LEU A 1 682 ? 8.729 25.299 -7.925 1.00 89.31 682 LEU A CA 1
ATOM 5386 C C . LEU A 1 682 ? 8.858 26.469 -8.922 1.00 89.31 682 LEU A C 1
ATOM 5388 O O . LEU A 1 682 ? 7.853 26.900 -9.491 1.00 89.31 682 LEU A O 1
ATOM 5392 N N . ASP A 1 683 ? 10.078 26.980 -9.106 1.00 88.50 683 ASP A N 1
ATOM 5393 C CA . ASP A 1 683 ? 10.392 28.115 -9.984 1.00 88.50 683 ASP A CA 1
ATOM 5394 C C . ASP A 1 683 ? 10.884 27.690 -11.391 1.00 88.50 683 ASP A C 1
ATOM 5396 O O . ASP A 1 683 ? 11.004 28.535 -12.277 1.00 88.50 683 ASP A O 1
ATOM 5400 N N . ASP A 1 684 ? 11.158 26.400 -11.623 1.00 83.62 684 ASP A N 1
ATOM 5401 C CA . ASP A 1 684 ? 11.501 25.845 -12.944 1.00 83.62 684 ASP A CA 1
ATOM 5402 C C . ASP A 1 684 ? 10.226 25.567 -13.769 1.00 83.62 684 ASP A C 1
ATOM 5404 O O . ASP A 1 684 ? 9.153 25.290 -13.238 1.00 83.62 684 ASP A O 1
ATOM 5408 N N . HIS A 1 685 ? 10.336 25.597 -15.097 1.00 76.31 685 HIS A N 1
ATOM 5409 C CA . HIS A 1 685 ? 9.218 25.356 -16.022 1.00 76.31 685 HIS A CA 1
ATOM 5410 C C . HIS A 1 685 ? 9.104 23.882 -16.462 1.00 76.31 685 HIS A C 1
ATOM 5412 O O . HIS A 1 685 ? 8.516 23.583 -17.502 1.00 76.31 685 HIS A O 1
ATOM 5418 N N . LYS A 1 686 ? 9.701 22.952 -15.706 1.00 77.12 686 LYS A N 1
ATOM 5419 C CA . LYS A 1 686 ? 9.677 21.507 -15.986 1.00 77.12 686 LYS A CA 1
ATOM 5420 C C . LYS A 1 686 ? 8.600 20.802 -15.167 1.00 77.12 686 LYS A C 1
ATOM 5422 O O . LYS A 1 686 ? 8.398 21.121 -14.004 1.00 77.12 686 LYS A O 1
ATOM 5427 N N . THR A 1 687 ? 8.003 19.767 -15.752 1.00 79.56 687 THR A N 1
ATOM 5428 C CA . THR A 1 687 ? 7.103 18.847 -15.045 1.00 79.56 687 THR A CA 1
ATOM 5429 C C . THR A 1 687 ? 7.905 17.815 -14.248 1.00 79.56 687 THR A C 1
ATOM 5431 O O . THR A 1 687 ? 8.591 16.956 -14.808 1.00 79.56 687 THR A O 1
ATOM 5434 N N . TYR A 1 688 ? 7.789 17.886 -12.929 1.00 82.88 688 TYR A N 1
ATOM 5435 C CA . TYR A 1 688 ? 8.320 16.962 -11.931 1.00 82.88 688 TYR A CA 1
ATOM 5436 C C . TYR A 1 688 ? 7.270 15.985 -11.382 1.00 82.88 688 TYR A C 1
ATOM 5438 O O . TYR A 1 688 ? 7.661 14.944 -10.847 1.00 82.88 688 TYR A O 1
ATOM 5446 N N . VAL A 1 689 ? 5.977 16.296 -11.511 1.00 86.50 689 VAL A N 1
ATOM 5447 C CA . VAL A 1 689 ? 4.824 15.498 -11.068 1.00 86.50 689 VAL A CA 1
ATOM 5448 C C . VAL A 1 689 ? 3.788 15.437 -12.193 1.00 86.50 689 VAL A C 1
ATOM 5450 O O . VAL A 1 689 ? 3.079 16.404 -12.454 1.00 86.50 689 VAL A O 1
ATOM 5453 N N . ASN A 1 690 ? 3.665 14.285 -12.854 1.00 80.88 690 ASN A N 1
ATOM 5454 C CA . ASN A 1 690 ? 2.677 14.093 -13.914 1.00 80.88 690 ASN A CA 1
ATOM 5455 C C . ASN A 1 690 ? 1.343 13.576 -13.341 1.00 80.88 690 ASN A C 1
ATOM 5457 O O . ASN A 1 690 ? 1.115 12.370 -13.255 1.00 80.88 690 ASN A O 1
ATOM 5461 N N . LEU A 1 691 ? 0.450 14.498 -12.978 1.00 78.56 691 LEU A N 1
ATOM 5462 C CA . LEU A 1 691 ? -0.874 14.166 -12.436 1.00 78.56 691 LEU A CA 1
ATOM 5463 C C . LEU A 1 691 ? -1.834 13.510 -13.452 1.00 78.56 691 LEU A C 1
ATOM 5465 O O . LEU A 1 691 ? -2.842 12.957 -13.033 1.00 78.56 691 LEU A O 1
ATOM 5469 N N . GLU A 1 692 ? -1.522 13.485 -14.753 1.00 68.94 692 GLU A N 1
ATOM 5470 C CA . GLU A 1 692 ? -2.293 12.713 -15.749 1.00 68.94 692 GLU A CA 1
ATOM 5471 C C . GLU A 1 692 ? -1.994 11.204 -15.665 1.00 68.94 692 GLU A C 1
ATOM 5473 O O . GLU A 1 692 ? -2.816 10.374 -16.044 1.00 68.94 692 GLU A O 1
ATOM 5478 N N . VAL A 1 693 ? -0.811 10.845 -15.149 1.00 60.56 693 VAL A N 1
ATOM 5479 C CA . VAL A 1 693 ? -0.364 9.458 -14.912 1.00 60.56 693 VAL A CA 1
ATOM 5480 C C . VAL A 1 693 ? -0.709 8.990 -13.487 1.00 60.56 693 VAL A C 1
ATOM 5482 O O . VAL A 1 693 ? -0.517 7.823 -13.148 1.00 60.56 693 VAL A O 1
ATOM 5485 N N . TYR A 1 694 ? -1.238 9.878 -12.641 1.00 58.38 694 TYR A N 1
ATOM 5486 C CA . TYR A 1 694 ? -1.726 9.542 -11.305 1.00 58.38 694 TYR A CA 1
ATOM 5487 C C . TYR A 1 694 ? -3.061 8.782 -11.395 1.00 58.38 694 TYR A C 1
ATOM 5489 O O . TYR A 1 694 ? -4.135 9.383 -11.388 1.00 58.38 694 TYR A O 1
ATOM 5497 N N . ASP A 1 695 ? -3.014 7.446 -11.442 1.00 55.03 695 ASP A N 1
ATOM 5498 C CA . ASP A 1 695 ? -4.194 6.643 -11.114 1.00 55.03 695 ASP A CA 1
ATOM 5499 C C . ASP A 1 695 ? -4.366 6.645 -9.588 1.00 55.03 695 ASP A C 1
ATOM 5501 O O . ASP A 1 695 ? -3.605 6.013 -8.851 1.00 55.03 695 ASP A O 1
ATOM 5505 N N . GLY A 1 696 ? -5.397 7.339 -9.099 1.00 49.38 696 GLY A N 1
ATOM 5506 C CA . GLY A 1 696 ? -5.755 7.376 -7.677 1.00 49.38 696 GLY A CA 1
ATOM 5507 C C . GLY A 1 696 ? -6.115 6.009 -7.069 1.00 49.38 696 GLY A C 1
ATOM 5508 O O . GLY A 1 696 ? -6.392 5.952 -5.869 1.00 49.38 696 GLY A O 1
ATOM 5509 N N . LYS A 1 697 ? -6.117 4.936 -7.880 1.00 44.09 697 LYS A N 1
ATOM 5510 C CA . LYS A 1 697 ? -6.298 3.525 -7.506 1.00 44.09 697 LYS A CA 1
ATOM 5511 C C . LYS A 1 697 ? -4.991 2.725 -7.369 1.00 44.09 697 LYS A C 1
ATOM 5513 O O . LYS A 1 697 ? -5.042 1.637 -6.798 1.00 44.09 697 LYS A O 1
ATOM 5518 N N . ASP A 1 698 ? -3.839 3.219 -7.842 1.00 40.28 698 ASP A N 1
ATOM 5519 C CA . ASP A 1 698 ? -2.535 2.536 -7.651 1.00 40.28 698 ASP A CA 1
ATOM 5520 C C . ASP A 1 698 ? -2.130 2.493 -6.165 1.00 40.28 698 ASP A C 1
ATOM 5522 O O . ASP A 1 698 ? -1.407 1.599 -5.717 1.00 40.28 698 ASP A O 1
ATOM 5526 N N . TYR A 1 699 ? -2.630 3.460 -5.395 1.00 43.69 699 TYR A N 1
ATOM 5527 C CA . TYR A 1 699 ? -2.426 3.596 -3.962 1.00 43.69 699 TYR A CA 1
ATOM 5528 C C . TYR A 1 699 ? -3.788 3.887 -3.324 1.00 43.69 699 TYR A C 1
ATOM 5530 O O . TYR A 1 699 ? -4.253 5.025 -3.310 1.00 43.69 699 TYR A O 1
ATOM 5538 N N . ILE A 1 700 ? -4.463 2.830 -2.866 1.00 36.81 700 ILE A N 1
ATOM 5539 C CA . ILE A 1 700 ? -5.711 2.930 -2.102 1.00 36.81 700 ILE A CA 1
ATOM 5540 C C . ILE A 1 700 ? -5.359 2.838 -0.617 1.00 36.81 700 ILE A C 1
ATOM 5542 O O . ILE A 1 700 ? -4.854 1.805 -0.167 1.00 36.81 700 ILE A O 1
ATOM 5546 N N . ASN A 1 701 ? -5.681 3.892 0.138 1.00 35.41 701 ASN A N 1
ATOM 5547 C CA . ASN A 1 701 ? -5.614 3.930 1.600 1.00 35.41 701 ASN A CA 1
ATOM 5548 C C . ASN A 1 701 ? -6.396 2.749 2.222 1.00 35.41 701 ASN A C 1
ATOM 5550 O O . ASN A 1 701 ? -7.601 2.834 2.457 1.00 35.41 701 ASN A O 1
ATOM 5554 N N . PHE A 1 702 ? -5.698 1.663 2.564 1.00 32.97 702 PHE A N 1
ATOM 5555 C CA . PHE A 1 702 ? -6.263 0.539 3.328 1.00 32.97 702 PHE A CA 1
ATOM 5556 C C . PHE A 1 702 ? -6.566 0.890 4.800 1.00 32.97 702 PHE A C 1
ATOM 5558 O O . PHE A 1 702 ? -7.246 0.126 5.479 1.00 32.97 702 PHE A O 1
ATOM 5565 N N . ASP A 1 703 ? -6.099 2.045 5.290 1.00 35.72 703 ASP A N 1
ATOM 5566 C CA . ASP A 1 703 ? -6.274 2.481 6.684 1.00 35.72 703 ASP A CA 1
ATOM 5567 C C . ASP A 1 703 ? -7.662 3.110 6.970 1.00 35.72 703 ASP A C 1
ATOM 5569 O O . ASP A 1 703 ? -7.971 3.404 8.120 1.00 35.72 703 ASP A O 1
ATOM 5573 N N . MET A 1 704 ? -8.551 3.274 5.975 1.00 26.48 704 MET A N 1
ATOM 5574 C CA . MET A 1 704 ? -9.917 3.807 6.188 1.00 26.48 704 MET A CA 1
ATOM 5575 C C . MET A 1 704 ? -10.949 2.788 6.717 1.00 26.48 704 MET A C 1
ATOM 5577 O O . MET A 1 704 ? -12.148 3.055 6.709 1.00 26.48 704 MET A O 1
ATOM 5581 N N . MET A 1 705 ? -10.499 1.642 7.234 1.00 26.45 705 MET A N 1
ATOM 5582 C CA . MET A 1 705 ? -11.317 0.750 8.069 1.00 26.45 705 MET A CA 1
ATOM 5583 C C . MET A 1 705 ? -10.558 0.269 9.316 1.00 26.45 705 MET A C 1
ATOM 5585 O O . MET A 1 705 ? -10.559 -0.924 9.601 1.00 26.45 705 MET A O 1
ATOM 5589 N N . MET A 1 706 ? -9.896 1.170 10.056 1.00 27.34 706 MET A N 1
ATOM 5590 C CA . MET A 1 706 ? -9.498 0.928 11.456 1.00 27.34 706 MET A CA 1
ATOM 5591 C C . MET A 1 706 ? -9.028 2.215 12.157 1.00 27.34 706 MET A C 1
ATOM 5593 O O . MET A 1 706 ? -7.853 2.552 12.083 1.00 27.34 706 MET A O 1
ATOM 5597 N N . ASP A 1 707 ? -9.937 2.900 12.861 1.00 23.84 707 ASP A N 1
ATOM 5598 C CA . ASP A 1 707 ? -9.628 3.586 14.133 1.00 23.84 707 ASP A CA 1
ATOM 5599 C C . ASP A 1 707 ? -10.915 4.061 14.849 1.00 23.84 707 ASP A C 1
ATOM 5601 O O . ASP A 1 707 ? -11.131 5.242 15.097 1.00 23.84 707 ASP A O 1
ATOM 5605 N N . GLU A 1 708 ? -11.762 3.110 15.254 1.00 24.52 708 GLU A N 1
ATOM 5606 C CA . GLU A 1 708 ? -12.274 3.147 16.628 1.00 24.52 708 GLU A CA 1
ATOM 5607 C C . GLU A 1 708 ? -12.415 1.713 17.169 1.00 24.52 708 GLU A C 1
ATOM 5609 O O . GLU A 1 708 ? -12.922 0.820 16.498 1.00 24.52 708 GLU A O 1
ATOM 5614 N N . GLU A 1 709 ? -11.874 1.523 18.374 1.00 23.77 709 GLU A N 1
ATOM 5615 C CA . GLU A 1 709 ? -11.756 0.287 19.165 1.00 23.77 709 GLU A CA 1
ATOM 5616 C C . GLU A 1 709 ? -10.923 -0.888 18.598 1.00 23.77 709 GLU A C 1
ATOM 5618 O O . GLU A 1 709 ? -11.119 -1.437 17.517 1.00 23.77 709 GLU A O 1
ATOM 5623 N N . ALA A 1 710 ? -9.943 -1.315 19.402 1.00 24.78 710 ALA A N 1
ATOM 5624 C CA . ALA A 1 710 ? -9.086 -2.453 19.100 1.00 24.78 710 ALA A CA 1
ATOM 5625 C C . ALA A 1 710 ? -9.810 -3.780 19.384 1.00 24.78 710 ALA A C 1
ATOM 5627 O O . ALA A 1 710 ? -10.334 -3.965 20.479 1.00 24.78 710 ALA A O 1
ATOM 5628 N N . GLY A 1 711 ? -9.737 -4.735 18.458 1.00 23.44 711 GLY A N 1
ATOM 5629 C CA . GLY A 1 711 ? -10.204 -6.114 18.636 1.00 23.44 711 GLY A CA 1
ATOM 5630 C C . GLY A 1 711 ? -9.820 -6.959 17.413 1.00 23.44 711 GLY A C 1
ATOM 5631 O O . GLY A 1 711 ? -10.069 -6.510 16.294 1.00 23.44 711 GLY A O 1
ATOM 5632 N N . PRO A 1 712 ? -9.138 -8.113 17.555 1.00 26.05 712 PRO A N 1
ATOM 5633 C CA . PRO A 1 712 ? -8.530 -8.788 16.410 1.00 26.05 712 PRO A CA 1
ATOM 5634 C C . PRO A 1 712 ? -9.333 -9.982 15.869 1.00 26.05 712 PRO A C 1
ATOM 5636 O O . PRO A 1 712 ? -10.085 -10.626 16.592 1.00 26.05 712 PRO A O 1
ATOM 5639 N N . MET A 1 713 ? -8.950 -10.359 14.643 1.00 24.59 713 MET A N 1
ATOM 5640 C CA . MET A 1 713 ? -9.044 -11.692 14.026 1.00 24.59 713 MET A CA 1
ATOM 5641 C C . MET A 1 713 ? -10.342 -12.101 13.303 1.00 24.59 713 MET A C 1
ATOM 5643 O O . MET A 1 713 ? -11.338 -12.449 13.919 1.00 24.59 713 MET A O 1
ATOM 5647 N N . ASP A 1 714 ? -10.225 -12.146 11.963 1.00 26.33 714 ASP A N 1
ATOM 5648 C CA . ASP A 1 714 ? -10.024 -13.389 11.185 1.00 26.33 714 ASP A CA 1
ATOM 5649 C C . ASP A 1 714 ? -11.112 -14.507 11.286 1.00 26.33 714 ASP A C 1
ATOM 5651 O O . ASP A 1 714 ? -11.661 -14.793 12.337 1.00 26.33 714 ASP A O 1
ATOM 5655 N N . HIS A 1 715 ? -11.419 -15.306 10.248 1.00 25.97 715 HIS A N 1
ATOM 5656 C CA . HIS A 1 715 ? -10.518 -15.715 9.151 1.00 25.97 715 HIS A CA 1
ATOM 5657 C C . HIS A 1 715 ? -11.179 -16.290 7.871 1.00 25.97 715 HIS A C 1
ATOM 5659 O O . HIS A 1 715 ? -10.594 -16.162 6.799 1.00 25.97 715 HIS A O 1
ATOM 5665 N N . LEU A 1 716 ? -12.261 -17.080 7.963 1.00 26.69 716 LEU A N 1
ATOM 5666 C CA . LEU A 1 716 ? -12.335 -18.333 7.176 1.00 26.69 716 LEU A CA 1
ATOM 5667 C C . LEU A 1 716 ? -13.104 -18.311 5.833 1.00 26.69 716 LEU A C 1
ATOM 5669 O O . LEU A 1 716 ? -14.205 -17.789 5.780 1.00 26.69 716 LEU A O 1
ATOM 5673 N N . TRP A 1 717 ? -12.659 -18.971 4.744 1.00 24.81 717 TRP A N 1
ATOM 5674 C CA . TRP A 1 717 ? -11.324 -19.459 4.297 1.00 24.81 717 TRP A CA 1
ATOM 5675 C C . TRP A 1 717 ? -11.446 -20.088 2.877 1.00 24.81 717 TRP A C 1
ATOM 5677 O O . TRP A 1 717 ? -12.548 -20.250 2.377 1.00 24.81 717 TRP A O 1
ATOM 5687 N N . SER A 1 718 ? -10.306 -20.469 2.269 1.00 26.28 718 SER A N 1
ATOM 5688 C CA . SER A 1 718 ? -10.028 -21.740 1.535 1.00 26.28 718 SER A CA 1
ATOM 5689 C C . SER A 1 718 ? -11.144 -22.423 0.695 1.00 26.28 718 SER A C 1
ATOM 5691 O O . SER A 1 718 ? -12.230 -22.666 1.198 1.00 26.28 718 SER A O 1
ATOM 5693 N N . ASN A 1 719 ? -10.943 -22.960 -0.512 1.00 27.94 719 ASN A N 1
ATOM 5694 C CA . ASN A 1 719 ? -9.795 -23.657 -1.116 1.00 27.94 719 ASN A CA 1
ATOM 5695 C C . ASN A 1 719 ? -10.049 -23.800 -2.635 1.00 27.94 719 ASN A C 1
ATOM 5697 O O . ASN A 1 719 ? -11.196 -23.724 -3.054 1.00 27.94 719 ASN A O 1
ATOM 5701 N N . PHE A 1 720 ? -9.013 -24.085 -3.435 1.00 24.17 720 PHE A N 1
ATOM 5702 C CA . PHE A 1 720 ? -8.884 -25.336 -4.214 1.00 24.17 720 PHE A CA 1
ATOM 5703 C C . PHE A 1 720 ? -7.698 -25.275 -5.198 1.00 24.17 720 PHE A C 1
ATOM 5705 O O . PHE A 1 720 ? -7.501 -24.323 -5.948 1.00 24.17 720 PHE A O 1
ATOM 5712 N N . LEU A 1 721 ? -6.898 -26.335 -5.155 1.00 23.77 721 LEU A N 1
ATOM 5713 C CA . LEU A 1 721 ? -5.815 -26.747 -6.055 1.00 23.77 721 LEU A CA 1
ATOM 5714 C C . LEU A 1 721 ? -5.703 -28.279 -5.826 1.00 23.77 721 LEU A C 1
ATOM 5716 O O . LEU A 1 721 ? -5.986 -28.678 -4.690 1.00 23.77 721 LEU A O 1
ATOM 5720 N N . PRO A 1 722 ? -5.263 -29.151 -6.763 1.00 35.53 722 PRO A N 1
ATOM 5721 C CA . PRO A 1 722 ? -4.826 -28.934 -8.153 1.00 35.53 722 PRO A CA 1
ATOM 5722 C C . PRO A 1 722 ? -5.465 -29.884 -9.205 1.00 35.53 722 PRO A C 1
ATOM 5724 O O . PRO A 1 722 ? -5.863 -30.995 -8.876 1.00 35.53 722 PRO A O 1
ATOM 5727 N N . ILE A 1 723 ? -5.388 -29.532 -10.499 1.00 26.00 723 ILE A N 1
ATOM 5728 C CA . ILE A 1 723 ? -5.211 -30.500 -11.612 1.00 26.00 723 ILE A CA 1
ATOM 5729 C C . ILE A 1 723 ? -4.115 -29.969 -12.565 1.00 26.00 723 ILE A C 1
ATOM 5731 O O . ILE A 1 723 ? -3.818 -28.775 -12.587 1.00 26.00 723 ILE A O 1
ATOM 5735 N N . LEU A 1 724 ? -3.438 -30.893 -13.253 1.00 22.84 724 LEU A N 1
ATOM 5736 C CA . LEU A 1 724 ? -2.155 -30.739 -13.943 1.00 22.84 724 LEU A CA 1
ATOM 5737 C C . LEU A 1 724 ? -2.178 -29.930 -15.259 1.00 22.84 724 LEU A C 1
ATOM 5739 O O . LEU A 1 724 ? -3.096 -30.038 -16.061 1.00 22.84 724 LEU A O 1
ATOM 5743 N N . ILE A 1 725 ? -1.046 -29.253 -15.494 1.00 24.81 725 ILE A N 1
ATOM 5744 C CA . ILE A 1 725 ? -0.272 -29.173 -16.752 1.00 24.81 725 ILE A CA 1
ATOM 5745 C C . ILE A 1 725 ? -1.073 -29.146 -18.070 1.00 24.81 725 ILE A C 1
ATOM 5747 O O . ILE A 1 725 ? -1.368 -30.197 -18.632 1.00 24.81 725 ILE A O 1
ATOM 5751 N N . LEU A 1 726 ? -1.207 -27.953 -18.664 1.00 23.59 726 LEU A N 1
ATOM 5752 C CA . LEU A 1 726 ? -0.837 -27.685 -20.066 1.00 23.59 726 LEU A CA 1
ATOM 5753 C C . LEU A 1 726 ? -0.875 -26.174 -20.378 1.00 23.59 726 LEU A C 1
ATOM 5755 O O . LEU A 1 726 ? -1.534 -25.405 -19.688 1.00 23.59 726 LEU A O 1
ATOM 5759 N N . VAL A 1 727 ? -0.175 -25.787 -21.452 1.00 23.64 727 VAL A N 1
ATOM 5760 C CA . VAL A 1 727 ? -0.095 -24.439 -22.057 1.00 23.64 727 VAL A CA 1
ATOM 5761 C C . VAL A 1 727 ? 0.647 -23.361 -21.248 1.00 23.64 727 VAL A C 1
ATOM 5763 O O . VAL A 1 727 ? 0.127 -22.724 -20.335 1.00 23.64 727 VAL A O 1
ATOM 5766 N N . ALA A 1 728 ? 1.860 -23.051 -21.713 1.00 27.03 728 ALA A N 1
ATOM 5767 C CA . ALA A 1 728 ? 2.449 -21.731 -21.527 1.00 27.03 728 ALA A CA 1
ATOM 5768 C C . ALA A 1 728 ? 1.644 -20.702 -22.346 1.00 27.03 728 ALA A C 1
ATOM 5770 O O . ALA A 1 728 ? 1.680 -20.727 -23.574 1.00 27.03 728 ALA A O 1
ATOM 5771 N N . GLY A 1 729 ? 0.914 -19.816 -21.666 1.00 22.05 729 GLY A N 1
ATOM 5772 C CA . GLY A 1 729 ? 0.157 -18.717 -22.271 1.00 22.05 729 GLY A CA 1
ATOM 5773 C C . GLY A 1 729 ? 0.774 -17.376 -21.891 1.00 22.05 729 GLY A C 1
ATOM 5774 O O . GLY A 1 729 ? 0.657 -16.936 -20.748 1.00 22.05 729 GLY A O 1
ATOM 5775 N N . LEU A 1 730 ? 1.473 -16.750 -22.836 1.00 27.88 730 LEU A N 1
ATOM 5776 C CA . LEU A 1 730 ? 2.113 -15.446 -22.657 1.00 27.88 730 LEU A CA 1
ATOM 5777 C C . LEU A 1 730 ? 1.072 -14.355 -22.364 1.00 27.88 730 LEU A C 1
ATOM 5779 O O . LEU A 1 730 ? -0.037 -14.387 -22.891 1.00 27.88 730 LEU A O 1
ATOM 5783 N N . ALA A 1 731 ? 1.478 -13.309 -21.640 1.00 26.08 731 ALA A N 1
ATOM 5784 C CA . ALA A 1 731 ? 0.827 -12.005 -21.756 1.00 26.08 731 ALA A CA 1
ATOM 5785 C C . ALA A 1 731 ? 1.209 -11.377 -23.112 1.00 26.08 731 ALA A C 1
ATOM 5787 O O . ALA A 1 731 ? 2.014 -10.449 -23.178 1.00 26.08 731 ALA A O 1
ATOM 5788 N N . SER A 1 732 ? 0.676 -11.947 -24.194 1.00 33.34 732 SER A N 1
ATOM 5789 C CA . SER A 1 732 ? 0.724 -11.363 -25.530 1.00 33.34 732 SER A CA 1
ATOM 5790 C C . SER A 1 732 ? -0.419 -10.363 -25.688 1.00 33.34 732 SER A C 1
ATOM 5792 O O . SER A 1 732 ? -1.487 -10.530 -25.101 1.00 33.34 732 SER A O 1
ATOM 5794 N N . SER A 1 733 ? -0.208 -9.342 -26.516 1.00 46.12 733 SER A N 1
ATOM 5795 C CA . SER A 1 733 ? -1.328 -8.756 -27.255 1.00 46.12 733 SER A CA 1
ATOM 5796 C C . SER A 1 733 ? -1.799 -9.823 -28.244 1.00 46.12 733 SER A C 1
ATOM 5798 O O . SER A 1 733 ? -0.963 -10.401 -28.949 1.00 46.12 733 SER A O 1
ATOM 5800 N N . ASP A 1 734 ? -3.095 -10.132 -28.263 1.00 63.56 734 ASP A N 1
ATOM 5801 C CA . ASP A 1 734 ? -3.644 -11.046 -29.259 1.00 63.56 734 ASP A CA 1
ATOM 5802 C C . ASP A 1 734 ? -3.792 -10.280 -30.578 1.00 63.56 734 ASP A C 1
ATOM 5804 O O . ASP A 1 734 ? -4.626 -9.385 -30.747 1.00 63.56 734 ASP A O 1
ATOM 5808 N N . GLN A 1 735 ? -2.890 -10.606 -31.500 1.00 71.56 735 GLN A N 1
ATOM 5809 C CA . GLN A 1 735 ? -2.746 -9.951 -32.787 1.00 71.56 735 GLN A CA 1
ATOM 5810 C C . GLN A 1 735 ? -3.139 -10.928 -33.899 1.00 71.56 735 GLN A C 1
ATOM 5812 O O . GLN A 1 735 ? -2.499 -11.963 -34.080 1.00 71.56 735 GLN A O 1
ATOM 5817 N N . GLU A 1 736 ? -4.174 -10.590 -34.668 1.00 77.31 736 GLU A N 1
ATOM 5818 C CA . GLU A 1 736 ? -4.565 -11.352 -35.855 1.00 77.31 736 GLU A CA 1
ATOM 5819 C C . GLU A 1 736 ? -3.683 -10.940 -37.035 1.00 77.31 736 GLU A C 1
ATOM 5821 O O . GLU A 1 736 ? -3.460 -9.752 -37.285 1.00 77.31 736 GLU A O 1
ATOM 5826 N N . VAL A 1 737 ? -3.153 -11.927 -37.755 1.00 79.50 737 VAL A N 1
ATOM 5827 C CA . VAL A 1 737 ? -2.212 -11.718 -38.856 1.00 79.50 737 VAL A CA 1
ATOM 5828 C C . VAL A 1 737 ? -2.911 -12.029 -40.175 1.00 79.50 737 VAL A C 1
ATOM 5830 O O . VAL A 1 737 ? -3.245 -13.176 -40.451 1.00 79.50 737 VAL A O 1
ATOM 5833 N N . LEU A 1 738 ? -3.131 -10.992 -40.984 1.00 76.69 738 LEU A N 1
ATOM 5834 C CA . LEU A 1 738 ? -3.810 -11.076 -42.282 1.00 76.69 738 LEU A CA 1
ATOM 5835 C C . LEU A 1 738 ? -2.850 -11.468 -43.411 1.00 76.69 738 LEU A C 1
ATOM 5837 O O . LEU A 1 738 ? -3.241 -12.149 -44.354 1.00 76.69 738 LEU A O 1
ATOM 5841 N N . ILE A 1 739 ? -1.584 -11.049 -43.312 1.00 74.62 739 ILE A N 1
ATOM 5842 C CA . ILE A 1 739 ? -0.484 -11.547 -44.142 1.00 74.62 739 ILE A CA 1
ATOM 5843 C C . ILE A 1 739 ? 0.730 -11.789 -43.257 1.00 74.62 739 ILE A C 1
ATOM 5845 O O . ILE A 1 739 ? 1.178 -10.888 -42.551 1.00 74.62 739 ILE A O 1
ATOM 5849 N N . GLU A 1 740 ? 1.322 -12.971 -43.389 1.00 66.94 740 GLU A N 1
ATOM 5850 C CA . GLU A 1 740 ? 2.686 -13.257 -42.962 1.00 66.94 740 GLU A CA 1
ATOM 5851 C C . GLU A 1 740 ? 3.423 -13.866 -44.159 1.00 66.94 740 GLU A C 1
ATOM 5853 O O . GLU A 1 740 ? 3.052 -14.932 -44.650 1.00 66.94 740 GLU A O 1
ATOM 5858 N N . LYS A 1 741 ? 4.451 -13.177 -44.666 1.00 68.88 741 LYS A N 1
ATOM 5859 C CA . LYS A 1 741 ? 5.425 -13.741 -45.614 1.00 68.88 741 LYS A CA 1
ATOM 5860 C C . LYS A 1 741 ? 6.764 -13.887 -44.879 1.00 68.88 741 LYS A C 1
ATOM 5862 O O . LYS A 1 741 ? 7.551 -12.941 -44.906 1.00 68.88 741 LYS A O 1
ATOM 5867 N N . PRO A 1 742 ? 6.979 -14.985 -44.125 1.00 60.53 742 PRO A N 1
ATOM 5868 C CA . PRO A 1 742 ? 8.192 -15.165 -43.337 1.00 60.53 742 PRO A CA 1
ATOM 5869 C C . PRO A 1 742 ? 9.392 -15.574 -44.203 1.00 60.53 742 PRO A C 1
ATOM 5871 O O . PRO A 1 742 ? 9.258 -15.926 -45.373 1.00 60.53 742 PRO A O 1
ATOM 5874 N N . GLU A 1 743 ? 10.578 -15.543 -43.596 1.00 58.19 743 GLU A N 1
ATOM 5875 C CA . GLU A 1 743 ? 11.811 -16.096 -44.162 1.00 58.19 743 GLU A CA 1
ATOM 5876 C C . GLU A 1 743 ? 11.712 -17.638 -44.116 1.00 58.19 743 GLU A C 1
ATOM 5878 O O . GLU A 1 743 ? 12.018 -18.251 -43.095 1.00 58.19 743 GLU A O 1
ATOM 5883 N N . CYS A 1 744 ? 11.200 -18.259 -45.187 1.00 57.84 744 CYS A N 1
ATOM 5884 C CA . CYS A 1 744 ? 11.017 -19.712 -45.310 1.00 57.84 744 CYS A CA 1
ATOM 5885 C C . CYS A 1 744 ? 11.474 -20.253 -46.673 1.00 57.84 744 CYS A C 1
ATOM 5887 O O . CYS A 1 744 ? 11.107 -19.720 -47.720 1.00 57.84 744 CYS A O 1
ATOM 5889 N N . ASP A 1 745 ? 12.228 -21.356 -46.649 1.00 50.03 745 ASP A N 1
ATOM 5890 C CA . ASP A 1 745 ? 12.942 -21.919 -47.809 1.00 50.03 745 ASP A CA 1
ATOM 5891 C C . ASP A 1 745 ? 12.034 -22.479 -48.922 1.00 50.03 745 ASP A C 1
ATOM 5893 O O . ASP A 1 745 ? 12.497 -22.727 -50.032 1.00 50.03 745 ASP A O 1
ATOM 5897 N N . SER A 1 746 ? 10.743 -22.677 -48.638 1.00 53.66 746 SER A N 1
ATOM 5898 C CA . SER A 1 746 ? 9.738 -23.260 -49.545 1.00 53.66 746 SER A CA 1
ATOM 5899 C C . SER A 1 746 ? 8.574 -22.320 -49.889 1.00 53.66 746 SER A C 1
ATOM 5901 O O . SER A 1 746 ? 7.620 -22.719 -50.558 1.00 53.66 746 SER A O 1
ATOM 5903 N N . CYS A 1 747 ? 8.622 -21.075 -49.422 1.00 62.62 747 CYS A N 1
ATOM 5904 C CA . CYS A 1 747 ? 7.581 -20.086 -49.665 1.00 62.62 747 CYS A CA 1
ATOM 5905 C C . CYS A 1 747 ? 7.807 -19.340 -50.990 1.00 62.62 747 CYS A C 1
ATOM 5907 O O . CYS A 1 747 ? 8.931 -19.232 -51.466 1.00 62.62 747 CYS A O 1
ATOM 5909 N N . SER A 1 748 ? 6.750 -18.740 -51.542 1.00 63.97 748 SER A N 1
ATOM 5910 C CA . SER A 1 748 ? 6.867 -17.639 -52.509 1.00 63.97 748 SER A CA 1
ATOM 5911 C C . SER A 1 748 ? 5.843 -16.552 -52.190 1.00 63.97 748 SER A C 1
ATOM 5913 O O . SER A 1 748 ? 4.804 -16.778 -51.547 1.00 63.97 748 SER A O 1
ATOM 5915 N N . TRP A 1 749 ? 6.157 -15.323 -52.583 1.00 71.25 749 TRP A N 1
ATOM 5916 C CA . TRP A 1 749 ? 5.310 -14.172 -52.314 1.00 71.25 749 TRP A CA 1
ATOM 5917 C C . TRP A 1 749 ? 4.163 -14.075 -53.329 1.00 71.25 749 TRP A C 1
ATOM 5919 O O . TRP A 1 749 ? 3.061 -13.705 -52.919 1.00 71.25 749 TRP A O 1
ATOM 5929 N N . ASN A 1 750 ? 4.384 -14.492 -54.587 1.00 74.50 750 ASN A N 1
ATOM 5930 C CA . ASN A 1 750 ? 3.450 -14.383 -55.723 1.00 74.50 750 ASN A CA 1
ATOM 5931 C C . ASN A 1 750 ? 2.938 -12.948 -55.978 1.00 74.50 750 ASN A C 1
ATOM 5933 O O . ASN A 1 750 ? 1.791 -12.740 -56.379 1.00 74.50 750 ASN A O 1
ATOM 5937 N N . TRP A 1 751 ? 3.774 -11.940 -55.719 1.00 86.25 751 TRP A N 1
ATOM 5938 C CA . TRP A 1 751 ? 3.423 -10.530 -55.908 1.00 86.25 751 TRP A CA 1
ATOM 5939 C C . TRP A 1 751 ? 3.694 -10.067 -57.345 1.00 86.25 751 TRP A C 1
ATOM 5941 O O . TRP A 1 751 ? 4.576 -10.576 -58.032 1.00 86.25 751 TRP A O 1
ATOM 5951 N N . THR A 1 752 ? 2.904 -9.107 -57.830 1.00 87.69 752 THR A N 1
ATOM 5952 C CA . THR A 1 752 ? 2.988 -8.645 -59.223 1.00 87.69 752 THR A CA 1
ATOM 5953 C C . THR A 1 752 ? 4.055 -7.562 -59.363 1.00 87.69 752 THR A C 1
ATOM 5955 O O . THR A 1 752 ? 3.927 -6.488 -58.773 1.00 87.69 752 THR A O 1
ATOM 5958 N N . ILE A 1 753 ? 5.076 -7.823 -60.178 1.00 87.69 753 ILE A N 1
ATOM 5959 C CA . ILE A 1 753 ? 6.077 -6.831 -60.591 1.00 87.69 753 ILE A CA 1
ATOM 5960 C C . ILE A 1 753 ? 5.533 -6.047 -61.792 1.00 87.69 753 ILE A C 1
ATOM 5962 O O . ILE A 1 753 ? 5.042 -6.632 -62.756 1.00 87.69 753 ILE A O 1
ATOM 5966 N N . LEU A 1 754 ? 5.611 -4.719 -61.727 1.00 86.94 754 LEU A N 1
ATOM 5967 C CA . LEU A 1 754 ? 5.094 -3.789 -62.729 1.00 86.94 754 LEU A CA 1
ATOM 5968 C C . LEU A 1 754 ? 6.130 -2.679 -62.938 1.00 86.94 754 LEU A C 1
ATOM 5970 O O . LEU A 1 754 ? 6.318 -1.827 -62.072 1.00 86.94 754 LEU A O 1
ATOM 5974 N N . GLN A 1 755 ? 6.831 -2.689 -64.072 1.00 82.81 755 GLN A N 1
ATOM 5975 C CA . GLN A 1 755 ? 7.959 -1.783 -64.317 1.00 82.81 755 GLN A CA 1
ATOM 5976 C C . GLN A 1 755 ? 8.060 -1.315 -65.768 1.00 82.81 755 GLN A C 1
ATOM 5978 O O . GLN A 1 755 ? 7.690 -2.042 -66.689 1.00 82.81 755 GLN A O 1
ATOM 5983 N N . THR A 1 756 ? 8.617 -0.122 -65.971 1.00 75.81 756 THR A N 1
ATOM 5984 C CA . THR A 1 756 ? 9.060 0.342 -67.293 1.00 75.81 756 THR A CA 1
ATOM 5985 C C . THR A 1 756 ? 10.438 -0.233 -67.622 1.00 75.81 756 THR A C 1
ATOM 5987 O O . THR A 1 756 ? 11.315 -0.287 -66.760 1.00 75.81 756 THR A O 1
ATOM 5990 N N . ALA A 1 757 ? 10.649 -0.669 -68.866 1.00 62.25 757 ALA A N 1
ATOM 5991 C CA . ALA A 1 757 ? 11.926 -1.236 -69.294 1.00 62.25 757 ALA A CA 1
ATOM 5992 C C . ALA A 1 757 ? 13.002 -0.141 -69.422 1.00 62.25 757 ALA A C 1
ATOM 5994 O O . ALA A 1 757 ? 13.000 0.621 -70.387 1.00 62.25 757 ALA A O 1
ATOM 5995 N N . GLU A 1 758 ? 13.931 -0.076 -68.463 1.00 65.75 758 GLU A N 1
ATOM 5996 C CA . GLU A 1 758 ? 15.057 0.865 -68.483 1.00 65.75 758 GLU A CA 1
ATOM 5997 C C . GLU A 1 758 ? 16.418 0.155 -68.604 1.00 65.75 758 GLU A C 1
ATOM 5999 O O . GLU A 1 758 ? 16.760 -0.676 -67.755 1.00 65.75 758 GLU A O 1
ATOM 6004 N N . PRO A 1 759 ? 17.250 0.497 -69.607 1.00 61.56 759 PRO A N 1
ATOM 6005 C CA . PRO A 1 759 ? 18.583 -0.081 -69.752 1.00 61.56 759 PRO A CA 1
ATOM 6006 C C . PRO A 1 759 ? 19.500 0.217 -68.552 1.00 61.56 759 PRO A C 1
ATOM 6008 O O . PRO A 1 759 ? 19.873 1.361 -68.295 1.00 61.56 759 PRO A O 1
ATOM 6011 N N . GLY A 1 760 ? 19.924 -0.835 -67.845 1.00 63.03 760 GLY A N 1
ATOM 6012 C CA . GLY A 1 760 ? 20.881 -0.748 -66.731 1.00 63.03 760 GLY A CA 1
ATOM 6013 C C . GLY A 1 760 ? 20.274 -0.787 -65.323 1.00 63.03 760 GLY A C 1
ATOM 6014 O O . GLY A 1 760 ? 21.033 -0.741 -64.353 1.00 63.03 760 GLY A O 1
ATOM 6015 N N . TYR A 1 761 ? 18.954 -0.930 -65.189 1.00 71.81 761 TYR A N 1
ATOM 6016 C CA . TYR A 1 761 ? 18.260 -1.140 -63.912 1.00 71.81 761 TYR A CA 1
ATOM 6017 C C . TYR A 1 761 ? 17.602 -2.529 -63.876 1.00 71.81 761 TYR A C 1
ATOM 6019 O O . TYR A 1 761 ? 17.109 -2.994 -64.900 1.00 71.81 761 TYR A O 1
ATOM 6027 N N . THR A 1 762 ? 17.597 -3.217 -62.726 1.00 71.38 762 THR A N 1
ATOM 6028 C CA . THR A 1 762 ? 17.007 -4.573 -62.645 1.00 71.38 762 THR A CA 1
ATOM 6029 C C . THR A 1 762 ? 15.485 -4.577 -62.639 1.00 71.38 762 THR A C 1
ATOM 6031 O O . THR A 1 762 ? 14.878 -5.576 -63.016 1.00 71.38 762 THR A O 1
ATOM 6034 N N . GLY A 1 763 ? 14.871 -3.499 -62.142 1.00 78.94 763 GLY A N 1
ATOM 6035 C CA . GLY A 1 763 ? 13.516 -3.590 -61.610 1.00 78.94 763 GLY A CA 1
ATOM 6036 C C . GLY A 1 763 ? 13.454 -4.434 -60.333 1.00 78.94 763 GLY A C 1
ATOM 6037 O O . GLY A 1 763 ? 14.491 -4.878 -59.829 1.00 78.94 763 GLY A O 1
ATOM 6038 N N . TRP A 1 764 ? 12.252 -4.662 -59.810 1.00 85.62 764 TRP A N 1
ATOM 6039 C CA . TRP A 1 764 ? 12.031 -5.665 -58.768 1.00 85.62 764 TRP A CA 1
ATOM 6040 C C . TRP A 1 764 ? 12.131 -7.071 -59.363 1.00 85.62 764 TRP A C 1
ATOM 6042 O O . TRP A 1 764 ? 11.519 -7.353 -60.388 1.00 85.62 764 TRP A O 1
ATOM 6052 N N . TYR A 1 765 ? 12.859 -7.969 -58.705 1.00 85.50 765 TYR A N 1
ATOM 6053 C CA . TYR A 1 765 ? 12.869 -9.395 -59.031 1.00 85.50 765 TYR A CA 1
ATOM 6054 C C . TYR A 1 765 ? 13.034 -10.253 -57.772 1.00 85.50 765 TYR A C 1
ATOM 6056 O O . TYR A 1 765 ? 13.606 -9.807 -56.776 1.00 85.50 765 TYR A O 1
ATOM 6064 N N . GLU A 1 766 ? 12.496 -11.472 -57.805 1.00 83.25 766 GLU A N 1
ATOM 6065 C CA . GLU A 1 766 ? 12.592 -12.453 -56.715 1.00 83.25 766 GLU A CA 1
ATOM 6066 C C . GLU A 1 766 ? 13.957 -13.157 -56.789 1.00 83.25 766 GLU A C 1
ATOM 6068 O O . GLU A 1 766 ? 14.401 -13.560 -57.868 1.00 83.25 766 GLU A O 1
ATOM 6073 N N . LYS A 1 767 ? 14.656 -13.266 -55.656 1.00 77.19 767 LYS A N 1
ATOM 6074 C CA . LYS A 1 767 ? 16.020 -13.794 -55.576 1.00 77.19 767 LYS A CA 1
ATOM 6075 C C . LYS A 1 767 ? 16.196 -14.688 -54.349 1.00 77.19 767 LYS A C 1
ATOM 6077 O O . LYS A 1 767 ? 15.908 -14.276 -53.232 1.00 77.19 767 LYS A O 1
ATOM 6082 N N . GLY A 1 768 ? 16.804 -15.853 -54.572 1.00 66.75 768 GLY A N 1
ATOM 6083 C CA . GLY A 1 768 ? 17.286 -16.745 -53.516 1.00 66.75 768 GLY A CA 1
ATOM 6084 C C . GLY A 1 768 ? 16.231 -17.682 -52.923 1.00 66.75 768 GLY A C 1
ATOM 6085 O O . GLY A 1 768 ? 15.091 -17.749 -53.375 1.00 66.75 768 GLY A O 1
ATOM 6086 N N . SER A 1 769 ? 16.669 -18.422 -51.908 1.00 64.06 769 SER A N 1
ATOM 6087 C CA . SER A 1 769 ? 15.847 -19.244 -51.019 1.00 64.06 769 SER A CA 1
ATOM 6088 C C . SER A 1 769 ? 16.389 -18.998 -49.604 1.00 64.06 769 SER A C 1
ATOM 6090 O O . SER A 1 769 ? 17.572 -19.284 -49.392 1.00 64.06 769 SER A O 1
ATOM 6092 N N . PRO A 1 770 ? 15.617 -18.403 -48.673 1.00 65.88 770 PRO A N 1
ATOM 6093 C CA . PRO A 1 770 ? 14.224 -17.945 -48.803 1.00 65.88 770 PRO A CA 1
ATOM 6094 C C . PRO A 1 770 ? 14.021 -16.832 -49.860 1.00 65.88 770 PRO A C 1
ATOM 6096 O O . PRO A 1 770 ? 14.990 -16.182 -50.252 1.00 65.88 770 PRO A O 1
ATOM 6099 N N . PRO A 1 771 ? 12.780 -16.612 -50.340 1.00 71.00 771 PRO A N 1
ATOM 6100 C CA . PRO A 1 771 ? 12.472 -15.625 -51.378 1.00 71.00 771 PRO A CA 1
ATOM 6101 C C . PRO A 1 771 ? 12.597 -14.180 -50.867 1.00 71.00 771 PRO A C 1
ATOM 6103 O O . PRO A 1 771 ? 11.807 -13.732 -50.030 1.00 71.00 771 PRO A O 1
ATOM 6106 N N . GLU A 1 772 ? 13.546 -13.425 -51.419 1.00 83.62 772 GLU A N 1
ATOM 6107 C CA . GLU A 1 772 ? 13.731 -11.991 -51.164 1.00 83.62 772 GLU A CA 1
ATOM 6108 C C . GLU A 1 772 ? 13.456 -11.193 -52.454 1.00 83.62 772 GLU A C 1
ATOM 6110 O O . GLU A 1 772 ? 13.905 -11.587 -53.532 1.00 83.62 772 GLU A O 1
ATOM 6115 N N . TYR A 1 773 ? 12.760 -10.050 -52.382 1.00 86.50 773 TYR A N 1
ATOM 6116 C CA . TYR A 1 773 ? 12.641 -9.149 -53.543 1.00 86.50 773 TYR A CA 1
ATOM 6117 C C . TYR A 1 773 ? 13.783 -8.134 -53.547 1.00 86.50 773 TYR A C 1
ATOM 6119 O O . TYR A 1 773 ? 13.949 -7.378 -52.588 1.00 86.50 773 TYR A O 1
ATOM 6127 N N . LEU A 1 774 ? 14.543 -8.078 -54.641 1.00 86.44 774 LEU A N 1
ATOM 6128 C CA . LEU A 1 774 ? 15.660 -7.152 -54.833 1.00 86.44 774 LEU A CA 1
ATOM 6129 C C . LEU A 1 774 ? 15.370 -6.199 -55.996 1.00 86.44 774 LEU A C 1
ATOM 6131 O O . LEU A 1 774 ? 14.851 -6.613 -57.029 1.00 86.44 774 LEU A O 1
ATOM 6135 N N . ALA A 1 775 ? 15.755 -4.933 -55.842 1.00 86.56 775 ALA A N 1
ATOM 6136 C CA . ALA A 1 775 ? 15.818 -3.963 -56.933 1.00 86.56 775 ALA A CA 1
ATOM 6137 C C . ALA A 1 775 ? 17.073 -3.093 -56.788 1.00 86.56 775 ALA A C 1
ATOM 6139 O O . ALA A 1 775 ? 17.333 -2.582 -55.700 1.00 86.56 775 ALA A O 1
ATOM 6140 N N . CYS A 1 776 ? 17.882 -2.952 -57.844 1.00 81.50 776 CYS A N 1
ATOM 6141 C CA . CYS A 1 776 ? 19.134 -2.187 -57.812 1.00 81.50 776 CYS A CA 1
ATOM 6142 C C . CYS A 1 776 ? 19.567 -1.705 -59.214 1.00 81.50 776 CYS A C 1
ATOM 6144 O O . CYS A 1 776 ? 19.107 -2.203 -60.244 1.00 81.50 776 CYS A O 1
ATOM 6146 N N . ILE A 1 777 ? 20.467 -0.717 -59.260 1.00 74.38 777 ILE A N 1
ATOM 6147 C CA . ILE A 1 777 ? 21.086 -0.227 -60.501 1.00 74.38 777 ILE A CA 1
ATOM 6148 C C . ILE A 1 777 ? 22.293 -1.116 -60.831 1.00 74.38 777 ILE A C 1
ATOM 6150 O O . ILE A 1 777 ? 23.240 -1.185 -60.053 1.00 74.38 777 ILE A O 1
ATOM 6154 N N . ASN A 1 778 ? 22.277 -1.757 -62.002 1.00 69.19 778 ASN A N 1
ATOM 6155 C CA . ASN A 1 778 ? 23.343 -2.656 -62.456 1.00 69.19 778 ASN A CA 1
ATOM 6156 C C . ASN A 1 778 ? 24.360 -1.977 -63.389 1.00 69.19 778 ASN A C 1
ATOM 6158 O O . ASN A 1 778 ? 25.489 -2.451 -63.494 1.00 69.19 778 ASN A O 1
ATOM 6162 N N . ASN A 1 779 ? 23.993 -0.899 -64.095 1.00 66.25 779 ASN A N 1
ATOM 6163 C CA . ASN A 1 779 ? 24.913 -0.201 -64.999 1.00 66.25 779 ASN A CA 1
ATOM 6164 C C . ASN A 1 779 ? 24.639 1.313 -65.083 1.00 66.25 779 ASN A C 1
ATOM 6166 O O . ASN A 1 779 ? 23.722 1.769 -65.766 1.00 66.25 779 ASN A O 1
ATOM 6170 N N . PHE A 1 780 ? 25.496 2.106 -64.435 1.00 63.16 780 PHE A N 1
ATOM 6171 C CA . PHE A 1 780 ? 25.384 3.571 -64.363 1.00 63.16 780 PHE A CA 1
ATOM 6172 C C . PHE A 1 780 ? 25.625 4.305 -65.696 1.00 63.16 780 PHE A C 1
ATOM 6174 O O . PHE A 1 780 ? 25.272 5.485 -65.811 1.00 63.16 780 PHE A O 1
ATOM 6181 N N . ASN A 1 781 ? 26.216 3.637 -66.695 1.00 57.28 781 ASN A N 1
ATOM 6182 C CA . ASN A 1 781 ? 26.627 4.257 -67.959 1.00 57.28 781 ASN A CA 1
ATOM 6183 C C . ASN A 1 781 ? 25.503 4.359 -69.012 1.00 57.28 781 ASN A C 1
ATOM 6185 O O . ASN A 1 781 ? 25.735 5.000 -70.032 1.00 57.28 781 ASN A O 1
ATOM 6189 N N . VAL A 1 782 ? 24.329 3.739 -68.806 1.00 58.03 782 VAL A N 1
ATOM 6190 C CA . VAL A 1 782 ? 23.318 3.567 -69.880 1.00 58.03 782 VAL A CA 1
ATOM 6191 C C . VAL A 1 782 ? 21.988 4.296 -69.624 1.00 58.03 782 VAL A C 1
ATOM 6193 O O . VAL A 1 782 ? 21.415 4.832 -70.566 1.00 58.03 782 VAL A O 1
ATOM 6196 N N . SER A 1 783 ? 21.504 4.380 -68.379 1.00 57.09 783 SER A N 1
ATOM 6197 C CA . SER A 1 783 ? 20.226 5.056 -68.078 1.00 57.09 783 SER A CA 1
ATOM 6198 C C . SER A 1 783 ? 20.358 6.591 -68.011 1.00 57.09 783 SER A C 1
ATOM 6200 O O . SER A 1 783 ? 21.282 7.117 -67.376 1.00 57.09 783 SER A O 1
ATOM 6202 N N . THR A 1 784 ? 19.423 7.307 -68.646 1.00 54.47 784 THR A N 1
ATOM 6203 C CA . THR A 1 784 ? 19.249 8.776 -68.590 1.00 54.47 784 THR A CA 1
ATOM 6204 C C . THR A 1 784 ? 17.977 9.222 -67.856 1.00 54.47 784 THR A C 1
ATOM 6206 O O . THR A 1 784 ? 17.854 10.404 -67.535 1.00 54.47 784 THR A O 1
ATOM 6209 N N . SER A 1 785 ? 17.055 8.303 -67.563 1.00 62.25 785 SER A N 1
ATOM 6210 C CA . SER A 1 785 ? 15.790 8.532 -66.855 1.00 62.25 785 SER A CA 1
ATOM 6211 C C . SER A 1 785 ? 15.825 7.960 -65.428 1.00 62.25 785 SER A C 1
ATOM 6213 O O . SER A 1 785 ? 16.786 7.305 -65.027 1.00 62.25 785 SER A O 1
ATOM 6215 N N . ARG A 1 786 ? 14.811 8.277 -64.609 1.00 68.50 786 ARG A N 1
ATOM 6216 C CA . ARG A 1 786 ? 14.642 7.648 -63.289 1.00 68.50 786 ARG A CA 1
ATOM 6217 C C . ARG A 1 786 ? 13.779 6.395 -63.451 1.00 68.50 786 ARG A C 1
ATOM 6219 O O . ARG A 1 786 ? 12.667 6.539 -63.963 1.00 68.50 786 ARG A O 1
ATOM 6226 N N . PRO A 1 787 ? 14.221 5.223 -62.965 1.00 74.38 787 PRO A N 1
ATOM 6227 C CA . PRO A 1 787 ? 13.458 3.996 -63.123 1.00 74.38 787 PRO A CA 1
ATOM 6228 C C . PRO A 1 787 ? 12.143 4.066 -62.356 1.00 74.38 787 PRO A C 1
ATOM 6230 O O . PRO A 1 787 ? 12.079 4.626 -61.268 1.00 74.38 787 PRO A O 1
ATOM 6233 N N . ASN A 1 788 ? 11.098 3.463 -62.918 1.00 85.06 788 ASN A N 1
ATOM 6234 C CA . ASN A 1 788 ? 9.762 3.423 -62.336 1.00 85.06 788 ASN A CA 1
ATOM 6235 C C . ASN A 1 788 ? 9.348 1.956 -62.147 1.00 85.06 788 ASN A C 1
ATOM 6237 O O . ASN A 1 788 ? 8.851 1.316 -63.077 1.00 85.06 788 ASN A O 1
ATOM 6241 N N . SER A 1 789 ? 9.617 1.400 -60.960 1.00 87.69 789 SER A N 1
ATOM 6242 C CA . SER A 1 789 ? 9.391 -0.021 -60.667 1.00 87.69 789 SER A CA 1
ATOM 6243 C C . SER A 1 789 ? 8.515 -0.218 -59.435 1.00 87.69 789 SER A C 1
ATOM 6245 O O . SER A 1 789 ? 8.822 0.257 -58.340 1.00 87.69 789 SER A O 1
ATOM 6247 N N . TRP A 1 790 ? 7.414 -0.939 -59.630 1.00 90.94 790 TRP A N 1
ATOM 6248 C CA . TRP A 1 790 ? 6.406 -1.233 -58.623 1.00 90.94 790 TRP A CA 1
ATOM 6249 C C . TRP A 1 790 ? 6.341 -2.728 -58.331 1.00 90.94 790 TRP A C 1
ATOM 6251 O O . TRP A 1 790 ? 6.354 -3.556 -59.240 1.00 90.94 790 TRP A O 1
ATOM 6261 N N . LEU A 1 791 ? 6.198 -3.062 -57.055 1.00 91.31 791 LEU A N 1
ATOM 6262 C CA . LEU A 1 791 ? 5.903 -4.406 -56.573 1.00 91.31 791 LEU A CA 1
ATOM 6263 C C . LEU A 1 791 ? 4.578 -4.358 -55.804 1.00 91.31 791 LEU A C 1
ATOM 6265 O O . LEU A 1 791 ? 4.492 -3.709 -54.762 1.00 91.31 791 LEU A O 1
ATOM 6269 N N . ARG A 1 792 ? 3.538 -5.015 -56.323 1.00 92.06 792 ARG A N 1
ATOM 6270 C CA . ARG A 1 792 ? 2.164 -4.956 -55.798 1.00 92.06 792 ARG A CA 1
ATOM 6271 C C . ARG A 1 792 ? 1.745 -6.283 -55.164 1.00 92.06 792 ARG A C 1
ATOM 6273 O O . ARG A 1 792 ? 1.890 -7.336 -55.785 1.00 92.06 792 ARG A O 1
ATOM 6280 N N . SER A 1 793 ? 1.152 -6.220 -53.973 1.00 90.56 793 SER A N 1
ATOM 6281 C CA . SER A 1 793 ? 0.575 -7.383 -53.299 1.00 90.56 793 SER A CA 1
ATOM 6282 C C . SER A 1 793 ? -0.663 -7.938 -54.009 1.00 90.56 793 SER A C 1
ATOM 6284 O O . SER A 1 793 ? -1.318 -7.263 -54.809 1.00 90.56 793 SER A O 1
ATOM 6286 N N . ASP A 1 794 ? -1.034 -9.162 -53.637 1.00 87.00 794 ASP A N 1
ATOM 6287 C CA . ASP A 1 794 ? -2.405 -9.645 -53.801 1.00 87.00 794 ASP A CA 1
ATOM 6288 C C . ASP A 1 794 ? -3.397 -8.847 -52.925 1.00 87.00 794 ASP A C 1
ATOM 6290 O O . ASP A 1 794 ? -3.002 -8.082 -52.037 1.00 87.00 794 ASP A O 1
ATOM 6294 N N . LYS A 1 795 ? -4.695 -9.038 -53.189 1.00 87.62 795 LYS A N 1
ATOM 6295 C CA . LYS A 1 795 ? -5.816 -8.492 -52.412 1.00 87.62 795 LYS A CA 1
ATOM 6296 C C . LYS A 1 795 ? -5.770 -8.976 -50.958 1.00 87.62 795 LYS A C 1
ATOM 6298 O O . LYS A 1 795 ? -5.764 -10.178 -50.705 1.00 87.62 795 LYS A O 1
ATOM 6303 N N . ILE A 1 796 ? -5.817 -8.035 -50.022 1.00 88.69 796 ILE A N 1
ATOM 6304 C CA . ILE A 1 796 ? -5.919 -8.269 -48.579 1.00 88.69 796 ILE A CA 1
ATOM 6305 C C . ILE A 1 796 ? -7.361 -7.991 -48.157 1.00 88.69 796 ILE A C 1
ATOM 6307 O O . ILE A 1 796 ? -7.836 -6.864 -48.303 1.00 88.69 796 ILE A O 1
ATOM 6311 N N . THR A 1 797 ? -8.063 -9.000 -47.645 1.00 87.69 797 THR A N 1
ATOM 6312 C CA . THR A 1 797 ? -9.388 -8.816 -47.036 1.00 87.69 797 THR A CA 1
ATOM 6313 C C . THR A 1 797 ? -9.221 -8.226 -45.643 1.00 87.69 797 THR A C 1
ATOM 6315 O O . THR A 1 797 ? -8.410 -8.709 -44.854 1.00 87.69 797 THR A O 1
ATOM 6318 N N . VAL A 1 798 ? -9.984 -7.179 -45.344 1.00 82.81 798 VAL A N 1
ATOM 6319 C CA . VAL A 1 798 ? -10.001 -6.530 -44.036 1.00 82.81 798 VAL A CA 1
ATOM 6320 C C . VAL A 1 798 ? -11.295 -6.919 -43.324 1.00 82.81 798 VAL A C 1
ATOM 6322 O O . VAL A 1 798 ? -12.386 -6.644 -43.823 1.00 82.81 798 VAL A O 1
ATOM 6325 N N . ASN A 1 799 ? -11.147 -7.593 -42.182 1.00 77.25 799 ASN A N 1
ATOM 6326 C CA . ASN A 1 799 ? -12.246 -8.084 -41.346 1.00 77.25 799 ASN A CA 1
ATOM 6327 C C . ASN A 1 799 ? -12.816 -6.927 -40.487 1.00 77.25 799 ASN A C 1
ATOM 6329 O O . ASN A 1 799 ? -12.948 -5.800 -40.958 1.00 77.25 799 ASN A O 1
ATOM 6333 N N . GLU A 1 800 ? -13.108 -7.144 -39.203 1.00 80.56 800 GLU A N 1
ATOM 6334 C CA . GLU A 1 800 ? -13.551 -6.097 -38.263 1.00 80.56 800 GLU A CA 1
ATOM 6335 C C . GLU A 1 800 ? -12.486 -5.025 -37.909 1.00 80.56 800 GLU A C 1
ATOM 6337 O O . GLU A 1 800 ? -12.720 -4.154 -37.066 1.00 80.56 800 GLU A O 1
ATOM 6342 N N . ALA A 1 801 ? -11.304 -5.069 -38.531 1.00 83.00 801 ALA A N 1
ATOM 6343 C CA . ALA A 1 801 ? -10.159 -4.230 -38.193 1.00 83.00 801 ALA A CA 1
ATOM 6344 C C . ALA A 1 801 ? -10.335 -2.758 -38.616 1.00 83.00 801 ALA A C 1
ATOM 6346 O O . ALA A 1 801 ? -10.401 -2.431 -39.800 1.00 83.00 801 ALA A O 1
ATOM 6347 N N . LYS A 1 802 ? -10.308 -1.838 -37.642 1.00 83.62 802 LYS A N 1
ATOM 6348 C CA . LYS A 1 802 ? -10.345 -0.379 -37.887 1.00 83.62 802 LYS A CA 1
ATOM 6349 C C . LYS A 1 802 ? -8.978 0.206 -38.283 1.00 83.62 802 LYS A C 1
ATOM 6351 O O . LYS A 1 802 ? -8.898 1.271 -38.897 1.00 83.62 802 LYS A O 1
ATOM 6356 N N . ARG A 1 803 ? -7.897 -0.493 -37.930 1.00 86.38 803 ARG A N 1
ATOM 6357 C CA . ARG A 1 803 ? -6.503 -0.165 -38.249 1.00 86.38 803 ARG A CA 1
ATOM 6358 C C . ARG A 1 803 ? -5.717 -1.454 -38.461 1.00 86.38 803 ARG A C 1
ATOM 6360 O O . ARG A 1 803 ? -5.908 -2.408 -37.714 1.00 86.38 803 ARG A O 1
ATOM 6367 N N . LEU A 1 804 ? -4.808 -1.441 -39.432 1.00 87.88 804 LEU A N 1
ATOM 6368 C CA . LEU A 1 804 ? -3.787 -2.471 -39.627 1.00 87.88 804 LEU A CA 1
ATOM 6369 C C . LEU A 1 804 ? -2.405 -1.876 -39.350 1.00 87.88 804 LEU A C 1
ATOM 6371 O O . LEU A 1 804 ? -2.157 -0.717 -39.671 1.00 87.88 804 LEU A O 1
ATOM 6375 N N . ASP A 1 805 ? -1.493 -2.674 -38.812 1.00 88.50 805 ASP A N 1
ATOM 6376 C CA . ASP A 1 805 ? -0.075 -2.353 -38.705 1.00 88.50 805 ASP A CA 1
ATOM 6377 C C . ASP A 1 805 ? 0.698 -3.178 -39.754 1.00 88.50 805 ASP A C 1
ATOM 6379 O O . ASP A 1 805 ? 0.664 -4.411 -39.766 1.00 88.50 805 ASP A O 1
ATOM 6383 N N . VAL A 1 806 ? 1.385 -2.490 -40.671 1.00 90.25 806 VAL A N 1
ATOM 6384 C CA . VAL A 1 806 ? 2.168 -3.089 -41.764 1.00 90.25 806 VAL A CA 1
ATOM 6385 C C . VAL A 1 806 ? 3.645 -3.060 -41.386 1.00 90.25 806 VAL A C 1
ATOM 6387 O O . VAL A 1 806 ? 4.282 -2.009 -41.418 1.00 90.25 806 VAL A O 1
ATOM 6390 N N . THR A 1 807 ? 4.205 -4.207 -41.012 1.00 89.25 807 THR A N 1
ATOM 6391 C CA . THR A 1 807 ? 5.623 -4.352 -40.662 1.00 89.25 807 THR A CA 1
ATOM 6392 C C . THR A 1 807 ? 6.420 -4.854 -41.859 1.00 89.25 807 THR A C 1
ATOM 6394 O O . THR A 1 807 ? 6.176 -5.951 -42.357 1.00 89.25 807 THR A O 1
ATOM 6397 N N . VAL A 1 808 ? 7.399 -4.066 -42.300 1.00 89.56 808 VAL A N 1
ATOM 6398 C CA . VAL A 1 808 ? 8.288 -4.376 -43.426 1.00 89.56 808 VAL A CA 1
ATOM 6399 C C . VAL A 1 808 ? 9.708 -4.574 -42.909 1.00 89.56 808 VAL A C 1
ATOM 6401 O O . VAL A 1 808 ? 10.246 -3.681 -42.249 1.00 89.56 808 VAL A O 1
ATOM 6404 N N . ARG A 1 809 ? 10.337 -5.705 -43.247 1.00 88.75 809 ARG A N 1
ATOM 6405 C CA . ARG A 1 809 ? 11.780 -5.921 -43.068 1.00 88.75 809 ARG A CA 1
ATOM 6406 C C . ARG A 1 809 ? 12.512 -5.684 -44.381 1.00 88.75 809 ARG A C 1
ATOM 6408 O O . ARG A 1 809 ? 12.174 -6.299 -45.391 1.00 88.75 809 ARG A O 1
ATOM 6415 N N . TYR A 1 810 ? 13.518 -4.817 -44.364 1.00 89.56 810 TYR A N 1
ATOM 6416 C CA . TYR A 1 810 ? 14.217 -4.363 -45.563 1.00 89.56 810 TYR A CA 1
ATOM 6417 C C . TYR A 1 810 ? 15.691 -4.014 -45.307 1.00 89.56 810 TYR A C 1
ATOM 6419 O O . TYR A 1 810 ? 16.154 -3.951 -44.167 1.00 89.56 810 TYR A O 1
ATOM 6427 N N . PHE A 1 811 ? 16.428 -3.781 -46.389 1.00 87.38 811 PHE A N 1
ATOM 6428 C CA . PHE A 1 811 ? 17.774 -3.206 -46.409 1.00 87.38 811 PHE A CA 1
ATOM 6429 C C . PHE A 1 811 ? 17.882 -2.229 -47.583 1.00 87.38 811 PHE A C 1
ATOM 6431 O O . PHE A 1 811 ? 17.376 -2.523 -48.666 1.00 87.38 811 PHE A O 1
ATOM 6438 N N . ILE A 1 812 ? 18.541 -1.086 -47.376 1.00 87.69 812 ILE A N 1
ATOM 6439 C CA . ILE A 1 812 ? 18.845 -0.093 -48.419 1.00 87.69 812 ILE A CA 1
ATOM 6440 C C . ILE A 1 812 ? 20.332 0.247 -48.353 1.00 87.69 812 ILE A C 1
ATOM 6442 O O . ILE A 1 812 ? 20.840 0.625 -47.293 1.00 87.69 812 ILE A O 1
ATOM 6446 N N . ALA A 1 813 ? 21.025 0.115 -49.485 1.00 84.00 813 ALA A N 1
ATOM 6447 C CA . ALA A 1 813 ? 22.438 0.457 -49.598 1.00 84.00 813 ALA A CA 1
ATOM 6448 C C . ALA A 1 813 ? 22.649 1.974 -49.744 1.00 84.00 813 ALA A C 1
ATOM 6450 O O . ALA A 1 813 ? 21.839 2.671 -50.348 1.00 84.00 813 ALA A O 1
ATOM 6451 N N . ASP A 1 814 ? 23.770 2.471 -49.220 1.00 83.19 814 ASP A N 1
ATOM 6452 C CA . ASP A 1 814 ? 24.157 3.882 -49.309 1.00 83.19 814 ASP A CA 1
ATOM 6453 C C . ASP A 1 814 ? 24.650 4.233 -50.718 1.00 83.19 814 ASP A C 1
ATOM 6455 O O . ASP A 1 814 ? 25.661 3.688 -51.170 1.00 83.19 814 ASP A O 1
ATOM 6459 N N . CYS A 1 815 ? 23.997 5.179 -51.392 1.00 78.94 815 CYS A N 1
ATOM 6460 C CA . CYS A 1 815 ? 24.438 5.696 -52.690 1.00 78.94 815 CYS A CA 1
ATOM 6461 C C . CYS A 1 815 ? 25.894 6.199 -52.683 1.00 78.94 815 CYS A C 1
ATOM 6463 O O . CYS A 1 815 ? 26.594 6.063 -53.688 1.00 78.94 815 CYS A O 1
ATOM 6465 N N . SER A 1 816 ? 26.392 6.681 -51.538 1.00 75.62 816 SER A N 1
ATOM 6466 C CA . SER A 1 816 ? 27.788 7.112 -51.351 1.00 75.62 816 SER A CA 1
ATOM 6467 C C . SER A 1 816 ? 28.796 5.975 -51.587 1.00 75.62 816 SER A C 1
ATOM 6469 O O . SER A 1 816 ? 29.941 6.213 -51.970 1.00 75.62 816 SER A O 1
ATOM 6471 N N . SER A 1 817 ? 28.378 4.717 -51.392 1.00 70.25 817 SER A N 1
ATOM 6472 C CA . SER A 1 817 ? 29.209 3.527 -51.631 1.00 70.25 817 SER A CA 1
ATOM 6473 C C . SER A 1 817 ? 29.344 3.146 -53.114 1.00 70.25 817 SER A C 1
ATOM 6475 O O . SER A 1 817 ? 30.181 2.312 -53.453 1.00 70.25 817 SER A O 1
ATOM 6477 N N . MET A 1 818 ? 28.568 3.772 -54.009 1.00 66.06 818 MET A N 1
ATOM 6478 C CA . MET A 1 818 ? 28.516 3.448 -55.446 1.00 66.06 818 MET A CA 1
ATOM 6479 C C . MET A 1 818 ? 29.444 4.313 -56.319 1.00 66.06 818 MET A C 1
ATOM 6481 O O . MET A 1 818 ? 29.495 4.153 -57.540 1.00 66.06 818 MET A O 1
ATOM 6485 N N . GLY A 1 819 ? 30.216 5.210 -55.699 1.00 63.16 819 GLY A N 1
ATOM 6486 C CA . GLY A 1 819 ? 31.234 6.034 -56.353 1.00 63.16 819 GLY A CA 1
ATOM 6487 C C . GLY A 1 819 ? 30.688 7.227 -57.152 1.00 63.16 819 GLY A C 1
ATOM 6488 O O . GLY A 1 819 ? 29.501 7.332 -57.454 1.00 63.16 819 GLY A O 1
ATOM 6489 N N . LYS A 1 820 ? 31.599 8.130 -57.548 1.00 57.75 820 LYS A N 1
ATOM 6490 C CA . LYS A 1 820 ? 31.305 9.477 -58.098 1.00 57.75 820 LYS A CA 1
ATOM 6491 C C . LYS A 1 820 ? 30.399 9.539 -59.345 1.00 57.75 820 LYS A C 1
ATOM 6493 O O . LYS A 1 820 ? 29.995 10.627 -59.736 1.00 57.75 820 LYS A O 1
ATOM 6498 N N . LYS A 1 821 ? 30.109 8.413 -60.009 1.00 56.28 821 LYS A N 1
ATOM 6499 C CA . LYS A 1 821 ? 29.176 8.341 -61.155 1.00 56.28 821 LYS A CA 1
ATOM 6500 C C . LYS A 1 821 ? 27.757 7.887 -60.773 1.00 56.28 821 LYS A C 1
ATOM 6502 O O . LYS A 1 821 ? 26.838 8.115 -61.555 1.00 56.28 821 LYS A O 1
ATOM 6507 N N . GLY A 1 822 ? 27.574 7.249 -59.613 1.00 55.22 822 GLY A N 1
ATOM 6508 C CA . GLY A 1 822 ? 26.273 6.760 -59.132 1.00 55.22 822 GLY A CA 1
ATOM 6509 C C . GLY A 1 822 ? 25.520 7.748 -58.236 1.00 55.22 822 GLY A C 1
ATOM 6510 O O . GLY A 1 822 ? 24.295 7.694 -58.162 1.00 55.22 822 GLY A O 1
ATOM 6511 N N . GLU A 1 823 ? 26.236 8.683 -57.610 1.00 57.75 823 GLU A N 1
ATOM 6512 C CA . GLU A 1 823 ? 25.732 9.601 -56.574 1.00 57.75 823 GLU A CA 1
ATOM 6513 C C . GLU A 1 823 ? 24.536 10.465 -57.031 1.00 57.75 823 GLU A C 1
ATOM 6515 O O . GLU A 1 823 ? 23.582 10.638 -56.282 1.00 57.75 823 GLU A O 1
ATOM 6520 N N . ASN A 1 824 ? 24.514 10.902 -58.298 1.00 62.50 824 ASN A N 1
ATOM 6521 C CA . ASN A 1 824 ? 23.412 11.691 -58.877 1.00 62.50 824 ASN A CA 1
ATOM 6522 C C . ASN A 1 824 ? 22.246 10.852 -59.453 1.00 62.50 824 ASN A C 1
ATOM 6524 O O . ASN A 1 824 ? 21.281 11.429 -59.957 1.00 62.50 824 ASN A O 1
ATOM 6528 N N . LYS A 1 825 ? 22.336 9.513 -59.447 1.00 67.81 825 LYS A N 1
ATOM 6529 C CA . LYS A 1 825 ? 21.332 8.602 -60.047 1.00 67.81 825 LYS A CA 1
ATOM 6530 C C . LYS A 1 825 ? 20.698 7.619 -59.056 1.00 67.81 825 LYS A C 1
ATOM 6532 O O . LYS A 1 825 ? 19.670 7.031 -59.370 1.00 67.81 825 LYS A O 1
ATOM 6537 N N . CYS A 1 826 ? 21.312 7.423 -57.894 1.00 77.94 826 CYS A N 1
ATOM 6538 C CA . CYS A 1 826 ? 20.839 6.521 -56.849 1.00 77.94 826 CYS A CA 1
ATOM 6539 C C . CYS A 1 826 ? 19.953 7.262 -55.827 1.0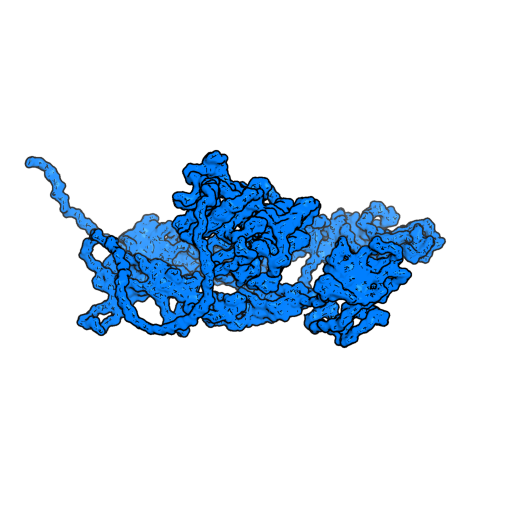0 77.94 826 CYS A C 1
ATOM 6541 O O . CYS A 1 826 ? 20.154 8.447 -55.566 1.00 77.94 826 CYS A O 1
ATOM 6543 N N . VAL A 1 827 ? 18.978 6.562 -55.233 1.00 84.12 827 VAL A N 1
ATOM 6544 C CA . VAL A 1 827 ? 18.079 7.098 -54.192 1.00 84.12 827 VAL A CA 1
ATOM 6545 C C . VAL A 1 827 ? 18.211 6.283 -52.898 1.00 84.12 827 VAL A C 1
ATOM 6547 O O . VAL A 1 827 ? 18.220 5.060 -52.926 1.00 84.12 827 VAL A O 1
ATOM 6550 N N . ASN A 1 828 ? 18.274 6.943 -51.740 1.00 85.69 828 ASN A N 1
ATOM 6551 C CA . ASN A 1 828 ? 18.458 6.297 -50.427 1.00 85.69 828 ASN A CA 1
ATOM 6552 C C . ASN A 1 828 ? 17.127 5.903 -49.726 1.00 85.69 828 ASN A C 1
ATOM 6554 O O . ASN A 1 828 ? 17.063 5.860 -48.494 1.00 85.69 828 ASN A O 1
ATOM 6558 N N . ALA A 1 829 ? 16.054 5.668 -50.492 1.00 87.38 829 ALA A N 1
ATOM 6559 C CA . ALA A 1 829 ? 14.712 5.364 -49.984 1.00 87.38 829 ALA A CA 1
ATOM 6560 C C . ALA A 1 829 ? 13.843 4.617 -51.016 1.00 87.38 829 ALA A C 1
ATOM 6562 O O . ALA A 1 829 ? 14.002 4.814 -52.222 1.00 87.38 829 ALA A O 1
ATOM 6563 N N . ILE A 1 830 ? 12.889 3.814 -50.534 1.00 90.31 830 ILE A N 1
ATOM 6564 C CA . ILE A 1 830 ? 11.763 3.278 -51.323 1.00 90.31 830 ILE A CA 1
ATOM 6565 C C . ILE A 1 830 ? 10.434 3.684 -50.683 1.00 90.31 830 ILE A C 1
ATOM 6567 O O . ILE A 1 830 ? 10.360 3.872 -49.468 1.00 90.31 830 ILE A O 1
ATOM 6571 N N . ASP A 1 831 ? 9.376 3.773 -51.482 1.00 91.62 831 ASP A N 1
ATOM 6572 C CA . ASP A 1 831 ? 8.071 4.251 -51.027 1.00 91.62 831 ASP A CA 1
ATOM 6573 C C . ASP A 1 831 ? 7.060 3.115 -50.870 1.00 91.62 831 ASP A C 1
ATOM 6575 O O . ASP A 1 831 ? 6.980 2.211 -51.701 1.00 91.62 831 ASP A O 1
ATOM 6579 N N . LEU A 1 832 ? 6.254 3.185 -49.810 1.00 93.44 832 LEU A N 1
ATOM 6580 C CA . LEU A 1 832 ? 5.138 2.282 -49.553 1.00 93.44 832 LEU A CA 1
ATOM 6581 C C . LEU A 1 832 ? 3.808 3.010 -49.774 1.00 93.44 832 LEU A C 1
ATOM 6583 O O . LEU A 1 832 ? 3.514 4.028 -49.140 1.00 93.44 832 LEU A O 1
ATOM 6587 N N . TYR A 1 833 ? 2.990 2.425 -50.638 1.00 93.31 833 TYR A N 1
ATOM 6588 C CA . TYR A 1 833 ? 1.672 2.890 -51.039 1.00 93.31 833 TYR A CA 1
ATOM 6589 C C . TYR A 1 833 ? 0.576 1.891 -50.658 1.00 93.31 833 TYR A C 1
ATOM 6591 O O . TYR A 1 833 ? 0.807 0.680 -50.583 1.00 93.31 833 TYR A O 1
ATOM 6599 N N . VAL A 1 834 ? -0.647 2.399 -50.498 1.00 93.81 834 VAL A N 1
ATOM 6600 C CA . VAL A 1 834 ? -1.850 1.596 -50.260 1.00 93.81 834 VAL A CA 1
ATOM 6601 C C . VAL A 1 834 ? -2.990 1.981 -51.204 1.00 93.81 834 VAL A C 1
ATOM 6603 O O . VAL A 1 834 ? -3.217 3.158 -51.481 1.00 93.81 834 VAL A O 1
ATOM 6606 N N . LYS A 1 835 ? -3.750 0.989 -51.672 1.00 91.00 835 LYS A N 1
ATOM 6607 C CA . LYS A 1 835 ? -5.064 1.179 -52.301 1.00 91.00 835 LYS A CA 1
ATOM 6608 C C . LYS A 1 835 ? -6.123 0.490 -51.458 1.00 91.00 835 LYS A C 1
ATOM 6610 O O . LYS A 1 835 ? -5.953 -0.675 -51.119 1.00 91.00 835 LYS A O 1
ATOM 6615 N N . GLN A 1 836 ? -7.222 1.182 -51.167 1.00 91.69 836 GLN A N 1
ATOM 6616 C CA . GLN A 1 836 ? -8.380 0.613 -50.472 1.00 91.69 836 GLN A CA 1
ATOM 6617 C C . GLN A 1 836 ? -9.608 0.593 -51.400 1.00 91.69 836 GLN A C 1
ATOM 6619 O O . GLN A 1 836 ? -9.756 1.474 -52.252 1.00 91.69 836 GLN A O 1
ATOM 6624 N N . SER A 1 837 ? -10.462 -0.422 -51.256 1.00 87.19 837 SER A N 1
ATOM 6625 C CA . SER A 1 837 ? -11.680 -0.651 -52.046 1.00 87.19 837 SER A CA 1
ATOM 6626 C C . SER A 1 837 ? -12.779 -1.286 -51.188 1.00 87.19 837 SER A C 1
ATOM 6628 O O . SER A 1 837 ? -12.492 -2.029 -50.256 1.00 87.19 837 SER A O 1
ATOM 6630 N N . ASN A 1 838 ? -14.045 -1.034 -51.531 1.00 87.00 838 ASN A N 1
ATOM 6631 C CA . ASN A 1 838 ? -15.200 -1.771 -50.998 1.00 87.00 838 ASN A CA 1
ATOM 6632 C C . ASN A 1 838 ? -15.750 -2.825 -51.973 1.00 87.00 838 ASN A C 1
ATOM 6634 O O . ASN A 1 838 ? -16.575 -3.644 -51.576 1.00 87.00 838 ASN A O 1
ATOM 6638 N N . GLN A 1 839 ? -15.299 -2.805 -53.229 1.00 84.75 839 GLN A N 1
ATOM 6639 C CA . GLN A 1 839 ? -15.646 -3.797 -54.243 1.00 84.75 839 GLN A CA 1
ATOM 6640 C C . GLN A 1 839 ? -14.673 -4.972 -54.172 1.00 84.75 839 GLN A C 1
ATOM 6642 O O . GLN A 1 839 ? -13.455 -4.765 -54.161 1.00 84.75 839 GLN A O 1
ATOM 6647 N N . ASP A 1 840 ? -15.223 -6.185 -54.147 1.00 84.25 840 ASP A N 1
ATOM 6648 C CA . ASP A 1 840 ? -14.444 -7.417 -54.164 1.00 84.25 840 ASP A CA 1
ATOM 6649 C C . ASP A 1 840 ? -13.989 -7.736 -55.594 1.00 84.25 840 ASP A C 1
ATOM 6651 O O . ASP A 1 840 ? -14.757 -8.233 -56.419 1.00 84.25 840 ASP A O 1
ATOM 6655 N N . ILE A 1 841 ? -12.735 -7.413 -55.909 1.00 84.50 841 ILE A N 1
ATOM 6656 C CA . ILE A 1 841 ? -12.143 -7.756 -57.202 1.00 84.50 841 ILE A CA 1
ATOM 6657 C C . ILE A 1 841 ? -11.670 -9.211 -57.114 1.00 84.50 841 ILE A C 1
ATOM 6659 O O . ILE A 1 841 ? -10.708 -9.524 -56.408 1.00 84.50 841 ILE A O 1
ATOM 6663 N N . ILE A 1 842 ? -12.385 -10.115 -57.785 1.00 78.50 842 ILE A N 1
ATOM 6664 C CA . ILE A 1 842 ? -12.103 -11.560 -57.761 1.00 78.50 842 ILE A CA 1
ATOM 6665 C C . ILE A 1 842 ? -10.998 -11.917 -58.765 1.00 78.50 842 ILE A C 1
ATOM 6667 O O . ILE A 1 842 ? -10.077 -12.658 -58.428 1.00 78.50 842 ILE A O 1
ATOM 6671 N N . ASP A 1 843 ? -11.060 -11.364 -59.977 1.00 83.50 843 ASP A N 1
ATOM 6672 C CA . ASP A 1 843 ? -10.067 -11.612 -61.023 1.00 83.50 843 ASP A CA 1
ATOM 6673 C C . ASP A 1 843 ? -8.810 -10.744 -60.833 1.00 83.50 843 ASP A C 1
ATOM 6675 O O . ASP A 1 843 ? -8.875 -9.510 -60.833 1.00 83.50 843 ASP A O 1
ATOM 6679 N N . LYS A 1 844 ? -7.648 -11.403 -60.731 1.00 79.94 844 LYS A N 1
ATOM 6680 C CA . LYS A 1 844 ? -6.328 -10.768 -60.614 1.00 79.94 844 LYS A CA 1
ATOM 6681 C C . LYS A 1 844 ? -5.975 -9.870 -61.804 1.00 79.94 844 LYS A C 1
ATOM 6683 O O . LYS A 1 844 ? -5.192 -8.935 -61.623 1.00 79.94 844 LYS A O 1
ATOM 6688 N N . SER A 1 845 ? -6.533 -10.123 -62.993 1.00 80.25 845 SER A N 1
ATOM 6689 C CA . SER A 1 845 ? -6.298 -9.300 -64.190 1.00 80.25 845 SER A CA 1
ATOM 6690 C C . SER A 1 845 ? -6.787 -7.855 -64.003 1.00 80.25 845 SER A C 1
ATOM 6692 O O . SER A 1 845 ? -6.148 -6.912 -64.468 1.00 80.25 845 SER A O 1
ATOM 6694 N N . ASN A 1 846 ? -7.864 -7.683 -63.228 1.00 83.88 846 ASN A N 1
ATOM 6695 C CA . ASN A 1 846 ? -8.536 -6.411 -62.968 1.00 83.88 846 ASN A CA 1
ATOM 6696 C C . ASN A 1 846 ? -8.014 -5.688 -61.712 1.00 83.88 846 ASN A C 1
ATOM 6698 O O . ASN A 1 846 ? -8.547 -4.646 -61.322 1.00 83.88 846 ASN A O 1
ATOM 6702 N N . TYR A 1 847 ? -6.982 -6.215 -61.044 1.00 87.56 847 TYR A N 1
ATOM 6703 C CA . TYR A 1 847 ? -6.369 -5.532 -59.904 1.00 87.56 847 TYR A CA 1
ATOM 6704 C C . TYR A 1 847 ? -5.737 -4.202 -60.359 1.00 87.56 847 TYR A C 1
ATOM 6706 O O . TYR A 1 847 ? -4.980 -4.210 -61.336 1.00 87.56 847 TYR A O 1
ATOM 6714 N N . PRO A 1 848 ? -5.951 -3.078 -59.640 1.00 84.81 848 PRO A N 1
ATOM 6715 C CA . PRO A 1 848 ? -5.431 -1.773 -60.034 1.00 84.81 848 PRO A CA 1
ATOM 6716 C C . PRO A 1 848 ? -3.933 -1.803 -60.363 1.00 84.81 848 PRO A C 1
ATOM 6718 O O . PRO A 1 848 ? -3.119 -2.360 -59.619 1.00 84.81 848 PRO A O 1
ATOM 6721 N N . ASN A 1 849 ? -3.574 -1.224 -61.508 1.00 86.56 849 ASN A N 1
ATOM 6722 C CA . ASN A 1 849 ? -2.193 -1.126 -61.964 1.00 86.56 849 ASN A CA 1
ATOM 6723 C C . ASN A 1 849 ? -1.603 0.240 -61.546 1.00 86.56 849 ASN A C 1
ATOM 6725 O O . ASN A 1 849 ? -2.025 1.260 -62.098 1.00 86.56 849 ASN A O 1
ATOM 6729 N N . PRO A 1 850 ? -0.643 0.299 -60.601 1.00 86.12 850 PRO A N 1
ATOM 6730 C CA . PRO A 1 850 ? -0.031 1.556 -60.170 1.00 86.12 850 PRO A CA 1
ATOM 6731 C C . PRO A 1 850 ? 0.775 2.291 -61.256 1.00 86.12 850 PRO A C 1
ATOM 6733 O O . PRO A 1 850 ? 0.982 3.492 -61.105 1.00 86.12 850 PRO A O 1
ATOM 6736 N N . LEU A 1 851 ? 1.180 1.640 -62.359 1.00 83.81 851 LEU A N 1
ATOM 6737 C CA . LEU A 1 851 ? 1.837 2.330 -63.483 1.00 83.81 851 LEU A CA 1
ATOM 6738 C C . LEU A 1 851 ? 0.869 3.209 -64.286 1.00 83.81 851 LEU A C 1
ATOM 6740 O O . LEU A 1 851 ? 1.257 4.283 -64.732 1.00 83.81 851 LEU A O 1
ATOM 6744 N N . SER A 1 852 ? -0.376 2.763 -64.485 1.00 79.31 852 SER A N 1
ATOM 6745 C CA . SER A 1 852 ? -1.385 3.509 -65.255 1.00 79.31 852 SER A CA 1
ATOM 6746 C C . SER A 1 852 ? -2.328 4.335 -64.375 1.00 79.31 852 SER A C 1
ATOM 6748 O O . SER A 1 852 ? -2.961 5.267 -64.857 1.00 79.31 852 SER A O 1
ATOM 6750 N N . HIS A 1 853 ? -2.434 4.000 -63.085 1.00 77.31 853 HIS A N 1
ATOM 6751 C CA . HIS A 1 853 ? -3.362 4.617 -62.134 1.00 77.31 853 HIS A CA 1
ATOM 6752 C C . HIS A 1 853 ? -2.658 5.030 -60.830 1.00 77.31 853 HIS A C 1
ATOM 6754 O O . HIS A 1 853 ? -3.175 4.788 -59.736 1.00 77.31 853 HIS A O 1
ATOM 6760 N N . THR A 1 854 ? -1.472 5.640 -60.923 1.00 75.25 854 THR A N 1
ATOM 6761 C CA . THR A 1 854 ? -0.633 6.002 -59.762 1.00 75.25 854 THR A CA 1
ATOM 6762 C C . THR A 1 854 ? -1.371 6.868 -58.739 1.00 75.25 854 THR A C 1
ATOM 6764 O O . THR A 1 854 ? -1.300 6.607 -57.543 1.00 75.25 854 THR A O 1
ATOM 6767 N N . THR A 1 855 ? -2.169 7.838 -59.200 1.00 76.31 855 THR A N 1
ATOM 6768 C CA . THR A 1 855 ? -2.996 8.725 -58.354 1.00 76.31 855 THR A CA 1
ATOM 6769 C C . THR A 1 855 ? -4.080 8.001 -57.556 1.00 76.31 855 THR A C 1
ATOM 6771 O O . THR A 1 855 ? -4.650 8.575 -56.632 1.00 76.31 855 THR A O 1
ATOM 6774 N N . SER A 1 856 ? -4.388 6.745 -57.890 1.00 82.12 856 SER A N 1
ATOM 6775 C CA . SER A 1 856 ? -5.365 5.952 -57.145 1.00 82.12 856 SER A CA 1
ATOM 6776 C C . SER A 1 856 ? -4.800 5.375 -55.839 1.00 82.12 856 SER A C 1
ATOM 6778 O O . SER A 1 856 ? -5.604 4.982 -54.989 1.00 82.12 856 SER A O 1
ATOM 6780 N N . TYR A 1 857 ? -3.469 5.337 -55.688 1.00 88.88 857 TYR A N 1
ATOM 6781 C CA . TYR A 1 857 ? -2.721 4.814 -54.541 1.00 88.88 857 TYR A CA 1
ATOM 6782 C C . TYR A 1 857 ? -2.242 5.950 -53.612 1.00 88.88 857 TYR A C 1
ATOM 6784 O O . TYR A 1 857 ? -1.690 6.950 -54.063 1.00 88.88 857 TYR A O 1
ATOM 6792 N N . GLU A 1 858 ? -2.402 5.780 -52.298 1.00 89.62 858 GLU A N 1
ATOM 6793 C CA . GLU A 1 858 ? -2.020 6.744 -51.249 1.00 89.62 858 GLU A CA 1
ATOM 6794 C C . GLU A 1 858 ? -0.619 6.387 -50.701 1.00 89.62 858 GLU A C 1
ATOM 6796 O O . GLU A 1 858 ? -0.424 5.259 -50.244 1.00 89.62 858 GLU A O 1
ATOM 6801 N N . LYS A 1 859 ? 0.372 7.303 -50.752 1.00 90.38 859 LYS A N 1
ATOM 6802 C CA . LYS A 1 859 ? 1.711 7.093 -50.144 1.00 90.38 859 LYS A CA 1
ATOM 6803 C C . LYS A 1 859 ? 1.568 7.148 -48.622 1.00 90.38 859 LYS A C 1
ATOM 6805 O O . LYS A 1 859 ? 1.232 8.198 -48.084 1.00 90.38 859 LYS A O 1
ATOM 6810 N N . ILE A 1 860 ? 1.840 6.038 -47.936 1.00 90.19 860 ILE A N 1
ATOM 6811 C CA . ILE A 1 860 ? 1.685 5.918 -46.473 1.00 90.19 860 ILE A CA 1
ATOM 6812 C C . ILE A 1 860 ? 3.011 5.950 -45.714 1.00 90.19 860 ILE A C 1
ATOM 6814 O O . ILE A 1 860 ? 3.033 6.306 -44.539 1.00 90.19 860 ILE A O 1
ATOM 6818 N N . ALA A 1 861 ? 4.124 5.599 -46.361 1.00 89.19 861 ALA A N 1
ATOM 6819 C CA . ALA A 1 861 ? 5.444 5.738 -45.763 1.00 89.19 861 ALA A CA 1
ATOM 6820 C C . ALA A 1 861 ? 6.546 5.865 -46.810 1.00 89.19 861 ALA A C 1
ATOM 6822 O O . ALA A 1 861 ? 6.490 5.268 -47.881 1.00 89.19 861 ALA A O 1
ATOM 6823 N N . GLU A 1 862 ? 7.600 6.573 -46.424 1.00 89.38 862 GLU A N 1
ATOM 6824 C CA . GLU A 1 862 ? 8.916 6.471 -47.039 1.00 89.38 862 GLU A CA 1
ATOM 6825 C C . GLU A 1 862 ? 9.789 5.565 -46.158 1.00 89.38 862 GLU A C 1
ATOM 6827 O O . GLU A 1 862 ? 9.913 5.763 -44.939 1.00 89.38 862 GLU A O 1
ATOM 6832 N N . LEU A 1 863 ? 10.356 4.520 -46.749 1.00 85.50 863 LEU A N 1
ATOM 6833 C CA . LEU A 1 863 ? 11.301 3.609 -46.110 1.00 85.50 863 LEU A CA 1
ATOM 6834 C C . LEU A 1 863 ? 12.706 4.143 -46.404 1.00 85.50 863 LEU A C 1
ATOM 6836 O O . LEU A 1 863 ? 13.365 3.702 -47.339 1.00 85.50 863 LEU A O 1
ATOM 6840 N N . GLY A 1 864 ? 13.113 5.169 -45.655 1.00 67.75 864 GLY A N 1
ATOM 6841 C CA . GLY A 1 864 ? 14.384 5.875 -45.836 1.00 67.75 864 GLY A CA 1
ATOM 6842 C C . GLY A 1 864 ? 15.474 5.509 -44.823 1.00 67.75 864 GLY A C 1
ATOM 6843 O O . GLY A 1 864 ? 15.217 4.823 -43.829 1.00 67.75 864 GLY A O 1
ATOM 6844 N N . HIS A 1 865 ? 16.659 6.071 -45.089 1.00 62.34 865 HIS A N 1
ATOM 6845 C CA . HIS A 1 865 ? 17.976 5.885 -44.454 1.00 62.34 865 HIS A CA 1
ATOM 6846 C C . HIS A 1 865 ? 18.797 4.703 -45.002 1.00 62.34 865 HIS A C 1
ATOM 6848 O O . HIS A 1 865 ? 18.329 3.566 -44.966 1.00 62.34 865 HIS A O 1
ATOM 6854 N N . PRO A 1 866 ? 20.057 4.939 -45.427 1.00 64.12 866 PRO A N 1
ATOM 6855 C CA . PRO A 1 866 ? 21.005 3.869 -45.712 1.00 64.12 866 PRO A CA 1
ATOM 6856 C C . PRO A 1 866 ? 21.308 3.037 -44.469 1.00 64.12 866 PRO A C 1
ATOM 6858 O O . PRO A 1 866 ? 21.744 3.553 -43.437 1.00 64.12 866 PRO A O 1
ATOM 6861 N N . THR A 1 867 ? 21.112 1.730 -44.574 1.00 61.78 867 THR A N 1
ATOM 6862 C CA . THR A 1 867 ? 21.254 0.788 -43.463 1.00 61.78 867 THR A CA 1
ATOM 6863 C C . THR A 1 867 ? 22.452 -0.118 -43.701 1.00 61.78 867 THR A C 1
ATOM 6865 O O . THR A 1 867 ? 22.542 -0.749 -44.746 1.00 61.78 867 THR A O 1
ATOM 6868 N N . LYS A 1 868 ? 23.348 -0.271 -42.718 1.00 66.38 868 LYS A N 1
ATOM 6869 C CA . LYS A 1 868 ? 24.432 -1.280 -42.779 1.00 66.38 868 LYS A CA 1
ATOM 6870 C C . LYS A 1 868 ? 23.995 -2.681 -42.313 1.00 66.38 868 LYS A C 1
ATOM 6872 O O . LYS A 1 868 ? 24.818 -3.587 -42.265 1.00 66.38 868 LYS A O 1
ATOM 6877 N N . VAL A 1 869 ? 22.728 -2.846 -41.929 1.00 77.50 869 VAL A N 1
ATOM 6878 C CA . VAL A 1 869 ? 22.142 -4.056 -41.325 1.00 77.50 869 VAL A CA 1
ATOM 6879 C C . VAL A 1 869 ? 20.709 -4.257 -41.829 1.00 77.50 869 VAL A C 1
ATOM 6881 O O . VAL A 1 869 ? 20.096 -3.295 -42.286 1.00 77.50 869 VAL A O 1
ATOM 6884 N N . LYS A 1 870 ? 20.152 -5.475 -41.726 1.00 80.00 870 LYS A N 1
ATOM 6885 C CA . LYS A 1 870 ? 18.714 -5.705 -41.966 1.00 80.00 870 LYS A CA 1
ATOM 6886 C C . LYS A 1 870 ? 17.896 -4.882 -40.950 1.00 80.00 870 LYS A C 1
ATOM 6888 O O . LYS A 1 870 ? 18.175 -4.937 -39.752 1.00 80.00 870 LYS A O 1
ATOM 6893 N N . THR A 1 871 ? 16.892 -4.138 -41.407 1.00 81.50 871 THR A N 1
ATOM 6894 C CA . THR A 1 871 ? 16.087 -3.207 -40.592 1.00 81.50 871 THR A CA 1
ATOM 6895 C C . THR A 1 871 ? 14.595 -3.529 -40.711 1.00 81.50 871 THR A C 1
ATOM 6897 O O . THR A 1 871 ? 14.161 -4.126 -41.690 1.00 81.50 871 THR A O 1
ATOM 6900 N N . SER A 1 872 ? 13.798 -3.166 -39.701 1.00 88.19 872 SER A N 1
ATOM 6901 C CA . SER A 1 872 ? 12.345 -3.378 -39.673 1.00 88.19 872 SER A CA 1
ATOM 6902 C C . SER A 1 872 ? 11.625 -2.070 -39.351 1.00 88.19 872 SER A C 1
ATOM 6904 O O . SER A 1 872 ? 12.032 -1.369 -38.426 1.00 88.19 872 SER A O 1
ATOM 6906 N N . LYS A 1 873 ? 10.544 -1.756 -40.072 1.00 86.69 873 LYS A N 1
ATOM 6907 C CA . LYS A 1 873 ? 9.695 -0.576 -39.834 1.00 86.69 873 LYS A CA 1
ATOM 6908 C C . LYS A 1 873 ? 8.223 -0.972 -39.876 1.00 86.69 873 LYS A C 1
ATOM 6910 O O . LYS A 1 873 ? 7.804 -1.666 -40.798 1.00 86.69 873 LYS A O 1
ATOM 6915 N N . THR A 1 874 ? 7.451 -0.520 -38.893 1.00 88.56 874 THR A N 1
ATOM 6916 C CA . THR A 1 874 ? 5.999 -0.736 -38.820 1.00 88.56 874 THR A CA 1
ATOM 6917 C C . THR A 1 874 ? 5.272 0.556 -39.170 1.00 88.56 874 THR A C 1
ATOM 6919 O O . THR A 1 874 ? 5.606 1.617 -38.645 1.00 88.56 874 THR A O 1
ATOM 6922 N N . VAL A 1 875 ? 4.299 0.467 -40.075 1.00 87.31 875 VAL A N 1
ATOM 6923 C CA . VAL A 1 875 ? 3.524 1.590 -40.612 1.00 87.31 875 VAL A CA 1
ATOM 6924 C C . VAL A 1 875 ? 2.040 1.347 -40.319 1.00 87.31 875 VAL A C 1
ATOM 6926 O O . VAL A 1 875 ? 1.498 0.353 -40.804 1.00 87.31 875 VAL A O 1
ATOM 6929 N N . PRO A 1 876 ? 1.368 2.208 -39.535 1.00 86.56 876 PRO A N 1
ATOM 6930 C CA . PRO A 1 876 ? -0.058 2.073 -39.271 1.00 86.56 876 PRO A CA 1
ATOM 6931 C C . PRO A 1 876 ? -0.891 2.546 -40.470 1.00 86.56 876 PRO A C 1
ATOM 6933 O O . PRO A 1 876 ? -0.592 3.568 -41.085 1.00 86.56 876 PRO A O 1
ATOM 6936 N N . VAL A 1 877 ? -1.971 1.829 -40.770 1.00 87.44 877 VAL A N 1
ATOM 6937 C CA . VAL A 1 877 ? -2.914 2.133 -41.854 1.00 87.44 877 VAL A CA 1
ATOM 6938 C C . VAL A 1 877 ? -4.331 2.162 -41.293 1.00 87.44 877 VAL A C 1
ATOM 6940 O O . VAL A 1 877 ? -4.830 1.157 -40.790 1.00 87.44 877 VAL A O 1
ATOM 6943 N N . VAL A 1 878 ? -4.992 3.317 -41.393 1.00 87.25 878 VAL A N 1
ATOM 6944 C CA . VAL A 1 878 ? -6.410 3.473 -41.030 1.00 87.25 878 VAL A CA 1
ATOM 6945 C C . VAL A 1 878 ? -7.285 2.920 -42.151 1.00 87.25 878 VAL A C 1
ATOM 6947 O O . VAL A 1 878 ? -7.073 3.223 -43.331 1.00 87.25 878 VAL A O 1
ATOM 6950 N N . ILE A 1 879 ? -8.274 2.110 -41.780 1.00 88.50 879 ILE A N 1
ATOM 6951 C CA . ILE A 1 879 ? -9.106 1.379 -42.731 1.00 88.50 879 ILE A CA 1
ATOM 6952 C C . ILE A 1 879 ? -10.332 2.201 -43.130 1.00 88.50 879 ILE A C 1
ATOM 6954 O O . ILE A 1 879 ? -11.121 2.644 -42.301 1.00 88.50 879 ILE A O 1
ATOM 6958 N N . LYS A 1 880 ? -10.452 2.402 -44.444 1.00 86.06 880 LYS A N 1
ATOM 6959 C CA . LYS A 1 880 ? -11.496 3.147 -45.160 1.00 86.06 880 LYS A CA 1
ATOM 6960 C C . LYS A 1 880 ? -12.328 2.223 -46.074 1.00 86.06 880 LYS A C 1
ATOM 6962 O O . LYS A 1 880 ? -13.349 2.659 -46.602 1.00 86.06 880 LYS A O 1
ATOM 6967 N N . GLY A 1 881 ? -11.908 0.968 -46.289 1.00 84.56 881 GLY A N 1
ATOM 6968 C CA . GLY A 1 881 ? -12.642 -0.007 -47.103 1.00 84.56 881 GLY A CA 1
ATOM 6969 C C . GLY A 1 881 ? -12.295 -1.474 -46.821 1.00 84.56 881 GLY A C 1
ATOM 6970 O O . GLY A 1 881 ? -11.282 -1.768 -46.194 1.00 84.56 881 GLY A O 1
ATOM 6971 N N . LYS A 1 882 ? -13.155 -2.388 -47.287 1.00 85.88 882 LYS A N 1
ATOM 6972 C CA . LYS A 1 882 ? -13.110 -3.842 -47.007 1.00 85.88 882 LYS A CA 1
ATOM 6973 C C . LYS A 1 882 ? -11.923 -4.601 -47.613 1.00 85.88 882 LYS A C 1
ATOM 6975 O O . LYS A 1 882 ? -11.594 -5.688 -47.147 1.00 85.88 882 LYS A O 1
ATOM 6980 N N . PHE A 1 883 ? -11.303 -4.066 -48.659 1.00 89.00 883 PHE A N 1
ATOM 6981 C CA . PHE A 1 883 ? -10.195 -4.698 -49.372 1.00 89.00 883 PHE A CA 1
ATOM 6982 C C . PHE A 1 883 ? -9.040 -3.723 -49.546 1.00 89.00 883 PHE A C 1
ATOM 6984 O O . PHE A 1 883 ? -9.250 -2.534 -49.802 1.00 89.00 883 PHE A O 1
ATOM 6991 N N . LEU A 1 884 ? -7.819 -4.236 -49.445 1.00 90.69 884 LEU A N 1
ATOM 6992 C CA . LEU A 1 884 ? -6.597 -3.447 -49.444 1.00 90.69 884 LEU A CA 1
ATOM 6993 C C . LEU A 1 884 ? -5.532 -4.077 -50.354 1.00 90.69 884 LEU A C 1
ATOM 6995 O O . LEU A 1 884 ? -5.403 -5.295 -50.424 1.00 90.69 884 LEU A O 1
ATOM 6999 N N . PHE A 1 885 ? -4.754 -3.244 -51.042 1.00 91.25 885 PHE A N 1
ATOM 7000 C CA . PHE A 1 885 ? -3.577 -3.646 -51.815 1.00 91.25 885 PHE A CA 1
ATOM 7001 C C . PHE A 1 885 ? -2.382 -2.802 -51.371 1.00 91.25 885 PHE A C 1
ATOM 7003 O O . PHE A 1 885 ? -2.488 -1.574 -51.308 1.00 91.25 885 PHE A O 1
ATOM 7010 N N . LEU A 1 886 ? -1.247 -3.443 -51.101 1.00 92.94 886 LEU A N 1
ATOM 7011 C CA . LEU A 1 886 ? 0.027 -2.777 -50.834 1.00 92.94 886 LEU A CA 1
ATOM 7012 C C . LEU A 1 886 ? 0.838 -2.675 -52.127 1.00 92.94 886 LEU A C 1
ATOM 7014 O O . LEU A 1 886 ? 0.782 -3.562 -52.980 1.00 92.94 886 LEU A O 1
ATOM 7018 N N . ALA A 1 887 ? 1.605 -1.601 -52.267 1.00 92.62 887 ALA A N 1
ATOM 7019 C CA . ALA A 1 887 ? 2.468 -1.374 -53.417 1.00 92.62 887 ALA A CA 1
ATOM 7020 C C . ALA A 1 887 ? 3.779 -0.700 -52.988 1.00 92.62 887 ALA A C 1
ATOM 7022 O O . ALA A 1 887 ? 3.758 0.337 -52.332 1.00 92.62 887 ALA A O 1
ATOM 7023 N N . PHE A 1 888 ? 4.916 -1.283 -53.364 1.00 93.06 888 PHE A N 1
ATOM 7024 C CA . PHE A 1 888 ? 6.251 -0.743 -53.106 1.00 93.06 888 PHE A CA 1
ATOM 7025 C C . PHE A 1 888 ? 6.804 -0.116 -54.381 1.00 93.06 888 PHE A C 1
ATOM 7027 O O . PHE A 1 888 ? 6.939 -0.803 -55.393 1.00 93.06 888 PHE A O 1
ATOM 7034 N N . HIS A 1 889 ? 7.136 1.170 -54.330 1.00 91.38 889 HIS A N 1
ATOM 7035 C CA . HIS A 1 889 ? 7.681 1.929 -55.452 1.00 91.38 889 HIS A CA 1
ATOM 7036 C C . HIS A 1 889 ? 9.171 2.189 -55.247 1.00 91.38 889 HIS A C 1
ATOM 7038 O O . HIS A 1 889 ? 9.595 2.660 -54.191 1.00 91.38 889 HIS A O 1
ATOM 7044 N N . ASN A 1 890 ? 9.972 1.877 -56.262 1.00 88.62 890 ASN A N 1
ATOM 7045 C CA . ASN A 1 890 ? 11.404 2.129 -56.274 1.00 88.62 890 ASN A CA 1
ATOM 7046 C C . ASN A 1 890 ? 11.766 3.027 -57.470 1.00 88.62 890 ASN A C 1
ATOM 7048 O O . ASN A 1 890 ? 11.520 2.667 -58.622 1.00 88.62 890 ASN A O 1
ATOM 7052 N N . ASN A 1 891 ? 12.358 4.188 -57.151 1.00 85.12 891 ASN A N 1
ATOM 7053 C CA . ASN A 1 891 ? 12.755 5.251 -58.084 1.00 85.12 891 ASN A CA 1
ATOM 7054 C C . ASN A 1 891 ? 14.276 5.312 -58.362 1.00 85.12 891 ASN A C 1
ATOM 7056 O O . ASN A 1 891 ? 14.780 6.341 -58.814 1.00 85.12 891 ASN A O 1
ATOM 7060 N N . GLY A 1 892 ? 15.027 4.250 -58.045 1.00 81.00 892 GLY A N 1
ATOM 7061 C CA . GLY A 1 892 ? 16.490 4.189 -58.213 1.00 81.00 892 GLY A CA 1
ATOM 7062 C C . GLY A 1 892 ? 17.272 3.834 -56.944 1.00 81.00 892 GLY A C 1
ATOM 7063 O O . GLY A 1 892 ? 18.476 4.070 -56.874 1.00 81.00 892 GLY A O 1
ATOM 7064 N N . ALA A 1 893 ? 16.614 3.278 -55.929 1.00 85.56 893 ALA A N 1
ATOM 7065 C CA . ALA A 1 893 ? 17.2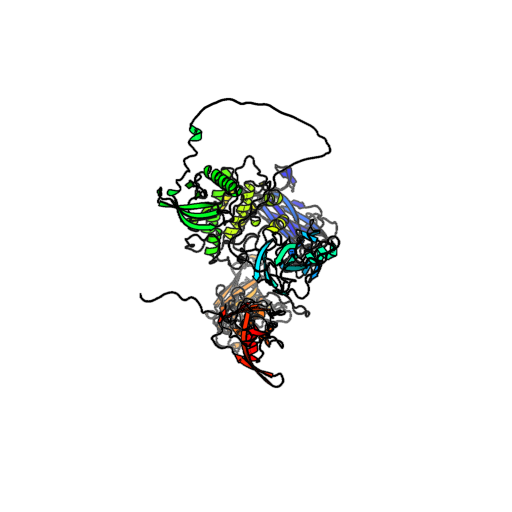64 2.735 -54.745 1.00 85.56 893 ALA A CA 1
ATOM 7066 C C . ALA A 1 893 ? 17.784 1.317 -54.980 1.00 85.56 893 ALA A C 1
ATOM 7068 O O . ALA A 1 893 ? 17.161 0.519 -55.684 1.00 85.56 893 ALA A O 1
ATOM 7069 N N . CYS A 1 894 ? 18.902 0.989 -54.332 1.00 86.62 894 CYS A N 1
ATOM 7070 C CA . CYS A 1 894 ? 19.377 -0.383 -54.222 1.00 86.62 894 CYS A CA 1
ATOM 7071 C C . CYS A 1 894 ? 18.855 -0.984 -52.913 1.00 86.62 894 CYS A C 1
ATOM 7073 O O . CYS A 1 894 ? 19.364 -0.679 -51.831 1.00 86.62 894 CYS A O 1
ATOM 7075 N N . SER A 1 895 ? 17.796 -1.784 -53.017 1.00 87.88 895 SER A N 1
ATOM 7076 C CA . SER A 1 895 ? 16.971 -2.227 -51.894 1.00 87.88 895 SER A CA 1
ATOM 7077 C C . SER A 1 895 ? 16.658 -3.720 -51.939 1.00 87.88 895 SER A C 1
ATOM 7079 O O . SER A 1 895 ? 16.467 -4.286 -53.017 1.00 87.88 895 SER A O 1
ATOM 7081 N N . ILE A 1 896 ? 16.522 -4.327 -50.760 1.00 87.75 896 ILE A N 1
ATOM 7082 C CA . ILE A 1 896 ? 16.077 -5.712 -50.563 1.00 87.75 896 ILE A CA 1
ATOM 7083 C C . ILE A 1 896 ? 14.892 -5.713 -49.590 1.00 87.75 896 ILE A C 1
ATOM 7085 O O . ILE A 1 896 ? 14.964 -5.068 -48.543 1.00 87.75 896 ILE A O 1
ATOM 7089 N N . LEU A 1 897 ? 13.823 -6.440 -49.918 1.00 88.06 897 LEU A N 1
ATOM 7090 C CA . LEU A 1 897 ? 12.686 -6.727 -49.040 1.00 88.06 897 LEU A CA 1
ATOM 7091 C C . LEU A 1 897 ? 12.773 -8.183 -48.560 1.00 88.06 897 LEU A C 1
ATOM 7093 O O . LEU A 1 897 ? 12.764 -9.105 -49.372 1.00 88.06 897 LEU A O 1
ATOM 7097 N N . TYR A 1 898 ? 12.841 -8.371 -47.239 1.00 86.00 898 TYR A N 1
ATOM 7098 C CA . TYR A 1 898 ? 13.017 -9.675 -46.585 1.00 86.00 898 TYR A CA 1
ATOM 7099 C C . TYR A 1 898 ? 11.708 -10.300 -46.109 1.00 86.00 898 TYR A C 1
ATOM 7101 O O . TYR A 1 898 ? 11.561 -11.515 -46.120 1.00 86.00 898 TYR A O 1
ATOM 7109 N N . SER A 1 899 ? 10.764 -9.483 -45.642 1.00 86.44 899 SER A N 1
ATOM 7110 C CA . SER A 1 899 ? 9.418 -9.933 -45.272 1.00 86.44 899 SER A CA 1
ATOM 7111 C C . SER A 1 899 ? 8.458 -8.757 -45.133 1.00 86.44 899 SER A C 1
ATOM 7113 O O . SER A 1 899 ? 8.857 -7.634 -44.804 1.00 86.44 899 SER A O 1
ATOM 7115 N N . VAL A 1 900 ? 7.173 -9.032 -45.357 1.00 87.00 900 VAL A N 1
ATOM 7116 C CA . VAL A 1 900 ? 6.066 -8.124 -45.045 1.00 87.00 900 VAL A CA 1
ATOM 7117 C C . VAL A 1 900 ? 5.049 -8.875 -44.191 1.00 87.00 900 VAL A C 1
ATOM 7119 O O . VAL A 1 900 ? 4.618 -9.977 -44.541 1.00 87.00 900 VAL A O 1
ATOM 7122 N N . LYS A 1 901 ? 4.669 -8.265 -43.069 1.00 88.38 901 LYS A N 1
ATOM 7123 C CA . LYS A 1 901 ? 3.619 -8.728 -42.161 1.00 88.38 901 LYS A CA 1
ATOM 7124 C C . LYS A 1 901 ? 2.535 -7.660 -42.057 1.00 88.38 901 LYS A C 1
ATOM 7126 O O . LYS A 1 901 ? 2.850 -6.489 -41.866 1.00 88.38 901 LYS A O 1
ATOM 7131 N N . VAL A 1 902 ? 1.274 -8.061 -42.171 1.00 88.44 902 VAL A N 1
ATOM 7132 C CA . VAL A 1 902 ? 0.100 -7.192 -42.006 1.00 88.44 902 VAL A CA 1
ATOM 7133 C C . VAL A 1 902 ? -0.769 -7.790 -40.917 1.00 88.44 902 VAL A C 1
ATOM 7135 O O . VAL A 1 902 ? -1.193 -8.940 -41.036 1.00 88.44 902 VAL A O 1
ATOM 7138 N N . SER A 1 903 ? -1.025 -7.033 -39.857 1.00 87.69 903 SER A N 1
ATOM 7139 C CA . SER A 1 903 ? -1.730 -7.541 -38.681 1.00 87.69 903 SER A CA 1
ATOM 7140 C C . SER A 1 903 ? -2.522 -6.460 -37.946 1.00 87.69 903 SER A C 1
ATOM 7142 O O . SER A 1 903 ? -2.321 -5.270 -38.178 1.00 87.69 903 SER A O 1
ATOM 7144 N N . TYR A 1 904 ? -3.448 -6.861 -37.073 1.00 87.25 904 TYR A N 1
ATOM 7145 C CA . TYR A 1 904 ? -4.202 -5.949 -36.210 1.00 87.25 904 TYR A CA 1
ATOM 7146 C C . TYR A 1 904 ? -4.431 -6.526 -34.819 1.00 87.25 904 TYR A C 1
ATOM 7148 O O . TYR A 1 904 ? -4.455 -7.739 -34.624 1.00 87.25 904 TYR A O 1
ATOM 7156 N N . ASN A 1 905 ? -4.610 -5.636 -33.848 1.00 85.12 905 ASN A N 1
ATOM 7157 C CA . ASN A 1 905 ? -4.813 -6.011 -32.454 1.00 85.12 905 ASN A CA 1
ATOM 7158 C C . ASN A 1 905 ? -6.316 -6.131 -32.163 1.00 85.12 905 ASN A C 1
ATOM 7160 O O . ASN A 1 905 ? -7.120 -5.330 -32.652 1.00 85.12 905 ASN A O 1
ATOM 7164 N N . PHE A 1 906 ? -6.701 -7.092 -31.329 1.00 85.56 906 PHE A N 1
ATOM 7165 C CA . PHE A 1 906 ? -8.071 -7.218 -30.839 1.00 85.56 906 PHE A CA 1
ATOM 7166 C C . PHE A 1 906 ? -8.073 -7.580 -29.355 1.00 85.56 906 PHE A C 1
ATOM 7168 O O . PHE A 1 906 ? -7.172 -8.252 -28.864 1.00 85.56 906 PHE A O 1
ATOM 7175 N N . CYS A 1 907 ? -9.098 -7.140 -28.632 1.00 84.94 907 CYS A N 1
ATOM 7176 C CA . CYS A 1 907 ? -9.360 -7.623 -27.287 1.00 84.94 907 CYS A CA 1
ATOM 7177 C C . CYS A 1 907 ? -10.023 -9.009 -27.384 1.00 84.94 907 CYS A C 1
ATOM 7179 O O . CYS A 1 907 ? -11.101 -9.117 -27.985 1.00 84.94 907 CYS A O 1
ATOM 7181 N N . PRO A 1 908 ? -9.408 -10.077 -26.839 1.00 81.56 908 PRO A N 1
ATOM 7182 C CA . PRO A 1 908 ? -9.936 -11.437 -26.940 1.00 81.56 908 PRO A CA 1
ATOM 7183 C C . PRO A 1 908 ? -11.237 -11.590 -26.150 1.00 81.56 908 PRO A C 1
ATOM 7185 O O . PRO A 1 908 ? -11.462 -10.870 -25.173 1.00 81.56 908 PRO A O 1
ATOM 7188 N N . GLU A 1 909 ? -12.086 -12.549 -26.532 1.00 83.00 909 GLU A N 1
ATOM 7189 C CA . GLU A 1 909 ? -13.253 -12.891 -25.712 1.00 83.00 909 GLU A CA 1
ATOM 7190 C C . GLU A 1 909 ? -12.793 -13.318 -24.312 1.00 83.00 909 GLU A C 1
ATOM 7192 O O . GLU A 1 909 ? -11.850 -14.098 -24.159 1.00 83.00 909 GLU A O 1
ATOM 7197 N N . LYS A 1 910 ? -13.439 -12.781 -23.272 1.00 79.69 910 LYS A N 1
ATOM 7198 C CA . LYS A 1 910 ? -13.002 -13.005 -21.896 1.00 79.69 910 LYS A CA 1
ATOM 7199 C C . LYS A 1 910 ? -14.157 -13.238 -20.938 1.00 79.69 910 LYS A C 1
ATOM 7201 O O . LYS A 1 910 ? -14.963 -12.349 -20.682 1.00 79.69 910 LYS A O 1
ATOM 7206 N N . THR A 1 911 ? -14.156 -14.413 -20.314 1.00 72.62 911 THR A N 1
ATOM 7207 C CA . THR A 1 911 ? -15.018 -14.717 -19.166 1.00 72.62 911 THR A CA 1
ATOM 7208 C C . THR A 1 911 ? -14.307 -14.349 -17.861 1.00 72.62 911 THR A C 1
ATOM 7210 O O . THR A 1 911 ? -13.197 -14.810 -17.594 1.00 72.62 911 THR A O 1
ATOM 7213 N N . LEU A 1 912 ? -14.948 -13.535 -17.023 1.00 71.12 912 LEU A N 1
ATOM 7214 C CA . LEU A 1 912 ? -14.505 -13.201 -15.669 1.00 71.12 912 LEU A CA 1
ATOM 7215 C C . LEU A 1 912 ? -15.286 -14.054 -14.663 1.00 71.12 912 LEU A C 1
ATOM 7217 O O . LEU A 1 912 ? -16.355 -13.647 -14.213 1.00 71.12 912 LEU A O 1
ATOM 7221 N N . GLY A 1 913 ? -14.757 -15.232 -14.308 1.00 63.59 913 GLY A N 1
ATOM 7222 C CA . GLY A 1 913 ? -15.460 -16.219 -13.473 1.00 63.59 913 GLY A CA 1
ATOM 7223 C C . GLY A 1 913 ? -16.028 -15.643 -12.169 1.00 63.59 913 GLY A C 1
ATOM 7224 O O . GLY A 1 913 ? -17.225 -15.752 -11.914 1.00 63.59 913 GLY A O 1
ATOM 7225 N N . ASN A 1 914 ? -15.216 -14.912 -11.402 1.00 67.88 914 ASN A N 1
ATOM 7226 C CA . ASN A 1 914 ? -15.640 -14.314 -10.127 1.00 67.88 914 ASN A CA 1
ATOM 7227 C C . ASN A 1 914 ? -16.766 -13.265 -10.262 1.00 67.88 914 ASN A C 1
ATOM 7229 O O . ASN A 1 914 ? -17.449 -12.997 -9.281 1.00 67.88 914 ASN A O 1
ATOM 7233 N N . ASN A 1 915 ? -16.965 -12.682 -11.451 1.00 70.69 915 ASN A N 1
ATOM 7234 C CA . ASN A 1 915 ? -17.985 -11.657 -11.718 1.00 70.69 915 ASN A CA 1
ATOM 7235 C C . ASN A 1 915 ? -19.117 -12.148 -12.644 1.00 70.69 915 ASN A C 1
ATOM 7237 O O . ASN A 1 915 ? -19.964 -11.340 -13.022 1.00 70.69 915 ASN A O 1
ATOM 7241 N N . LEU A 1 916 ? -19.106 -13.430 -13.047 1.00 77.44 916 LEU A N 1
ATOM 7242 C CA . LEU A 1 916 ? -20.082 -14.064 -13.951 1.00 77.44 916 LEU A CA 1
ATOM 7243 C C . LEU A 1 916 ? -20.336 -13.279 -15.255 1.00 77.44 916 LEU A C 1
ATOM 7245 O O . LEU A 1 916 ? -21.432 -13.307 -15.812 1.00 77.44 916 LEU A O 1
ATOM 7249 N N . LEU A 1 917 ? -19.305 -12.586 -15.744 1.00 79.94 917 LEU A N 1
ATOM 7250 C CA . LEU A 1 917 ? -19.374 -11.653 -16.869 1.00 79.94 917 LEU A CA 1
ATOM 7251 C C . LEU A 1 917 ? -18.606 -12.195 -18.079 1.00 79.94 917 LEU A C 1
ATOM 7253 O O . LEU A 1 917 ? -17.469 -12.648 -17.937 1.00 79.94 917 LEU A O 1
ATOM 7257 N N . VAL A 1 918 ? -19.208 -12.111 -19.264 1.00 84.31 918 VAL A N 1
ATOM 7258 C CA . VAL A 1 918 ? -18.597 -12.460 -20.553 1.00 84.31 918 VAL A CA 1
ATOM 7259 C C . VAL A 1 918 ? -18.423 -11.194 -21.391 1.00 84.31 918 VAL A C 1
ATOM 7261 O O . VAL A 1 918 ? -19.396 -10.511 -21.714 1.00 84.31 918 VAL A O 1
ATOM 7264 N N . LEU A 1 919 ? -17.178 -10.888 -21.751 1.00 85.00 919 LEU A N 1
ATOM 7265 C CA . LEU A 1 919 ? -16.801 -9.775 -22.622 1.00 85.00 919 LEU A CA 1
ATOM 7266 C C . LEU A 1 919 ? -16.571 -10.300 -24.044 1.00 85.00 919 LEU A C 1
ATOM 7268 O O . LEU A 1 919 ? -15.706 -11.164 -24.199 1.00 85.00 919 LEU A O 1
ATOM 7272 N N . PRO A 1 920 ? -17.299 -9.818 -25.066 1.00 83.81 920 PRO A N 1
ATOM 7273 C CA . PRO A 1 920 ? -17.173 -10.320 -26.433 1.00 83.81 920 PRO A CA 1
ATOM 7274 C C . PRO A 1 920 ? -15.845 -9.904 -27.082 1.00 83.81 920 PRO A C 1
ATOM 7276 O O . PRO A 1 920 ? -15.313 -8.826 -26.799 1.00 83.81 920 PRO A O 1
ATOM 7279 N N . ARG A 1 921 ? -15.340 -10.729 -28.012 1.00 84.75 921 ARG A N 1
ATOM 7280 C CA . ARG A 1 921 ? -14.202 -10.367 -28.878 1.00 84.75 921 ARG A CA 1
ATOM 7281 C C . ARG A 1 921 ? -14.457 -9.005 -29.535 1.00 84.75 921 ARG A C 1
ATOM 7283 O O . ARG A 1 921 ? -15.512 -8.806 -30.130 1.00 84.75 921 ARG A O 1
ATOM 7290 N N . THR A 1 922 ? -13.502 -8.080 -29.438 1.00 85.00 922 THR A N 1
ATOM 7291 C CA . THR A 1 922 ? -13.663 -6.705 -29.945 1.00 85.00 922 THR A CA 1
ATOM 7292 C C . THR A 1 922 ? -12.394 -6.221 -30.648 1.00 85.00 922 THR A C 1
ATOM 7294 O O . THR A 1 922 ? -11.318 -6.251 -30.057 1.00 85.00 922 THR A O 1
ATOM 7297 N N . ALA A 1 923 ? -12.500 -5.739 -31.890 1.00 84.44 923 ALA A N 1
ATOM 7298 C CA . ALA A 1 923 ? -11.374 -5.126 -32.603 1.00 84.44 923 ALA A CA 1
ATOM 7299 C C . ALA A 1 923 ? -10.900 -3.830 -31.926 1.00 84.44 923 ALA A C 1
ATOM 7301 O O . ALA A 1 923 ? -11.718 -3.013 -31.496 1.00 84.44 923 ALA A O 1
ATOM 7302 N N . ALA A 1 924 ? -9.583 -3.620 -31.869 1.00 83.44 924 ALA A N 1
ATOM 7303 C CA . ALA A 1 924 ? -9.016 -2.429 -31.251 1.00 83.44 924 ALA A CA 1
ATOM 7304 C C . ALA A 1 924 ? -9.400 -1.134 -32.016 1.00 83.44 924 ALA A C 1
ATOM 7306 O O . ALA A 1 924 ? -9.524 -1.148 -33.248 1.00 83.44 924 ALA A O 1
ATOM 7307 N N . PRO A 1 925 ? -9.589 0.002 -31.314 1.00 79.44 925 PRO A N 1
ATOM 7308 C CA . PRO A 1 925 ? -9.824 1.304 -31.941 1.00 79.44 925 PRO A CA 1
ATOM 7309 C C . PRO A 1 925 ? -8.638 1.756 -32.808 1.00 79.44 925 PRO A C 1
ATOM 7311 O O . PRO A 1 925 ? -7.485 1.412 -32.550 1.00 79.44 925 PRO A O 1
ATOM 7314 N N . ALA A 1 926 ? -8.922 2.545 -33.851 1.00 71.38 926 ALA A N 1
ATOM 7315 C CA . ALA A 1 926 ? -7.901 2.992 -34.802 1.00 71.38 926 ALA A CA 1
ATOM 7316 C C . ALA A 1 926 ? -6.955 4.052 -34.211 1.00 71.38 926 ALA A C 1
ATOM 7318 O O . ALA A 1 926 ? -5.754 4.049 -34.501 1.00 71.38 926 ALA A O 1
ATOM 7319 N N . ASN A 1 927 ? -7.500 4.956 -33.393 1.00 70.75 927 ASN A N 1
ATOM 7320 C CA . ASN A 1 927 ? -6.753 6.009 -32.720 1.00 70.75 927 ASN A CA 1
ATOM 7321 C C . ASN A 1 927 ? -6.170 5.487 -31.394 1.00 70.75 927 ASN A C 1
ATOM 7323 O O . ASN A 1 927 ? -6.840 4.798 -30.632 1.00 70.75 927 ASN A O 1
ATOM 7327 N N . VAL A 1 928 ? -4.911 5.833 -31.109 1.00 60.97 928 VAL A N 1
ATOM 7328 C CA . VAL A 1 928 ? -4.191 5.372 -29.910 1.00 60.97 928 VAL A CA 1
ATOM 7329 C C . VAL A 1 928 ? -4.787 5.954 -28.623 1.00 60.97 928 VAL A C 1
ATOM 7331 O O . VAL A 1 928 ? -4.750 5.284 -27.594 1.00 60.97 928 VAL A O 1
ATOM 7334 N N . LEU A 1 929 ? -5.361 7.161 -28.702 1.00 57.38 929 LEU A N 1
ATOM 7335 C CA . LEU A 1 929 ? -6.004 7.881 -27.593 1.00 57.38 929 LEU A CA 1
ATOM 7336 C C . LEU A 1 929 ? -7.477 7.497 -27.374 1.00 57.38 929 LEU A C 1
ATOM 7338 O O . LEU A 1 929 ? -8.085 7.912 -26.393 1.00 57.38 929 LEU A O 1
ATOM 7342 N N . GLU A 1 930 ? -8.071 6.748 -28.300 1.00 60.66 930 GLU A N 1
ATOM 7343 C CA . GLU A 1 930 ? -9.483 6.380 -28.256 1.00 60.66 930 GLU A CA 1
ATOM 7344 C C . GLU A 1 930 ? -9.638 5.017 -27.576 1.00 60.66 930 GLU A C 1
ATOM 7346 O O . GLU A 1 930 ? -8.891 4.079 -27.855 1.00 60.66 930 GLU A O 1
ATOM 7351 N N . ILE A 1 931 ? -10.611 4.898 -26.674 1.00 68.31 931 ILE A N 1
ATOM 7352 C CA . ILE A 1 931 ? -10.858 3.678 -25.903 1.00 68.31 931 ILE A CA 1
ATOM 7353 C C . ILE A 1 931 ? -12.281 3.214 -26.203 1.00 68.31 931 ILE A C 1
ATOM 7355 O O . ILE A 1 931 ? -13.244 3.940 -25.967 1.00 68.31 931 ILE A O 1
ATOM 7359 N N . SER A 1 932 ? -12.431 1.999 -26.733 1.00 73.44 932 SER A N 1
ATOM 7360 C CA . SER A 1 932 ? -13.754 1.480 -27.095 1.00 73.44 932 SER A CA 1
ATOM 7361 C C . SER A 1 932 ? -14.471 0.943 -25.858 1.00 73.44 932 SER A C 1
ATOM 7363 O O . SER A 1 932 ? -14.033 -0.049 -25.274 1.00 73.44 932 SER A O 1
ATOM 7365 N N . ARG A 1 933 ? -15.579 1.587 -25.469 1.00 80.88 933 ARG A N 1
ATOM 7366 C CA . ARG A 1 933 ? -16.515 1.068 -24.462 1.00 80.88 933 ARG A CA 1
ATOM 7367 C C . ARG A 1 933 ? -17.254 -0.138 -25.046 1.00 80.88 933 ARG A C 1
ATOM 7369 O O . ARG A 1 933 ? -17.867 -0.027 -26.104 1.00 80.88 933 ARG A O 1
ATOM 7376 N N . VAL A 1 934 ? -17.202 -1.269 -24.354 1.00 80.75 934 VAL A N 1
ATOM 7377 C CA . VAL A 1 934 ? -17.851 -2.528 -24.741 1.00 80.75 934 VAL A CA 1
ATOM 7378 C C . VAL A 1 934 ? -18.798 -2.957 -23.632 1.00 80.75 934 VAL A C 1
ATOM 7380 O O . VAL A 1 934 ? -18.441 -2.909 -22.457 1.00 80.75 934 VAL A O 1
ATOM 7383 N N . GLU A 1 935 ? -20.002 -3.377 -23.997 1.00 82.56 935 GLU A N 1
ATOM 7384 C CA . GLU A 1 935 ? -20.972 -3.942 -23.064 1.00 82.56 935 GLU A CA 1
ATOM 7385 C C . GLU A 1 935 ? -20.729 -5.450 -22.896 1.00 82.56 935 GLU A C 1
ATOM 7387 O O . GLU A 1 935 ? -20.614 -6.203 -23.868 1.00 82.56 935 GLU A O 1
ATOM 7392 N N . GLY A 1 936 ? -20.590 -5.889 -21.648 1.00 80.62 936 GLY A N 1
ATOM 7393 C CA . GLY A 1 936 ? -20.460 -7.290 -21.276 1.00 80.62 936 GLY A CA 1
ATOM 7394 C C . GLY A 1 936 ? -21.815 -7.913 -20.948 1.00 80.62 936 GLY A C 1
ATOM 7395 O O . GLY A 1 936 ? -22.736 -7.240 -20.495 1.00 80.62 936 GLY A O 1
ATOM 7396 N N . ARG A 1 937 ? -21.933 -9.227 -21.143 1.00 85.50 937 ARG A N 1
ATOM 7397 C CA . ARG A 1 937 ? -23.168 -9.985 -20.896 1.00 85.50 937 ARG A CA 1
ATOM 7398 C C . ARG A 1 937 ? -23.027 -10.862 -19.657 1.00 85.50 937 ARG A C 1
ATOM 7400 O O . ARG A 1 937 ? -21.997 -11.518 -19.483 1.00 85.50 937 ARG A O 1
ATOM 7407 N N . CYS A 1 938 ? -24.062 -10.916 -18.821 1.00 83.88 938 CYS A N 1
ATOM 7408 C CA . CYS A 1 938 ? -24.113 -11.907 -17.749 1.00 83.88 938 CYS A CA 1
ATOM 7409 C C . CYS A 1 938 ? -24.127 -13.325 -18.318 1.00 83.88 938 CYS A C 1
ATOM 7411 O O . CYS A 1 938 ? -24.729 -13.598 -19.358 1.00 83.88 938 CYS A O 1
ATOM 7413 N N . LYS A 1 939 ? -23.450 -14.231 -17.615 1.00 82.88 939 LYS A N 1
ATOM 7414 C CA . LYS A 1 939 ? -23.474 -15.657 -17.920 1.00 82.88 939 LYS A CA 1
ATOM 7415 C C . LYS A 1 939 ? -24.862 -16.243 -17.645 1.00 82.88 939 LYS A C 1
ATOM 7417 O O . LYS A 1 939 ? -25.655 -15.681 -16.894 1.00 82.88 939 LYS A O 1
ATOM 7422 N N . GLU A 1 940 ? -25.147 -17.390 -18.249 1.00 82.75 940 GLU A N 1
ATOM 7423 C CA . GLU A 1 940 ? -26.408 -18.101 -18.051 1.00 82.75 940 GLU A CA 1
ATOM 7424 C C . GLU A 1 940 ? -26.714 -18.329 -16.559 1.00 82.75 940 GLU A C 1
ATOM 7426 O O . GLU A 1 940 ? -25.834 -18.673 -15.768 1.00 82.75 940 GLU A O 1
ATOM 7431 N N . ASN A 1 941 ? -27.976 -18.104 -16.183 1.00 85.38 941 ASN A N 1
ATOM 7432 C CA . ASN A 1 941 ? -28.478 -18.131 -14.803 1.00 85.38 941 ASN A CA 1
ATOM 7433 C C . ASN A 1 941 ? -27.825 -17.143 -13.819 1.00 85.38 941 ASN A C 1
ATOM 7435 O O . ASN A 1 941 ? -28.048 -17.253 -12.612 1.00 85.38 941 ASN A O 1
ATOM 7439 N N . ALA A 1 942 ? -27.123 -16.130 -14.332 1.00 83.88 942 ALA A N 1
ATOM 7440 C CA . ALA A 1 942 ? -26.782 -14.922 -13.596 1.00 83.88 942 ALA A CA 1
ATOM 7441 C C . ALA A 1 942 ? -27.681 -13.738 -14.004 1.00 83.88 942 ALA A C 1
ATOM 7443 O O . ALA A 1 942 ? -28.169 -13.668 -15.134 1.00 83.88 942 ALA A O 1
ATOM 7444 N N . VAL A 1 943 ? -27.879 -12.804 -13.078 1.00 83.81 943 VAL A N 1
ATOM 7445 C CA . VAL A 1 943 ? -28.553 -11.516 -13.275 1.00 83.81 943 VAL A CA 1
ATOM 7446 C C . VAL A 1 943 ? -27.575 -10.369 -13.038 1.00 83.81 943 VAL A C 1
ATOM 7448 O O . VAL A 1 943 ? -26.577 -10.510 -12.326 1.00 83.81 943 VAL A O 1
ATOM 7451 N N . GLN A 1 944 ? -27.857 -9.225 -13.651 1.00 79.06 944 GLN A N 1
ATOM 7452 C CA . GLN A 1 944 ? -27.093 -8.001 -13.453 1.00 79.06 944 GLN A CA 1
ATOM 7453 C C . GLN A 1 944 ? -27.483 -7.364 -12.117 1.00 79.06 944 GLN A C 1
ATOM 7455 O O . GLN A 1 944 ? -28.639 -6.995 -11.916 1.00 79.06 944 GLN A O 1
ATOM 7460 N N . LEU A 1 945 ? -26.512 -7.200 -11.215 1.00 66.62 945 LEU A N 1
ATOM 7461 C CA . LEU A 1 945 ? -26.671 -6.297 -10.078 1.00 66.62 945 LEU A CA 1
ATOM 7462 C C . LEU A 1 945 ? -26.647 -4.849 -10.606 1.00 66.62 945 LEU A C 1
ATOM 7464 O O . LEU A 1 945 ? -25.974 -4.590 -11.595 1.00 66.62 945 LEU A O 1
ATOM 7468 N N . VAL A 1 946 ? -27.354 -3.925 -9.944 1.00 55.22 946 VAL A N 1
ATOM 7469 C CA . VAL A 1 946 ? -27.776 -2.568 -10.395 1.00 55.22 946 VAL A CA 1
ATOM 7470 C C . VAL A 1 946 ? -26.712 -1.670 -11.086 1.00 55.22 946 VAL A C 1
ATOM 7472 O O . VAL A 1 946 ? -27.066 -0.660 -11.691 1.00 55.22 946 VAL A O 1
ATOM 7475 N N . SER A 1 947 ? -25.419 -2.004 -11.052 1.00 60.94 947 SER A N 1
ATOM 7476 C CA . SER A 1 947 ? -24.348 -1.279 -11.752 1.00 60.94 947 SER A CA 1
ATOM 7477 C C . SER A 1 947 ? -24.173 -1.679 -13.231 1.00 60.94 947 SER A C 1
ATOM 7479 O O . SER A 1 947 ? -24.710 -2.676 -13.715 1.00 60.94 947 SER A O 1
ATOM 7481 N N . SER A 1 948 ? -23.422 -0.878 -13.999 1.00 59.66 948 SER A N 1
ATOM 7482 C CA . SER A 1 948 ? -23.306 -1.052 -15.457 1.00 59.66 948 SER A CA 1
ATOM 7483 C C . SER A 1 948 ? -22.187 -2.030 -15.864 1.00 59.66 948 SER A C 1
ATOM 7485 O O . SER A 1 948 ? -21.040 -1.892 -15.441 1.00 59.66 948 SER A O 1
ATOM 7487 N N . LEU A 1 949 ? -22.494 -3.008 -16.724 1.00 68.38 949 LEU A N 1
ATOM 7488 C CA . LEU A 1 949 ? -21.578 -4.085 -17.147 1.00 68.38 949 LEU A CA 1
ATOM 7489 C C . LEU A 1 949 ? -20.624 -3.677 -18.280 1.00 68.38 949 LEU A C 1
ATOM 7491 O O . LEU A 1 949 ? -20.484 -4.384 -19.275 1.00 68.38 949 LEU A O 1
ATOM 7495 N N . HIS A 1 950 ? -19.953 -2.535 -18.145 1.00 73.56 950 HIS A N 1
ATOM 7496 C CA . HIS A 1 950 ? -19.083 -2.017 -19.200 1.00 73.56 950 HIS A CA 1
ATOM 7497 C C . HIS A 1 950 ? -17.604 -2.341 -18.986 1.00 73.56 950 HIS A C 1
ATOM 7499 O O . HIS A 1 950 ? -17.093 -2.422 -17.869 1.00 73.56 950 HIS A O 1
ATOM 7505 N N . ALA A 1 951 ? -16.928 -2.515 -20.114 1.00 76.19 951 ALA A N 1
ATOM 7506 C CA . ALA A 1 951 ? -15.516 -2.793 -20.265 1.00 76.19 951 ALA A CA 1
ATOM 7507 C C . ALA A 1 951 ? -14.902 -1.797 -21.249 1.00 76.19 951 ALA A C 1
ATOM 7509 O O . ALA A 1 951 ? -15.611 -1.164 -22.032 1.00 76.19 951 ALA A O 1
ATOM 7510 N N . TYR A 1 952 ? -13.578 -1.699 -21.254 1.00 82.19 952 TYR A N 1
ATOM 7511 C CA . TYR A 1 952 ? -12.859 -0.786 -22.133 1.00 82.19 952 TYR A CA 1
ATOM 7512 C C . TYR A 1 952 ? -11.736 -1.535 -22.855 1.00 82.19 952 TYR A C 1
ATOM 7514 O O . TYR A 1 952 ? -10.867 -2.123 -22.210 1.00 82.19 952 TYR A O 1
ATOM 7522 N N . CYS A 1 953 ? -11.784 -1.542 -24.188 1.00 81.38 953 CYS A N 1
ATOM 7523 C CA . CYS A 1 953 ? -10.772 -2.142 -25.057 1.00 81.38 953 CYS A CA 1
ATOM 7524 C C . CYS A 1 953 ? -9.808 -1.056 -25.564 1.00 81.38 953 CYS A C 1
ATOM 7526 O O . CYS A 1 953 ? -10.253 -0.069 -26.162 1.00 81.38 953 CYS A O 1
ATOM 7528 N N . ASP A 1 954 ? -8.505 -1.225 -25.304 1.00 78.94 954 ASP A N 1
ATOM 7529 C CA . ASP A 1 954 ? -7.459 -0.289 -25.736 1.00 78.94 954 ASP A CA 1
ATOM 7530 C C . ASP A 1 954 ? -6.968 -0.557 -27.175 1.00 78.94 954 ASP A C 1
ATOM 7532 O O . ASP A 1 954 ? -7.187 -1.620 -27.763 1.00 78.94 954 ASP A O 1
ATOM 7536 N N . SER A 1 955 ? -6.264 0.420 -27.750 1.00 76.69 955 SER A N 1
ATOM 7537 C CA . SER A 1 955 ? -5.680 0.362 -29.103 1.00 76.69 955 SER A CA 1
ATOM 7538 C C . SER A 1 955 ? -4.604 -0.730 -29.297 1.00 76.69 955 SER A C 1
ATOM 7540 O O . SER A 1 955 ? -4.165 -0.990 -30.421 1.00 76.69 955 SER A O 1
ATOM 7542 N N . ARG A 1 956 ? -4.187 -1.413 -28.222 1.00 76.69 956 ARG A N 1
ATOM 7543 C CA . ARG A 1 956 ? -3.223 -2.528 -28.226 1.00 76.69 956 ARG A CA 1
ATOM 7544 C C . ARG A 1 956 ? -3.899 -3.893 -28.057 1.00 76.69 956 ARG A C 1
ATOM 7546 O O . ARG A 1 956 ? -3.194 -4.893 -27.935 1.00 76.69 956 ARG A O 1
ATOM 7553 N N . GLY A 1 957 ? -5.232 -3.960 -28.052 1.00 72.31 957 GLY A N 1
ATOM 7554 C CA . GLY A 1 957 ? -5.972 -5.211 -27.860 1.00 72.31 957 GLY A CA 1
ATOM 7555 C C . GLY A 1 957 ? -6.001 -5.696 -26.405 1.00 72.31 957 GLY A C 1
ATOM 7556 O O . GLY A 1 957 ? -6.212 -6.878 -26.148 1.00 72.31 957 GLY A O 1
ATOM 7557 N N . SER A 1 958 ? -5.779 -4.810 -25.430 1.00 77.75 958 SER A N 1
ATOM 7558 C CA . SER A 1 958 ? -5.875 -5.146 -24.010 1.00 77.75 958 SER A CA 1
ATOM 7559 C C . SER A 1 958 ? -7.174 -4.625 -23.399 1.00 77.75 958 SER A C 1
ATOM 7561 O O . SER A 1 958 ? -7.515 -3.447 -23.507 1.00 77.75 958 SER A O 1
ATOM 7563 N N . TRP A 1 959 ? -7.863 -5.491 -22.653 1.00 74.69 959 TRP A N 1
ATOM 7564 C CA . TRP A 1 959 ? -8.924 -5.073 -21.738 1.00 74.69 959 TRP A CA 1
ATOM 7565 C C . TRP A 1 959 ? -8.337 -4.246 -20.592 1.00 74.69 959 TRP A C 1
ATOM 7567 O O . TRP A 1 959 ? -7.501 -4.752 -19.834 1.00 74.69 959 TRP A O 1
ATOM 7577 N N . ASN A 1 960 ? -8.814 -3.015 -20.413 1.00 69.50 960 ASN A N 1
ATOM 7578 C CA . ASN A 1 960 ? -8.565 -2.254 -19.195 1.00 69.50 960 ASN A CA 1
ATOM 7579 C C . ASN A 1 960 ? -9.329 -2.909 -18.029 1.00 69.50 960 ASN A C 1
ATOM 7581 O O . ASN A 1 960 ? -10.552 -3.048 -18.073 1.00 69.50 960 ASN A O 1
ATOM 7585 N N . LYS A 1 961 ? -8.593 -3.355 -17.002 1.00 55.00 961 LYS A N 1
ATOM 7586 C CA . LYS A 1 961 ? -9.138 -4.141 -15.883 1.00 55.00 961 LYS A CA 1
ATOM 7587 C C . LYS A 1 961 ? -9.493 -3.310 -14.645 1.00 55.00 961 LYS A C 1
ATOM 7589 O O . LYS A 1 961 ? -10.124 -3.857 -13.748 1.00 55.00 961 LYS A O 1
ATOM 7594 N N . THR A 1 962 ? -9.112 -2.031 -14.579 1.00 48.44 962 THR A N 1
ATOM 7595 C CA . THR A 1 962 ? -9.371 -1.146 -13.419 1.00 48.44 962 THR A CA 1
ATOM 7596 C C . THR A 1 962 ? -10.661 -0.324 -13.554 1.00 48.44 962 THR A C 1
ATOM 7598 O O . THR A 1 962 ? -11.026 0.430 -12.648 1.00 48.44 962 THR A O 1
ATOM 7601 N N . SER A 1 963 ? -11.369 -0.490 -14.674 1.00 45.84 963 SER A N 1
ATOM 7602 C CA . SER A 1 963 ? -12.584 0.237 -15.071 1.00 45.84 963 SER A CA 1
ATOM 7603 C C . SER A 1 963 ? -13.846 -0.642 -15.150 1.00 45.84 963 SER A C 1
ATOM 7605 O O . SER A 1 963 ? -14.826 -0.247 -15.773 1.00 45.84 963 SER A O 1
ATOM 7607 N N . PHE A 1 964 ? -13.828 -1.848 -14.569 1.00 54.31 964 PHE A N 1
ATOM 7608 C CA . PHE A 1 964 ? -15.014 -2.708 -14.472 1.00 54.31 964 PHE A CA 1
ATOM 7609 C C . PHE A 1 964 ? -15.889 -2.293 -13.282 1.00 54.31 964 PHE A C 1
ATOM 7611 O O . PHE A 1 964 ? -15.540 -2.566 -12.135 1.00 54.31 964 PHE A O 1
ATOM 7618 N N . GLU A 1 965 ? -17.040 -1.683 -13.556 1.00 53.12 965 GLU A N 1
ATOM 7619 C CA . GLU A 1 965 ? -18.004 -1.246 -12.528 1.00 53.12 965 GLU A CA 1
ATOM 7620 C C . GLU A 1 965 ? -19.163 -2.239 -12.323 1.00 53.12 965 GLU A C 1
ATOM 7622 O O . GLU A 1 965 ? -19.922 -2.142 -11.357 1.00 53.12 965 GLU A O 1
ATOM 7627 N N . GLY A 1 966 ? -19.302 -3.219 -13.219 1.00 56.53 966 GLY A N 1
ATOM 7628 C CA . GLY A 1 966 ? -20.401 -4.182 -13.231 1.00 56.53 966 GLY A CA 1
ATOM 7629 C C . GLY A 1 966 ? -20.039 -5.565 -12.686 1.00 56.53 966 GLY A C 1
ATOM 7630 O O . GLY A 1 966 ? -18.983 -6.120 -13.003 1.00 56.53 966 GLY A O 1
ATOM 7631 N N . ARG A 1 967 ? -20.962 -6.161 -11.922 1.00 72.88 967 ARG A N 1
ATOM 7632 C CA . ARG A 1 967 ? -20.910 -7.562 -11.477 1.00 72.88 967 ARG A CA 1
ATOM 7633 C C . ARG A 1 967 ? -22.247 -8.247 -11.759 1.00 72.88 967 ARG A C 1
ATOM 7635 O O . ARG A 1 967 ? -23.299 -7.718 -11.409 1.00 72.88 967 ARG A O 1
ATOM 7642 N N . CYS A 1 968 ? -22.192 -9.447 -12.328 1.00 81.38 968 CYS A N 1
ATOM 7643 C CA . CYS A 1 968 ? -23.335 -10.350 -12.373 1.00 81.38 968 CYS A CA 1
ATOM 7644 C C . CYS A 1 968 ? -23.304 -11.283 -11.157 1.00 81.38 968 CYS A C 1
ATOM 7646 O O . CYS A 1 968 ? -22.231 -11.672 -10.688 1.00 81.38 968 CYS A O 1
ATOM 7648 N N . ILE A 1 969 ? -24.476 -11.652 -10.654 1.00 83.56 969 ILE A N 1
ATOM 7649 C CA . ILE A 1 969 ? -24.656 -12.576 -9.528 1.00 83.56 969 ILE A CA 1
ATOM 7650 C C . ILE A 1 969 ? -25.577 -13.719 -9.945 1.00 83.56 969 ILE A C 1
ATOM 7652 O O . ILE A 1 969 ? -26.385 -13.552 -10.852 1.00 83.56 969 ILE A O 1
ATOM 7656 N N . CYS A 1 970 ? -25.462 -14.885 -9.316 1.00 85.19 970 CYS A N 1
ATOM 7657 C CA . CYS A 1 970 ? -26.378 -15.987 -9.599 1.00 85.19 970 CYS A CA 1
ATOM 7658 C C . CYS A 1 970 ? -27.793 -15.697 -9.082 1.00 85.19 970 CYS A C 1
ATOM 7660 O O . CYS A 1 970 ? -27.951 -15.025 -8.063 1.00 85.19 970 CYS A O 1
ATOM 7662 N N . LYS A 1 971 ? -28.795 -16.230 -9.795 1.00 85.88 971 LYS A N 1
ATOM 7663 C CA . LYS A 1 971 ? -30.215 -16.197 -9.405 1.00 85.88 971 LYS A CA 1
ATOM 7664 C C . LYS A 1 971 ? -30.467 -16.864 -8.043 1.00 85.88 971 LYS A C 1
ATOM 7666 O O . LYS A 1 971 ? -29.626 -17.611 -7.546 1.00 85.88 971 LYS A O 1
ATOM 7671 N N . GLU A 1 972 ? -31.651 -16.645 -7.473 1.00 84.56 972 GLU A N 1
ATOM 7672 C CA . GLU A 1 972 ? -32.114 -17.292 -6.235 1.00 84.56 972 GLU A CA 1
ATOM 7673 C C . GLU A 1 972 ? -31.900 -18.827 -6.219 1.00 84.56 972 GLU A C 1
ATOM 7675 O O . GLU A 1 972 ? -32.208 -19.525 -7.192 1.00 84.56 972 GLU A O 1
ATOM 7680 N N . ASP A 1 973 ? -31.390 -19.343 -5.095 1.00 86.06 973 ASP A N 1
ATOM 7681 C CA . ASP A 1 973 ? -30.875 -20.711 -4.861 1.00 86.06 973 ASP A CA 1
ATOM 7682 C C . ASP A 1 973 ? -29.814 -21.224 -5.845 1.00 86.06 973 ASP A C 1
ATOM 7684 O O . ASP A 1 973 ? -29.693 -22.430 -6.073 1.00 86.06 973 ASP A O 1
ATOM 7688 N N . MET A 1 974 ? -29.005 -20.328 -6.410 1.00 86.50 974 MET A N 1
ATOM 7689 C CA . MET A 1 974 ? -27.836 -20.689 -7.212 1.00 86.50 974 MET A CA 1
ATOM 7690 C C . MET A 1 974 ? -26.571 -20.021 -6.639 1.00 86.50 974 MET A C 1
ATOM 7692 O O . MET A 1 974 ? -26.619 -18.873 -6.193 1.00 86.50 974 MET A O 1
ATOM 7696 N N . GLU A 1 975 ? -25.421 -20.700 -6.670 1.00 84.69 975 GLU A N 1
ATOM 7697 C CA . GLU A 1 975 ? -24.113 -20.142 -6.284 1.00 84.69 975 GLU A CA 1
ATOM 7698 C C . GLU A 1 975 ? -23.077 -20.193 -7.412 1.00 84.69 975 GLU A C 1
ATOM 7700 O O . GLU A 1 975 ? -23.196 -20.957 -8.373 1.00 84.69 975 GLU A O 1
ATOM 7705 N N . ASN A 1 976 ? -22.057 -19.335 -7.301 1.00 81.69 976 ASN A N 1
ATOM 7706 C CA . ASN A 1 976 ? -20.981 -19.232 -8.279 1.00 81.69 976 ASN A CA 1
ATOM 7707 C C . ASN A 1 976 ? -19.892 -20.282 -8.014 1.00 81.69 976 ASN A C 1
ATOM 7709 O O . ASN A 1 976 ? -18.973 -20.062 -7.226 1.00 81.69 976 ASN A O 1
ATOM 7713 N N . THR A 1 977 ? -19.965 -21.400 -8.724 1.00 80.06 977 THR A N 1
ATOM 7714 C CA . THR A 1 977 ? -18.932 -22.442 -8.745 1.00 80.06 977 THR A CA 1
ATOM 7715 C C . THR A 1 977 ? -18.027 -22.247 -9.961 1.00 80.06 977 THR A C 1
ATOM 7717 O O . THR A 1 977 ? -18.463 -22.465 -11.094 1.00 80.06 977 THR A O 1
ATOM 7720 N N . ASP A 1 978 ? -16.785 -21.811 -9.735 1.00 72.38 978 ASP A N 1
ATOM 7721 C CA . ASP A 1 978 ? -15.750 -21.595 -10.768 1.00 72.38 978 ASP A CA 1
ATOM 7722 C C . ASP A 1 978 ? -16.251 -20.821 -12.011 1.00 72.38 978 ASP A C 1
ATOM 7724 O O . ASP A 1 978 ? -16.036 -21.173 -13.174 1.00 72.38 978 ASP A O 1
ATOM 7728 N N . GLY A 1 979 ? -17.021 -19.757 -11.767 1.00 71.06 979 GLY A N 1
ATOM 7729 C CA . GLY A 1 979 ? -17.586 -18.928 -12.823 1.00 71.06 979 GLY A CA 1
ATOM 7730 C C . GLY A 1 979 ? -18.790 -19.527 -13.542 1.00 71.06 979 GLY A C 1
ATOM 7731 O O . GLY A 1 979 ? -19.013 -19.170 -14.699 1.00 71.06 979 GLY A O 1
ATOM 7732 N N . ARG A 1 980 ? -19.556 -20.431 -12.926 1.00 81.38 980 ARG A N 1
ATOM 7733 C CA . ARG A 1 980 ? -20.860 -20.925 -13.410 1.00 81.38 980 ARG A CA 1
ATOM 7734 C C . ARG A 1 980 ? -21.878 -20.887 -12.272 1.00 81.38 980 ARG A C 1
ATOM 7736 O O . ARG A 1 980 ? -21.525 -21.213 -11.145 1.00 81.38 980 ARG A O 1
ATOM 7743 N N . CYS A 1 981 ? -23.129 -20.554 -12.578 1.00 85.81 981 CYS A N 1
ATOM 7744 C CA . CYS A 1 981 ? -24.220 -20.634 -11.609 1.00 85.81 981 CYS A CA 1
ATOM 7745 C C . CYS A 1 981 ? -24.777 -22.057 -11.543 1.00 85.81 981 CYS A C 1
ATOM 7747 O O . CYS A 1 981 ? -25.317 -22.552 -12.534 1.00 85.81 981 CYS A O 1
ATOM 7749 N N . GLN A 1 982 ? -24.634 -22.700 -10.387 1.00 88.31 982 GLN A N 1
ATOM 7750 C CA . GLN A 1 982 ? -25.158 -24.037 -10.091 1.00 88.31 982 GLN A CA 1
ATOM 7751 C C . GLN A 1 982 ? -26.140 -23.969 -8.922 1.00 88.31 982 GLN A C 1
ATOM 7753 O O . GLN A 1 982 ? -26.006 -23.097 -8.068 1.00 88.31 982 GLN A O 1
ATOM 7758 N N . ALA A 1 983 ? -27.118 -24.875 -8.887 1.00 88.31 983 ALA A N 1
ATOM 7759 C CA . ALA A 1 983 ? -28.120 -24.918 -7.824 1.00 88.31 983 ALA A CA 1
ATOM 7760 C C . ALA A 1 983 ? -27.485 -25.225 -6.460 1.00 88.31 983 ALA A C 1
ATOM 7762 O O . ALA A 1 983 ? -26.527 -25.998 -6.382 1.00 88.31 983 ALA A O 1
ATOM 7763 N N . CYS A 1 984 ? -28.035 -24.64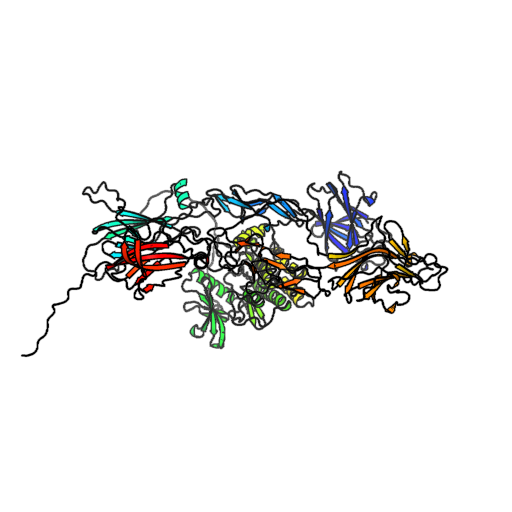4 -5.392 1.00 86.69 984 CYS A N 1
ATOM 7764 C CA . CYS A 1 984 ? -27.547 -24.874 -4.038 1.00 86.69 984 CYS A CA 1
ATOM 7765 C C . CYS A 1 984 ? -27.550 -26.372 -3.668 1.00 86.69 984 CYS A C 1
ATOM 7767 O O . CYS A 1 984 ? -28.512 -27.084 -3.974 1.00 86.69 984 CYS A O 1
ATOM 7769 N N . PRO A 1 985 ? -26.520 -26.861 -2.949 1.00 85.19 985 PRO A N 1
ATOM 7770 C CA . PRO A 1 985 ? -26.527 -28.206 -2.383 1.00 85.19 985 PRO A CA 1
ATOM 7771 C C . PRO A 1 985 ? -27.712 -28.431 -1.431 1.00 85.19 985 PRO A C 1
ATOM 7773 O O . PRO A 1 985 ? -28.118 -27.517 -0.715 1.00 85.19 985 PRO A O 1
ATOM 7776 N N . ASN A 1 986 ? -28.219 -29.667 -1.369 1.00 83.56 986 ASN A N 1
ATOM 7777 C CA . ASN A 1 986 ? -29.367 -30.045 -0.534 1.00 83.56 986 ASN A CA 1
ATOM 7778 C C . ASN A 1 986 ? -29.260 -29.516 0.911 1.00 83.56 986 ASN A C 1
ATOM 7780 O O . ASN A 1 986 ? -28.269 -29.761 1.601 1.00 83.56 986 ASN A O 1
ATOM 7784 N N . GLY A 1 987 ? -30.306 -28.825 1.378 1.00 81.00 987 GLY A N 1
ATOM 7785 C CA . GLY A 1 987 ? -30.360 -28.216 2.715 1.00 81.00 987 GLY A CA 1
ATOM 7786 C C . GLY A 1 987 ? -29.691 -26.839 2.831 1.00 81.00 987 GLY A C 1
ATOM 7787 O O . GLY A 1 987 ? -29.661 -26.276 3.928 1.00 81.00 987 GLY A O 1
ATOM 7788 N N . LYS A 1 988 ? -29.179 -26.287 1.723 1.00 87.00 988 LYS A N 1
ATOM 7789 C CA . LYS A 1 988 ? -28.698 -24.907 1.607 1.00 87.00 988 LYS A CA 1
ATOM 7790 C C . LYS A 1 988 ? -29.529 -24.118 0.596 1.00 87.00 988 LYS A C 1
ATOM 7792 O O . LYS A 1 988 ? -30.115 -24.693 -0.314 1.00 87.00 988 LYS A O 1
ATOM 7797 N N . TYR A 1 989 ? -29.519 -22.801 0.755 1.00 87.50 989 TYR A N 1
ATOM 7798 C CA . TYR A 1 989 ? -30.362 -21.848 0.034 1.00 87.50 989 TYR A CA 1
ATOM 7799 C C . TYR A 1 989 ? -29.562 -20.577 -0.299 1.00 87.50 989 TYR A C 1
ATOM 7801 O O . TYR A 1 989 ? -28.500 -20.348 0.296 1.00 87.50 989 TYR A O 1
ATOM 7809 N N . ASN A 1 990 ? -30.050 -19.734 -1.216 1.00 86.06 990 ASN A N 1
ATOM 7810 C CA . ASN A 1 990 ? -29.422 -18.441 -1.531 1.00 86.06 990 ASN A CA 1
ATOM 7811 C C . ASN A 1 990 ? -30.434 -17.359 -1.937 1.00 86.06 990 ASN A C 1
ATOM 7813 O O . ASN A 1 990 ? -31.316 -17.607 -2.751 1.00 86.06 990 ASN A O 1
ATOM 7817 N N . ASP A 1 991 ? -30.257 -16.136 -1.436 1.00 81.50 991 ASP A N 1
ATOM 7818 C CA . ASP A 1 991 ? -31.224 -15.030 -1.515 1.00 81.50 991 ASP A CA 1
ATOM 7819 C C . ASP A 1 991 ? -30.934 -13.984 -2.606 1.00 81.50 991 ASP A C 1
ATOM 7821 O O . ASP A 1 991 ? -31.327 -12.829 -2.469 1.00 81.50 991 ASP A O 1
ATOM 7825 N N . GLU A 1 992 ? -30.235 -14.374 -3.679 1.00 74.12 992 GLU A N 1
ATOM 7826 C CA . GLU A 1 992 ? -29.935 -13.515 -4.844 1.00 74.12 992 GLU A CA 1
ATOM 7827 C C . GLU A 1 992 ? -29.217 -12.193 -4.473 1.00 74.12 992 GLU A C 1
ATOM 7829 O O . GLU A 1 992 ? -29.330 -11.178 -5.153 1.00 74.12 992 GLU A O 1
ATOM 7834 N N . LYS A 1 993 ? -28.417 -12.199 -3.392 1.00 71.44 993 LYS A N 1
ATOM 7835 C CA . LYS A 1 993 ? -27.580 -11.053 -2.963 1.00 71.44 993 LYS A CA 1
ATOM 7836 C C . LYS A 1 993 ? -26.088 -11.194 -3.290 1.00 71.44 993 LYS A C 1
ATOM 7838 O O . LYS A 1 993 ? -25.278 -10.376 -2.863 1.00 71.44 993 LYS A O 1
ATOM 7843 N N . GLY A 1 994 ? -25.705 -12.216 -4.059 1.00 65.75 994 GLY A N 1
ATOM 7844 C CA . GLY A 1 994 ? -24.317 -12.433 -4.494 1.00 65.75 994 GLY A CA 1
ATOM 7845 C C . GLY A 1 994 ? -23.394 -13.104 -3.469 1.00 65.75 994 GLY A C 1
ATOM 7846 O O . GLY A 1 994 ? -22.178 -13.078 -3.653 1.00 65.75 994 GLY A O 1
ATOM 7847 N N . PHE A 1 995 ? -23.953 -13.709 -2.420 1.00 73.88 995 PHE A N 1
ATOM 7848 C CA . PHE A 1 995 ? -23.238 -14.583 -1.484 1.00 73.88 995 PHE A CA 1
ATOM 7849 C C . PHE A 1 995 ? -23.336 -16.062 -1.912 1.00 73.88 995 PHE A C 1
ATOM 7851 O O . PHE A 1 995 ? -24.096 -16.405 -2.820 1.00 73.88 995 PHE A O 1
ATOM 7858 N N . ASN A 1 996 ? -22.582 -16.940 -1.244 1.00 80.12 996 ASN A N 1
ATOM 7859 C CA . ASN A 1 996 ? -22.642 -18.395 -1.444 1.00 80.12 996 ASN A CA 1
ATOM 7860 C C . ASN A 1 996 ? -23.865 -19.015 -0.736 1.00 80.12 996 ASN A C 1
ATOM 7862 O O . ASN A 1 996 ? -24.466 -18.391 0.148 1.00 80.12 996 ASN A O 1
ATOM 7866 N N . CYS A 1 997 ? -24.208 -20.258 -1.084 1.00 84.12 997 CYS A N 1
ATOM 7867 C CA . CYS A 1 997 ? -25.325 -20.977 -0.475 1.00 84.12 997 CYS A CA 1
ATOM 7868 C C . CYS A 1 997 ? -25.053 -21.300 1.005 1.00 84.12 997 CYS A C 1
ATOM 7870 O O . CYS A 1 997 ? -23.998 -21.826 1.377 1.00 84.12 997 CYS A O 1
ATOM 7872 N N . THR A 1 998 ? -26.044 -21.041 1.857 1.00 86.50 998 THR A N 1
ATOM 7873 C CA . THR A 1 998 ? -25.974 -21.208 3.318 1.00 86.50 998 THR A CA 1
ATOM 7874 C C . THR A 1 998 ? -27.161 -22.023 3.842 1.00 86.50 998 THR A C 1
ATOM 7876 O O . THR A 1 998 ? -28.199 -22.109 3.187 1.00 86.50 998 THR A O 1
ATOM 7879 N N . SER A 1 999 ? -27.003 -22.683 4.990 1.00 88.88 999 SER A N 1
ATOM 7880 C CA . SER A 1 999 ? -28.070 -23.443 5.649 1.00 88.88 999 SER A CA 1
ATOM 7881 C C . SER A 1 999 ? -28.947 -22.550 6.534 1.00 88.88 999 SER A C 1
ATOM 7883 O O . SER A 1 999 ? -28.595 -21.417 6.864 1.00 88.88 999 SER A O 1
ATOM 7885 N N . LEU A 1 1000 ? -30.100 -23.069 6.957 1.00 87.69 1000 LEU A N 1
ATOM 7886 C CA . LEU A 1 1000 ? -30.913 -22.425 7.993 1.00 87.69 1000 LEU A CA 1
ATOM 7887 C C . LEU A 1 1000 ? -30.225 -22.502 9.368 1.00 87.69 1000 LEU A C 1
ATOM 7889 O O . LEU A 1 1000 ? -29.465 -23.449 9.601 1.00 87.69 1000 LEU A O 1
ATOM 7893 N N . PRO A 1 1001 ? -30.505 -21.567 10.295 1.00 89.06 1001 PRO A N 1
ATOM 7894 C CA . PRO A 1 1001 ? -30.025 -21.670 11.667 1.00 89.06 1001 PRO A CA 1
ATOM 7895 C C . PRO A 1 1001 ? -30.634 -22.878 12.396 1.00 89.06 1001 PRO A C 1
ATOM 7897 O O . PRO A 1 1001 ? -31.757 -23.309 12.106 1.00 89.06 1001 PRO A O 1
ATOM 7900 N N . SER A 1 1002 ? -29.921 -23.405 13.394 1.00 88.88 1002 SER A N 1
ATOM 7901 C CA . SER A 1 1002 ? -30.512 -24.329 14.365 1.00 88.88 1002 SER A CA 1
ATOM 7902 C C . SER A 1 1002 ? -31.504 -23.598 15.277 1.00 88.88 1002 SER A C 1
ATOM 7904 O O . SER A 1 1002 ? -31.498 -22.370 15.361 1.00 88.88 1002 SER A O 1
ATOM 7906 N N . ALA A 1 1003 ? -32.301 -24.349 16.040 1.00 87.25 1003 ALA A N 1
ATOM 7907 C CA . ALA A 1 1003 ? -33.115 -23.758 17.099 1.00 87.25 1003 ALA A CA 1
ATOM 7908 C C . ALA A 1 1003 ? -32.239 -22.961 18.100 1.00 87.25 1003 ALA A C 1
ATOM 7910 O O . ALA A 1 1003 ? -31.071 -23.332 18.314 1.00 87.25 1003 ALA A O 1
ATOM 7911 N N . PRO A 1 1004 ? -32.781 -21.890 18.715 1.00 86.31 1004 PRO A N 1
ATOM 7912 C CA . PRO A 1 1004 ? -32.196 -21.255 19.895 1.00 86.31 1004 PRO A CA 1
ATOM 7913 C C . PRO A 1 1004 ? -31.951 -22.271 21.015 1.00 86.31 1004 PRO A C 1
ATOM 7915 O O . PRO A 1 1004 ? -32.629 -23.292 21.094 1.00 86.31 1004 PRO A O 1
ATOM 7918 N N . ARG A 1 1005 ? -30.979 -22.009 21.892 1.00 87.00 1005 ARG A N 1
ATOM 7919 C CA . ARG A 1 1005 ? -30.585 -22.958 22.949 1.00 87.00 1005 ARG A CA 1
ATOM 7920 C C . ARG A 1 1005 ? -30.911 -22.434 24.338 1.00 87.00 1005 ARG A C 1
ATOM 7922 O O . ARG A 1 1005 ? -30.858 -21.233 24.566 1.00 87.00 1005 ARG A O 1
ATOM 7929 N N . ASN A 1 1006 ? -31.147 -23.345 25.281 1.00 79.25 1006 ASN A N 1
ATOM 7930 C CA . ASN A 1 1006 ? -31.325 -23.048 26.708 1.00 79.25 1006 ASN A CA 1
ATOM 7931 C C . ASN A 1 1006 ? -32.323 -21.902 26.970 1.00 79.25 1006 ASN A C 1
ATOM 7933 O O . ASN A 1 1006 ? -32.012 -20.967 27.706 1.00 79.25 1006 ASN A O 1
ATOM 7937 N N . THR A 1 1007 ? -33.504 -21.960 26.350 1.00 76.81 1007 THR A N 1
ATOM 7938 C CA . THR A 1 1007 ? -34.567 -20.979 26.594 1.00 76.81 1007 THR A CA 1
ATOM 7939 C C . THR A 1 1007 ? -35.014 -21.036 28.053 1.00 76.81 1007 THR A C 1
ATOM 7941 O O . THR A 1 1007 ? -35.357 -22.102 28.566 1.00 76.81 1007 THR A O 1
ATOM 7944 N N . THR A 1 1008 ? -35.035 -19.886 28.724 1.00 78.94 1008 THR A N 1
ATOM 7945 C CA . THR A 1 1008 ? -35.518 -19.735 30.100 1.00 78.94 1008 THR A CA 1
ATOM 7946 C C . THR A 1 1008 ? -36.641 -18.706 30.171 1.00 78.94 1008 THR A C 1
ATOM 7948 O O . THR A 1 1008 ? -36.757 -17.827 29.318 1.00 78.94 1008 THR A O 1
ATOM 7951 N N . VAL A 1 1009 ? -37.494 -18.845 31.186 1.00 79.06 1009 VAL A N 1
ATOM 7952 C CA . VAL A 1 1009 ? -38.686 -18.017 31.401 1.00 79.06 1009 VAL A CA 1
ATOM 7953 C C . VAL A 1 1009 ? -38.644 -17.441 32.811 1.00 79.06 1009 VAL A C 1
ATOM 7955 O O . VAL A 1 1009 ? -38.562 -18.189 33.787 1.00 79.06 1009 VAL A O 1
ATOM 7958 N N . ALA A 1 1010 ? -38.739 -16.118 32.908 1.00 72.75 1010 ALA A N 1
ATOM 7959 C CA . ALA A 1 1010 ? -38.842 -15.369 34.149 1.00 72.75 1010 ALA A CA 1
ATOM 7960 C C . ALA A 1 1010 ? -40.230 -14.718 34.251 1.00 72.75 1010 ALA A C 1
ATOM 7962 O O . ALA A 1 1010 ? -40.679 -14.000 33.358 1.00 72.75 1010 ALA A O 1
ATOM 7963 N N . PHE A 1 1011 ? -40.934 -14.968 35.354 1.00 74.81 1011 PHE A N 1
ATOM 7964 C CA . PHE A 1 1011 ? -42.233 -14.352 35.622 1.00 74.81 1011 PHE A CA 1
ATOM 7965 C C . PHE A 1 1011 ? -42.012 -13.004 36.310 1.00 74.81 1011 PHE A C 1
ATOM 7967 O O . PHE A 1 1011 ? -41.637 -12.972 37.481 1.00 74.81 1011 PHE A O 1
ATOM 7974 N N . VAL A 1 1012 ? -42.243 -11.906 35.589 1.00 69.12 1012 VAL A N 1
ATOM 7975 C CA . VAL A 1 1012 ? -42.067 -10.542 36.114 1.00 69.12 1012 VAL A CA 1
ATOM 7976 C C . VAL A 1 1012 ? -43.233 -10.181 37.037 1.00 69.12 1012 VAL A C 1
ATOM 7978 O O . VAL A 1 1012 ? -43.031 -9.633 38.118 1.00 69.12 1012 VAL A O 1
ATOM 7981 N N . ASN A 1 1013 ? -44.463 -10.518 36.636 1.00 70.38 1013 ASN A N 1
ATOM 7982 C CA . ASN A 1 1013 ? -45.661 -10.406 37.469 1.00 70.38 1013 ASN A CA 1
ATOM 7983 C C . ASN A 1 1013 ? -46.760 -11.389 36.987 1.00 70.38 1013 ASN A C 1
ATOM 7985 O O . ASN A 1 1013 ? -46.477 -12.355 36.279 1.00 70.38 1013 ASN A O 1
ATOM 7989 N N . GLN A 1 1014 ? -48.017 -11.181 37.393 1.00 73.06 1014 GLN A N 1
ATOM 7990 C CA . GLN A 1 1014 ? -49.149 -12.066 37.065 1.00 73.06 1014 GLN A CA 1
ATOM 7991 C C . GLN A 1 1014 ? -49.648 -11.974 35.606 1.00 73.06 1014 GLN A C 1
ATOM 7993 O O . GLN A 1 1014 ? -50.419 -12.840 35.197 1.00 73.06 1014 GLN A O 1
ATOM 7998 N N . SER A 1 1015 ? -49.199 -10.986 34.823 1.00 77.06 1015 SER A N 1
ATOM 7999 C CA . SER A 1 1015 ? -49.547 -10.789 33.404 1.00 77.06 1015 SER A CA 1
ATOM 8000 C C . SER A 1 1015 ? -48.349 -10.482 32.487 1.00 77.06 1015 SER A C 1
ATOM 8002 O O . SER A 1 1015 ? -48.537 -10.244 31.292 1.00 77.06 1015 SER A O 1
ATOM 8004 N N . VAL A 1 1016 ? -47.121 -10.496 33.019 1.00 79.25 1016 VAL A N 1
ATOM 8005 C CA . VAL A 1 1016 ? -45.885 -10.172 32.291 1.00 79.25 1016 VAL A CA 1
ATOM 8006 C C . VAL A 1 1016 ? -44.837 -11.265 32.482 1.00 79.25 1016 VAL A C 1
ATOM 8008 O O . VAL A 1 1016 ? -44.532 -11.665 33.611 1.00 79.25 1016 VAL A O 1
ATOM 8011 N N . VAL A 1 1017 ? -44.263 -11.720 31.369 1.00 81.12 1017 VAL A N 1
ATOM 8012 C CA . VAL A 1 1017 ? -43.243 -12.772 31.308 1.00 81.12 1017 VAL A CA 1
ATOM 8013 C C . VAL A 1 1017 ? -42.081 -12.315 30.439 1.00 81.12 1017 VAL A C 1
ATOM 8015 O O . VAL A 1 1017 ? -42.279 -11.885 29.307 1.00 81.12 1017 VAL A O 1
ATOM 8018 N N . GLU A 1 1018 ? -40.866 -12.460 30.948 1.00 81.62 1018 GLU A N 1
ATOM 8019 C CA . GLU A 1 1018 ? -39.633 -12.278 30.190 1.00 81.62 1018 GLU A CA 1
ATOM 8020 C C . GLU A 1 1018 ? -39.081 -13.644 29.766 1.00 81.62 1018 GLU A C 1
ATOM 8022 O O . GLU A 1 1018 ? -39.095 -14.612 30.532 1.00 81.62 1018 GLU A O 1
ATOM 8027 N N . ILE A 1 1019 ? -38.617 -13.733 28.524 1.00 83.50 1019 ILE A N 1
ATOM 8028 C CA . ILE A 1 1019 ? -38.063 -14.946 27.927 1.00 83.50 1019 ILE A CA 1
ATOM 8029 C C . ILE A 1 1019 ? -36.656 -14.619 27.448 1.00 83.50 1019 ILE A C 1
ATOM 8031 O O . ILE A 1 1019 ? -36.467 -13.634 26.735 1.00 83.50 1019 ILE A O 1
ATOM 8035 N N . THR A 1 1020 ? -35.682 -15.460 27.789 1.00 76.88 1020 THR A N 1
ATOM 8036 C CA . THR A 1 1020 ? -34.297 -15.329 27.315 1.00 76.88 1020 THR A CA 1
ATOM 8037 C C . THR A 1 1020 ? -33.812 -16.642 26.714 1.00 76.88 1020 THR A C 1
ATOM 8039 O O . THR A 1 1020 ? -34.260 -17.716 27.114 1.00 76.88 1020 THR A O 1
ATOM 8042 N N . TRP A 1 1021 ? -32.906 -16.576 25.743 1.00 84.00 1021 TRP A N 1
ATOM 8043 C CA . TRP A 1 1021 ? -32.297 -17.745 25.105 1.00 84.00 1021 TRP A CA 1
ATOM 8044 C C . TRP A 1 1021 ? -30.817 -17.503 24.794 1.00 84.00 1021 TRP A C 1
ATOM 8046 O O . TRP A 1 1021 ? -30.299 -16.390 24.901 1.00 84.00 1021 TRP A O 1
ATOM 8056 N N . LEU A 1 1022 ? -30.120 -18.566 24.404 1.00 77.38 1022 LEU A N 1
ATOM 8057 C CA . LEU A 1 1022 ? -28.776 -18.524 23.843 1.00 77.38 1022 LEU A CA 1
ATOM 8058 C C . LEU A 1 1022 ? -28.820 -18.673 22.321 1.00 77.38 1022 LEU A C 1
ATOM 8060 O O . LEU A 1 1022 ? -29.741 -19.265 21.748 1.00 77.38 1022 LEU A O 1
ATOM 8064 N N . LEU A 1 1023 ? -27.758 -18.184 21.681 1.00 78.25 1023 LEU A N 1
ATOM 8065 C CA . LEU A 1 1023 ? -27.518 -18.329 20.248 1.00 78.25 1023 LEU A CA 1
ATOM 8066 C C . LEU A 1 1023 ? -27.621 -19.804 19.795 1.00 78.25 1023 LEU A C 1
ATOM 8068 O O . LEU A 1 1023 ? -27.137 -20.697 20.512 1.00 78.25 1023 LEU A O 1
ATOM 8072 N N . PRO A 1 1024 ? -28.181 -20.062 18.596 1.00 81.12 1024 PRO A N 1
ATOM 8073 C CA . PRO A 1 1024 ? -28.105 -21.344 17.896 1.00 81.12 1024 PRO A CA 1
ATOM 8074 C C . PRO A 1 1024 ? -26.709 -21.983 17.943 1.00 81.12 1024 PRO A C 1
ATOM 8076 O O . PRO A 1 1024 ? -25.696 -21.291 18.055 1.00 81.12 1024 PRO A O 1
ATOM 8079 N N . ALA A 1 1025 ? -26.639 -23.314 17.871 1.00 79.56 1025 ALA A N 1
ATOM 8080 C CA . ALA A 1 1025 ? -25.359 -24.011 17.705 1.00 79.56 1025 ALA A CA 1
ATOM 8081 C C . ALA A 1 1025 ? -24.792 -23.805 16.293 1.00 79.56 1025 ALA A C 1
ATOM 8083 O O . ALA A 1 1025 ? -23.581 -23.711 16.123 1.00 79.56 1025 ALA A O 1
ATOM 8084 N N . GLU A 1 1026 ? -25.680 -23.699 15.305 1.00 78.38 1026 GLU A N 1
ATOM 8085 C CA . GLU A 1 1026 ? -25.356 -23.442 13.905 1.00 78.38 1026 GLU A CA 1
ATOM 8086 C C . GLU A 1 1026 ? -26.136 -22.203 13.449 1.00 78.38 1026 GLU A C 1
ATOM 8088 O O . GLU A 1 1026 ? -27.363 -22.174 13.535 1.00 78.38 1026 GLU A O 1
ATOM 8093 N N . THR A 1 1027 ? -25.443 -21.167 12.974 1.00 77.25 1027 THR A N 1
ATOM 8094 C CA . THR A 1 1027 ? -26.056 -19.939 12.423 1.00 77.25 1027 THR A CA 1
ATOM 8095 C C . THR A 1 1027 ? -26.299 -20.025 10.912 1.00 77.25 1027 THR A C 1
ATOM 8097 O O . THR A 1 1027 ? -27.026 -19.208 10.344 1.00 77.25 1027 THR A O 1
ATOM 8100 N N . GLY A 1 1028 ? -25.658 -20.992 10.248 1.00 66.19 1028 GLY A N 1
ATOM 8101 C CA . GLY A 1 1028 ? -25.598 -21.144 8.791 1.00 66.19 1028 GLY A CA 1
ATOM 8102 C C . GLY A 1 1028 ? -24.679 -20.132 8.094 1.00 66.19 1028 GLY A C 1
ATOM 8103 O O . GLY A 1 1028 ? -23.966 -20.499 7.159 1.00 66.19 1028 GLY A O 1
ATOM 8104 N N . ASP A 1 1029 ? -24.676 -18.878 8.548 1.00 62.66 1029 ASP A N 1
ATOM 8105 C CA . ASP A 1 1029 ? -23.956 -17.749 7.946 1.00 62.66 1029 ASP A CA 1
ATOM 8106 C C . ASP A 1 1029 ? -23.049 -17.029 8.968 1.00 62.66 1029 ASP A C 1
ATOM 8108 O O . ASP A 1 1029 ? -23.185 -17.209 10.182 1.00 62.66 1029 ASP A O 1
ATOM 8112 N N . HIS A 1 1030 ? -22.143 -16.188 8.464 1.00 49.16 1030 HIS A N 1
ATOM 8113 C CA . HIS A 1 1030 ? -21.298 -15.264 9.226 1.00 49.16 1030 HIS A CA 1
ATOM 8114 C C . HIS A 1 1030 ? -22.014 -13.947 9.592 1.00 49.16 1030 HIS A C 1
ATOM 8116 O O . HIS A 1 1030 ? -21.470 -13.143 10.347 1.00 49.16 1030 HIS A O 1
ATOM 8122 N N . THR A 1 1031 ? -23.212 -13.699 9.055 1.00 49.28 1031 THR A N 1
ATOM 8123 C CA . THR A 1 1031 ? -24.036 -12.522 9.376 1.00 49.28 1031 THR A CA 1
ATOM 8124 C C . THR A 1 1031 ? -24.837 -12.702 10.669 1.00 49.28 1031 THR A C 1
ATOM 8126 O O . THR A 1 1031 ? -25.097 -13.823 11.101 1.00 49.28 1031 THR A O 1
ATOM 8129 N N . LEU A 1 1032 ? -25.304 -11.590 11.247 1.00 57.59 1032 LEU A N 1
ATOM 8130 C CA . LEU A 1 1032 ? -26.203 -11.577 12.407 1.00 57.59 1032 LEU A CA 1
ATOM 8131 C C . LEU A 1 1032 ? -27.452 -12.455 12.184 1.00 57.59 1032 LEU A C 1
ATOM 8133 O O . LEU A 1 1032 ? -28.094 -12.389 11.134 1.00 57.59 1032 LEU A O 1
ATOM 8137 N N . VAL A 1 1033 ? -27.793 -13.258 13.195 1.00 78.50 1033 VAL A N 1
ATOM 8138 C CA . VAL A 1 1033 ? -29.035 -14.044 13.269 1.00 78.50 1033 VAL A CA 1
ATOM 8139 C C . VAL A 1 1033 ? -30.095 -13.212 13.980 1.00 78.50 1033 VAL A C 1
ATOM 8141 O O . VAL A 1 1033 ? -29.823 -12.652 15.042 1.00 78.50 1033 VAL A O 1
ATOM 8144 N N . SER A 1 1034 ? -31.297 -13.163 13.413 1.00 86.31 1034 SER A N 1
ATOM 8145 C CA . SER A 1 1034 ? -32.467 -12.543 14.031 1.00 86.31 1034 SER A CA 1
ATOM 8146 C C . SER A 1 1034 ? -33.425 -13.595 14.596 1.00 86.31 1034 SER A C 1
ATOM 8148 O O . SER A 1 1034 ? -33.335 -14.779 14.265 1.00 86.31 1034 SER A O 1
ATOM 8150 N N . TYR A 1 1035 ? -34.341 -13.178 15.470 1.00 89.00 1035 TYR A N 1
ATOM 8151 C CA . TYR A 1 1035 ? -35.313 -14.063 16.109 1.00 89.00 1035 TYR A CA 1
ATOM 8152 C C . TYR A 1 1035 ? -36.747 -13.573 15.938 1.00 89.00 1035 TYR A C 1
ATOM 8154 O O . TYR A 1 1035 ? -37.032 -12.374 15.968 1.00 89.00 1035 TYR A O 1
ATOM 8162 N N . ASP A 1 1036 ? -37.664 -14.525 15.825 1.00 90.38 1036 ASP A N 1
ATOM 8163 C CA . ASP A 1 1036 ? -39.095 -14.280 15.714 1.00 90.38 1036 ASP A CA 1
ATOM 8164 C C . ASP A 1 1036 ? -39.842 -15.121 16.743 1.00 90.38 1036 ASP A C 1
ATOM 8166 O O . ASP A 1 1036 ? -39.583 -16.319 16.877 1.00 90.38 1036 ASP A O 1
ATOM 8170 N N . VAL A 1 1037 ? -40.767 -14.492 17.469 1.00 90.75 1037 VAL A N 1
ATOM 8171 C CA . VAL A 1 1037 ? -41.474 -15.124 18.587 1.00 90.75 1037 VAL A CA 1
ATOM 8172 C C . VAL A 1 1037 ? -42.960 -15.252 18.273 1.00 90.75 1037 VAL A C 1
ATOM 8174 O O . VAL A 1 1037 ? -43.666 -14.277 18.006 1.00 90.75 1037 VAL A O 1
ATOM 8177 N N . GLU A 1 1038 ? -43.446 -16.486 18.315 1.00 90.56 1038 GLU A N 1
ATOM 8178 C CA . GLU A 1 1038 ? -44.838 -16.856 18.091 1.00 90.56 1038 GLU A CA 1
ATOM 8179 C C . GLU A 1 1038 ? -45.464 -17.311 19.415 1.00 90.56 1038 GLU A C 1
ATOM 8181 O O . GLU A 1 1038 ? -45.029 -18.295 20.011 1.00 90.56 1038 GLU A O 1
ATOM 8186 N N . CYS A 1 1039 ? -46.491 -16.596 19.876 1.00 89.25 1039 CYS A N 1
ATOM 8187 C CA . CYS A 1 1039 ? -47.305 -16.973 21.029 1.00 89.25 1039 CYS A CA 1
ATOM 8188 C C . CYS A 1 1039 ? -48.553 -17.727 20.562 1.00 89.25 1039 CYS A C 1
ATOM 8190 O O . CYS A 1 1039 ? -49.306 -17.229 19.720 1.00 89.25 1039 CYS A O 1
ATOM 8192 N N . LEU A 1 1040 ? -48.785 -18.896 21.154 1.00 87.25 1040 LEU A N 1
ATOM 8193 C CA . LEU A 1 1040 ? -49.925 -19.770 20.902 1.00 87.25 1040 LEU A CA 1
ATOM 8194 C C . LEU A 1 1040 ? -50.654 -20.094 22.213 1.00 87.25 1040 LEU A C 1
ATOM 8196 O O . LEU A 1 1040 ? -50.025 -20.430 23.213 1.00 87.25 1040 LEU A O 1
ATOM 8200 N N . ILE A 1 1041 ? -51.980 -20.071 22.205 1.00 85.44 1041 ILE A N 1
ATOM 8201 C CA . ILE A 1 1041 ? -52.852 -20.533 23.285 1.00 85.44 1041 ILE A CA 1
ATOM 8202 C C . ILE A 1 1041 ? -53.242 -21.987 23.011 1.00 85.44 1041 ILE A C 1
ATOM 8204 O O . ILE A 1 1041 ? -53.729 -22.330 21.933 1.00 85.44 1041 ILE A O 1
ATOM 8208 N N . ARG A 1 1042 ? -53.040 -22.864 23.997 1.00 77.38 1042 ARG A N 1
ATOM 8209 C CA . ARG A 1 1042 ? -53.378 -24.293 23.908 1.00 77.38 1042 ARG A CA 1
ATOM 8210 C C . ARG A 1 1042 ? -54.842 -24.519 24.313 1.00 77.38 1042 ARG A C 1
ATOM 8212 O O . ARG A 1 1042 ? -55.140 -24.498 25.505 1.00 77.38 1042 ARG A O 1
ATOM 8219 N N . LYS A 1 1043 ? -55.738 -24.755 23.342 1.00 72.12 1043 LYS A N 1
ATOM 8220 C CA . LYS A 1 1043 ? -57.193 -24.901 23.573 1.00 72.12 1043 LYS A CA 1
ATOM 8221 C C . LYS A 1 1043 ? -57.616 -26.319 23.980 1.00 72.12 1043 LYS A C 1
ATOM 8223 O O . LYS A 1 1043 ? -58.137 -26.507 25.073 1.00 72.12 1043 LYS A O 1
ATOM 8228 N N . VAL A 1 1044 ? -57.403 -27.317 23.120 1.00 68.00 1044 VAL A N 1
ATOM 8229 C CA . VAL A 1 1044 ? -57.860 -28.712 23.323 1.00 68.00 1044 VAL A CA 1
ATOM 8230 C C . VAL A 1 1044 ? -56.781 -29.680 22.840 1.00 68.00 1044 VAL A C 1
ATOM 8232 O O . VAL A 1 1044 ? -56.069 -29.366 21.890 1.00 68.00 1044 VAL A O 1
ATOM 8235 N N . CYS A 1 1045 ? -56.647 -30.854 23.462 1.00 62.19 1045 CYS A N 1
ATOM 8236 C CA . CYS A 1 1045 ? -55.765 -31.919 22.978 1.00 62.19 1045 CYS A CA 1
ATOM 8237 C C . CYS A 1 1045 ? -56.497 -33.257 22.905 1.00 62.19 1045 CYS A C 1
ATOM 8239 O O . CYS A 1 1045 ? -57.198 -33.624 23.845 1.00 62.19 1045 CYS A O 1
ATOM 8241 N N . ILE A 1 1046 ? -56.283 -33.995 21.818 1.00 57.12 1046 ILE A N 1
ATOM 8242 C CA . ILE A 1 1046 ? -56.833 -35.331 21.575 1.00 57.12 1046 ILE A CA 1
ATOM 8243 C C . ILE A 1 1046 ? -55.670 -36.212 21.112 1.00 57.12 1046 ILE A C 1
ATOM 8245 O O . ILE A 1 1046 ? -54.962 -35.847 20.178 1.00 57.12 1046 ILE A O 1
ATOM 8249 N N . ASN A 1 1047 ? -55.447 -37.349 21.778 1.00 45.00 1047 ASN A N 1
ATOM 8250 C CA . ASN A 1 1047 ? -54.414 -38.340 21.435 1.00 45.00 1047 ASN A CA 1
ATOM 8251 C C . ASN A 1 1047 ? -53.040 -37.719 21.101 1.00 45.00 1047 ASN A C 1
ATOM 8253 O O . ASN A 1 1047 ? -52.489 -37.923 20.023 1.00 45.00 1047 ASN A O 1
ATOM 8257 N N . SER A 1 1048 ? -52.505 -36.925 22.035 1.00 56.66 1048 SER A N 1
ATOM 8258 C CA . SER A 1 1048 ? -51.213 -36.217 21.934 1.00 56.66 1048 SER A CA 1
ATOM 8259 C C . SER A 1 1048 ? -51.122 -35.091 20.889 1.00 56.66 1048 SER A C 1
ATOM 8261 O O . SER A 1 1048 ? -50.170 -34.314 20.942 1.00 56.66 1048 SER A O 1
ATOM 8263 N N . ALA A 1 1049 ? -52.111 -34.920 20.008 1.00 53.31 1049 ALA A N 1
ATOM 8264 C CA . ALA A 1 1049 ? -52.225 -33.756 19.133 1.00 53.31 1049 ALA A CA 1
ATOM 8265 C C . ALA A 1 1049 ? -52.994 -32.629 19.844 1.00 53.31 1049 ALA A C 1
ATOM 8267 O O . ALA A 1 1049 ? -54.087 -32.842 20.370 1.00 53.31 1049 ALA A O 1
ATOM 8268 N N . CYS A 1 1050 ? -52.429 -31.422 19.872 1.00 68.25 1050 CYS A N 1
ATOM 8269 C CA . CYS A 1 1050 ? -53.039 -30.253 20.504 1.00 68.25 1050 CYS A CA 1
ATOM 8270 C C . CYS A 1 1050 ? -53.408 -29.189 19.471 1.00 68.25 1050 CYS A C 1
ATOM 8272 O O . CYS A 1 1050 ? -52.621 -28.877 18.580 1.00 68.25 1050 CYS A O 1
ATOM 8274 N N . LEU A 1 1051 ? -54.598 -28.618 19.630 1.00 75.12 1051 LEU A N 1
ATOM 8275 C CA . LEU A 1 1051 ? -55.125 -27.526 18.828 1.00 75.12 1051 LEU A CA 1
ATOM 8276 C C . LEU A 1 1051 ? -54.708 -26.198 19.474 1.00 75.12 1051 LEU A C 1
ATOM 8278 O O . LEU A 1 1051 ? -55.011 -25.930 20.644 1.00 75.12 1051 LEU A O 1
ATOM 8282 N N . TYR A 1 1052 ? -53.970 -25.405 18.702 1.00 78.81 1052 TYR A N 1
ATOM 8283 C CA . TYR A 1 1052 ? -53.380 -24.135 19.107 1.00 78.81 1052 TYR A CA 1
ATOM 8284 C C . TYR A 1 1052 ? -54.035 -22.980 18.351 1.00 78.81 1052 TYR A C 1
ATOM 8286 O O . TYR A 1 1052 ? -54.340 -23.105 17.168 1.00 78.81 1052 TYR A O 1
ATOM 8294 N N . GLU A 1 1053 ? -54.206 -21.852 19.027 1.00 83.50 1053 GLU A N 1
ATOM 8295 C CA . GLU A 1 1053 ? -54.699 -20.594 18.460 1.00 83.50 1053 GLU A CA 1
ATOM 8296 C C . GLU A 1 1053 ? -53.642 -19.503 18.690 1.00 83.50 1053 GLU A C 1
ATOM 8298 O O . GLU A 1 1053 ? -53.031 -19.504 19.758 1.00 83.50 1053 GLU A O 1
ATOM 8303 N N . PRO A 1 1054 ? -53.366 -18.588 17.746 1.00 83.62 1054 PRO A N 1
ATOM 8304 C CA . PRO A 1 1054 ? -52.454 -17.476 18.005 1.00 83.62 1054 PRO A CA 1
ATOM 8305 C C . PRO A 1 1054 ? -52.966 -16.588 19.148 1.00 83.62 1054 PRO A C 1
ATOM 8307 O O . PRO A 1 1054 ? -54.165 -16.354 19.282 1.00 83.62 1054 PRO A O 1
ATOM 8310 N N . CYS A 1 1055 ? -52.053 -16.075 19.973 1.00 84.25 1055 CYS A N 1
ATOM 8311 C CA . CYS A 1 1055 ? -52.401 -15.082 20.991 1.00 84.25 1055 CYS A CA 1
ATOM 8312 C C . CYS A 1 1055 ? -52.940 -13.802 20.329 1.00 84.25 1055 CYS A C 1
ATOM 8314 O O . CYS A 1 1055 ? -52.370 -13.350 19.333 1.00 84.25 1055 CYS A O 1
ATOM 8316 N N . GLY A 1 1056 ? -54.016 -13.238 20.888 1.00 75.56 1056 GLY A N 1
ATOM 8317 C CA . GLY A 1 1056 ? -54.638 -12.004 20.398 1.00 75.56 1056 GLY A CA 1
ATOM 8318 C C . GLY A 1 1056 ? -53.772 -10.757 20.595 1.00 75.56 1056 GLY A C 1
ATOM 8319 O O . GLY A 1 1056 ? -52.756 -10.794 21.295 1.00 75.56 1056 GLY A O 1
ATOM 8320 N N . ASP A 1 1057 ? -54.205 -9.648 19.992 1.00 73.25 1057 ASP A N 1
ATOM 8321 C CA . ASP A 1 1057 ? -53.466 -8.375 19.956 1.00 73.25 1057 ASP A CA 1
ATOM 8322 C C . ASP A 1 1057 ? -53.278 -7.716 21.338 1.00 73.25 1057 ASP A C 1
ATOM 8324 O O . ASP A 1 1057 ? -52.419 -6.851 21.494 1.00 73.25 1057 ASP A O 1
ATOM 8328 N N . ASP A 1 1058 ? -54.011 -8.174 22.359 1.00 78.38 1058 ASP A N 1
ATOM 8329 C CA . ASP A 1 1058 ? -53.842 -7.771 23.763 1.00 78.38 1058 ASP A CA 1
ATOM 8330 C C . ASP A 1 1058 ? -52.462 -8.153 24.346 1.00 78.38 1058 ASP A C 1
ATOM 8332 O O . ASP A 1 1058 ? -52.059 -7.623 25.384 1.00 78.38 1058 ASP A O 1
ATOM 8336 N N . VAL A 1 1059 ? -51.730 -9.075 23.702 1.00 85.62 1059 VAL A N 1
ATOM 8337 C CA . VAL A 1 1059 ? -50.387 -9.501 24.125 1.00 85.62 1059 VAL A CA 1
ATOM 8338 C C . VAL A 1 1059 ? -49.310 -8.673 23.418 1.00 85.62 1059 VAL A C 1
ATOM 8340 O O . VAL A 1 1059 ? -48.969 -8.917 22.257 1.00 85.62 1059 VAL A O 1
ATOM 8343 N N . ALA A 1 1060 ? -48.722 -7.718 24.139 1.00 84.94 1060 ALA A N 1
ATOM 8344 C CA . ALA A 1 1060 ? -47.666 -6.846 23.629 1.00 84.94 1060 ALA A CA 1
ATOM 8345 C C . ALA A 1 1060 ? -46.270 -7.479 23.778 1.00 84.94 1060 ALA A C 1
ATOM 8347 O O . ALA A 1 1060 ? -45.965 -8.109 24.788 1.00 84.94 1060 ALA A O 1
ATOM 8348 N N . TYR A 1 1061 ? -45.396 -7.268 22.787 1.00 88.44 1061 TYR A N 1
ATOM 8349 C CA . TYR A 1 1061 ? -44.025 -7.798 22.751 1.00 88.44 1061 TYR A CA 1
ATOM 8350 C C . TYR A 1 1061 ? -43.028 -6.642 22.799 1.00 88.44 1061 TYR A C 1
ATOM 8352 O O . TYR A 1 1061 ? -43.022 -5.807 21.892 1.00 88.44 1061 TYR A O 1
ATOM 8360 N N . ARG A 1 1062 ? -42.144 -6.614 23.800 1.00 76.19 1062 ARG A N 1
ATOM 8361 C CA . ARG A 1 1062 ? -41.064 -5.622 23.902 1.00 76.19 1062 ARG A CA 1
ATOM 8362 C C . ARG A 1 1062 ? -39.687 -6.272 23.705 1.00 76.19 1062 ARG A C 1
ATOM 8364 O O . ARG A 1 1062 ? -39.414 -7.281 24.350 1.00 76.19 1062 ARG A O 1
ATOM 8371 N N . PRO A 1 1063 ? -38.808 -5.704 22.854 1.00 76.19 1063 PRO A N 1
ATOM 8372 C CA . PRO A 1 1063 ? -39.026 -4.494 22.051 1.00 76.19 1063 PRO A CA 1
ATOM 8373 C C . PRO A 1 1063 ? -39.871 -4.713 20.782 1.00 76.19 1063 PRO A C 1
ATOM 8375 O O . PRO A 1 1063 ? -40.458 -3.754 20.292 1.00 76.19 1063 PRO A O 1
ATOM 8378 N N . LYS A 1 1064 ? -39.922 -5.935 20.232 1.00 84.19 1064 LYS A N 1
ATOM 8379 C CA . LYS A 1 1064 ? -40.711 -6.289 19.036 1.00 84.19 1064 LYS A CA 1
ATOM 8380 C C . LYS A 1 1064 ? -40.956 -7.802 18.957 1.00 84.19 1064 LYS A C 1
ATOM 8382 O O . LYS A 1 1064 ? -40.221 -8.575 19.559 1.00 84.19 1064 LYS A O 1
ATOM 8387 N N . LYS A 1 1065 ? -41.974 -8.229 18.200 1.00 85.19 1065 LYS A N 1
ATOM 8388 C CA . LYS A 1 1065 ? -42.332 -9.652 17.998 1.00 85.19 1065 LYS A CA 1
ATOM 8389 C C . LYS A 1 1065 ? -41.429 -10.382 16.991 1.00 85.19 1065 LYS A C 1
ATOM 8391 O O . LYS A 1 1065 ? -41.242 -11.593 17.093 1.00 85.19 1065 LYS A O 1
ATOM 8396 N N . GLN A 1 1066 ? -40.918 -9.653 15.999 1.00 89.31 1066 GLN A N 1
ATOM 8397 C CA . GLN A 1 1066 ? -40.227 -10.201 14.830 1.00 89.31 1066 GLN A CA 1
ATOM 8398 C C . GLN A 1 1066 ? -38.916 -9.467 14.527 1.00 89.31 1066 GLN A C 1
ATOM 8400 O O . GLN A 1 1066 ? -38.762 -8.284 14.849 1.00 89.31 1066 GLN A O 1
ATOM 8405 N N . GLY A 1 1067 ? -37.968 -10.174 13.909 1.00 80.81 1067 GLY A N 1
ATOM 8406 C CA . GLY A 1 1067 ? -36.649 -9.659 13.536 1.00 80.81 1067 GLY A CA 1
ATOM 8407 C C . GLY A 1 1067 ? -35.802 -9.159 14.715 1.00 80.81 1067 GLY A C 1
ATOM 8408 O O . GLY A 1 1067 ? -35.074 -8.179 14.565 1.00 80.81 1067 GLY A O 1
ATOM 8409 N N . LEU A 1 1068 ? -35.942 -9.748 15.906 1.00 81.19 1068 LEU A N 1
ATOM 8410 C CA . LEU A 1 1068 ? -35.171 -9.402 17.107 1.00 81.19 1068 LEU A CA 1
ATOM 8411 C C . LEU A 1 1068 ? -33.680 -9.696 16.904 1.00 81.19 1068 LEU A C 1
ATOM 8413 O O . LEU A 1 1068 ? -33.323 -10.817 16.576 1.00 81.19 1068 LEU A O 1
ATOM 8417 N N . GLU A 1 1069 ? -32.810 -8.721 17.155 1.00 76.88 1069 GLU A N 1
ATOM 8418 C CA . GLU A 1 1069 ? -31.343 -8.899 17.115 1.00 76.88 1069 GLU A CA 1
ATOM 8419 C C . GLU A 1 1069 ? -30.762 -9.289 18.489 1.00 76.88 1069 GLU A C 1
ATOM 8421 O O . GLU A 1 1069 ? -29.596 -9.654 18.610 1.00 76.88 1069 GLU A O 1
ATOM 8426 N N . MET A 1 1070 ? -31.590 -9.234 19.536 1.00 73.56 1070 MET A N 1
ATOM 8427 C CA . MET A 1 1070 ? -31.251 -9.611 20.908 1.00 73.56 1070 MET A CA 1
ATOM 8428 C C . MET A 1 1070 ? -31.840 -10.981 21.255 1.00 73.56 1070 MET A C 1
ATOM 8430 O O . MET A 1 1070 ? -32.848 -11.394 20.683 1.00 73.56 1070 MET A O 1
ATOM 8434 N N . THR A 1 1071 ? -31.263 -11.656 22.250 1.00 82.06 1071 THR A N 1
ATOM 8435 C CA . THR A 1 1071 ? -31.719 -12.980 22.708 1.00 82.06 1071 THR A CA 1
ATOM 8436 C C . THR A 1 1071 ? -32.679 -12.929 23.906 1.00 82.06 1071 THR A C 1
ATOM 8438 O O . THR A 1 1071 ? -32.666 -13.818 24.760 1.00 82.06 1071 THR A O 1
ATOM 8441 N N . HIS A 1 1072 ? -33.493 -11.873 23.994 1.00 81.12 1072 HIS A N 1
ATOM 8442 C CA . HIS A 1 1072 ? -34.561 -11.742 24.985 1.00 81.12 1072 HIS A CA 1
ATOM 8443 C C . HIS A 1 1072 ? -35.784 -11.005 24.422 1.00 81.12 1072 HIS A C 1
ATOM 8445 O O . HIS A 1 1072 ? -35.665 -10.192 23.500 1.00 81.12 1072 HIS A O 1
ATOM 8451 N N . VAL A 1 1073 ? -36.957 -11.284 24.992 1.00 83.69 1073 VAL A N 1
ATOM 8452 C CA . VAL A 1 1073 ? -38.210 -10.559 24.735 1.00 83.69 1073 VAL A CA 1
ATOM 8453 C C . VAL A 1 1073 ? -39.087 -10.570 25.989 1.00 83.69 1073 VAL A C 1
ATOM 8455 O O . VAL A 1 1073 ? -39.139 -11.571 26.706 1.00 83.69 1073 VAL A O 1
ATOM 8458 N N . THR A 1 1074 ? -39.827 -9.490 26.217 1.00 84.38 1074 THR A N 1
ATOM 8459 C CA . THR A 1 1074 ? -40.845 -9.407 27.273 1.00 84.38 1074 THR A CA 1
ATOM 8460 C C . THR A 1 1074 ? -42.232 -9.431 26.646 1.00 84.38 1074 THR A C 1
ATOM 8462 O O . THR A 1 1074 ? -42.507 -8.659 25.727 1.00 84.38 1074 THR A O 1
ATOM 8465 N N . LEU A 1 1075 ? -43.104 -10.314 27.135 1.00 87.44 1075 LEU A N 1
ATOM 8466 C CA . LEU A 1 1075 ? -44.518 -10.373 26.777 1.00 87.44 1075 LEU A CA 1
ATOM 8467 C C . LEU A 1 1075 ? -45.355 -9.786 27.912 1.00 87.44 1075 LEU A C 1
ATOM 8469 O O . LEU A 1 1075 ? -45.277 -10.249 29.050 1.00 87.44 1075 LEU A O 1
ATOM 8473 N N . GLU A 1 1076 ? -46.175 -8.796 27.584 1.00 85.25 1076 GLU A N 1
ATOM 8474 C CA . GLU A 1 1076 ? -47.098 -8.106 28.487 1.00 85.25 1076 GLU A CA 1
ATOM 8475 C C . GLU A 1 1076 ? -48.549 -8.421 28.091 1.00 85.25 1076 GLU A C 1
ATOM 8477 O O . GLU A 1 1076 ? -48.823 -8.662 26.919 1.00 85.25 1076 GLU A O 1
ATOM 8482 N N . GLY A 1 1077 ? -49.486 -8.413 29.045 1.00 81.81 1077 GLY A N 1
ATOM 8483 C CA . GLY A 1 1077 ? -50.919 -8.633 28.769 1.00 81.81 1077 GLY A CA 1
ATOM 8484 C C . GLY A 1 1077 ? -51.380 -10.099 28.810 1.00 81.81 1077 GLY A C 1
ATOM 8485 O O . GLY A 1 1077 ? -52.501 -10.414 28.416 1.00 81.81 1077 GLY A O 1
ATOM 8486 N N . LEU A 1 1078 ? -50.551 -11.017 29.314 1.00 84.44 1078 LEU A N 1
ATOM 8487 C CA . LEU A 1 1078 ? -50.894 -12.438 29.418 1.00 84.44 1078 LEU A CA 1
ATOM 8488 C C . LEU A 1 1078 ? -52.003 -12.666 30.461 1.00 84.44 1078 LEU A C 1
ATOM 8490 O O . LEU A 1 1078 ? -51.888 -12.259 31.617 1.00 84.44 1078 LEU A O 1
ATOM 8494 N N . SER A 1 1079 ? -53.075 -13.355 30.069 1.00 81.88 1079 SER A N 1
ATOM 8495 C CA . SER A 1 1079 ? -54.208 -13.667 30.945 1.00 81.88 1079 SER A CA 1
ATOM 8496 C C . SER A 1 1079 ? -53.870 -14.774 31.951 1.00 81.88 1079 SER A C 1
ATOM 8498 O O . SER A 1 1079 ? -53.188 -15.753 31.633 1.00 81.88 1079 SER A O 1
ATOM 8500 N N . SER A 1 1080 ? -54.400 -14.663 33.172 1.00 76.50 1080 SER A N 1
ATOM 8501 C CA . SER A 1 1080 ? -54.256 -15.706 34.194 1.00 76.50 1080 SER A CA 1
ATOM 8502 C C . SER A 1 1080 ? -54.978 -17.004 33.789 1.00 76.50 1080 SER A C 1
ATOM 8504 O O . SER A 1 1080 ? -55.923 -16.991 33.002 1.00 76.50 1080 SER A O 1
ATOM 8506 N N . LYS A 1 1081 ? -54.516 -18.154 34.305 1.00 71.19 1081 LYS A N 1
ATOM 8507 C CA . LYS A 1 1081 ? -55.039 -19.514 34.015 1.00 71.19 1081 LYS A CA 1
ATOM 8508 C C . LYS A 1 1081 ? -54.911 -20.013 32.564 1.00 71.19 1081 LYS A C 1
ATOM 8510 O O . LYS A 1 1081 ? -55.173 -21.193 32.325 1.00 71.19 1081 LYS A O 1
ATOM 8515 N N . VAL A 1 1082 ? -54.462 -19.190 31.617 1.00 78.50 1082 VAL A N 1
ATOM 8516 C CA . VAL A 1 1082 ? -54.224 -19.603 30.226 1.00 78.50 1082 VAL A CA 1
ATOM 8517 C C . VAL A 1 1082 ? -52.867 -20.311 30.089 1.00 78.50 1082 VAL A C 1
ATOM 8519 O O . VAL A 1 1082 ? -51.874 -19.936 30.717 1.00 78.50 1082 VAL A O 1
ATOM 8522 N N . ASN A 1 1083 ? -52.839 -21.370 29.272 1.00 81.31 1083 ASN A N 1
ATOM 8523 C CA . ASN A 1 1083 ? -51.626 -22.095 28.894 1.00 81.31 1083 ASN A CA 1
ATOM 8524 C C . ASN A 1 1083 ? -51.097 -21.553 27.563 1.00 81.31 1083 ASN A C 1
ATOM 8526 O O . ASN A 1 1083 ? -51.616 -21.898 26.497 1.00 81.31 1083 ASN A O 1
ATOM 8530 N N . TYR A 1 1084 ? -50.041 -20.754 27.640 1.00 85.12 1084 TYR A N 1
ATOM 8531 C CA . TYR A 1 1084 ? -49.318 -20.241 26.487 1.00 85.12 1084 TYR A CA 1
ATOM 8532 C C . TYR A 1 1084 ? -48.223 -21.223 26.054 1.00 85.12 1084 TYR A C 1
ATOM 8534 O O . TYR A 1 1084 ? -47.649 -21.956 26.860 1.00 85.12 1084 TYR A O 1
ATOM 8542 N N . THR A 1 1085 ? -47.932 -21.265 24.763 1.00 87.12 1085 THR A N 1
ATOM 8543 C CA . THR A 1 1085 ? -46.817 -21.988 24.152 1.00 87.12 1085 THR A CA 1
ATOM 8544 C C . THR A 1 1085 ? -46.114 -21.018 23.223 1.00 87.12 1085 THR A C 1
ATOM 8546 O O . THR A 1 1085 ? -46.733 -20.451 22.329 1.00 87.12 1085 THR A O 1
ATOM 8549 N N . LEU A 1 1086 ? -44.834 -20.794 23.477 1.00 88.88 1086 LEU A N 1
ATOM 8550 C CA . LEU A 1 1086 ? -44.030 -19.766 22.839 1.00 88.88 1086 LEU A CA 1
ATOM 8551 C C . LEU A 1 1086 ? -42.969 -20.450 21.993 1.00 88.88 1086 LEU A C 1
ATOM 8553 O O . LEU A 1 1086 ? -42.159 -21.204 22.530 1.00 88.88 1086 LEU A O 1
ATOM 8557 N N . ARG A 1 1087 ? -43.006 -20.223 20.680 1.00 90.88 1087 ARG A N 1
ATOM 8558 C CA . ARG A 1 1087 ? -42.021 -20.742 19.728 1.00 90.88 1087 ARG A CA 1
ATOM 8559 C C . ARG A 1 1087 ? -41.084 -19.621 19.316 1.00 90.88 1087 ARG A C 1
ATOM 8561 O O . ARG A 1 1087 ? -41.541 -18.563 18.888 1.00 90.88 1087 ARG A O 1
ATOM 8568 N N . ILE A 1 1088 ? -39.786 -19.861 19.448 1.00 91.44 1088 ILE A N 1
ATOM 8569 C CA . ILE A 1 1088 ? -38.732 -18.906 19.111 1.00 91.44 1088 ILE A CA 1
ATOM 8570 C C . ILE A 1 1088 ? -37.990 -19.471 17.904 1.00 91.44 1088 ILE A C 1
ATOM 8572 O O . ILE A 1 1088 ? -37.278 -20.472 18.014 1.00 91.44 1088 ILE A O 1
ATOM 8576 N N . TYR A 1 1089 ? -38.184 -18.845 16.750 1.00 91.56 1089 TYR A N 1
ATOM 8577 C CA . TYR A 1 1089 ? -37.524 -19.201 15.498 1.00 91.56 1089 TYR A CA 1
ATOM 8578 C C . TYR A 1 1089 ? -36.244 -18.377 15.372 1.00 91.56 1089 TYR A C 1
ATOM 8580 O O . TYR A 1 1089 ? -36.275 -17.164 15.572 1.00 91.56 1089 TYR A O 1
ATOM 8588 N N . ALA A 1 1090 ? -35.131 -19.016 15.015 1.00 89.25 1090 ALA A N 1
ATOM 8589 C CA . ALA A 1 1090 ? -33.925 -18.317 14.581 1.00 89.25 1090 ALA A CA 1
ATOM 8590 C C . ALA A 1 1090 ? -33.952 -18.157 13.052 1.00 89.25 1090 ALA A C 1
ATOM 8592 O O . ALA A 1 1090 ? -34.232 -19.120 12.334 1.00 89.25 1090 ALA A O 1
ATOM 8593 N N . ARG A 1 1091 ? -33.661 -16.953 12.551 1.00 87.31 1091 ARG A N 1
ATOM 8594 C CA . ARG A 1 1091 ? -33.678 -16.614 11.124 1.00 87.31 1091 ARG A CA 1
ATOM 8595 C C . ARG A 1 1091 ? -32.381 -15.947 10.671 1.00 87.31 1091 ARG A C 1
ATOM 8597 O O . ARG A 1 1091 ? -31.747 -15.179 11.388 1.00 87.31 1091 ARG A O 1
ATOM 8604 N N . ASN A 1 1092 ? -32.003 -16.247 9.437 1.00 87.50 1092 ASN A N 1
ATOM 8605 C CA . ASN A 1 1092 ? -30.910 -15.627 8.691 1.00 87.50 1092 ASN A CA 1
ATOM 8606 C C . ASN A 1 1092 ? -31.414 -15.185 7.303 1.00 87.50 1092 ASN A C 1
ATOM 8608 O O . ASN A 1 1092 ? -32.589 -15.369 6.973 1.00 87.50 1092 ASN A O 1
ATOM 8612 N N . ARG A 1 1093 ? -30.530 -14.626 6.464 1.00 86.00 1093 ARG A N 1
ATOM 8613 C CA . ARG A 1 1093 ? -30.909 -14.032 5.165 1.00 86.00 1093 ARG A CA 1
ATOM 8614 C C . ARG A 1 1093 ? -31.651 -14.975 4.203 1.00 86.00 1093 ARG A C 1
ATOM 8616 O O . ARG A 1 1093 ? -32.429 -14.495 3.388 1.00 86.00 1093 ARG A O 1
ATOM 8623 N N . VAL A 1 1094 ? -31.453 -16.294 4.311 1.00 86.38 1094 VAL A N 1
ATOM 8624 C CA . VAL A 1 1094 ? -32.090 -17.292 3.427 1.00 86.38 1094 VAL A CA 1
ATOM 8625 C C . VAL A 1 1094 ? -33.329 -17.957 4.029 1.00 86.38 1094 VAL A C 1
ATOM 8627 O O . VAL A 1 1094 ? -33.966 -18.782 3.377 1.00 86.38 1094 VAL A O 1
ATOM 8630 N N . SER A 1 1095 ? -33.703 -17.604 5.261 1.00 88.31 1095 SER A N 1
ATOM 8631 C CA . SER A 1 1095 ? -34.843 -18.225 5.948 1.00 88.31 1095 SER A CA 1
ATOM 8632 C C . SER A 1 1095 ? -36.179 -17.969 5.247 1.00 88.31 1095 SER A C 1
ATOM 8634 O O . SER A 1 1095 ? -37.034 -18.851 5.220 1.00 88.31 1095 SER A O 1
ATOM 8636 N N . GLU A 1 1096 ? -36.330 -16.807 4.609 1.00 86.19 1096 GLU A N 1
ATOM 8637 C CA . GLU A 1 1096 ? -37.522 -16.483 3.818 1.00 86.19 1096 GLU A CA 1
ATOM 8638 C C . GLU A 1 1096 ? -37.556 -17.239 2.478 1.00 86.19 1096 GLU A C 1
ATOM 8640 O O . GLU A 1 1096 ? -38.613 -17.696 2.051 1.00 86.19 1096 GLU A O 1
ATOM 8645 N N . VAL A 1 1097 ? -36.396 -17.449 1.843 1.00 86.62 1097 VAL A N 1
ATOM 8646 C CA . VAL A 1 1097 ? -36.255 -18.230 0.597 1.00 86.62 1097 VAL A CA 1
ATOM 8647 C C . VAL A 1 1097 ? -36.648 -19.688 0.826 1.00 86.62 1097 VAL A C 1
ATOM 8649 O O . VAL A 1 1097 ? -37.517 -20.216 0.130 1.00 86.62 1097 VAL A O 1
ATOM 8652 N N . ALA A 1 1098 ? -36.076 -20.317 1.859 1.00 86.75 1098 ALA A N 1
ATOM 8653 C CA . ALA A 1 1098 ? -36.372 -21.700 2.224 1.00 86.75 1098 ALA A CA 1
ATOM 8654 C C . ALA A 1 1098 ? -37.869 -21.916 2.507 1.00 86.75 1098 ALA A C 1
ATOM 8656 O O . ALA A 1 1098 ? -38.475 -22.867 2.001 1.00 86.75 1098 ALA A O 1
ATOM 8657 N N . LYS A 1 1099 ? -38.482 -20.986 3.253 1.00 86.94 1099 LYS A N 1
ATOM 8658 C CA . LYS A 1 1099 ? -39.912 -21.006 3.562 1.00 86.94 1099 LYS A CA 1
ATOM 8659 C C . LYS A 1 1099 ? -40.771 -20.813 2.310 1.00 86.94 1099 LYS A C 1
ATOM 8661 O O . LYS A 1 1099 ? -41.669 -21.613 2.066 1.00 86.94 1099 LYS A O 1
ATOM 8666 N N . ARG A 1 1100 ? -40.492 -19.785 1.502 1.00 89.19 1100 ARG A N 1
ATOM 8667 C CA . ARG A 1 1100 ? -41.294 -19.418 0.322 1.00 89.19 1100 ARG A CA 1
ATOM 8668 C C . ARG A 1 1100 ? -41.221 -20.451 -0.802 1.00 89.19 1100 ARG A C 1
ATOM 8670 O O . ARG A 1 1100 ? -42.236 -20.708 -1.443 1.00 89.19 1100 ARG A O 1
ATOM 8677 N N . ARG A 1 1101 ? -40.036 -21.009 -1.073 1.00 82.00 1101 ARG A N 1
ATOM 8678 C CA . ARG A 1 1101 ? -39.788 -21.853 -2.255 1.00 82.00 1101 ARG A CA 1
ATOM 8679 C C . ARG A 1 1101 ? -39.904 -23.351 -1.982 1.00 82.00 1101 ARG A C 1
ATOM 8681 O O . ARG A 1 1101 ? -40.335 -24.087 -2.864 1.00 82.00 1101 ARG A O 1
ATOM 8688 N N . TYR A 1 1102 ? -39.552 -23.793 -0.773 1.00 84.00 1102 TYR A N 1
ATOM 8689 C CA . TYR A 1 1102 ? -39.524 -25.214 -0.401 1.00 84.00 1102 TYR A CA 1
ATOM 8690 C C . TYR A 1 1102 ? -40.478 -25.566 0.748 1.00 84.00 1102 TYR A C 1
ATOM 8692 O O . TYR A 1 1102 ? -40.576 -26.735 1.115 1.00 84.00 1102 TYR A O 1
ATOM 8700 N N . GLY A 1 1103 ? -41.169 -24.585 1.342 1.00 82.50 1103 GLY A N 1
ATOM 8701 C CA . GLY A 1 1103 ? -42.017 -24.801 2.519 1.00 82.50 1103 GLY A CA 1
ATOM 8702 C C . GLY A 1 1103 ? -41.236 -25.168 3.787 1.00 82.50 1103 GLY A C 1
ATOM 8703 O O . GLY A 1 1103 ? -41.836 -25.614 4.762 1.00 82.50 1103 GLY A O 1
ATOM 8704 N N . VAL A 1 1104 ? -39.906 -25.012 3.787 1.00 84.00 1104 VAL A N 1
ATOM 8705 C CA . VAL A 1 1104 ? -39.045 -25.426 4.902 1.00 84.00 1104 VAL A CA 1
ATOM 8706 C C . VAL A 1 1104 ? -38.940 -24.288 5.906 1.00 84.00 1104 VAL A C 1
ATOM 8708 O O . VAL A 1 1104 ? -38.241 -23.300 5.682 1.00 84.00 1104 VAL A O 1
ATOM 8711 N N . GLU A 1 1105 ? -39.630 -24.436 7.032 1.00 79.00 1105 GLU A N 1
ATOM 8712 C CA . GLU A 1 1105 ? -39.526 -23.503 8.149 1.00 79.00 1105 GLU A CA 1
ATOM 8713 C C . GLU A 1 1105 ? -38.283 -23.778 9.012 1.00 79.00 1105 GLU A C 1
ATOM 8715 O O . GLU A 1 1105 ? -37.848 -24.921 9.180 1.00 79.00 1105 GLU A O 1
ATOM 8720 N N . GLY A 1 1106 ? -37.688 -22.710 9.555 1.00 75.94 1106 GLY A N 1
ATOM 8721 C CA . GLY A 1 1106 ? -36.533 -22.807 10.448 1.00 75.94 1106 GLY A CA 1
ATOM 8722 C C . GLY A 1 1106 ? -36.867 -23.559 11.739 1.00 75.94 1106 GLY A C 1
ATOM 8723 O O . GLY A 1 1106 ? -37.989 -23.490 12.243 1.00 75.94 1106 GLY A O 1
ATOM 8724 N N . LYS A 1 1107 ? -35.881 -24.267 12.302 1.00 83.69 1107 LYS A N 1
ATOM 8725 C CA . LYS A 1 1107 ? -36.060 -24.965 13.583 1.00 83.69 1107 LYS A CA 1
ATOM 8726 C C . LYS A 1 1107 ? -36.314 -23.943 14.695 1.00 83.69 1107 LYS A C 1
ATOM 8728 O O . LYS A 1 1107 ? -35.604 -22.944 14.799 1.00 83.69 1107 LYS A O 1
ATOM 8733 N N . PHE A 1 1108 ? -37.300 -24.224 15.539 1.00 87.62 1108 PHE A N 1
ATOM 8734 C CA . PHE A 1 1108 ? -37.677 -23.383 16.670 1.00 87.62 1108 PHE A CA 1
ATOM 8735 C C . PHE A 1 1108 ? -37.498 -24.119 17.992 1.00 87.62 1108 PHE A C 1
ATOM 8737 O O . PHE A 1 1108 ? -37.604 -25.343 18.049 1.00 87.62 1108 PHE A O 1
ATOM 8744 N N . GLU A 1 1109 ? -37.279 -23.351 19.054 1.00 88.88 1109 GLU A N 1
ATOM 8745 C CA . GLU A 1 1109 ? -37.368 -23.837 20.430 1.00 88.88 1109 GLU A CA 1
ATOM 8746 C C . GLU A 1 1109 ? -38.744 -23.470 20.996 1.00 88.88 1109 GLU A C 1
ATOM 8748 O O . GLU A 1 1109 ? -39.238 -22.368 20.741 1.00 88.88 1109 GLU A O 1
ATOM 8753 N N . ALA A 1 1110 ? -39.393 -24.388 21.719 1.00 86.75 1110 ALA A N 1
ATOM 8754 C CA . ALA A 1 1110 ? -40.773 -24.223 22.176 1.00 86.75 1110 ALA A CA 1
ATOM 8755 C C . ALA A 1 1110 ? -40.903 -24.366 23.694 1.00 86.75 1110 ALA A C 1
ATOM 8757 O O . ALA A 1 1110 ? -40.644 -25.433 24.246 1.00 86.75 1110 ALA A O 1
ATOM 8758 N N . ILE A 1 1111 ? -41.398 -23.323 24.364 1.00 86.06 1111 ILE A N 1
ATOM 8759 C CA . ILE A 1 1111 ? -41.589 -23.311 25.818 1.00 86.06 1111 ILE A CA 1
ATOM 8760 C C . ILE A 1 1111 ? -43.058 -23.096 26.198 1.00 86.06 1111 ILE A C 1
ATOM 8762 O O . ILE A 1 1111 ? -43.752 -22.254 25.632 1.00 86.06 1111 ILE A O 1
ATOM 8766 N N . SER A 1 1112 ? -43.559 -23.887 27.150 1.00 83.75 1112 SER A N 1
ATOM 8767 C CA . SER A 1 1112 ? -44.926 -23.758 27.677 1.00 83.75 1112 SER A CA 1
ATOM 8768 C C . SER A 1 1112 ? -44.936 -22.934 28.961 1.00 83.75 1112 SER A C 1
ATOM 8770 O O . SER A 1 1112 ? -44.180 -23.222 29.886 1.00 83.75 1112 SER A O 1
ATOM 8772 N N . VAL A 1 1113 ? -45.822 -21.942 29.038 1.00 83.62 1113 VAL A N 1
ATOM 8773 C CA . VAL A 1 1113 ? -45.917 -20.982 30.146 1.00 83.62 1113 VAL A CA 1
ATOM 8774 C C . VAL A 1 1113 ? -47.355 -20.942 30.668 1.00 83.62 1113 VAL A C 1
ATOM 8776 O O . VAL A 1 1113 ? -48.305 -20.814 29.897 1.00 83.62 1113 VAL A O 1
ATOM 8779 N N . ARG A 1 1114 ? -47.524 -21.058 31.990 1.00 81.62 1114 ARG A N 1
ATOM 8780 C CA . ARG A 1 1114 ? -48.819 -20.983 32.686 1.00 81.62 1114 ARG A CA 1
ATOM 8781 C C . ARG A 1 1114 ? -48.763 -19.883 33.741 1.00 81.62 1114 ARG A C 1
ATOM 8783 O O . ARG A 1 1114 ? -47.947 -19.954 34.659 1.00 81.62 1114 ARG A O 1
ATOM 8790 N N . MET A 1 1115 ? -49.662 -18.909 33.637 1.00 76.00 1115 MET A N 1
ATOM 8791 C CA . MET A 1 1115 ? -49.766 -17.796 34.587 1.00 76.00 1115 MET A CA 1
ATOM 8792 C C . MET A 1 1115 ? -50.495 -18.228 35.874 1.00 76.00 1115 MET A C 1
ATOM 8794 O O . MET A 1 1115 ? -51.515 -18.921 35.811 1.00 76.00 1115 MET A O 1
ATOM 8798 N N . LYS A 1 1116 ? -49.969 -17.831 37.044 1.00 61.41 1116 LYS A N 1
ATOM 8799 C CA . LYS A 1 1116 ? -50.527 -18.153 38.378 1.00 61.41 1116 LYS A CA 1
ATOM 8800 C C . LYS A 1 1116 ? -51.733 -17.262 38.732 1.00 61.41 1116 LYS A C 1
ATOM 8802 O O . LYS A 1 1116 ? -51.933 -16.215 38.126 1.00 61.41 1116 LYS A O 1
ATOM 8807 N N . GLU A 1 1117 ? -52.543 -17.684 39.707 1.00 53.31 1117 GLU A N 1
ATOM 8808 C CA . GLU A 1 1117 ? -53.704 -16.912 40.184 1.00 53.31 1117 GLU A CA 1
ATOM 8809 C C . GLU A 1 1117 ? -53.321 -15.631 40.941 1.00 53.31 1117 GLU A C 1
ATOM 8811 O O . GLU A 1 1117 ? -52.299 -15.567 41.627 1.00 53.31 1117 GLU A O 1
ATOM 8816 N N . SER A 1 1118 ? -54.202 -14.631 40.863 1.00 43.31 1118 SER A N 1
ATOM 8817 C CA . SER A 1 1118 ? -54.179 -13.433 41.700 1.00 43.31 1118 SER A CA 1
ATOM 8818 C C . SER A 1 1118 ? -54.888 -13.683 43.034 1.00 43.31 1118 SER A C 1
ATOM 8820 O O . SER A 1 1118 ? -56.085 -13.976 43.048 1.00 43.31 1118 SER A O 1
ATOM 8822 N N . ALA A 1 1119 ? -54.196 -13.492 44.159 1.00 38.06 1119 ALA A N 1
ATOM 8823 C CA . ALA A 1 1119 ? -54.864 -13.342 45.451 1.00 38.06 1119 ALA A CA 1
ATOM 8824 C C . ALA A 1 1119 ? -55.568 -11.974 45.491 1.00 38.06 1119 ALA A C 1
ATOM 8826 O O . ALA A 1 1119 ? -54.930 -10.943 45.279 1.00 38.06 1119 ALA A O 1
ATOM 8827 N N . ALA A 1 1120 ? -56.881 -11.960 45.724 1.00 31.08 1120 ALA A N 1
ATOM 8828 C CA . ALA A 1 1120 ? -57.662 -10.725 45.747 1.00 31.08 1120 ALA A CA 1
ATOM 8829 C C . ALA A 1 1120 ? -57.348 -9.880 47.002 1.00 31.08 1120 ALA A C 1
ATOM 8831 O O . ALA A 1 1120 ? -57.259 -10.441 48.097 1.00 31.08 1120 ALA A O 1
ATOM 8832 N N . PRO A 1 1121 ? -57.228 -8.543 46.893 1.00 36.94 1121 PRO A N 1
ATOM 8833 C CA . PRO A 1 1121 ? -57.035 -7.688 48.056 1.00 36.94 1121 PRO A CA 1
ATOM 8834 C C . PRO A 1 1121 ? -58.354 -7.501 48.819 1.00 36.94 1121 PRO A C 1
ATOM 8836 O O . PRO A 1 1121 ? -59.342 -6.998 48.282 1.00 36.94 1121 PRO A O 1
ATOM 8839 N N . SER A 1 1122 ? -58.370 -7.868 50.101 1.00 30.50 1122 SER A N 1
ATOM 8840 C CA . SER A 1 1122 ? -59.503 -7.606 50.990 1.00 30.50 1122 SER A CA 1
ATOM 8841 C C . SER A 1 1122 ? -59.566 -6.123 51.377 1.00 30.50 1122 SER A C 1
ATOM 8843 O O . SER A 1 1122 ? -58.764 -5.657 52.187 1.00 30.50 1122 SER A O 1
ATOM 8845 N N . MET A 1 1123 ? -60.553 -5.389 50.861 1.00 33.12 1123 MET A N 1
ATOM 8846 C CA . MET A 1 1123 ? -60.906 -4.052 51.351 1.00 33.12 1123 MET A CA 1
ATOM 8847 C C . MET A 1 1123 ? -62.362 -4.008 51.810 1.00 33.12 1123 MET A C 1
ATOM 8849 O O . MET A 1 1123 ? -63.268 -4.082 50.981 1.00 33.12 1123 MET A O 1
ATOM 8853 N N . LYS A 1 1124 ? -62.566 -3.830 53.124 1.00 30.38 1124 LYS A N 1
ATOM 8854 C CA . LYS A 1 1124 ? -63.671 -3.064 53.738 1.00 30.38 1124 LYS A CA 1
ATOM 8855 C C . LYS A 1 1124 ? -63.555 -3.059 55.268 1.00 30.38 1124 LYS A C 1
ATOM 8857 O O . LYS A 1 1124 ? -63.934 -4.036 55.897 1.00 30.38 1124 LYS A O 1
ATOM 8862 N N . ALA A 1 1125 ? -63.091 -1.942 55.834 1.00 29.66 1125 ALA A N 1
ATOM 8863 C CA . ALA A 1 1125 ? -63.647 -1.312 57.043 1.00 29.66 1125 ALA A CA 1
ATOM 8864 C C . ALA A 1 1125 ? -62.807 -0.089 57.460 1.00 29.66 1125 ALA A C 1
ATOM 8866 O O . ALA A 1 1125 ? -61.876 -0.197 58.250 1.00 29.66 1125 ALA A O 1
ATOM 8867 N N . LEU A 1 1126 ? -63.183 1.093 56.975 1.00 31.55 1126 LEU A N 1
ATOM 8868 C CA . LEU A 1 1126 ? -62.983 2.344 57.705 1.00 31.55 1126 LEU A CA 1
ATOM 8869 C C . LEU A 1 1126 ? -64.274 3.147 57.540 1.00 31.55 1126 LEU A C 1
ATOM 8871 O O . LEU A 1 1126 ? -64.712 3.406 56.420 1.00 31.55 1126 LEU A O 1
ATOM 8875 N N . LYS A 1 1127 ? -64.931 3.418 58.669 1.00 33.56 1127 LYS A N 1
ATOM 8876 C CA . LYS A 1 1127 ? -66.151 4.218 58.785 1.00 33.56 1127 LYS A CA 1
ATOM 8877 C C . LYS A 1 1127 ? -65.842 5.394 59.706 1.00 33.56 1127 LYS A C 1
ATOM 8879 O O . LYS A 1 1127 ? -65.710 5.178 60.904 1.00 33.56 1127 LYS A O 1
ATOM 8884 N N . THR A 1 1128 ? -65.823 6.584 59.131 1.00 30.66 1128 THR A N 1
ATOM 8885 C CA . THR A 1 1128 ? -66.133 7.896 59.717 1.00 30.66 1128 THR A CA 1
ATOM 8886 C C . THR A 1 1128 ? -66.559 8.771 58.518 1.00 30.66 1128 THR A C 1
ATOM 8888 O O . THR A 1 1128 ? -66.119 8.513 57.399 1.00 30.66 1128 THR A O 1
ATOM 8891 N N . GLU A 1 1129 ? -67.479 9.727 58.614 1.00 31.72 1129 GLU A N 1
ATOM 8892 C CA . GLU A 1 1129 ? -68.172 10.255 59.791 1.00 31.72 1129 GLU A CA 1
ATOM 8893 C C . GLU A 1 1129 ? -69.598 10.719 59.425 1.00 31.72 1129 GLU A C 1
ATOM 8895 O O . GLU A 1 1129 ? -69.868 11.103 58.292 1.00 31.72 1129 GLU A O 1
ATOM 8900 N N . GLU A 1 1130 ? -70.483 10.563 60.408 1.00 34.50 1130 GLU A N 1
ATOM 8901 C CA . GLU A 1 1130 ? -71.642 11.374 60.818 1.00 34.50 1130 GLU A CA 1
ATOM 8902 C C . GLU A 1 1130 ? -72.457 12.261 59.857 1.00 34.50 1130 GLU A C 1
ATOM 8904 O O . GLU A 1 1130 ? -71.969 12.970 58.982 1.00 34.50 1130 GLU A O 1
ATOM 8909 N N . ASN A 1 1131 ? -73.751 12.342 60.189 1.00 27.08 1131 ASN A N 1
ATOM 8910 C CA . ASN A 1 1131 ? -74.527 13.561 59.996 1.00 27.08 1131 ASN A CA 1
ATOM 8911 C C . ASN A 1 1131 ? -75.519 13.752 61.166 1.00 27.08 1131 ASN A C 1
ATOM 8913 O O . ASN A 1 1131 ? -76.423 12.938 61.339 1.00 27.08 1131 ASN A O 1
ATOM 8917 N N . VAL A 1 1132 ? -75.347 14.864 61.895 1.00 36.75 1132 VAL A N 1
ATOM 8918 C CA . VAL A 1 1132 ? -76.339 15.591 62.724 1.00 36.75 1132 VAL A CA 1
ATOM 8919 C C . VAL A 1 1132 ? -76.907 14.899 63.981 1.00 36.75 1132 VAL A C 1
ATOM 8921 O O . VAL A 1 1132 ? -77.913 14.191 63.910 1.00 36.75 1132 VAL A O 1
ATOM 8924 N N . ASN A 1 1133 ? -76.379 15.255 65.163 1.00 30.72 1133 ASN A N 1
ATOM 8925 C CA . ASN A 1 1133 ? -76.939 16.350 65.993 1.00 30.72 1133 ASN A CA 1
ATOM 8926 C C . ASN A 1 1133 ? -75.994 16.751 67.142 1.00 30.72 1133 ASN A C 1
ATOM 8928 O O . ASN A 1 1133 ? -75.607 15.843 67.907 1.00 30.72 1133 ASN A O 1
#

Radius of gyration: 43.63 Å; chains: 1; bounding box: 128×84×136 Å